Protein AF-A0A8F9TS71-F1 (afdb_monomer_lite)

Secondary structure (DSSP, 8-state):
--------------SS---------EEEEEEETTEEEEEEEEETTEEEEEETTEEEEPPTT--EEEEE-----GGGSS---------PPPPPTT-PPPTT------------S---------------PPPEEEEEEEEETTEEEEEEEEEE----TTSSTT--EEEEE-HHHHTT----EEEETTEEEE-GGGS--HHHHHHHHHHHHH-----TTS-HHHHT---TT---HHHHHHHHT-HHHHHHHHHTT--TTPPGGGSS--HHHHHHHTT-HHHHHHHHHTT--TT---TTS--HHHHHHHHT-HHHHHHHHHTT--TT---TT---HHHHHHHTT-HHHHHHHHHTT--TT--HHHHHHHHHHHHHTT-HHHHHHHHHTT--TT-EETTEEHHHHHTTS--HHHHHHHHHTT--TT-B-TT--BHHHHHHHHT-HHHHHHHHHTT--TT---TTS--HHHHHHHHT-HHHHHHHHHTT--TT---TTS--HHHHHHHTT-HHHHHHHHHTT----TTSTTHHHHHHHHHHTT-HHHHHHHHHTT--TTPEETTTEEHHHHHHHTT-HHHHHHHHHTT---TTSPPEEEGGGSSS---EEE-PPPP-GGGTTT--SPPEEEEEEEEE-TTSBEEEEEEEES-HHHHHHHHHHHHT-EEPPPEETTEE-EEEEEEEEEE--GGGTTSSS--SB---EEE--PPPPPHHHHHTT--EEEEEEEEE-TTSBEEEEEEEEESSGGGHHHHHHHHTT-EEPPEEETTEEE-EEEEEEEEE---

InterPro domains:
  IPR002110 Ankyrin repeat [PF00023] (395-425)
  IPR002110 Ankyrin repeat [PF12796] (282-352)
  IPR002110 Ankyrin repeat [PF12796] (432-523)
  IPR002110 Ankyrin repeat [PS50088] (263-295)
  IPR002110 Ankyrin repeat [PS50088] (296-328)
  IPR002110 Ankyrin repeat [PS50088] (394-426)
  IPR002110 Ankyrin repeat [PS50088] (460-492)
  IPR002110 Ankyrin repeat [PS50088] (493-525)
  IPR002110 Ankyrin repeat [SM00248] (229-258)
  IPR002110 Ankyrin repeat [SM00248] (263-292)
  IPR002110 Ankyrin repeat [SM00248] (296-325)
  IPR002110 Ankyrin repeat [SM00248] (329-358)
  IPR002110 Ankyrin repeat [SM00248] (394-423)
  IPR002110 Ankyrin repeat [SM00248] (427-456)
  IPR002110 Ankyrin repeat [SM00248] (460-489)
  IPR002110 Ankyrin repeat [SM00248] (493-522)
  IPR006260 TonB/TolA, C-terminal [TIGR01352] (707-782)
  IPR036770 Ankyrin repeat-containing domain superfamily [G3DSA:1.25.40.20] (215-391)
  IPR036770 Ankyrin repeat-containing domain superfamily [G3DSA:1.25.40.20] (392-498)
  IPR036770 Ankyrin repeat-containing domain superfamily [G3DSA:1.25.40.20] (499-596)

pLDDT: mean 71.16, std 22.73, range [19.86, 98.06]

Organism: NCBI:txid2862869

Radius of gyration: 37.84 Å; chains: 1; bounding box: 84×63×115 Å

Sequence (783 aa):
MRRVFPIWLVVVLGIASVNVGYAAGLQLACRVDGELAPIAAVDGKQIFVTVGGKTVAAPAGAEWTLTGEVRENARLLCWSPSYSISRRPEQPPGASLRAGELVAAVGVARGMRGIRSAGWQEYWEGHEAEPAVVVFAWLIDGKLTHIAAQAVPVVTSTTIFKRTVTIPLTEDEARGQPVLLRWDAQGWVPARPFLPSPRVQAALVDMMLNGRTDFTALSKKEVNEAGRGGPTLLHLAAEAGLASAVSGLVQAKAKVDIGRDGGRSTPLHWAAEKGREAAVGALLAAGAAQDSEDERGATPLLFASGGGHAGVVRELLRAHADADKRDDSGRTPMAAAINENQLAVAEILAEQDGDRGRQSHQLDRVLISKIYSGRKGMAKFLLARGAQTKAESRGRTALIAATAWDDPEFVDLLLRAGAPVSAATKNGITALMSAALQGYVVVVQHLLIAHAPADAVSADGRTALHYAAVGGDGETVKALLQAGASVAAADRAGLQPLDLALLYGHAEAARLLANHGARVDVKGKNAESNIEAAVGLDLENVLKRAIEDGWDIRVKLHGNWPILQVAKLCHAKRCAAVLEAAGADDVNGPTVVTARKLDAQPKLKTMVMPSDPRNYWSGALPRATVTVEVVIDGEGRVLFPRVQAGERALATEALAAIREWRFQPLRAEGKPAAARFLLPVVFNDVAAISENADVDVAPKPLKRVAPFYPRAALAAGVTGIVTVDFIVDESGRVLDAAIVLSSEPLFEEPALEALRQWKFSPAERNGQPVRFHLQVPIEFQLD

Structure (mmCIF, N/CA/C/O backbone):
data_AF-A0A8F9TS71-F1
#
_entry.id   AF-A0A8F9TS71-F1
#
loop_
_atom_site.group_PDB
_atom_site.id
_atom_site.type_symbol
_atom_site.label_atom_id
_atom_site.label_alt_id
_atom_site.label_comp_id
_atom_site.label_asym_id
_atom_site.label_entity_id
_atom_site.label_seq_id
_atom_site.pdbx_PDB_ins_code
_atom_site.Cartn_x
_atom_site.Cartn_y
_atom_site.Cartn_z
_atom_site.occupancy
_atom_site.B_iso_or_equiv
_atom_site.auth_seq_id
_atom_site.auth_comp_id
_atom_site.auth_asym_id
_atom_site.auth_atom_id
_atom_site.pdbx_PDB_model_num
ATOM 1 N N . MET A 1 1 ? 12.489 -9.747 74.240 1.00 23.67 1 MET A N 1
ATOM 2 C CA . MET A 1 1 ? 13.144 -10.066 72.952 1.00 23.67 1 MET A CA 1
ATOM 3 C C . MET A 1 1 ? 12.254 -9.513 71.852 1.00 23.67 1 MET A C 1
ATOM 5 O O . MET A 1 1 ? 11.084 -9.847 71.847 1.00 23.67 1 MET A O 1
ATOM 9 N N . ARG A 1 2 ? 12.716 -8.444 71.185 1.00 19.86 2 ARG A N 1
ATOM 10 C CA . ARG A 1 2 ? 12.902 -8.315 69.720 1.00 19.86 2 ARG A CA 1
ATOM 11 C C . ARG A 1 2 ? 11.660 -8.670 68.884 1.00 19.86 2 ARG A C 1
ATOM 13 O O . ARG A 1 2 ? 11.222 -9.800 68.954 1.00 19.86 2 ARG A O 1
ATOM 20 N N . ARG A 1 3 ? 11.126 -7.855 67.974 1.00 22.41 3 ARG A N 1
ATOM 21 C CA . ARG A 1 3 ? 11.308 -6.467 67.501 1.00 22.41 3 ARG A CA 1
ATOM 22 C C . ARG A 1 3 ? 10.105 -6.292 66.554 1.00 22.41 3 ARG A C 1
ATOM 24 O O . ARG A 1 3 ? 10.001 -7.062 65.605 1.00 22.41 3 ARG A O 1
ATOM 31 N N . VAL A 1 4 ? 9.204 -5.350 66.818 1.00 24.09 4 VAL A N 1
ATOM 32 C CA . VAL A 1 4 ? 8.149 -4.961 65.869 1.00 24.09 4 VAL A CA 1
ATOM 33 C C . VAL A 1 4 ? 8.780 -3.958 64.908 1.00 24.09 4 VAL A C 1
ATOM 35 O O . VAL A 1 4 ? 9.292 -2.934 65.351 1.00 24.09 4 VAL A O 1
ATOM 38 N N . PHE A 1 5 ? 8.794 -4.266 63.614 1.00 21.22 5 PHE A N 1
ATOM 39 C CA . PHE A 1 5 ? 9.062 -3.283 62.568 1.00 21.22 5 PHE A CA 1
ATOM 40 C C . PHE A 1 5 ? 7.786 -3.145 61.733 1.00 21.22 5 PHE A C 1
ATOM 42 O O . PHE A 1 5 ? 7.342 -4.155 61.184 1.00 21.22 5 PHE A O 1
ATOM 49 N N . PRO A 1 6 ? 7.194 -1.946 61.601 1.00 24.19 6 PRO A N 1
ATOM 50 C CA . PRO A 1 6 ? 6.215 -1.700 60.555 1.00 24.19 6 PRO A CA 1
ATOM 51 C C . PRO A 1 6 ? 6.972 -1.657 59.222 1.00 24.19 6 PRO A C 1
ATOM 53 O O . PRO A 1 6 ? 7.677 -0.697 58.913 1.00 24.19 6 PRO A O 1
ATOM 56 N N . ILE A 1 7 ? 6.898 -2.748 58.462 1.00 24.16 7 ILE A N 1
ATOM 57 C CA . ILE A 1 7 ? 7.375 -2.795 57.080 1.00 24.16 7 ILE A CA 1
ATOM 58 C C . ILE A 1 7 ? 6.228 -2.271 56.220 1.00 24.16 7 ILE A C 1
ATOM 60 O O . ILE A 1 7 ? 5.203 -2.933 56.078 1.00 24.16 7 ILE A O 1
ATOM 64 N N . TRP A 1 8 ? 6.401 -1.079 55.657 1.00 29.77 8 TRP A N 1
ATOM 65 C CA . TRP A 1 8 ? 5.528 -0.567 54.608 1.00 29.77 8 TRP A CA 1
ATOM 66 C C . TRP A 1 8 ? 5.909 -1.281 53.312 1.00 29.77 8 TRP A C 1
ATOM 68 O O . TRP A 1 8 ? 7.077 -1.311 52.920 1.00 29.77 8 TRP A O 1
ATOM 78 N N . LEU A 1 9 ? 4.940 -1.941 52.688 1.00 29.50 9 LEU A N 1
ATOM 79 C CA . LEU A 1 9 ? 5.150 -2.734 51.488 1.00 29.50 9 LEU A CA 1
ATOM 80 C C . LEU A 1 9 ? 4.521 -2.000 50.304 1.00 29.50 9 LEU A C 1
ATOM 82 O O . LEU A 1 9 ? 3.303 -1.877 50.223 1.00 29.50 9 LEU A O 1
ATOM 86 N N . VAL A 1 10 ? 5.360 -1.532 49.383 1.00 30.38 10 VAL A N 1
ATOM 87 C CA . VAL A 1 10 ? 4.939 -1.138 48.035 1.00 30.38 10 VAL A CA 1
ATOM 88 C C . VAL A 1 10 ? 4.982 -2.409 47.197 1.00 30.38 10 VAL A C 1
ATOM 90 O O . VAL A 1 10 ? 6.065 -2.931 46.938 1.00 30.38 10 VAL A O 1
ATOM 93 N N . VAL A 1 11 ? 3.823 -2.939 46.808 1.00 29.84 11 VAL A N 1
ATOM 94 C CA . VAL A 1 11 ? 3.755 -4.021 45.819 1.00 29.84 11 VAL A CA 1
ATOM 95 C C . VAL A 1 11 ? 3.164 -3.452 44.544 1.00 29.84 11 VAL A C 1
ATOM 97 O O . VAL A 1 11 ? 2.010 -3.038 44.516 1.00 29.84 11 VAL A O 1
ATOM 100 N N . VAL A 1 12 ? 3.958 -3.454 43.481 1.00 25.48 12 VAL A N 1
ATOM 101 C CA . VAL A 1 12 ? 3.436 -3.342 42.121 1.00 25.48 12 VAL A CA 1
ATOM 102 C C . VAL A 1 12 ? 2.976 -4.749 41.748 1.00 25.48 12 VAL A C 1
ATOM 104 O O . VAL A 1 12 ? 3.802 -5.645 41.594 1.00 25.48 12 VAL A O 1
ATOM 107 N N . LEU A 1 13 ? 1.665 -4.981 41.686 1.00 25.45 13 LEU A N 1
ATOM 108 C CA . LEU A 1 13 ? 1.109 -6.245 41.200 1.00 25.45 13 LEU A CA 1
ATOM 109 C C . LEU A 1 13 ? 0.574 -6.043 39.785 1.00 25.45 13 LEU A C 1
ATOM 111 O O . LEU A 1 13 ? -0.548 -5.587 39.593 1.00 25.45 13 LEU A O 1
ATOM 115 N N . GLY A 1 14 ? 1.381 -6.452 38.806 1.00 21.77 14 GLY A N 1
ATOM 116 C CA . GLY A 1 14 ? 0.841 -7.211 37.683 1.00 21.77 14 GLY A CA 1
ATOM 117 C C . GLY A 1 14 ? 0.410 -8.588 38.199 1.00 21.77 14 GLY A C 1
ATOM 118 O O . GLY A 1 14 ? 0.985 -9.112 39.155 1.00 21.77 14 GLY A O 1
ATOM 119 N N . ILE A 1 15 ? -0.647 -9.149 37.627 1.00 23.34 15 ILE A N 1
ATOM 120 C CA . ILE A 1 15 ? -1.287 -10.387 38.087 1.00 23.34 15 ILE A CA 1
ATOM 121 C C . ILE A 1 15 ? -0.278 -11.558 38.089 1.00 23.34 15 ILE A C 1
ATOM 123 O O . ILE A 1 15 ? 0.001 -12.109 37.032 1.00 23.34 15 ILE A O 1
ATOM 127 N N . ALA A 1 16 ? 0.258 -11.928 39.263 1.00 21.56 16 ALA A N 1
ATOM 128 C CA . ALA A 1 16 ? 0.503 -13.296 39.765 1.00 21.56 16 ALA A CA 1
ATOM 129 C C . ALA A 1 16 ? 1.482 -13.312 40.965 1.00 21.56 16 ALA A C 1
ATOM 131 O O . ALA A 1 16 ? 2.611 -12.843 40.874 1.00 21.56 16 ALA A O 1
ATOM 132 N N . SER A 1 17 ? 1.053 -13.959 42.058 1.00 22.98 17 SER A N 1
ATOM 133 C CA . SER A 1 17 ? 1.842 -14.499 43.189 1.00 22.98 17 SER A CA 1
ATOM 134 C C . SER A 1 17 ? 2.834 -13.577 43.924 1.00 22.98 17 SER A C 1
ATOM 136 O O . SER A 1 17 ? 3.920 -13.249 43.457 1.00 22.98 17 SER A O 1
ATOM 138 N N . VAL A 1 18 ? 2.480 -13.271 45.174 1.00 22.67 18 VAL A N 1
ATOM 139 C CA . VAL A 1 18 ? 3.273 -12.530 46.159 1.00 22.67 18 VAL A CA 1
ATOM 140 C C . VAL A 1 18 ? 4.436 -13.375 46.698 1.00 22.67 18 VAL A C 1
ATOM 142 O O . VAL A 1 18 ? 4.221 -14.441 47.270 1.00 22.67 18 VAL A O 1
ATOM 145 N N . ASN A 1 19 ? 5.653 -12.831 46.624 1.00 21.30 19 ASN A N 1
ATOM 146 C CA . ASN A 1 19 ? 6.700 -13.059 47.620 1.00 21.30 19 ASN A CA 1
ATOM 147 C C . ASN A 1 19 ? 7.193 -11.677 48.092 1.00 21.30 19 ASN A C 1
ATOM 149 O O . ASN A 1 19 ? 7.624 -10.850 47.291 1.00 21.30 19 ASN A O 1
ATOM 153 N N . VAL A 1 20 ? 7.011 -11.399 49.383 1.00 25.31 20 VAL A N 1
ATOM 154 C CA . VAL A 1 20 ? 7.060 -10.068 50.017 1.00 25.31 20 VAL A CA 1
ATOM 155 C C . VAL A 1 20 ? 8.502 -9.584 50.229 1.00 25.31 20 VAL A C 1
ATOM 157 O O . VAL A 1 20 ? 9.304 -10.302 50.822 1.00 25.31 20 VAL A O 1
ATOM 160 N N . GLY A 1 21 ? 8.821 -8.339 49.836 1.00 23.33 21 GLY A N 1
ATOM 161 C CA . GLY A 1 21 ? 10.103 -7.694 50.157 1.00 23.33 21 GLY A CA 1
ATOM 162 C C . GLY A 1 21 ? 10.158 -6.168 49.947 1.00 23.33 21 GLY A C 1
ATOM 163 O O . GLY A 1 21 ? 10.450 -5.721 48.846 1.00 23.33 21 GLY A O 1
ATOM 164 N N . TYR A 1 22 ? 9.951 -5.425 51.047 1.00 27.19 22 TYR A N 1
ATOM 165 C CA . TYR A 1 22 ? 10.437 -4.075 51.426 1.00 27.19 22 TYR A CA 1
ATOM 166 C C . TYR A 1 22 ? 10.201 -2.831 50.531 1.00 27.19 22 TYR A C 1
ATOM 168 O O . TYR A 1 22 ? 10.734 -2.727 49.432 1.00 27.19 22 TYR A O 1
ATOM 176 N N . ALA A 1 23 ? 9.575 -1.790 51.112 1.00 32.41 23 ALA A N 1
ATOM 177 C CA . ALA A 1 23 ? 9.730 -0.385 50.715 1.00 32.41 23 ALA A CA 1
ATOM 178 C C . ALA A 1 23 ? 10.243 0.465 51.898 1.00 32.41 23 ALA A C 1
ATOM 180 O O . ALA A 1 23 ? 9.702 0.417 53.001 1.00 32.41 23 ALA A O 1
ATOM 181 N N . ALA A 1 24 ? 11.308 1.239 51.679 1.00 38.00 24 ALA A N 1
ATOM 182 C CA . ALA A 1 24 ? 11.952 2.091 52.680 1.00 38.00 24 ALA A CA 1
ATOM 183 C C . ALA A 1 24 ? 11.905 3.557 52.215 1.00 38.00 24 ALA A C 1
ATOM 185 O O . ALA A 1 24 ? 12.453 3.854 51.156 1.00 38.00 24 ALA A O 1
ATOM 186 N N . GLY A 1 25 ? 11.286 4.467 52.987 1.00 44.50 25 GLY A N 1
ATOM 187 C CA . GLY A 1 25 ? 11.454 5.911 52.741 1.00 44.50 25 GLY A CA 1
ATOM 188 C C . GLY A 1 25 ? 10.432 6.901 53.320 1.00 44.50 25 GLY A C 1
ATOM 189 O O . GLY A 1 25 ? 10.817 8.043 53.548 1.00 44.50 25 GLY A O 1
ATOM 190 N N . LEU A 1 26 ? 9.175 6.518 53.586 1.00 45.91 26 LEU A N 1
ATOM 191 C CA . LEU A 1 26 ? 8.121 7.440 54.062 1.00 45.91 26 LEU A CA 1
ATOM 192 C C . LEU A 1 26 ? 7.894 7.326 55.582 1.00 45.91 26 LEU A C 1
ATOM 194 O O . LEU A 1 26 ? 7.813 6.217 56.110 1.00 45.91 26 LEU A O 1
ATOM 198 N N . GLN A 1 27 ? 7.773 8.462 56.282 1.00 53.00 27 GLN A N 1
ATOM 199 C CA . GLN A 1 27 ? 7.525 8.536 57.728 1.00 53.00 27 GLN A CA 1
ATOM 200 C C . GLN A 1 27 ? 6.303 9.405 58.046 1.00 53.00 27 GLN A C 1
ATOM 202 O O . GLN A 1 27 ? 6.161 10.510 57.525 1.00 53.00 27 GLN A O 1
ATOM 207 N N . LEU A 1 28 ? 5.424 8.896 58.913 1.00 47.88 28 LEU A N 1
ATOM 208 C CA . LEU A 1 28 ? 4.265 9.618 59.433 1.00 47.88 28 LEU A CA 1
ATOM 209 C C . LEU A 1 28 ? 4.668 10.386 60.698 1.00 47.88 28 LEU A C 1
ATOM 211 O O . LEU A 1 28 ? 5.230 9.804 61.631 1.00 47.88 28 LEU A O 1
ATOM 215 N N . ALA A 1 29 ? 4.379 11.682 60.718 1.00 59.53 29 ALA A N 1
ATOM 216 C CA . ALA A 1 29 ? 4.695 12.586 61.814 1.00 59.53 29 ALA A CA 1
ATOM 217 C C . ALA A 1 29 ? 3.537 13.558 62.073 1.00 59.53 29 ALA A C 1
ATOM 219 O O . ALA A 1 29 ? 2.726 13.818 61.184 1.00 59.53 29 ALA A O 1
ATOM 220 N N . CYS A 1 30 ? 3.469 14.123 63.276 1.00 57.09 30 CYS A N 1
ATOM 221 C CA . CYS A 1 30 ? 2.610 15.271 63.563 1.00 57.09 30 CYS A CA 1
ATOM 222 C C . CYS A 1 30 ? 3.428 16.427 64.122 1.00 57.09 30 CYS A C 1
ATOM 224 O O . CYS A 1 30 ? 4.499 16.215 64.691 1.00 57.09 30 CYS A O 1
ATOM 226 N N . ARG A 1 31 ? 2.929 17.656 63.990 1.00 68.69 31 ARG A N 1
ATOM 227 C CA . ARG A 1 31 ? 3.546 18.797 64.666 1.00 68.69 31 ARG A CA 1
ATOM 228 C C . ARG A 1 31 ? 3.208 18.797 66.150 1.00 68.69 31 ARG A C 1
ATOM 230 O O . ARG A 1 31 ? 2.036 18.830 66.520 1.00 68.69 31 ARG A O 1
ATOM 237 N N . VAL A 1 32 ? 4.243 18.801 66.982 1.00 68.75 32 VAL A N 1
ATOM 238 C CA . VAL A 1 32 ? 4.157 19.039 68.426 1.00 68.75 32 VAL A CA 1
ATOM 239 C C . VAL A 1 32 ? 5.088 20.202 68.740 1.00 68.75 32 VAL A C 1
ATOM 241 O O . VAL A 1 32 ? 6.262 20.154 68.389 1.00 68.75 32 VAL A O 1
ATOM 244 N N . ASP A 1 33 ? 4.547 21.279 69.312 1.00 68.44 33 ASP A N 1
ATOM 245 C CA . ASP A 1 33 ? 5.292 22.503 69.658 1.00 68.44 33 ASP A CA 1
ATOM 246 C C . ASP A 1 33 ? 6.114 23.108 68.497 1.00 68.44 33 ASP A C 1
ATOM 248 O O . ASP A 1 33 ? 7.171 23.701 68.689 1.00 68.44 33 ASP A O 1
ATOM 252 N N . GLY A 1 34 ? 5.616 22.970 67.262 1.00 62.62 34 GLY A N 1
ATOM 253 C CA . GLY A 1 34 ? 6.260 23.486 66.047 1.00 62.62 34 GLY A CA 1
ATOM 254 C C . GLY A 1 34 ? 7.264 22.535 65.384 1.00 62.62 34 GLY A C 1
ATOM 255 O O . GLY A 1 34 ? 7.659 22.788 64.245 1.00 62.62 34 GLY A O 1
ATOM 256 N N . GLU A 1 35 ? 7.616 21.415 66.023 1.00 65.56 35 GLU A N 1
ATOM 257 C CA . GLU A 1 35 ? 8.523 20.396 65.479 1.00 65.56 35 GLU A CA 1
ATOM 258 C C . GLU A 1 35 ? 7.771 19.165 64.948 1.00 65.56 35 GLU A C 1
ATOM 260 O O . GLU A 1 35 ? 6.739 18.762 65.483 1.00 65.56 35 GLU A O 1
ATOM 265 N N . LEU A 1 36 ? 8.288 18.549 63.877 1.00 61.38 36 LEU A N 1
ATOM 266 C CA . LEU A 1 36 ? 7.751 17.308 63.306 1.00 61.38 36 LEU A CA 1
ATOM 267 C C . LEU A 1 36 ? 8.178 16.105 64.155 1.00 61.38 36 LEU A C 1
ATOM 269 O O . LEU A 1 36 ? 9.334 15.687 64.122 1.00 61.38 36 LEU A O 1
ATOM 273 N N . ALA A 1 37 ? 7.227 15.531 64.883 1.00 63.56 37 ALA A N 1
ATOM 274 C CA . ALA A 1 37 ? 7.429 14.387 65.758 1.00 63.56 37 ALA A CA 1
ATOM 275 C C . ALA A 1 37 ? 6.976 13.085 65.066 1.00 63.56 37 ALA A C 1
ATOM 277 O O . ALA A 1 37 ? 5.788 12.951 64.754 1.00 63.56 37 ALA A O 1
ATOM 278 N N . PRO A 1 38 ? 7.871 12.108 64.816 1.00 59.72 38 PRO A N 1
ATOM 279 C CA . PRO A 1 38 ? 7.502 10.841 64.187 1.00 59.72 38 PRO A CA 1
ATOM 280 C C . PRO A 1 38 ? 6.653 9.978 65.124 1.00 59.72 38 PRO A C 1
ATOM 282 O O . PRO A 1 38 ? 6.841 9.992 66.345 1.00 59.72 38 PRO A O 1
ATOM 285 N N . ILE A 1 39 ? 5.749 9.178 64.557 1.00 54.81 39 ILE A N 1
ATOM 286 C CA . ILE A 1 39 ? 4.926 8.251 65.342 1.00 54.81 39 ILE A CA 1
ATOM 287 C C . ILE A 1 39 ? 5.793 7.205 66.049 1.00 54.81 39 ILE A C 1
ATOM 289 O O . ILE A 1 39 ? 6.642 6.551 65.448 1.00 54.81 39 ILE A O 1
ATOM 293 N N . ALA A 1 40 ? 5.527 7.038 67.343 1.00 55.00 40 ALA A N 1
ATOM 294 C CA . ALA A 1 40 ? 6.112 6.025 68.207 1.00 55.00 40 ALA A CA 1
ATOM 295 C C . ALA A 1 40 ? 5.204 4.789 68.344 1.00 55.00 40 ALA A C 1
ATOM 297 O O . ALA A 1 40 ? 5.701 3.665 68.314 1.00 55.00 40 ALA A O 1
ATOM 298 N N . ALA A 1 41 ? 3.890 4.991 68.519 1.00 50.59 41 ALA A N 1
ATOM 299 C CA . ALA A 1 41 ? 2.901 3.926 68.725 1.00 50.59 41 ALA A CA 1
ATOM 300 C C . ALA A 1 41 ? 1.463 4.420 68.465 1.00 50.59 41 ALA A C 1
ATOM 302 O O . ALA A 1 41 ? 1.206 5.620 68.489 1.00 50.59 41 ALA A O 1
ATOM 303 N N . VAL A 1 42 ? 0.514 3.501 68.264 1.00 46.47 42 VAL A N 1
ATOM 304 C CA . VAL A 1 42 ? -0.931 3.789 68.203 1.00 46.47 42 VAL A CA 1
ATOM 305 C C . VAL A 1 42 ? -1.650 2.796 69.112 1.00 46.47 42 VAL A C 1
ATOM 307 O O . VAL A 1 42 ? -1.440 1.595 68.977 1.00 46.47 42 VAL A O 1
ATOM 310 N N . ASP A 1 43 ? -2.482 3.289 70.026 1.00 46.53 43 ASP A N 1
ATOM 311 C CA . ASP A 1 43 ? -3.324 2.472 70.906 1.00 46.53 43 ASP A CA 1
ATOM 312 C C . ASP A 1 43 ? -4.790 2.848 70.690 1.00 46.53 43 ASP A C 1
ATOM 314 O O . ASP A 1 43 ? -5.250 3.851 71.233 1.00 46.53 43 ASP A O 1
ATOM 318 N N . GLY A 1 44 ? -5.497 2.079 69.852 1.00 50.25 44 GLY A N 1
ATOM 319 C CA . GLY A 1 44 ? -6.953 2.103 69.632 1.00 50.25 44 GLY A CA 1
ATOM 320 C C . GLY A 1 44 ? -7.591 3.452 69.255 1.00 50.25 44 GLY A C 1
ATOM 321 O O . GLY A 1 44 ? -8.153 3.599 68.174 1.00 50.25 44 GLY A O 1
ATOM 322 N N . LYS A 1 45 ? -7.559 4.432 70.164 1.00 48.59 45 LYS A N 1
ATOM 323 C CA . LYS A 1 45 ? -8.092 5.795 70.020 1.00 48.59 45 LYS A CA 1
ATOM 324 C C . LYS A 1 45 ? -7.037 6.904 70.134 1.00 48.59 45 LYS A C 1
ATOM 326 O O . LYS A 1 45 ? -7.388 8.060 69.908 1.00 48.59 45 LYS A O 1
ATOM 331 N N . GLN A 1 46 ? -5.790 6.592 70.492 1.00 51.44 46 GLN A N 1
ATOM 332 C CA . GLN A 1 46 ? -4.760 7.589 70.793 1.00 51.44 46 GLN A CA 1
ATOM 333 C C . GLN A 1 46 ? -3.441 7.274 70.074 1.00 51.44 46 GLN A C 1
ATOM 335 O O . GLN A 1 46 ? -2.960 6.141 70.087 1.00 51.44 46 GLN A O 1
ATOM 340 N N . ILE A 1 47 ? -2.862 8.284 69.420 1.00 55.28 47 ILE A N 1
ATOM 341 C CA . ILE A 1 47 ? -1.581 8.178 68.709 1.00 55.28 47 ILE A CA 1
ATOM 342 C C . ILE A 1 47 ? -0.483 8.745 69.610 1.00 55.28 47 ILE A C 1
ATOM 344 O O . ILE A 1 47 ? -0.662 9.800 70.215 1.00 55.28 47 ILE A O 1
ATOM 348 N N . PHE A 1 48 ? 0.656 8.064 69.688 1.00 58.91 48 PHE A N 1
ATOM 349 C CA . PHE A 1 48 ? 1.837 8.495 70.426 1.00 58.91 48 PHE A CA 1
ATOM 350 C C . PHE A 1 48 ? 2.970 8.846 69.463 1.00 58.91 48 PHE A C 1
ATOM 352 O O . PHE A 1 48 ? 3.242 8.103 68.519 1.00 58.91 48 PHE A O 1
ATOM 359 N N . VAL A 1 49 ? 3.668 9.947 69.725 1.00 61.09 49 VAL A N 1
ATOM 360 C CA . VAL A 1 49 ? 4.766 10.477 68.906 1.00 61.09 49 VAL A CA 1
ATOM 361 C C . VAL A 1 49 ? 6.036 10.656 69.729 1.00 61.09 49 VAL A C 1
ATOM 363 O O . VAL A 1 49 ? 5.989 10.755 70.954 1.00 61.09 49 VAL A O 1
ATOM 366 N N . THR A 1 50 ? 7.189 10.653 69.066 1.00 65.94 50 THR A N 1
ATOM 367 C CA . THR A 1 50 ? 8.489 10.836 69.720 1.00 65.94 50 THR A CA 1
ATOM 368 C C . THR A 1 50 ? 8.908 12.298 69.644 1.00 65.94 50 THR A C 1
ATOM 370 O O . THR A 1 50 ? 9.230 12.785 68.565 1.00 65.94 50 THR A O 1
ATOM 373 N N . VAL A 1 51 ? 8.962 12.982 70.787 1.00 70.75 51 VAL A N 1
ATOM 374 C CA . VAL A 1 51 ? 9.442 14.370 70.910 1.00 70.75 51 VAL A CA 1
ATOM 375 C C . VAL A 1 51 ? 10.658 14.369 71.831 1.00 70.75 51 VAL A C 1
ATOM 377 O O . VAL A 1 51 ? 10.586 13.869 72.954 1.00 70.75 51 VAL A O 1
ATOM 380 N N . GLY A 1 52 ? 11.810 14.848 71.351 1.00 68.62 52 GLY A N 1
ATOM 381 C CA . GLY A 1 52 ? 13.049 14.876 72.145 1.00 68.62 52 GLY A CA 1
ATOM 382 C C . GLY A 1 52 ? 13.480 13.508 72.703 1.00 68.62 52 GLY A C 1
ATOM 383 O O . GLY A 1 52 ? 14.014 13.428 73.808 1.00 68.62 52 GLY A O 1
ATOM 384 N N . GLY A 1 53 ? 13.188 12.415 71.984 1.00 68.44 53 GLY A N 1
ATOM 385 C CA . GLY A 1 53 ? 13.494 11.041 72.409 1.00 68.44 53 GLY A CA 1
ATOM 386 C C . GLY A 1 53 ? 12.522 10.436 73.433 1.00 68.44 53 GLY A C 1
ATOM 387 O O . GLY A 1 53 ? 12.751 9.317 73.889 1.00 68.44 53 GLY A O 1
ATOM 388 N N . LYS A 1 54 ? 11.437 11.137 73.788 1.00 69.31 54 LYS A N 1
ATOM 389 C CA . LYS A 1 54 ? 10.378 10.639 74.677 1.00 69.31 54 LYS A CA 1
ATOM 390 C C . LYS A 1 54 ? 9.091 10.392 73.898 1.00 69.31 54 LYS A C 1
ATOM 392 O O . LYS A 1 54 ? 8.702 11.199 73.060 1.00 69.31 54 LYS A O 1
ATOM 397 N N . THR A 1 55 ? 8.418 9.287 74.202 1.00 71.56 55 THR A N 1
ATOM 398 C CA . THR A 1 55 ? 7.097 8.967 73.654 1.00 71.56 55 THR A CA 1
ATOM 399 C C . THR A 1 55 ? 6.021 9.738 74.416 1.00 71.56 55 THR A C 1
ATOM 401 O O . THR A 1 55 ? 5.865 9.547 75.620 1.00 71.56 55 THR A O 1
ATOM 404 N N . VAL A 1 56 ? 5.286 10.604 73.723 1.00 74.38 56 VAL A N 1
ATOM 405 C CA . VAL A 1 56 ? 4.199 11.426 74.277 1.00 74.38 56 VAL A CA 1
ATOM 406 C C . VAL A 1 56 ? 2.922 11.227 73.467 1.00 74.38 56 VAL A C 1
ATOM 408 O O . VAL A 1 56 ? 2.983 10.890 72.287 1.00 74.38 56 VAL A O 1
ATOM 411 N N . ALA A 1 57 ? 1.756 11.404 74.090 1.00 67.69 57 ALA A N 1
ATOM 412 C CA . ALA A 1 57 ? 0.491 11.377 73.360 1.00 67.69 57 ALA A CA 1
ATOM 413 C C . ALA A 1 57 ? 0.415 12.581 72.411 1.00 67.69 57 ALA A C 1
ATOM 415 O O . ALA A 1 57 ? 0.748 13.700 72.802 1.00 67.69 57 ALA A O 1
ATOM 416 N N . ALA A 1 58 ? -0.020 12.350 71.175 1.00 64.38 58 AL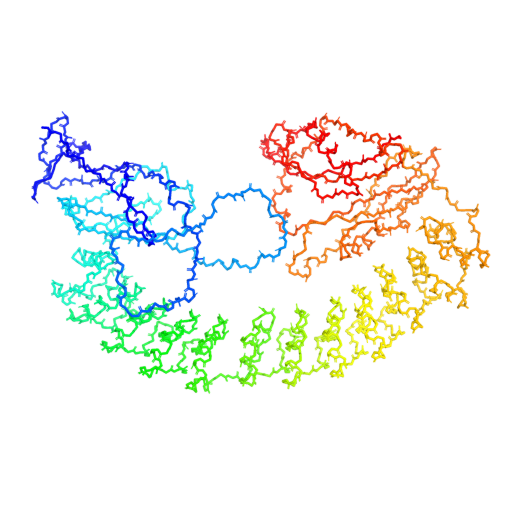A A N 1
ATOM 417 C CA . ALA A 1 58 ? -0.209 13.414 70.205 1.00 64.38 58 ALA A CA 1
ATOM 418 C C . ALA A 1 58 ? -1.300 14.384 70.701 1.00 64.38 58 ALA A C 1
ATOM 420 O O . ALA A 1 58 ? -2.348 13.928 71.177 1.00 64.38 58 ALA A O 1
ATOM 421 N N . PRO A 1 59 ? -1.070 15.706 70.622 1.00 68.44 59 PRO A N 1
ATOM 422 C CA . PRO A 1 59 ? -2.056 16.692 71.040 1.00 68.44 59 PRO A CA 1
ATOM 423 C C . PRO A 1 59 ? -3.320 16.613 70.171 1.00 68.44 59 PRO A C 1
ATOM 425 O O . PRO A 1 59 ? -3.259 16.334 68.972 1.00 68.44 59 PRO A O 1
ATOM 428 N N . ALA A 1 60 ? -4.481 16.859 70.782 1.00 58.88 60 ALA A N 1
ATOM 429 C CA . ALA A 1 60 ? -5.752 16.897 70.062 1.00 58.88 60 ALA A CA 1
ATOM 430 C C . ALA A 1 60 ? -5.736 18.037 69.027 1.00 58.88 60 ALA A C 1
ATOM 432 O O . ALA A 1 60 ? -5.393 19.169 69.370 1.00 58.88 60 ALA A O 1
ATOM 433 N N . GLY A 1 61 ? -6.089 17.741 67.772 1.00 57.94 61 GLY A N 1
ATOM 434 C CA . GLY A 1 61 ? -6.022 18.708 66.670 1.00 57.94 61 GLY A CA 1
ATOM 435 C C . GLY A 1 61 ? -4.622 18.945 66.084 1.00 57.94 61 GLY A C 1
ATOM 436 O O . GLY A 1 61 ? -4.423 19.952 65.408 1.00 57.94 61 GLY A O 1
ATOM 437 N N . ALA A 1 62 ? -3.652 18.056 66.333 1.00 62.72 62 ALA A N 1
ATOM 438 C CA . ALA A 1 62 ? -2.318 18.148 65.734 1.00 62.72 62 ALA A CA 1
ATOM 439 C C . ALA A 1 62 ? -2.363 18.159 64.193 1.00 62.72 62 ALA A C 1
ATOM 441 O O . ALA A 1 62 ? -3.159 17.450 63.574 1.00 62.72 62 ALA A O 1
ATOM 442 N N . GLU A 1 63 ? -1.463 18.920 63.564 1.00 60.91 63 GLU A N 1
ATOM 443 C CA . GLU A 1 63 ? -1.257 18.861 62.113 1.00 60.91 63 GLU A CA 1
ATOM 444 C C . GLU A 1 63 ? -0.462 17.598 61.761 1.00 60.91 63 GLU A C 1
ATOM 446 O O . GLU A 1 63 ? 0.697 17.456 62.161 1.00 60.91 63 GLU A O 1
ATOM 451 N N . TRP A 1 64 ? -1.080 16.682 61.015 1.00 57.78 64 TRP A N 1
ATOM 452 C CA . TRP A 1 64 ? -0.480 15.413 60.602 1.00 57.78 64 TRP A CA 1
ATOM 453 C C . TRP A 1 64 ? 0.114 15.516 59.202 1.00 57.78 64 TRP A C 1
ATOM 455 O O . TRP A 1 64 ? -0.506 16.067 58.292 1.00 57.78 64 TRP A O 1
ATOM 465 N N . THR A 1 65 ? 1.296 14.937 59.000 1.00 54.97 65 THR A N 1
ATOM 466 C CA . THR A 1 65 ? 1.950 14.896 57.690 1.00 54.97 65 THR A CA 1
ATOM 467 C C . THR A 1 65 ? 2.674 13.579 57.447 1.00 54.97 65 THR A C 1
ATOM 469 O O . THR A 1 65 ? 3.365 13.067 58.328 1.00 54.97 65 THR A O 1
ATOM 472 N N . LEU A 1 66 ? 2.591 13.071 56.220 1.00 53.72 66 LEU A N 1
ATOM 473 C CA . LEU A 1 66 ? 3.452 12.000 55.725 1.00 53.72 66 LEU A CA 1
ATOM 474 C C . LEU A 1 66 ? 4.613 12.612 54.929 1.00 53.72 66 LEU A C 1
ATOM 476 O O . LEU A 1 66 ? 4.359 13.355 53.982 1.00 53.72 66 LEU A O 1
ATOM 480 N N . THR A 1 67 ? 5.862 12.315 55.297 1.00 49.88 67 THR A N 1
ATOM 481 C CA . THR A 1 67 ? 7.064 12.910 54.682 1.00 49.88 67 THR A CA 1
ATOM 482 C C . THR A 1 67 ? 8.119 11.866 54.314 1.00 49.88 67 THR A C 1
ATOM 484 O O . THR A 1 67 ? 8.450 11.025 55.150 1.00 49.88 67 THR A O 1
ATOM 487 N N . GLY A 1 68 ? 8.689 11.921 53.103 1.00 52.69 68 GLY A N 1
ATOM 488 C CA . GLY A 1 68 ? 9.845 11.086 52.726 1.00 52.69 68 GLY A CA 1
ATOM 489 C C . GLY A 1 68 ? 10.136 10.975 51.221 1.00 52.69 68 GLY A C 1
ATOM 490 O O . GLY A 1 68 ? 9.456 11.598 50.405 1.00 52.69 68 GLY A O 1
ATOM 491 N N . GLU A 1 69 ? 11.165 10.196 50.859 1.00 46.03 69 GLU A N 1
ATOM 492 C CA . GLU A 1 69 ? 11.568 9.920 49.465 1.00 46.03 69 GLU A CA 1
ATOM 493 C C . GLU A 1 69 ? 10.866 8.670 48.910 1.00 46.03 69 GLU A C 1
ATOM 495 O O . GLU A 1 69 ? 10.844 7.619 49.554 1.00 46.03 69 GLU A O 1
ATOM 500 N N . VAL A 1 70 ? 10.357 8.750 47.678 1.00 45.94 70 VAL A N 1
ATOM 501 C CA . VAL A 1 70 ? 9.829 7.593 46.937 1.00 45.94 70 VAL A CA 1
ATOM 502 C C . VAL A 1 70 ? 10.978 6.970 46.131 1.00 45.94 70 VAL A C 1
ATOM 504 O O . VAL A 1 70 ? 11.429 7.571 45.159 1.00 45.94 70 VAL A O 1
ATOM 507 N N . ARG A 1 71 ? 11.495 5.799 46.536 1.00 38.25 71 ARG A N 1
ATOM 508 C CA . ARG A 1 71 ? 12.646 5.133 45.880 1.00 38.25 71 ARG A CA 1
ATOM 509 C C . ARG A 1 71 ? 12.239 3.960 44.976 1.00 38.25 71 ARG A C 1
ATOM 511 O O . ARG A 1 71 ? 11.268 3.264 45.258 1.00 38.25 71 ARG A O 1
ATOM 518 N N . GLU A 1 72 ? 13.015 3.755 43.905 1.00 34.84 72 GLU A N 1
ATOM 519 C CA . GLU A 1 72 ? 12.864 2.697 42.889 1.00 34.84 72 GLU A CA 1
ATOM 520 C C . GLU A 1 72 ? 12.829 1.271 43.466 1.00 34.84 72 GLU A C 1
ATOM 522 O O . GLU A 1 72 ? 13.576 0.937 44.386 1.00 34.84 72 GLU A O 1
ATOM 527 N N . ASN A 1 73 ? 12.063 0.384 42.817 1.00 31.72 73 ASN A N 1
ATOM 528 C CA . ASN A 1 73 ? 12.294 -1.059 42.877 1.00 31.72 73 ASN A CA 1
ATOM 529 C C . ASN A 1 73 ? 12.498 -1.603 41.451 1.00 31.72 73 ASN A C 1
ATOM 531 O O . ASN A 1 73 ? 11.547 -1.839 40.706 1.00 31.72 73 ASN A O 1
ATOM 535 N N . ALA A 1 74 ? 13.762 -1.786 41.059 1.00 30.20 74 ALA A N 1
ATOM 536 C CA . ALA A 1 74 ? 14.181 -2.131 39.695 1.00 30.20 74 ALA A CA 1
ATOM 537 C C . ALA A 1 74 ? 13.736 -3.528 39.205 1.00 30.20 74 ALA A C 1
ATOM 539 O O . ALA A 1 74 ? 13.873 -3.836 38.026 1.00 30.20 74 ALA A O 1
ATOM 540 N N . ARG A 1 75 ? 13.181 -4.387 40.074 1.00 29.00 75 ARG A N 1
ATOM 541 C CA . ARG A 1 75 ? 12.683 -5.725 39.691 1.00 29.00 75 ARG A CA 1
ATOM 542 C C . ARG A 1 75 ? 11.275 -5.737 39.092 1.00 29.00 75 ARG A C 1
ATOM 544 O O . ARG A 1 75 ? 10.845 -6.775 38.610 1.00 29.00 75 ARG A O 1
ATOM 551 N N . LEU A 1 76 ? 10.579 -4.603 39.100 1.00 30.97 76 LEU A N 1
ATOM 552 C CA . LEU A 1 76 ? 9.237 -4.455 38.522 1.00 30.97 76 LEU A CA 1
ATOM 553 C C . LEU A 1 76 ? 9.251 -3.794 37.135 1.00 30.97 76 LEU A C 1
ATOM 555 O O . LEU A 1 76 ? 8.220 -3.711 36.480 1.00 30.97 76 LEU A O 1
ATOM 559 N N . LEU A 1 77 ? 10.430 -3.370 36.668 1.00 28.28 77 LEU A N 1
ATOM 560 C CA . LEU A 1 77 ? 10.638 -2.715 35.372 1.00 28.28 77 LEU A CA 1
ATOM 561 C C . LEU A 1 77 ? 10.895 -3.687 34.213 1.00 28.28 77 LEU A C 1
ATOM 563 O O . LEU A 1 77 ? 11.169 -3.261 33.096 1.00 28.28 77 LEU A O 1
ATOM 567 N N . CYS A 1 78 ? 10.791 -4.991 34.449 1.00 26.73 78 CYS A N 1
ATOM 568 C CA . CYS A 1 78 ? 10.969 -5.999 33.415 1.00 26.73 78 CYS A CA 1
ATOM 569 C C . CYS A 1 78 ? 9.800 -6.979 33.361 1.00 26.73 78 CYS A C 1
ATOM 571 O O . CYS A 1 78 ? 10.049 -8.166 33.289 1.00 26.73 78 CYS A O 1
ATOM 573 N N . TRP A 1 79 ? 8.553 -6.495 33.354 1.00 24.78 79 TRP A N 1
ATOM 574 C CA . TRP A 1 79 ? 7.401 -7.213 32.786 1.00 24.78 79 TRP A CA 1
ATOM 575 C C . TRP A 1 79 ? 6.381 -6.217 32.223 1.00 24.78 79 TRP A C 1
ATOM 577 O O . TRP A 1 79 ? 5.402 -5.850 32.858 1.00 24.78 79 TRP A O 1
ATOM 587 N N . SER A 1 80 ? 6.630 -5.799 30.989 1.00 27.48 80 SER A N 1
ATOM 588 C CA . SER A 1 80 ? 5.577 -5.580 30.001 1.00 27.48 80 SER A CA 1
ATOM 589 C C . SER A 1 80 ? 6.068 -6.287 28.741 1.00 27.48 80 SER A C 1
ATOM 591 O O . SER A 1 80 ? 7.149 -5.960 28.242 1.00 27.48 80 SER A O 1
ATOM 593 N N . PRO A 1 81 ? 5.414 -7.396 28.365 1.00 29.81 81 PRO A N 1
ATOM 594 C CA . PRO A 1 81 ? 4.576 -7.309 27.176 1.00 29.81 81 PRO A CA 1
ATOM 595 C C . PRO A 1 81 ? 3.252 -8.073 27.314 1.00 29.81 81 PRO A C 1
ATOM 597 O O . PRO A 1 81 ? 3.143 -9.099 27.986 1.00 29.81 81 PRO A O 1
ATOM 600 N N . SER A 1 82 ? 2.251 -7.575 26.605 1.00 26.97 82 SER A N 1
ATOM 601 C CA . SER A 1 82 ? 0.966 -8.213 26.342 1.00 26.97 82 SER A CA 1
ATOM 602 C C . SER A 1 82 ? 1.133 -9.636 25.780 1.00 26.97 82 SER A C 1
ATOM 604 O O . SER A 1 82 ? 1.854 -9.829 24.804 1.00 26.97 82 SER A O 1
ATOM 606 N N . TYR A 1 83 ? 0.416 -10.624 26.332 1.00 24.38 83 TYR A N 1
ATOM 607 C CA . TYR A 1 83 ? 0.216 -11.939 25.703 1.00 24.38 83 TYR A CA 1
ATOM 608 C C . TYR A 1 83 ? -1.220 -12.439 25.909 1.00 24.38 83 TYR A C 1
ATOM 610 O O . TYR A 1 83 ? -1.735 -12.439 27.025 1.00 24.38 83 TYR A O 1
ATOM 618 N N . SER A 1 84 ? -1.841 -12.938 24.837 1.00 24.66 84 SER A N 1
ATOM 619 C CA . SER A 1 84 ? -3.061 -13.753 24.887 1.00 24.66 84 SER A CA 1
ATOM 620 C C . SER A 1 84 ? -2.699 -15.242 24.858 1.00 24.66 84 SER A C 1
ATOM 622 O O . SER A 1 84 ? -1.984 -15.667 23.949 1.00 24.66 84 SER A O 1
ATOM 624 N N . ILE A 1 85 ? -3.238 -16.061 25.766 1.00 23.98 85 ILE A N 1
ATOM 625 C CA . ILE A 1 85 ? -3.209 -17.524 25.608 1.00 23.98 85 ILE A CA 1
ATOM 626 C C . ILE A 1 85 ? -4.439 -17.940 24.798 1.00 23.98 85 ILE A C 1
ATOM 628 O O . ILE A 1 85 ? -5.568 -17.878 25.282 1.00 23.98 85 ILE A O 1
ATOM 632 N N . SER A 1 86 ? -4.214 -18.391 23.565 1.00 25.91 86 SER A N 1
ATOM 633 C CA . SER A 1 86 ? -5.202 -19.096 22.752 1.00 25.91 86 SER A CA 1
ATOM 634 C C . SER A 1 86 ? -4.959 -20.613 22.850 1.00 25.91 86 SER A C 1
ATOM 636 O O . SER A 1 86 ? -3.860 -21.092 22.596 1.00 25.91 86 SER A O 1
ATOM 638 N N . ARG A 1 87 ? -6.024 -21.350 23.212 1.00 24.22 87 ARG A N 1
ATOM 639 C CA . ARG A 1 87 ? -6.164 -22.815 23.431 1.00 24.22 87 ARG A CA 1
ATOM 640 C C . ARG A 1 87 ? -5.666 -23.401 24.766 1.00 24.22 87 ARG A C 1
ATOM 642 O O . ARG A 1 87 ? -4.477 -23.463 25.055 1.00 24.22 87 ARG A O 1
ATOM 649 N N . ARG A 1 88 ? -6.617 -23.974 25.522 1.00 24.47 88 ARG A N 1
ATOM 650 C CA . ARG A 1 88 ? -6.381 -25.041 26.515 1.00 24.47 88 ARG A CA 1
ATOM 651 C C . ARG A 1 88 ? -6.252 -26.394 25.791 1.00 24.47 88 ARG A C 1
ATOM 653 O O . ARG A 1 88 ? -7.084 -26.651 24.922 1.00 24.47 88 ARG A O 1
ATOM 660 N N . PRO A 1 89 ? -5.316 -27.285 26.161 1.00 25.48 89 PRO A N 1
ATOM 661 C CA . PRO A 1 89 ? -5.448 -28.713 25.887 1.00 25.48 89 PRO A CA 1
ATOM 662 C C . PRO A 1 89 ? -6.435 -29.347 26.885 1.00 25.48 89 PRO A C 1
ATOM 664 O O . PRO A 1 89 ? -6.457 -28.978 28.061 1.00 25.48 89 PRO A O 1
ATOM 667 N N . GLU A 1 90 ? -7.260 -30.281 26.414 1.00 29.38 90 GLU A N 1
ATOM 668 C CA . GLU A 1 90 ? -8.220 -31.049 27.219 1.00 29.38 90 GLU A CA 1
ATOM 669 C C . GLU A 1 90 ? -7.516 -31.867 28.322 1.00 29.38 90 GLU A C 1
ATOM 671 O O . GLU A 1 90 ? -6.499 -32.514 28.073 1.00 29.38 90 GLU A O 1
ATOM 676 N N . GLN A 1 91 ? -8.061 -31.858 29.545 1.00 28.67 91 GLN A N 1
ATOM 677 C CA . GLN A 1 91 ? -7.662 -32.765 30.631 1.00 28.67 91 GLN A CA 1
ATOM 678 C C . GLN A 1 91 ? -8.673 -33.918 30.754 1.00 28.67 91 GLN A C 1
ATOM 680 O O . GLN A 1 91 ? -9.876 -33.671 30.641 1.00 28.67 91 GLN A O 1
ATOM 685 N N . PRO A 1 92 ? -8.234 -35.160 31.038 1.00 29.55 92 PRO A N 1
ATOM 686 C CA . PRO A 1 92 ? -9.147 -36.266 31.298 1.00 29.55 92 PRO A CA 1
ATOM 687 C C . PRO A 1 92 ? -9.848 -36.098 32.663 1.00 29.55 92 PRO A C 1
ATOM 689 O O . PRO A 1 92 ? -9.285 -35.488 33.579 1.00 29.55 92 PRO A O 1
ATOM 692 N N . PRO A 1 93 ? -11.065 -36.644 32.840 1.00 27.47 93 PRO A N 1
ATOM 693 C CA . PRO A 1 93 ? -11.840 -36.424 34.052 1.00 27.47 93 PRO A CA 1
ATOM 694 C C . PRO A 1 93 ? -11.235 -37.191 35.236 1.00 27.47 93 PRO A C 1
ATOM 696 O O . PRO A 1 93 ? -11.146 -38.416 35.202 1.00 27.47 93 PRO A O 1
ATOM 699 N N . GLY A 1 94 ? -10.853 -36.467 36.296 1.00 34.72 94 GLY A N 1
ATOM 700 C CA . GLY A 1 94 ? -10.540 -37.050 37.611 1.00 34.72 94 GLY A CA 1
ATOM 701 C C . GLY A 1 94 ? -9.194 -36.692 38.257 1.00 34.72 94 GLY A C 1
ATOM 702 O O . GLY A 1 94 ? -8.927 -37.183 39.350 1.00 34.72 94 GLY A O 1
ATOM 703 N N . ALA A 1 95 ? -8.348 -35.843 37.663 1.00 29.59 95 ALA A N 1
ATOM 704 C CA . ALA A 1 95 ? -7.075 -35.443 38.280 1.00 29.59 95 ALA A CA 1
ATOM 705 C C . ALA A 1 95 ? -7.169 -34.082 39.001 1.00 29.59 95 ALA A C 1
ATOM 707 O O . ALA A 1 95 ? -7.348 -33.044 38.369 1.00 29.59 95 ALA A O 1
ATOM 708 N N . SER A 1 96 ? -7.003 -34.071 40.327 1.00 31.80 96 SER A N 1
ATOM 709 C CA . SER A 1 96 ? -6.825 -32.855 41.136 1.00 31.80 96 SER A CA 1
ATOM 710 C C . SER A 1 96 ? -5.334 -32.566 41.357 1.00 31.80 96 SER A C 1
ATOM 712 O O . SER A 1 96 ? -4.633 -33.397 41.939 1.00 31.80 96 SER A O 1
ATOM 714 N N . LEU A 1 97 ? -4.853 -31.388 40.950 1.00 30.53 97 LEU A N 1
ATOM 715 C CA . LEU A 1 97 ? -3.511 -30.903 41.300 1.00 30.53 97 LEU A CA 1
ATOM 716 C C . LEU A 1 97 ? -3.448 -30.553 42.795 1.00 30.53 97 LEU A C 1
ATOM 718 O O . LEU A 1 97 ? -4.320 -29.856 43.315 1.00 30.53 97 LEU A O 1
ATOM 722 N N . ARG A 1 98 ? -2.411 -31.029 43.495 1.00 30.42 98 ARG A N 1
ATOM 723 C CA . ARG A 1 98 ? -2.118 -30.625 44.878 1.00 30.42 98 ARG A CA 1
ATOM 724 C C . ARG A 1 98 ? -1.471 -29.238 44.875 1.00 30.42 98 ARG A C 1
ATOM 726 O O . ARG A 1 98 ? -0.650 -28.935 44.013 1.00 30.42 98 ARG A O 1
ATOM 733 N N . ALA A 1 99 ? -1.829 -28.406 45.853 1.00 27.67 99 ALA A N 1
ATOM 734 C CA . ALA A 1 99 ? -1.221 -27.094 46.051 1.00 27.67 99 ALA A CA 1
ATOM 735 C C . ALA A 1 99 ? 0.300 -27.244 46.246 1.00 27.67 99 ALA A C 1
ATOM 737 O O . ALA A 1 99 ? 0.739 -27.788 47.257 1.00 27.67 99 ALA A O 1
ATOM 738 N N . GLY A 1 100 ? 1.084 -26.794 45.263 1.00 29.58 100 GLY A N 1
ATOM 739 C CA . GLY A 1 100 ? 2.549 -26.794 45.325 1.00 29.58 100 GLY A CA 1
ATOM 740 C C . GLY A 1 100 ? 3.272 -27.298 44.074 1.00 29.58 100 GLY A C 1
ATOM 741 O O . GLY A 1 100 ? 4.460 -27.027 43.941 1.00 29.58 100 GLY A O 1
ATOM 742 N N . GLU A 1 101 ? 2.593 -27.955 43.131 1.00 27.94 101 GLU A N 1
ATOM 743 C CA . GLU A 1 101 ? 3.212 -28.376 41.867 1.00 27.94 101 GLU A CA 1
ATOM 744 C C . GLU A 1 101 ? 2.584 -27.633 40.685 1.00 27.94 101 GLU A C 1
ATOM 746 O O . GLU A 1 101 ? 1.504 -27.984 40.211 1.00 27.94 101 GLU A O 1
ATOM 751 N N . LEU A 1 102 ? 3.275 -26.601 40.187 1.00 25.78 102 LEU A N 1
ATOM 752 C CA . LEU A 1 102 ? 3.066 -26.122 38.825 1.00 25.78 102 LEU A CA 1
ATOM 753 C C . LEU A 1 102 ? 4.393 -26.135 38.065 1.00 25.78 102 LEU A C 1
ATOM 755 O O . LEU A 1 102 ? 5.376 -25.499 38.439 1.00 25.78 102 LEU A O 1
ATOM 759 N N . VAL A 1 103 ? 4.353 -26.938 37.008 1.00 23.84 103 VAL A N 1
ATOM 760 C CA . VAL A 1 103 ? 5.276 -27.107 35.889 1.00 23.84 103 VAL A CA 1
ATOM 761 C C . VAL A 1 103 ? 6.038 -25.820 35.555 1.00 23.84 103 VAL A C 1
ATOM 763 O O . VAL A 1 103 ? 5.444 -24.791 35.239 1.00 23.84 103 VAL A O 1
ATOM 766 N N . ALA A 1 104 ? 7.368 -25.903 35.585 1.00 23.55 104 ALA A N 1
ATOM 767 C CA . ALA A 1 104 ? 8.257 -24.853 35.112 1.00 23.55 104 ALA A CA 1
ATOM 768 C C . ALA A 1 104 ? 8.045 -24.612 33.607 1.00 23.55 104 ALA A C 1
ATOM 770 O O . ALA A 1 104 ? 8.339 -25.479 32.783 1.00 23.55 104 ALA A O 1
ATOM 771 N N . ALA A 1 105 ? 7.573 -23.420 33.243 1.00 21.89 105 ALA A N 1
ATOM 772 C CA . ALA A 1 105 ? 7.682 -22.921 31.880 1.00 21.89 105 ALA A CA 1
ATOM 773 C C . ALA A 1 105 ? 9.117 -22.413 31.661 1.00 21.89 105 ALA A C 1
ATOM 775 O O . ALA A 1 105 ? 9.551 -21.433 32.266 1.00 21.89 105 ALA A O 1
ATOM 776 N N . VAL A 1 106 ? 9.871 -23.118 30.818 1.00 23.42 106 VAL A N 1
ATOM 777 C CA . VAL A 1 106 ? 11.200 -22.719 30.341 1.00 23.42 106 VAL A CA 1
ATOM 778 C C . VAL A 1 106 ? 11.035 -21.579 29.331 1.00 23.42 106 VAL A C 1
ATOM 780 O O . VAL A 1 106 ? 10.425 -21.768 28.284 1.00 23.42 106 VAL A O 1
ATOM 783 N N . GLY A 1 107 ? 11.604 -20.410 29.632 1.00 23.73 107 GLY A N 1
ATOM 784 C CA . GLY A 1 107 ? 11.673 -19.250 28.740 1.00 23.73 107 GLY A CA 1
ATOM 785 C C . GLY A 1 107 ? 12.985 -18.494 28.952 1.00 23.73 107 GLY A C 1
ATOM 786 O O . GLY A 1 107 ? 13.209 -17.888 29.992 1.00 23.73 107 GLY A O 1
ATOM 787 N N . VAL A 1 108 ? 13.879 -18.613 27.977 1.00 23.16 108 VAL A N 1
ATOM 788 C CA . VAL A 1 108 ? 15.300 -18.241 27.971 1.00 23.16 108 VAL A CA 1
ATOM 789 C C . VAL A 1 108 ? 15.543 -16.732 28.138 1.00 23.16 108 VAL A C 1
ATOM 791 O O . VAL A 1 108 ? 15.125 -15.935 27.308 1.00 23.16 108 VAL A O 1
ATOM 794 N N . ALA A 1 109 ? 16.350 -16.354 29.134 1.00 24.20 109 ALA A N 1
ATOM 795 C CA . ALA A 1 109 ? 17.108 -15.103 29.138 1.00 24.20 109 ALA A CA 1
ATOM 796 C C . ALA A 1 109 ? 18.552 -15.396 28.700 1.00 24.20 109 ALA A C 1
ATOM 798 O O . ALA A 1 109 ? 19.375 -15.829 29.506 1.00 24.20 109 ALA A O 1
ATOM 799 N N . ARG A 1 110 ? 18.855 -15.203 27.411 1.00 23.14 110 ARG A N 1
ATOM 800 C CA . ARG A 1 110 ? 20.215 -15.132 26.843 1.00 23.14 110 ARG A CA 1
ATOM 801 C C . ARG A 1 110 ? 20.124 -14.595 25.413 1.00 23.14 110 ARG A C 1
ATOM 803 O O . ARG A 1 110 ? 19.536 -15.252 24.567 1.00 23.14 110 ARG A O 1
ATOM 810 N N . GLY A 1 111 ? 20.756 -13.449 25.147 1.00 24.06 111 GLY A N 1
ATOM 811 C CA . GLY A 1 111 ? 21.078 -13.030 23.779 1.00 24.06 111 GLY A CA 1
ATOM 812 C C . GLY A 1 111 ? 20.691 -11.604 23.393 1.00 24.06 111 GLY A C 1
ATOM 813 O O . GLY A 1 111 ? 19.929 -11.423 22.457 1.00 24.06 111 GLY A O 1
ATOM 814 N N . MET A 1 112 ? 21.289 -10.580 24.011 1.00 24.56 112 MET A N 1
ATOM 815 C CA . MET A 1 112 ? 21.542 -9.328 23.280 1.00 24.56 112 MET A CA 1
ATOM 816 C C . MET A 1 112 ? 22.907 -9.431 22.589 1.00 24.56 112 MET A C 1
ATOM 818 O O . MET A 1 112 ? 23.908 -8.883 23.039 1.00 24.56 112 MET A O 1
ATOM 822 N N . ARG A 1 113 ? 22.936 -10.210 21.506 1.00 23.39 113 ARG A N 1
ATOM 823 C CA . ARG A 1 113 ? 23.828 -10.050 20.352 1.00 23.39 113 ARG A CA 1
ATOM 824 C C . ARG A 1 113 ? 23.093 -10.623 19.144 1.00 23.39 113 ARG A C 1
ATOM 826 O O . ARG A 1 113 ? 22.781 -11.805 19.138 1.00 23.39 113 ARG A O 1
ATOM 833 N N . GLY A 1 114 ? 22.881 -9.776 18.139 1.00 26.73 114 GLY A N 1
ATOM 834 C CA . GLY A 1 114 ? 22.633 -10.183 16.758 1.00 26.73 114 GLY A CA 1
ATOM 835 C C . GLY A 1 114 ? 21.230 -10.683 16.428 1.00 26.73 114 GLY A C 1
ATOM 836 O O . GLY A 1 114 ? 21.044 -11.883 16.321 1.00 26.73 114 GLY A O 1
ATOM 837 N N . ILE A 1 115 ? 20.313 -9.759 16.116 1.00 24.62 115 ILE A N 1
ATOM 838 C CA . ILE A 1 115 ? 19.396 -9.901 14.971 1.00 24.62 115 ILE A CA 1
ATOM 839 C C . ILE A 1 115 ? 19.283 -8.524 14.300 1.00 24.62 115 ILE A C 1
ATOM 841 O O . ILE A 1 115 ? 18.510 -7.664 14.708 1.00 24.62 115 ILE A O 1
ATOM 845 N N . ARG A 1 116 ? 20.116 -8.307 13.277 1.00 25.27 116 ARG A N 1
ATOM 846 C CA . ARG A 1 116 ? 19.782 -7.463 12.127 1.00 25.27 116 ARG A CA 1
ATOM 847 C C . ARG A 1 116 ? 19.183 -8.413 11.092 1.00 25.27 116 ARG A C 1
ATOM 849 O O . ARG A 1 116 ? 19.904 -9.293 10.632 1.00 25.27 116 ARG A O 1
ATOM 856 N N . SER A 1 117 ? 17.896 -8.282 10.780 1.00 23.53 117 SER A N 1
ATOM 857 C CA . SER A 1 117 ? 17.287 -8.540 9.459 1.00 23.53 117 SER A CA 1
ATOM 858 C C . SER A 1 117 ? 15.761 -8.661 9.558 1.00 23.53 117 SER A C 1
ATOM 860 O O . SER A 1 117 ? 15.233 -9.280 10.474 1.00 23.53 117 SER A O 1
ATOM 862 N N . ALA A 1 118 ? 15.104 -8.082 8.550 1.00 23.17 118 ALA A N 1
ATOM 863 C CA . ALA A 1 118 ? 13.729 -8.311 8.107 1.00 23.17 118 ALA A CA 1
ATOM 864 C C . ALA A 1 118 ? 12.569 -7.789 8.988 1.00 23.17 118 ALA A C 1
ATOM 866 O O . ALA A 1 118 ? 11.946 -8.514 9.755 1.00 23.17 118 ALA A O 1
ATOM 867 N N . GLY A 1 119 ? 12.219 -6.519 8.749 1.00 27.20 119 GLY A N 1
ATOM 868 C CA . GLY A 1 119 ? 10.871 -6.159 8.291 1.00 27.20 119 GLY A CA 1
ATOM 869 C C . GLY A 1 119 ? 9.696 -6.405 9.232 1.00 27.20 119 GLY A C 1
ATOM 870 O O . GLY A 1 119 ? 8.802 -7.146 8.863 1.00 27.20 119 GLY A O 1
ATOM 871 N N . TRP A 1 120 ? 9.656 -5.724 10.379 1.00 22.30 120 TRP A N 1
ATOM 872 C CA . TRP A 1 120 ? 8.424 -5.479 11.143 1.00 22.30 120 TRP A CA 1
ATOM 873 C C . TRP A 1 120 ? 8.550 -4.127 11.855 1.00 22.30 120 TRP A C 1
ATOM 875 O O . TRP A 1 120 ? 9.048 -4.049 12.975 1.00 22.30 120 TRP A O 1
ATOM 885 N N . GLN A 1 121 ? 8.154 -3.047 11.177 1.00 23.34 121 GLN A N 1
ATOM 886 C CA . GLN A 1 121 ? 8.104 -1.693 11.751 1.00 23.34 121 GLN A CA 1
ATOM 887 C C . GLN A 1 121 ? 6.676 -1.130 11.844 1.00 23.34 121 GLN A C 1
ATOM 889 O O . GLN A 1 121 ? 6.490 0.033 12.177 1.00 23.34 121 GLN A O 1
ATOM 894 N N . GLU A 1 122 ? 5.655 -1.960 11.636 1.00 25.81 122 GLU A N 1
ATOM 895 C CA . GLU A 1 122 ? 4.249 -1.570 11.761 1.00 25.81 122 GLU A CA 1
ATOM 896 C C . GLU A 1 122 ? 3.527 -2.509 12.725 1.00 25.81 122 GLU A C 1
ATOM 898 O O . GLU A 1 122 ? 2.832 -3.407 12.289 1.00 25.81 122 GLU A O 1
ATOM 903 N N . TYR A 1 123 ? 3.738 -2.345 14.030 1.00 23.72 123 TYR A N 1
ATOM 904 C CA . TYR A 1 123 ? 2.767 -2.663 15.093 1.00 23.72 123 TYR A CA 1
ATOM 905 C C . TYR A 1 123 ? 3.245 -1.983 16.381 1.00 23.72 123 TYR A C 1
ATOM 907 O O . TYR A 1 123 ? 3.522 -2.607 17.398 1.00 23.72 123 TYR A O 1
ATOM 915 N N . TRP A 1 124 ? 3.363 -0.662 16.316 1.00 23.56 124 TRP A N 1
ATOM 916 C CA . TRP A 1 124 ? 3.128 0.172 17.484 1.00 23.56 124 TRP A CA 1
ATOM 917 C C . TRP A 1 124 ? 2.015 1.126 17.073 1.00 23.56 124 TRP A C 1
ATOM 919 O O . TRP A 1 124 ? 2.246 2.290 16.763 1.00 23.56 124 TRP A O 1
ATOM 929 N N . GLU A 1 125 ? 0.778 0.622 17.046 1.00 23.27 125 GLU A N 1
ATOM 930 C CA . GLU A 1 125 ? -0.279 1.503 17.525 1.00 23.27 125 GLU A CA 1
ATOM 931 C C . GLU A 1 125 ? 0.180 1.872 18.933 1.00 23.27 125 GLU A C 1
ATOM 933 O O . GLU A 1 125 ? 0.434 0.991 19.759 1.00 23.27 125 GLU A O 1
ATOM 938 N N . GLY A 1 126 ? 0.415 3.162 19.173 1.00 24.69 126 GLY A N 1
ATOM 939 C CA . GLY A 1 126 ? 0.455 3.661 20.531 1.00 24.69 126 GLY A CA 1
ATOM 940 C C . GLY A 1 126 ? -0.904 3.344 21.129 1.00 24.69 126 GLY A C 1
ATOM 941 O O . GLY A 1 126 ? -1.807 4.170 21.072 1.00 24.69 126 GLY A O 1
ATOM 942 N N . HIS A 1 127 ? -1.074 2.128 21.647 1.00 25.70 127 HIS A N 1
ATOM 943 C CA . HIS A 1 127 ? -2.054 1.887 22.675 1.00 25.70 127 HIS A CA 1
ATOM 944 C C . HIS A 1 127 ? -1.713 2.916 23.737 1.00 25.70 127 HIS A C 1
ATOM 946 O O . HIS A 1 127 ? -0.556 2.984 24.169 1.00 25.70 127 HIS A O 1
ATOM 952 N N . GLU A 1 128 ? -2.683 3.785 24.038 1.00 26.52 128 GLU A N 1
ATOM 953 C CA . GLU A 1 128 ? -2.603 4.695 25.171 1.00 26.52 128 GLU A CA 1
ATOM 954 C C . GLU A 1 128 ? -1.909 3.938 26.292 1.00 26.52 128 GLU A C 1
ATOM 956 O O . GLU A 1 128 ? -2.358 2.853 26.670 1.00 26.52 128 GLU A O 1
ATOM 961 N N . ALA A 1 129 ? -0.748 4.443 26.713 1.00 29.00 129 ALA A N 1
ATOM 962 C CA . ALA A 1 129 ? 0.007 3.824 27.780 1.00 29.00 129 ALA A CA 1
ATOM 963 C C . ALA A 1 129 ? -0.973 3.558 28.918 1.00 29.00 129 ALA A C 1
ATOM 965 O O . ALA A 1 129 ? -1.595 4.501 29.420 1.00 29.00 129 ALA A O 1
ATOM 966 N N . GLU A 1 130 ? -1.160 2.279 29.253 1.00 29.36 130 GLU A N 1
ATOM 967 C CA . GLU A 1 130 ? -2.067 1.917 30.327 1.00 29.36 130 GLU A CA 1
ATOM 968 C C . GLU A 1 130 ? -1.660 2.733 31.553 1.00 29.36 130 GLU A C 1
ATOM 970 O O . GLU A 1 130 ? -0.464 2.813 31.870 1.00 29.36 130 GLU A O 1
ATOM 975 N N . PRO A 1 131 ? -2.608 3.403 32.220 1.00 30.78 131 PRO A N 1
ATOM 976 C CA . PRO A 1 131 ? -2.254 4.203 33.364 1.00 30.78 131 PRO A CA 1
ATOM 977 C C . PRO A 1 131 ? -1.637 3.281 34.413 1.00 30.78 131 PRO A C 1
ATOM 979 O O . PRO A 1 131 ? -2.272 2.337 34.883 1.00 30.78 131 PRO A O 1
ATOM 982 N N . ALA A 1 132 ? -0.386 3.544 34.784 1.00 31.72 132 ALA A N 1
ATOM 983 C CA . ALA A 1 132 ? 0.255 2.805 35.857 1.00 31.72 132 ALA A CA 1
ATOM 984 C C . ALA A 1 132 ? -0.563 3.023 37.133 1.00 31.72 132 ALA A C 1
ATOM 986 O O . ALA A 1 132 ? -0.836 4.165 37.509 1.00 31.72 132 ALA A O 1
ATOM 987 N N . VAL A 1 133 ? -0.980 1.935 37.780 1.00 31.91 133 VAL A N 1
ATOM 988 C CA . VAL A 1 133 ? -1.770 2.005 39.007 1.00 31.91 133 VAL A CA 1
ATOM 989 C C . VAL A 1 133 ? -0.831 1.976 40.209 1.00 31.91 133 VAL A C 1
ATOM 991 O O . VAL A 1 133 ? -0.182 0.965 40.472 1.00 31.91 133 VAL A O 1
ATOM 994 N N . VAL A 1 134 ? -0.748 3.077 40.957 1.00 35.78 134 VAL A N 1
ATOM 995 C CA . VAL A 1 134 ? -0.042 3.092 42.247 1.00 35.78 134 VAL A CA 1
ATOM 996 C C . VAL A 1 134 ? -0.978 2.537 43.309 1.00 35.78 134 VAL A C 1
ATOM 998 O O . VAL A 1 134 ? -2.064 3.078 43.518 1.00 35.78 134 VAL A O 1
ATOM 1001 N N . VAL A 1 135 ? -0.555 1.450 43.958 1.00 33.38 135 VAL A N 1
ATOM 1002 C CA . VAL A 1 135 ? -1.331 0.725 44.965 1.00 33.38 135 VAL A CA 1
ATOM 1003 C C . VAL A 1 135 ? -0.756 0.980 46.365 1.00 33.38 135 VAL A C 1
ATOM 1005 O O . VAL A 1 135 ? 0.387 0.625 46.645 1.00 33.38 135 VAL A O 1
ATOM 1008 N N . PHE A 1 136 ? -1.539 1.574 47.260 1.00 40.31 136 PHE A N 1
ATOM 1009 C CA . PHE A 1 136 ? -1.207 1.792 48.668 1.00 40.31 136 PHE A CA 1
ATOM 1010 C C . PHE A 1 136 ? -1.929 0.763 49.529 1.00 40.31 136 PHE A C 1
ATOM 1012 O O . PHE A 1 136 ? -3.147 0.754 49.530 1.00 40.31 136 PHE A O 1
ATOM 1019 N N . ALA A 1 137 ? -1.223 -0.089 50.269 1.00 33.25 137 ALA A N 1
ATOM 1020 C CA . ALA A 1 137 ? -1.835 -1.051 51.186 1.00 33.25 137 ALA A CA 1
ATOM 1021 C C . ALA A 1 137 ? -1.588 -0.651 52.647 1.00 33.25 137 ALA A C 1
ATOM 1023 O O . ALA A 1 137 ? -0.463 -0.326 53.026 1.00 33.25 137 ALA A O 1
ATOM 1024 N N . TRP A 1 138 ? -2.629 -0.727 53.472 1.00 38.78 138 TRP A N 1
ATOM 1025 C CA . TRP A 1 138 ? -2.581 -0.488 54.909 1.00 38.78 138 TRP A CA 1
ATOM 1026 C C . TRP A 1 138 ? -2.860 -1.775 55.674 1.00 38.78 138 TRP A C 1
ATOM 1028 O O . TRP A 1 138 ? -3.790 -2.527 55.373 1.00 38.78 138 TRP A O 1
ATOM 1038 N N . LEU A 1 139 ? -2.038 -2.001 56.694 1.00 33.91 139 LEU A N 1
ATOM 1039 C CA . LEU A 1 139 ? -2.143 -3.114 57.624 1.00 33.91 139 LEU A CA 1
ATOM 1040 C C . LEU A 1 139 ? -2.387 -2.543 59.025 1.00 33.91 139 LEU A C 1
ATOM 1042 O O . LEU A 1 139 ? -1.622 -1.690 59.474 1.00 33.91 139 LEU A O 1
ATOM 1046 N N . ILE A 1 140 ? -3.408 -3.035 59.726 1.00 33.91 140 ILE A N 1
ATOM 1047 C CA . ILE A 1 140 ? -3.602 -2.810 61.168 1.00 33.91 140 ILE A CA 1
ATOM 1048 C C . ILE A 1 140 ? -3.513 -4.182 61.837 1.00 33.91 140 ILE A C 1
ATOM 1050 O O . ILE A 1 140 ? -4.180 -5.124 61.411 1.00 33.91 140 ILE A O 1
ATOM 1054 N N . ASP A 1 141 ? -2.634 -4.323 62.832 1.00 31.91 141 ASP A N 1
ATOM 1055 C CA . ASP A 1 141 ? -2.366 -5.585 63.545 1.00 31.91 141 ASP A CA 1
ATOM 1056 C C . ASP A 1 141 ? -2.043 -6.782 62.631 1.00 31.91 141 ASP A C 1
ATOM 1058 O O . ASP A 1 141 ? -2.468 -7.915 62.859 1.00 31.91 141 ASP A O 1
ATOM 1062 N N . GLY A 1 142 ? -1.301 -6.533 61.547 1.00 30.09 142 GLY A N 1
ATOM 1063 C CA . GLY A 1 142 ? -0.928 -7.569 60.577 1.00 30.09 142 GLY A CA 1
ATOM 1064 C C . GLY A 1 142 ? -2.081 -8.057 59.694 1.00 30.09 142 GLY A C 1
ATOM 1065 O O . GLY A 1 142 ? -1.876 -8.945 58.868 1.00 30.09 142 GLY A O 1
ATOM 1066 N N . LYS A 1 143 ? -3.276 -7.469 59.821 1.00 30.38 143 LYS A N 1
ATOM 1067 C CA . LYS A 1 143 ? -4.396 -7.688 58.906 1.00 30.38 143 LYS A CA 1
ATOM 1068 C C . LYS A 1 143 ? -4.449 -6.561 57.893 1.00 30.38 143 LYS A C 1
ATOM 1070 O O . LYS A 1 143 ? -4.388 -5.389 58.254 1.00 30.38 143 LYS A O 1
ATOM 1075 N N . LEU A 1 144 ? -4.551 -6.930 56.624 1.00 32.22 144 LEU A N 1
ATOM 1076 C CA . LEU A 1 144 ? -4.783 -5.999 55.532 1.00 32.22 144 LEU A CA 1
ATOM 1077 C C . LEU A 1 144 ? -6.140 -5.338 55.755 1.00 32.22 144 LEU A C 1
ATOM 1079 O O . LEU A 1 144 ? -7.161 -6.020 55.742 1.00 32.22 144 LEU A O 1
ATOM 1083 N N . THR A 1 145 ? -6.144 -4.040 56.031 1.00 34.19 145 THR A N 1
ATOM 1084 C CA . THR A 1 145 ? -7.380 -3.319 56.338 1.00 34.19 145 THR A CA 1
ATOM 1085 C C . THR A 1 145 ? -7.878 -2.514 55.158 1.00 34.19 145 THR A C 1
ATOM 1087 O O . THR A 1 145 ? -9.085 -2.414 54.983 1.00 34.19 145 THR A O 1
ATOM 1090 N N . HIS A 1 146 ? -6.978 -1.972 54.336 1.00 34.06 146 HIS A N 1
ATOM 1091 C CA . HIS A 1 146 ? -7.330 -1.153 53.180 1.00 34.06 146 HIS A CA 1
ATOM 1092 C C . HIS A 1 146 ? -6.261 -1.286 52.103 1.00 34.06 146 HIS A C 1
ATOM 1094 O O . HIS A 1 146 ? -5.079 -1.418 52.413 1.00 34.06 146 HIS A O 1
ATOM 1100 N N . ILE A 1 147 ? -6.655 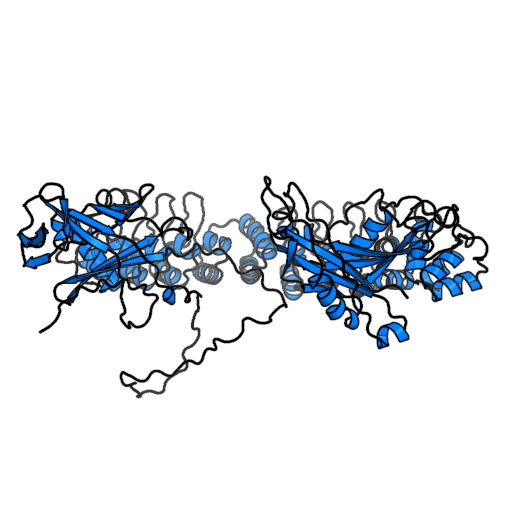-1.197 50.839 1.00 32.19 147 ILE A N 1
ATOM 1101 C CA . ILE A 1 147 ? -5.727 -0.954 49.742 1.00 32.19 147 ILE A CA 1
ATOM 1102 C C . ILE A 1 147 ? -6.296 0.204 48.889 1.00 32.19 147 ILE A C 1
ATOM 1104 O O . ILE A 1 147 ? -7.496 0.319 48.749 1.00 32.19 147 ILE A O 1
ATOM 1108 N N . ALA A 1 148 ? -5.519 1.112 48.321 1.00 32.44 148 ALA A N 1
ATOM 1109 C CA . ALA A 1 148 ? -6.011 2.152 47.415 1.00 32.44 148 ALA A CA 1
ATOM 1110 C C . ALA A 1 148 ? -5.222 2.091 46.119 1.00 32.44 148 ALA A C 1
ATOM 1112 O O . ALA A 1 148 ? -4.016 1.913 46.170 1.00 32.44 148 ALA A O 1
ATOM 1113 N N . ALA A 1 149 ? -5.881 2.240 44.976 1.00 29.83 149 ALA A N 1
ATOM 1114 C CA . ALA A 1 149 ? -5.257 2.147 43.662 1.00 29.83 149 ALA A CA 1
ATOM 1115 C C . ALA A 1 149 ? -5.552 3.430 42.869 1.00 29.83 149 ALA A C 1
ATOM 1117 O O . ALA A 1 149 ? -6.702 3.866 42.838 1.00 29.83 149 ALA A O 1
ATOM 1118 N N . GLN A 1 150 ? -4.549 4.033 42.226 1.00 35.44 150 GLN A N 1
ATOM 1119 C CA . GLN A 1 150 ? -4.752 5.177 41.329 1.00 35.44 150 GLN A CA 1
ATOM 1120 C C . GLN A 1 150 ? -4.019 5.009 40.003 1.00 35.44 150 GLN A C 1
ATOM 1122 O O . GLN A 1 150 ? -2.800 4.880 39.991 1.00 35.44 150 GLN A O 1
ATOM 1127 N N . ALA A 1 151 ? -4.772 5.118 38.910 1.00 30.77 151 ALA A N 1
ATOM 1128 C CA . ALA A 1 151 ? -4.290 5.290 37.546 1.00 30.77 151 ALA A CA 1
ATOM 1129 C C . ALA A 1 151 ? -3.533 6.624 37.379 1.00 30.77 151 ALA A C 1
ATOM 1131 O O . ALA A 1 151 ? -4.094 7.693 37.631 1.00 30.77 151 ALA A O 1
ATOM 1132 N N . VAL A 1 152 ? -2.275 6.575 36.937 1.00 33.84 152 VAL A N 1
ATOM 1133 C CA . VAL A 1 152 ? -1.460 7.758 36.618 1.00 33.84 152 VAL A CA 1
ATOM 1134 C C . VAL A 1 152 ? -1.314 7.872 35.091 1.00 33.84 152 VAL A C 1
ATOM 1136 O O . VAL A 1 152 ? -0.832 6.920 34.477 1.00 33.84 152 VAL A O 1
ATOM 1139 N N . PRO A 1 153 ? -1.691 9.000 34.451 1.00 29.30 153 PRO A N 1
ATOM 1140 C CA . PRO A 1 153 ? -1.346 9.245 33.054 1.00 29.30 153 PRO A CA 1
ATOM 1141 C C . PRO A 1 153 ? 0.162 9.481 32.933 1.00 29.30 153 PRO A C 1
ATOM 1143 O O . PRO A 1 153 ? 0.752 10.123 33.798 1.00 29.30 153 PRO A O 1
ATOM 1146 N N . VAL A 1 154 ? 0.762 8.950 31.867 1.00 34.19 154 VAL A N 1
ATOM 1147 C CA . VAL A 1 154 ? 2.202 8.951 31.547 1.00 34.19 154 VAL A CA 1
ATOM 1148 C C . VAL A 1 154 ? 2.980 10.100 32.189 1.00 34.19 154 VAL A C 1
ATOM 1150 O O . VAL A 1 154 ? 2.891 11.250 31.761 1.00 34.19 154 VAL A O 1
ATOM 1153 N N . VAL A 1 155 ? 3.808 9.768 33.179 1.00 33.84 155 VAL A N 1
ATOM 1154 C CA . VAL A 1 155 ? 4.846 10.670 33.671 1.00 33.84 155 VAL A CA 1
ATOM 1155 C C . VAL A 1 155 ? 6.177 10.162 33.145 1.00 33.84 155 VAL A C 1
ATOM 1157 O O . VAL A 1 155 ? 6.580 9.033 33.429 1.00 33.84 155 VAL A O 1
ATOM 1160 N N . THR A 1 156 ? 6.864 10.988 32.361 1.00 31.83 156 THR A N 1
ATOM 1161 C CA . THR A 1 156 ? 8.237 10.710 31.941 1.00 31.83 156 THR A CA 1
ATOM 1162 C C . THR A 1 156 ? 9.139 10.569 33.174 1.00 31.83 156 THR A C 1
ATOM 1164 O O . THR A 1 156 ? 9.005 11.279 34.174 1.00 31.83 156 THR A O 1
ATOM 1167 N N . SER A 1 157 ? 10.043 9.592 33.117 1.00 35.62 157 SER A N 1
ATOM 1168 C CA . SER A 1 157 ? 10.750 8.977 34.252 1.00 35.62 157 SER A CA 1
ATOM 1169 C C . SER A 1 157 ? 11.689 9.887 35.057 1.00 35.62 157 SER A C 1
ATOM 1171 O O . SER A 1 157 ? 12.334 9.422 35.991 1.00 35.62 157 SER A O 1
ATOM 1173 N N . THR A 1 158 ? 11.801 11.177 34.745 1.00 34.38 158 THR A N 1
ATOM 1174 C CA . THR A 1 158 ? 12.871 12.030 35.286 1.00 34.38 158 THR A CA 1
ATOM 1175 C C . THR A 1 158 ? 12.404 13.121 36.249 1.00 34.38 158 THR A C 1
ATOM 1177 O O . THR A 1 158 ? 13.237 13.655 36.980 1.00 34.38 158 THR A O 1
ATOM 1180 N N . THR A 1 159 ? 11.105 13.440 36.340 1.00 35.25 159 THR A N 1
ATOM 1181 C CA . THR A 1 159 ? 10.637 14.604 37.132 1.00 35.25 159 THR A CA 1
ATOM 1182 C C . THR A 1 159 ? 10.073 14.264 38.522 1.00 35.25 159 THR A C 1
ATOM 1184 O O . THR A 1 159 ? 10.101 15.118 39.408 1.00 35.25 159 THR A O 1
ATOM 1187 N N . ILE A 1 160 ? 9.604 13.031 38.761 1.00 42.50 160 ILE A N 1
ATOM 1188 C CA . ILE A 1 160 ? 8.949 12.634 40.032 1.00 42.50 160 ILE A CA 1
ATOM 1189 C C . ILE A 1 160 ? 9.930 12.050 41.068 1.00 42.50 160 ILE A C 1
ATOM 1191 O O . ILE A 1 160 ? 9.723 12.186 42.272 1.00 42.50 160 ILE A O 1
ATOM 1195 N N . PHE A 1 161 ? 11.043 11.458 40.637 1.00 43.88 161 PHE A N 1
ATOM 1196 C CA . PHE A 1 161 ? 11.795 10.484 41.447 1.00 43.88 161 PHE A CA 1
ATOM 1197 C C . PHE A 1 161 ? 12.880 11.063 42.377 1.00 43.88 161 PHE A C 1
ATOM 1199 O O . PHE A 1 161 ? 13.695 10.317 42.913 1.00 43.88 161 PHE A O 1
ATOM 1206 N N . LYS A 1 162 ? 12.911 12.388 42.590 1.00 38.69 162 LYS A N 1
ATOM 1207 C CA . LYS A 1 162 ? 13.894 13.055 43.478 1.00 38.69 162 LYS A CA 1
ATOM 1208 C C . LYS A 1 162 ? 13.306 14.102 44.430 1.00 38.69 162 LYS A C 1
ATOM 1210 O O . LYS A 1 162 ? 14.050 14.902 44.991 1.00 38.69 162 LYS A O 1
ATOM 1215 N N . ARG A 1 163 ? 11.984 14.141 44.616 1.00 46.00 163 ARG A N 1
ATOM 1216 C CA . ARG A 1 163 ? 11.353 15.097 45.538 1.00 46.00 163 ARG A CA 1
ATOM 1217 C C . ARG A 1 163 ? 10.900 14.397 46.814 1.00 46.00 163 ARG A C 1
ATOM 1219 O O . ARG A 1 163 ? 10.150 13.429 46.751 1.00 46.00 163 ARG A O 1
ATOM 1226 N N . THR A 1 164 ? 11.325 14.920 47.962 1.00 50.53 164 THR A N 1
ATOM 1227 C CA . THR A 1 164 ? 10.675 14.645 49.247 1.00 50.53 164 THR A CA 1
ATOM 1228 C C . THR A 1 164 ? 9.236 15.133 49.156 1.00 50.53 164 THR A C 1
ATOM 1230 O O . THR A 1 164 ? 8.999 16.302 48.847 1.00 50.53 164 THR A O 1
ATOM 1233 N N . VAL A 1 165 ? 8.280 14.240 49.387 1.00 50.12 165 VAL A N 1
ATOM 1234 C CA . VAL A 1 165 ? 6.851 14.560 49.312 1.00 50.12 165 VAL A CA 1
ATOM 1235 C C . VAL A 1 165 ? 6.334 14.765 50.728 1.00 50.12 165 VAL A C 1
ATOM 1237 O O . VAL A 1 165 ? 6.583 13.917 51.581 1.00 50.12 165 VAL A O 1
ATOM 1240 N N . THR A 1 166 ? 5.614 15.864 50.962 1.00 53.84 166 THR A N 1
ATOM 1241 C CA . THR A 1 166 ? 4.923 16.152 52.226 1.00 53.84 166 THR A CA 1
ATOM 1242 C C . THR A 1 166 ? 3.423 16.168 51.977 1.00 53.84 166 THR A C 1
ATOM 1244 O O . THR A 1 166 ? 2.930 17.037 51.263 1.00 53.84 166 THR A O 1
ATOM 1247 N N . ILE A 1 167 ? 2.698 15.222 52.569 1.00 54.12 167 ILE A N 1
ATOM 1248 C CA . ILE A 1 167 ? 1.253 15.065 52.371 1.00 54.12 167 ILE A CA 1
ATOM 1249 C C . ILE A 1 167 ? 0.536 15.400 53.680 1.00 54.12 167 ILE A C 1
ATOM 1251 O O . ILE A 1 167 ? 0.739 14.680 54.660 1.00 54.12 167 ILE A O 1
ATOM 1255 N N . PRO A 1 168 ? -0.298 16.455 53.731 1.00 57.16 168 PRO A N 1
ATOM 1256 C CA . PRO A 1 168 ? -1.070 16.779 54.925 1.00 57.16 168 PRO A CA 1
ATOM 1257 C C . PRO A 1 168 ? -2.203 15.768 55.118 1.00 57.16 168 PRO A C 1
ATOM 1259 O O . PRO A 1 168 ? -2.951 15.501 54.179 1.00 57.16 168 PRO A O 1
ATOM 1262 N N . LEU A 1 169 ? -2.383 15.256 56.333 1.00 53.25 169 LEU A N 1
ATOM 1263 C CA . LEU A 1 169 ? -3.428 14.295 56.704 1.00 53.25 169 LEU A CA 1
ATOM 1264 C C . LEU A 1 169 ? -4.409 14.920 57.705 1.00 53.25 169 LEU A C 1
ATOM 1266 O O . LEU A 1 169 ? -4.033 15.791 58.490 1.00 53.25 169 LEU A O 1
ATOM 1270 N N . THR A 1 170 ? -5.668 14.486 57.684 1.00 57.53 170 THR A N 1
ATOM 1271 C CA . THR A 1 170 ? -6.598 14.759 58.790 1.00 57.53 170 THR A CA 1
ATOM 1272 C C . THR A 1 170 ? -6.336 13.794 59.947 1.00 57.53 170 THR A C 1
ATOM 1274 O O . THR A 1 170 ? -5.656 12.778 59.796 1.00 57.53 170 THR A O 1
ATOM 1277 N N . GLU A 1 171 ? -6.889 14.091 61.121 1.00 55.09 171 GLU A N 1
ATOM 1278 C CA . GLU A 1 171 ? -6.747 13.224 62.293 1.00 55.09 171 GLU A CA 1
ATOM 1279 C C . GLU A 1 171 ? -7.358 11.827 62.072 1.00 55.09 171 GLU A C 1
ATOM 1281 O O . GLU A 1 171 ? -6.777 10.828 62.490 1.00 55.09 171 GLU A O 1
ATOM 1286 N N . ASP A 1 172 ? -8.479 11.728 61.354 1.00 51.28 172 ASP A N 1
ATOM 1287 C CA . ASP A 1 172 ? -9.115 10.444 61.028 1.00 51.28 172 ASP A CA 1
ATOM 1288 C C . ASP A 1 172 ? -8.309 9.630 60.000 1.00 51.28 172 ASP A C 1
ATOM 1290 O O . ASP A 1 172 ? -8.206 8.406 60.101 1.00 51.28 172 ASP A O 1
ATOM 1294 N N . GLU A 1 173 ? -7.684 10.305 59.035 1.00 52.88 173 GLU A N 1
ATOM 1295 C CA . GLU A 1 173 ? -6.774 9.700 58.056 1.00 52.88 173 GLU A CA 1
ATOM 1296 C C . GLU A 1 173 ? -5.498 9.171 58.734 1.00 52.88 173 GLU A C 1
ATOM 1298 O O . GLU A 1 173 ? -5.058 8.052 58.466 1.00 52.88 173 GLU A O 1
ATOM 1303 N N . ALA A 1 174 ? -4.950 9.921 59.696 1.00 51.44 174 ALA A N 1
ATOM 1304 C CA . ALA A 1 174 ? -3.826 9.480 60.523 1.00 51.44 174 ALA A CA 1
ATOM 1305 C C . ALA A 1 174 ? -4.176 8.275 61.419 1.00 51.44 174 ALA A C 1
ATOM 1307 O O . ALA A 1 174 ? -3.298 7.485 61.767 1.00 51.44 174 ALA A O 1
ATOM 1308 N N . ARG A 1 175 ? -5.460 8.106 61.761 1.00 50.19 175 ARG A N 1
ATOM 1309 C CA . ARG A 1 175 ? -5.996 6.961 62.520 1.00 50.19 175 ARG A CA 1
ATOM 1310 C C . ARG A 1 175 ? -6.369 5.757 61.645 1.00 50.19 175 ARG A C 1
ATOM 1312 O O . ARG A 1 175 ? -6.858 4.761 62.174 1.00 50.19 175 ARG A O 1
ATOM 1319 N N . GLY A 1 176 ? -6.117 5.816 60.335 1.00 46.62 176 GLY A N 1
ATOM 1320 C CA . GLY A 1 176 ? -6.266 4.678 59.426 1.00 46.62 176 GLY A CA 1
ATOM 1321 C C . GLY A 1 176 ? -7.448 4.753 58.462 1.00 46.62 176 GLY A C 1
ATOM 1322 O O . GLY A 1 176 ? -7.750 3.739 57.830 1.00 46.62 176 GLY A O 1
ATOM 1323 N N . GLN A 1 177 ? -8.114 5.908 58.315 1.00 48.44 177 GLN A N 1
ATOM 1324 C CA . GLN A 1 177 ? -9.008 6.102 57.169 1.00 48.44 177 GLN A CA 1
ATOM 1325 C C . GLN A 1 177 ? -8.203 6.181 55.860 1.00 48.44 177 GLN A C 1
ATOM 1327 O O . GLN A 1 177 ? -7.145 6.816 55.828 1.00 48.44 177 GLN A O 1
ATOM 1332 N N . PRO A 1 178 ? -8.683 5.550 54.772 1.00 47.41 178 PRO A N 1
ATOM 1333 C CA . PRO A 1 178 ? -7.985 5.574 53.495 1.00 47.41 178 PRO A CA 1
ATOM 1334 C C . PRO A 1 178 ? -7.916 6.999 52.938 1.00 47.41 178 PRO A C 1
ATOM 1336 O O . PRO A 1 178 ? -8.919 7.709 52.900 1.00 47.41 178 PRO A O 1
ATOM 1339 N N . VAL A 1 179 ? -6.730 7.392 52.464 1.00 47.81 179 VAL A N 1
ATOM 1340 C CA . VAL A 1 179 ? -6.506 8.676 51.788 1.00 47.81 179 VAL A CA 1
ATOM 1341 C C . VAL A 1 179 ? -6.200 8.424 50.333 1.00 47.81 179 VAL A C 1
ATOM 1343 O O . VAL A 1 179 ? -5.164 7.860 49.984 1.00 47.81 179 VAL A O 1
ATOM 1346 N N . LEU A 1 180 ? -7.102 8.876 49.474 1.00 49.25 180 LEU A N 1
ATOM 1347 C CA . LEU A 1 180 ? -6.869 8.906 48.041 1.00 49.25 180 LEU A CA 1
ATOM 1348 C C . LEU A 1 180 ? -6.067 10.161 47.698 1.00 49.25 180 LEU A C 1
ATOM 1350 O O . LEU A 1 180 ? -6.450 11.288 48.026 1.00 49.25 180 LEU A O 1
ATOM 1354 N N . LEU A 1 181 ? -4.932 9.947 47.045 1.00 48.28 181 LEU A N 1
ATOM 1355 C CA . LEU A 1 181 ? -4.036 11.006 46.606 1.00 48.28 181 LEU A CA 1
ATOM 1356 C C . LEU A 1 181 ? -4.303 11.334 45.136 1.00 48.28 181 LEU A C 1
ATOM 1358 O O . LEU A 1 181 ? -4.922 10.562 44.409 1.00 48.28 181 LEU A O 1
ATOM 1362 N N . ARG A 1 182 ? -3.877 12.512 44.698 1.00 45.19 182 ARG A N 1
ATOM 1363 C CA . ARG A 1 182 ? -3.840 12.929 43.297 1.00 45.19 182 ARG A CA 1
ATOM 1364 C C . ARG A 1 182 ? -2.561 13.714 43.072 1.00 45.19 182 ARG A C 1
ATOM 1366 O O . ARG A 1 182 ? -2.131 14.448 43.954 1.00 45.19 182 ARG A O 1
ATOM 1373 N N . TRP A 1 183 ? -1.977 13.572 41.892 1.00 43.19 183 TRP A N 1
ATOM 1374 C CA . TRP A 1 183 ? -0.848 14.391 41.473 1.00 43.19 183 TRP A CA 1
ATOM 1375 C C . TRP A 1 183 ? -1.327 15.707 40.838 1.00 43.19 183 TRP A C 1
ATOM 1377 O O . TRP A 1 183 ? -2.199 15.692 39.966 1.00 43.19 183 TRP A O 1
ATOM 1387 N N . ASP A 1 184 ? -0.769 16.840 41.264 1.00 43.78 184 ASP A N 1
ATOM 1388 C CA . ASP A 1 184 ? -0.955 18.154 40.638 1.00 43.78 184 ASP A CA 1
ATOM 1389 C C . ASP A 1 184 ? 0.383 18.873 40.373 1.00 43.78 184 ASP A C 1
ATOM 1391 O O . ASP A 1 184 ? 1.459 18.284 40.491 1.00 43.78 184 ASP A O 1
ATOM 1395 N N . ALA A 1 185 ? 0.330 20.145 39.958 1.00 39.69 185 ALA A N 1
ATOM 1396 C CA . ALA A 1 185 ? 1.520 20.933 39.623 1.00 39.69 185 ALA A CA 1
ATOM 1397 C C . ALA A 1 185 ? 2.477 21.143 40.819 1.00 39.69 185 ALA A C 1
ATOM 1399 O O . ALA A 1 185 ? 3.633 21.524 40.619 1.00 39.69 185 ALA A O 1
ATOM 1400 N N . GLN A 1 186 ? 2.019 20.888 42.049 1.00 44.59 186 GLN A N 1
ATOM 1401 C CA . GLN A 1 186 ? 2.759 21.044 43.296 1.00 44.59 186 GLN A CA 1
ATOM 1402 C C . GLN A 1 186 ? 3.191 19.696 43.909 1.00 44.59 186 GLN A C 1
ATOM 1404 O O . GLN A 1 186 ? 4.125 19.683 44.713 1.00 44.59 186 GLN A O 1
ATOM 1409 N N . GLY A 1 187 ? 2.599 18.566 43.502 1.00 48.97 187 GLY A N 1
ATOM 1410 C CA . GLY A 1 187 ? 3.004 17.208 43.893 1.00 48.97 187 GLY A CA 1
ATOM 1411 C C . GLY A 1 187 ? 1.821 16.303 44.253 1.00 48.97 187 GLY A C 1
ATOM 1412 O O . GLY A 1 187 ? 0.717 16.479 43.744 1.00 48.97 187 GLY A O 1
ATOM 1413 N N . TRP A 1 188 ? 2.036 15.310 45.125 1.00 51.59 188 TRP A N 1
ATOM 1414 C CA . TRP A 1 188 ? 0.946 14.476 45.651 1.00 51.59 188 TRP A CA 1
ATOM 1415 C C . TRP A 1 188 ? 0.126 15.250 46.687 1.00 51.59 188 TRP A C 1
ATOM 1417 O O . TRP A 1 188 ? 0.653 15.649 47.725 1.00 51.59 188 TRP A O 1
ATOM 1427 N N . VAL A 1 189 ? -1.173 15.397 46.441 1.00 48.97 189 VAL A N 1
ATOM 1428 C CA . VAL A 1 189 ? -2.123 16.055 47.345 1.00 48.97 189 VAL A CA 1
ATOM 1429 C C . VAL A 1 189 ? -3.323 15.149 47.655 1.00 48.97 189 VAL A C 1
ATOM 1431 O O . VAL A 1 189 ? -3.731 14.361 46.799 1.00 48.97 189 VAL A O 1
ATOM 1434 N N . PRO A 1 190 ? -3.938 15.246 48.849 1.00 51.91 190 PRO A N 1
ATOM 1435 C CA . PRO A 1 190 ? -5.187 14.548 49.153 1.00 51.91 190 PRO A CA 1
ATOM 1436 C C . PRO A 1 190 ? -6.331 14.998 48.230 1.00 51.91 190 PRO A C 1
ATOM 1438 O O . PRO A 1 190 ? -6.636 16.187 48.136 1.00 51.91 190 PRO A O 1
ATOM 1441 N N . ALA A 1 191 ? -7.033 14.059 47.595 1.00 50.84 191 ALA A N 1
ATOM 1442 C CA . ALA A 1 191 ? -8.105 14.340 46.632 1.00 50.84 191 ALA A CA 1
ATOM 1443 C C . ALA A 1 191 ? -9.471 14.691 47.280 1.00 50.84 191 ALA A C 1
ATOM 1445 O O . ALA A 1 191 ? -10.524 14.565 46.656 1.00 50.84 191 ALA A O 1
ATOM 1446 N N . ARG A 1 192 ? -9.464 15.196 48.524 1.00 54.25 192 ARG A N 1
ATOM 1447 C CA . ARG A 1 192 ? -10.641 15.479 49.378 1.00 54.25 192 ARG A CA 1
ATOM 1448 C C . ARG A 1 192 ? -11.796 16.256 48.712 1.00 54.25 192 ARG A C 1
ATOM 1450 O O . ARG A 1 192 ? -12.943 15.913 48.980 1.00 54.25 192 ARG A O 1
ATOM 1457 N N . PRO A 1 193 ? -11.574 17.277 47.857 1.00 45.72 193 PRO A N 1
ATOM 1458 C CA . PRO A 1 193 ? -12.673 18.056 47.271 1.00 45.72 193 PRO A CA 1
ATOM 1459 C C . PRO A 1 193 ? -13.481 17.309 46.197 1.00 45.72 193 PRO A C 1
ATOM 1461 O O . PRO A 1 193 ? -14.565 17.773 45.832 1.00 45.72 193 PRO A O 1
ATOM 1464 N N . PHE A 1 194 ? -12.943 16.195 45.687 1.00 47.41 194 PHE A N 1
ATOM 1465 C CA . PHE A 1 194 ? -13.420 15.475 44.501 1.00 47.41 194 PHE A CA 1
ATOM 1466 C C . PHE A 1 194 ? -13.902 14.053 44.805 1.00 47.41 194 PHE A C 1
ATOM 1468 O O . PHE A 1 194 ? -14.227 13.309 43.885 1.00 47.41 194 PHE A O 1
ATOM 1475 N N . LEU A 1 195 ? -13.961 13.668 46.081 1.00 50.94 195 LEU A N 1
ATOM 1476 C CA . LEU A 1 195 ? -14.272 12.305 46.499 1.00 50.94 195 LEU A CA 1
ATOM 1477 C C . LEU A 1 195 ? -15.588 12.227 47.286 1.00 50.94 195 LEU A C 1
ATOM 1479 O O . LEU A 1 195 ? -15.936 13.186 47.977 1.00 50.94 195 LEU A O 1
ATOM 1483 N N . PRO A 1 196 ? -16.310 11.096 47.195 1.00 62.00 196 PRO A N 1
ATOM 1484 C CA . PRO A 1 196 ? -17.477 10.814 48.030 1.00 62.00 196 PRO A CA 1
ATOM 1485 C C . PRO A 1 196 ? -17.070 10.622 49.504 1.00 62.00 196 PRO A C 1
ATOM 1487 O O . PRO A 1 196 ? -15.883 10.638 49.838 1.00 62.00 196 PRO A O 1
ATOM 1490 N N . SER A 1 197 ? -18.035 10.442 50.405 1.00 70.12 197 SER A N 1
ATOM 1491 C CA . SER A 1 197 ? -17.799 10.283 51.844 1.00 70.12 197 SER A CA 1
ATOM 1492 C C . SER A 1 197 ? -16.740 9.213 52.188 1.00 70.12 197 SER A C 1
ATOM 1494 O O . SER A 1 197 ? -16.593 8.223 51.463 1.00 70.12 197 SER A O 1
ATOM 1496 N N . PRO A 1 198 ? -16.011 9.340 53.319 1.00 65.44 198 PRO A N 1
ATOM 1497 C CA . PRO A 1 198 ? -14.946 8.396 53.683 1.00 65.44 198 PRO A CA 1
ATOM 1498 C C . PRO A 1 198 ? -15.392 6.928 53.745 1.00 65.44 198 PRO A C 1
ATOM 1500 O O . PRO A 1 198 ? -14.623 6.022 53.433 1.00 65.44 198 PRO A O 1
ATOM 1503 N N . ARG A 1 199 ? -16.663 6.676 54.088 1.00 71.12 199 ARG A N 1
ATOM 1504 C CA . ARG A 1 199 ? -17.246 5.323 54.092 1.00 71.12 199 ARG A CA 1
ATOM 1505 C C . ARG A 1 199 ? -17.390 4.756 52.678 1.00 71.12 199 ARG A C 1
ATOM 1507 O O . ARG A 1 199 ? -17.132 3.572 52.477 1.00 71.12 199 ARG A O 1
ATOM 1514 N N . VAL A 1 200 ? -17.748 5.591 51.702 1.00 72.25 200 VAL A N 1
ATOM 1515 C CA . VAL A 1 200 ? -17.804 5.221 50.279 1.00 72.25 200 VAL A CA 1
ATOM 1516 C C . VAL A 1 200 ? -16.397 4.993 49.729 1.00 72.25 200 VAL A C 1
ATOM 1518 O O . VAL A 1 200 ? -16.185 4.029 49.001 1.00 72.25 200 VAL A O 1
ATOM 1521 N N . GLN A 1 201 ? -15.415 5.804 50.134 1.00 65.31 201 GLN A N 1
ATOM 1522 C CA . GLN A 1 201 ? -14.010 5.590 49.767 1.00 65.31 201 GLN A CA 1
ATOM 1523 C C . GLN A 1 201 ? -13.471 4.261 50.314 1.00 65.31 201 GLN A C 1
ATOM 1525 O O . GLN A 1 201 ? -12.853 3.503 49.571 1.00 65.31 201 GLN A O 1
ATOM 1530 N N . ALA A 1 202 ? -13.752 3.930 51.578 1.00 63.81 202 ALA A N 1
ATOM 1531 C CA . ALA A 1 202 ? -13.377 2.641 52.161 1.00 63.81 202 ALA A CA 1
ATOM 1532 C C . ALA A 1 202 ? -14.063 1.461 51.453 1.00 63.81 202 ALA A C 1
ATOM 1534 O O . ALA A 1 202 ? -13.427 0.443 51.188 1.00 63.81 202 ALA A O 1
ATOM 1535 N N . ALA A 1 203 ? -15.342 1.603 51.094 1.00 66.88 203 ALA A N 1
ATOM 1536 C CA . ALA A 1 203 ? -16.061 0.587 50.330 1.00 66.88 203 ALA A CA 1
ATOM 1537 C C . ALA A 1 203 ? -15.510 0.413 48.904 1.00 66.88 203 ALA A C 1
ATOM 1539 O O . ALA A 1 203 ? -15.418 -0.720 48.442 1.00 66.88 203 ALA A O 1
ATOM 1540 N N . LEU A 1 204 ? -15.117 1.502 48.230 1.00 66.75 204 LEU A N 1
ATOM 1541 C CA . LEU A 1 204 ? -14.452 1.471 46.921 1.00 66.75 204 LEU A CA 1
ATOM 1542 C C . LEU A 1 204 ? -13.139 0.689 46.991 1.00 66.75 204 LEU A C 1
ATOM 1544 O O . LEU A 1 204 ? -12.904 -0.222 46.206 1.00 66.75 204 LEU A O 1
ATOM 1548 N N . VAL A 1 205 ? -12.299 1.059 47.952 1.00 58.62 205 VAL A N 1
ATOM 1549 C CA . VAL A 1 205 ? -11.023 0.414 48.259 1.00 58.62 205 VAL A CA 1
ATOM 1550 C C . VAL A 1 205 ? -11.211 -1.093 48.441 1.00 58.62 205 VAL A C 1
ATOM 1552 O O . VAL A 1 205 ? -10.600 -1.898 47.745 1.00 58.62 205 VAL A O 1
ATOM 1555 N N . ASP A 1 206 ? -12.109 -1.480 49.340 1.00 61.59 206 ASP A N 1
ATOM 1556 C CA . ASP A 1 206 ? -12.360 -2.879 49.673 1.00 61.59 206 ASP A CA 1
ATOM 1557 C C . ASP A 1 206 ? -12.953 -3.660 48.482 1.00 61.59 206 ASP A C 1
ATOM 1559 O O . ASP A 1 206 ? -12.570 -4.798 48.213 1.00 61.59 206 ASP A O 1
ATOM 1563 N N . MET A 1 207 ? -13.827 -3.023 47.695 1.00 72.12 207 MET A N 1
ATOM 1564 C CA . MET A 1 207 ? -14.368 -3.577 46.449 1.00 72.12 207 MET A CA 1
ATOM 1565 C C . MET A 1 207 ? -13.280 -3.900 45.433 1.00 72.12 207 MET A C 1
ATOM 1567 O O . MET A 1 207 ? -13.252 -5.011 44.909 1.00 72.12 207 MET A O 1
ATOM 1571 N N . MET A 1 208 ? -12.387 -2.951 45.163 1.00 56.47 208 MET A N 1
ATOM 1572 C CA . MET A 1 208 ? -11.380 -3.101 44.112 1.00 56.47 208 MET A CA 1
ATOM 1573 C C . MET A 1 208 ? -10.328 -4.158 44.453 1.00 56.47 208 MET A C 1
ATOM 1575 O O . MET A 1 208 ? -9.691 -4.698 43.554 1.00 56.47 208 MET A O 1
ATOM 1579 N N . LEU A 1 209 ? -10.112 -4.434 45.741 1.00 52.22 209 LEU A N 1
ATOM 1580 C CA . LEU A 1 209 ? -8.902 -5.129 46.188 1.00 52.22 209 LEU A CA 1
ATOM 1581 C C . LEU A 1 209 ? -9.180 -6.426 46.923 1.00 52.22 209 LEU A C 1
ATOM 1583 O O . LEU A 1 209 ? -8.452 -7.397 46.741 1.00 52.22 209 LEU A O 1
ATOM 1587 N N . ASN A 1 210 ? -10.262 -6.461 47.692 1.00 58.22 210 ASN A N 1
ATOM 1588 C CA . ASN A 1 210 ? -10.721 -7.667 48.368 1.00 58.22 210 ASN A CA 1
ATOM 1589 C C . ASN A 1 210 ? -11.960 -8.262 47.685 1.00 58.22 210 ASN A C 1
ATOM 1591 O O . ASN A 1 210 ? -12.491 -9.270 48.145 1.00 58.22 210 ASN A O 1
ATOM 1595 N N . GLY A 1 211 ? -12.427 -7.654 46.587 1.00 61.56 211 GLY A N 1
ATOM 1596 C CA . GLY A 1 211 ? -13.587 -8.130 45.842 1.00 61.56 211 GLY A CA 1
ATOM 1597 C C . GLY A 1 211 ? -14.887 -8.003 46.630 1.00 61.56 211 GLY A C 1
ATOM 1598 O O . GLY A 1 211 ? -15.755 -8.861 46.495 1.00 61.56 211 GLY A O 1
ATOM 1599 N N . ARG A 1 212 ? -15.021 -6.972 47.480 1.00 73.19 212 ARG A N 1
ATOM 1600 C CA . ARG A 1 212 ? -16.221 -6.741 48.299 1.00 73.19 212 ARG A CA 1
ATOM 1601 C C . ARG A 1 212 ? -17.502 -6.834 47.466 1.00 73.19 212 ARG A C 1
ATOM 1603 O O . ARG A 1 212 ? -17.654 -6.148 46.457 1.00 73.19 212 ARG A O 1
ATOM 1610 N N . THR A 1 213 ? -18.456 -7.624 47.955 1.00 80.19 213 THR A N 1
ATOM 1611 C CA . THR A 1 213 ? -19.767 -7.816 47.316 1.00 80.19 213 THR A CA 1
ATOM 1612 C C . THR A 1 213 ? -20.947 -7.345 48.166 1.00 80.19 213 THR A C 1
ATOM 1614 O O . THR A 1 213 ? -22.049 -7.256 47.643 1.00 80.19 213 THR A O 1
ATOM 1617 N N . ASP A 1 214 ? -20.763 -7.041 49.455 1.00 85.19 214 ASP A N 1
ATOM 1618 C CA . ASP A 1 214 ? -21.846 -6.579 50.337 1.00 85.19 214 ASP A CA 1
ATOM 1619 C C . ASP A 1 214 ? -21.717 -5.084 50.660 1.00 85.19 214 ASP A C 1
ATOM 1621 O O . ASP A 1 214 ? -20.801 -4.641 51.362 1.00 85.19 214 ASP A O 1
ATOM 1625 N N . PHE A 1 215 ? -22.672 -4.297 50.167 1.00 85.56 215 PHE A N 1
ATOM 1626 C CA . PHE A 1 215 ? -22.741 -2.848 50.364 1.00 85.56 215 PHE A CA 1
ATOM 1627 C C . PHE A 1 215 ? -23.952 -2.415 51.199 1.00 85.56 215 PHE A C 1
ATOM 1629 O O . PHE A 1 215 ? -24.207 -1.221 51.322 1.00 85.56 215 PHE A O 1
ATOM 1636 N N . THR A 1 216 ? -24.680 -3.353 51.815 1.00 84.50 216 THR A N 1
ATOM 1637 C CA . THR A 1 216 ? -25.903 -3.070 52.596 1.00 84.50 216 THR A CA 1
ATOM 1638 C C . THR A 1 216 ? -25.656 -2.185 53.824 1.00 84.50 216 THR A C 1
ATOM 1640 O O . THR A 1 216 ? -26.572 -1.517 54.300 1.00 84.50 216 THR A O 1
ATOM 1643 N N . ALA A 1 217 ? -24.410 -2.126 54.308 1.00 82.25 217 ALA A N 1
ATOM 1644 C CA . ALA A 1 217 ? -23.984 -1.229 55.384 1.00 82.25 217 ALA A CA 1
ATOM 1645 C C . ALA A 1 217 ? -23.928 0.261 54.979 1.00 82.25 217 ALA A C 1
ATOM 1647 O O . ALA A 1 217 ? -23.850 1.126 55.856 1.00 82.25 217 ALA A O 1
ATOM 1648 N N . LEU A 1 218 ? -23.933 0.567 53.677 1.00 84.12 218 LEU A N 1
ATOM 1649 C CA . LEU A 1 218 ? -24.023 1.929 53.159 1.00 84.12 218 LEU A CA 1
ATOM 1650 C C . LEU A 1 218 ? -25.496 2.330 53.014 1.00 84.12 218 LEU A C 1
ATOM 1652 O O . LEU A 1 218 ? -26.337 1.560 52.553 1.00 84.12 218 LEU A O 1
ATOM 1656 N N . SER A 1 219 ? -25.820 3.567 53.373 1.00 86.56 219 SER A N 1
ATOM 1657 C CA . SER A 1 219 ? -27.141 4.136 53.121 1.00 86.56 219 SER A CA 1
ATOM 1658 C C . SER A 1 219 ? -27.380 4.341 51.623 1.00 86.56 219 SER A C 1
ATOM 1660 O O . SER A 1 219 ? -26.454 4.544 50.839 1.00 86.56 219 SER A O 1
ATOM 1662 N N . LYS A 1 220 ? -28.653 4.414 51.216 1.00 85.81 220 LYS A N 1
ATOM 1663 C CA . LYS A 1 220 ? -29.041 4.720 49.826 1.00 85.81 220 LYS A CA 1
ATOM 1664 C C . LYS A 1 220 ? -28.383 5.999 49.284 1.00 85.81 220 LYS A C 1
ATOM 1666 O O . LYS A 1 220 ? -28.138 6.093 48.082 1.00 85.81 220 LYS A O 1
ATOM 1671 N N . LYS A 1 221 ? -28.135 6.995 50.143 1.00 85.31 221 LYS A N 1
ATOM 1672 C CA . LYS A 1 221 ? -27.457 8.239 49.756 1.00 85.31 221 LYS A CA 1
ATOM 1673 C C . LYS A 1 221 ? -25.973 7.993 49.476 1.00 85.31 221 LYS A C 1
ATOM 1675 O O . LYS A 1 221 ? -25.498 8.457 48.452 1.00 85.31 221 LYS A O 1
ATOM 1680 N N . GLU A 1 222 ? -25.294 7.243 50.343 1.00 85.62 222 GLU A N 1
ATOM 1681 C CA . GLU A 1 222 ? -23.869 6.895 50.216 1.00 85.62 222 GLU A CA 1
ATOM 1682 C C . GLU A 1 222 ? -23.607 5.995 48.996 1.00 85.62 222 GLU A C 1
ATOM 1684 O O . GLU A 1 222 ? -22.699 6.259 48.219 1.00 85.62 222 GLU A O 1
ATOM 1689 N N . VAL A 1 223 ? -24.441 4.977 48.753 1.00 86.12 223 VAL A N 1
ATOM 1690 C CA . VAL A 1 223 ? -24.287 4.067 47.594 1.00 86.12 223 VAL A CA 1
ATOM 1691 C C . VAL A 1 223 ? -24.371 4.809 46.252 1.00 86.12 223 VAL A C 1
ATOM 1693 O O . VAL A 1 223 ? -23.735 4.420 45.275 1.00 86.12 223 VAL A O 1
ATOM 1696 N N . ASN A 1 224 ? -25.153 5.889 46.205 1.00 87.12 224 ASN A N 1
ATOM 1697 C CA . ASN A 1 224 ? -25.349 6.722 45.017 1.00 87.12 224 ASN A CA 1
ATOM 1698 C C . ASN A 1 224 ? -24.529 8.017 45.060 1.00 87.12 224 ASN A C 1
ATOM 1700 O O . ASN A 1 224 ? -24.779 8.928 44.270 1.00 87.12 224 ASN A O 1
ATOM 1704 N N . GLU A 1 225 ? -23.601 8.127 46.006 1.00 81.25 225 GLU A N 1
ATOM 1705 C CA . GLU A 1 225 ? -22.774 9.307 46.162 1.00 81.25 225 GLU A CA 1
ATOM 1706 C C . GLU A 1 225 ? -21.719 9.349 45.056 1.00 81.25 225 GLU A C 1
ATOM 1708 O O . GLU A 1 225 ? -20.974 8.395 44.827 1.00 81.25 225 GLU A O 1
ATOM 1713 N N . ALA A 1 226 ? -21.667 10.484 44.375 1.00 71.69 226 ALA A N 1
ATOM 1714 C CA . ALA A 1 226 ? -20.597 10.867 43.475 1.00 71.69 226 ALA A CA 1
ATOM 1715 C C . ALA A 1 226 ? -19.801 11.992 44.149 1.00 71.69 226 ALA A C 1
ATOM 1717 O O . ALA A 1 226 ? -20.389 12.863 44.797 1.00 71.69 226 ALA A O 1
ATOM 1718 N N . GLY A 1 227 ? -18.475 12.004 43.986 1.00 62.50 227 GLY A N 1
ATOM 1719 C CA . GLY A 1 227 ? -17.681 13.200 44.293 1.00 62.50 227 GLY A CA 1
ATOM 1720 C C . GLY A 1 227 ? -18.136 14.400 43.444 1.00 62.50 227 GLY A C 1
ATOM 1721 O O . GLY A 1 227 ? -18.965 14.242 42.546 1.00 62.50 227 GLY A O 1
ATOM 1722 N N . ARG A 1 228 ? -17.615 15.616 43.688 1.00 59.34 228 ARG A N 1
ATOM 1723 C CA . ARG A 1 228 ? -17.923 16.781 42.826 1.00 59.34 228 ARG A CA 1
ATOM 1724 C C . ARG A 1 228 ? -17.542 16.483 41.374 1.00 59.34 228 ARG A C 1
ATOM 1726 O O . ARG A 1 228 ? -16.374 16.605 41.019 1.00 59.34 228 ARG A O 1
ATOM 1733 N N . GLY A 1 229 ? -18.526 16.128 40.557 1.00 54.69 229 GLY A N 1
ATOM 1734 C CA . GLY A 1 229 ? -18.290 15.773 39.163 1.00 54.69 229 GLY A CA 1
ATOM 1735 C C . GLY A 1 229 ? -17.502 14.461 38.977 1.00 54.69 229 GLY A C 1
ATOM 1736 O O . GLY A 1 229 ? -16.652 14.392 38.090 1.00 54.69 229 GLY A O 1
ATOM 1737 N N . GLY A 1 230 ? -17.718 13.447 39.832 1.00 64.88 230 GLY A N 1
ATOM 1738 C CA . GLY A 1 230 ? -17.054 12.139 39.731 1.00 64.88 230 GLY A CA 1
ATOM 1739 C C . GLY A 1 230 ? -17.992 10.934 39.518 1.00 64.88 230 GLY A C 1
ATOM 1740 O O . GLY A 1 230 ? -19.194 11.023 39.762 1.00 64.88 230 GLY A O 1
ATOM 1741 N N . PRO A 1 231 ? -17.453 9.767 39.113 1.00 74.00 231 PRO A N 1
ATOM 1742 C CA . PRO A 1 231 ? -18.218 8.524 38.986 1.00 74.00 231 PRO A CA 1
ATOM 1743 C C . PRO A 1 231 ? -18.695 7.988 40.350 1.00 74.00 231 PRO A C 1
ATOM 1745 O O . PRO A 1 231 ? -18.059 8.209 41.382 1.00 74.00 231 PRO A O 1
ATOM 1748 N N . THR A 1 232 ? -19.800 7.237 40.355 1.00 84.12 232 THR A N 1
ATOM 1749 C CA . THR A 1 232 ? -20.263 6.487 41.541 1.00 84.12 232 THR A CA 1
ATOM 1750 C C . THR A 1 232 ? -19.549 5.140 41.683 1.00 84.12 232 THR A C 1
ATOM 1752 O O . THR A 1 232 ? -18.912 4.665 40.741 1.00 84.12 232 THR A O 1
ATOM 1755 N N . LEU A 1 233 ? -19.718 4.460 42.828 1.00 80.62 233 LEU A N 1
ATOM 1756 C CA . LEU A 1 233 ? -19.223 3.086 43.022 1.00 80.62 233 LEU A CA 1
ATOM 1757 C C . LEU A 1 233 ? -19.678 2.134 41.910 1.00 80.62 233 LEU A C 1
ATOM 1759 O O . LEU A 1 233 ? -18.910 1.272 41.493 1.00 80.62 233 LEU A O 1
ATOM 1763 N N . LEU A 1 234 ? -20.908 2.305 41.414 1.00 88.56 234 LEU A N 1
ATOM 1764 C CA . LEU A 1 234 ? -21.454 1.443 40.371 1.00 88.56 234 LEU A CA 1
ATOM 1765 C C . LEU A 1 234 ? -20.755 1.650 39.021 1.00 88.56 234 LEU A C 1
ATOM 1767 O O . LEU A 1 234 ? -20.486 0.668 38.338 1.00 88.56 234 LEU A O 1
ATOM 1771 N N . HIS A 1 235 ? -20.397 2.889 38.666 1.00 81.12 235 HIS A N 1
ATOM 1772 C CA . HIS A 1 235 ? -19.588 3.168 37.472 1.00 81.12 235 HIS A CA 1
ATOM 1773 C C . HIS A 1 235 ? -18.211 2.505 37.563 1.00 81.12 235 HIS A C 1
ATOM 1775 O O . HIS A 1 235 ? -17.774 1.854 36.622 1.00 81.12 235 HIS A O 1
ATOM 1781 N N . LEU A 1 236 ? -17.556 2.621 38.720 1.00 79.31 236 LEU A N 1
ATOM 1782 C CA . LEU A 1 236 ? -16.221 2.061 38.937 1.00 79.31 236 LEU A CA 1
ATOM 1783 C C . LEU A 1 236 ? -16.242 0.525 38.944 1.00 79.31 236 LEU A C 1
ATOM 1785 O O . LEU A 1 236 ? -15.372 -0.109 38.354 1.00 79.31 236 LEU A O 1
ATOM 1789 N N . ALA A 1 237 ? -17.266 -0.086 39.550 1.00 79.38 237 ALA A N 1
ATOM 1790 C CA . ALA A 1 237 ? -17.472 -1.533 39.498 1.00 79.38 237 ALA A CA 1
ATOM 1791 C C . ALA A 1 237 ? -17.704 -2.029 38.060 1.00 79.38 237 ALA A C 1
ATOM 1793 O O . ALA A 1 237 ? -17.177 -3.074 37.673 1.00 79.38 237 ALA A O 1
ATOM 1794 N N . ALA A 1 238 ? -18.471 -1.267 37.275 1.00 81.00 238 ALA A N 1
ATOM 1795 C CA . ALA A 1 238 ? -18.759 -1.552 35.875 1.00 81.00 238 ALA A CA 1
ATOM 1796 C C . ALA A 1 238 ? -17.497 -1.462 34.999 1.00 81.00 238 ALA A C 1
ATOM 1798 O O . ALA A 1 238 ? -17.208 -2.388 34.244 1.00 81.00 238 ALA A O 1
ATOM 1799 N N . GLU A 1 239 ? -16.698 -0.406 35.163 1.00 78.56 239 GLU A N 1
ATOM 1800 C CA . GLU A 1 239 ? -15.421 -0.211 34.465 1.00 78.56 239 GLU A CA 1
ATOM 1801 C C . GLU A 1 239 ? -14.395 -1.307 34.788 1.00 78.56 239 GLU A C 1
ATOM 1803 O O . GLU A 1 239 ? -13.691 -1.809 33.905 1.00 78.56 239 GLU A O 1
ATOM 1808 N N . ALA A 1 240 ? -14.330 -1.713 36.059 1.00 69.69 240 ALA A N 1
ATOM 1809 C CA . ALA A 1 240 ? -13.432 -2.757 36.543 1.00 69.69 240 ALA A CA 1
ATOM 1810 C C . ALA A 1 240 ? -13.891 -4.179 36.170 1.00 69.69 240 ALA A C 1
ATOM 1812 O O . ALA A 1 240 ? -13.113 -5.124 36.279 1.00 69.69 240 ALA A O 1
ATOM 1813 N N . GLY A 1 241 ? -15.138 -4.355 35.720 1.00 76.25 241 GLY A N 1
ATOM 1814 C CA . GLY A 1 241 ? -15.693 -5.663 35.366 1.00 76.25 241 GLY A CA 1
ATOM 1815 C C . GLY A 1 241 ? -16.095 -6.532 36.562 1.00 76.25 241 GLY A C 1
ATOM 1816 O O . GLY A 1 241 ? -16.172 -7.755 36.443 1.00 76.25 241 GLY A O 1
ATOM 1817 N N . LEU A 1 242 ? -16.362 -5.927 37.722 1.00 80.44 242 LEU A N 1
ATOM 1818 C CA . LEU A 1 242 ? -16.664 -6.630 38.970 1.00 80.44 242 LEU A CA 1
ATOM 1819 C C . LEU A 1 242 ? -18.158 -6.984 39.072 1.00 80.44 242 LEU A C 1
ATOM 1821 O O . LEU A 1 242 ? -18.906 -6.377 39.838 1.00 80.44 242 LEU A O 1
ATOM 1825 N N . ALA A 1 243 ? -18.602 -7.995 38.323 1.00 88.50 243 ALA A N 1
ATOM 1826 C CA . ALA A 1 243 ? -20.014 -8.406 38.236 1.00 88.50 243 ALA A CA 1
ATOM 1827 C C . ALA A 1 243 ? -20.687 -8.686 39.600 1.00 88.50 243 ALA A C 1
ATOM 1829 O O . ALA A 1 243 ? -21.835 -8.295 39.841 1.00 88.50 243 ALA A O 1
ATOM 1830 N N . SER A 1 244 ? -19.966 -9.319 40.531 1.00 89.56 244 SER A N 1
ATOM 1831 C CA . SER A 1 244 ? -20.476 -9.586 41.883 1.00 89.56 244 SER A CA 1
ATOM 1832 C C . SER A 1 244 ? -20.651 -8.303 42.701 1.00 89.56 244 SER A C 1
ATOM 1834 O O . SER A 1 244 ? -21.616 -8.178 43.454 1.00 89.56 244 SER A O 1
ATOM 1836 N N . ALA A 1 245 ? -19.756 -7.326 42.527 1.00 83.88 245 ALA A N 1
ATOM 1837 C CA . ALA A 1 245 ? -19.866 -6.029 43.184 1.00 83.88 245 ALA A CA 1
ATOM 1838 C C . ALA A 1 245 ? -21.002 -5.186 42.586 1.00 83.88 245 ALA A C 1
ATOM 1840 O O . ALA A 1 245 ? -21.753 -4.571 43.339 1.00 83.88 245 ALA A O 1
ATOM 1841 N N . VAL A 1 246 ? -21.198 -5.230 41.260 1.00 92.00 246 VAL A N 1
ATOM 1842 C CA . VAL A 1 246 ? -22.373 -4.651 40.581 1.00 92.00 246 VAL A CA 1
ATOM 1843 C C . VAL A 1 246 ? -23.661 -5.185 41.211 1.00 92.00 246 VAL A C 1
ATOM 1845 O O . VAL A 1 246 ? -24.498 -4.405 41.662 1.00 92.00 246 VAL A O 1
ATOM 1848 N N . SER A 1 247 ? -23.786 -6.509 41.334 1.00 93.06 247 SER A N 1
ATOM 1849 C CA . SER A 1 247 ? -24.961 -7.150 41.941 1.00 93.06 247 SER A CA 1
ATOM 1850 C C . SER A 1 247 ? -25.179 -6.699 43.393 1.00 93.06 247 SER A C 1
ATOM 1852 O O . SER A 1 247 ? -26.295 -6.356 43.785 1.00 93.06 247 SER A O 1
ATOM 1854 N N . GLY A 1 248 ? -24.102 -6.636 44.179 1.00 91.88 248 GLY A N 1
ATOM 1855 C CA . GLY A 1 248 ? -24.116 -6.159 45.561 1.00 91.88 248 GLY A CA 1
ATOM 1856 C C . GLY A 1 248 ? -24.556 -4.705 45.725 1.00 91.88 248 GLY A C 1
ATOM 1857 O O . GLY A 1 248 ? -25.368 -4.382 46.594 1.00 91.88 248 GLY A O 1
ATOM 1858 N N . LEU A 1 249 ? -24.051 -3.813 44.872 1.00 91.81 249 LEU A N 1
ATOM 1859 C CA . LEU A 1 249 ? -24.410 -2.394 44.873 1.00 91.81 249 LEU A CA 1
ATOM 1860 C C . LEU A 1 249 ? -25.887 -2.197 44.511 1.00 91.81 249 LEU A C 1
ATOM 1862 O O . LEU A 1 249 ? -26.585 -1.414 45.158 1.00 91.81 249 LEU A O 1
ATOM 1866 N N . VAL A 1 250 ? -26.398 -2.946 43.530 1.00 92.69 250 VAL A N 1
ATOM 1867 C CA . VAL A 1 250 ? -27.821 -2.921 43.152 1.00 92.69 250 VAL A CA 1
ATOM 1868 C C . VAL A 1 250 ? -28.707 -3.404 44.304 1.00 92.69 250 VAL A C 1
ATOM 1870 O O . VAL A 1 250 ? -29.714 -2.762 44.618 1.00 92.69 250 VAL A O 1
ATOM 1873 N N . GLN A 1 251 ? -28.315 -4.475 45.006 1.00 91.62 251 GLN A N 1
ATOM 1874 C CA . GLN A 1 251 ? -29.013 -4.932 46.217 1.00 91.62 251 GLN A CA 1
ATOM 1875 C C . GLN A 1 251 ? -29.040 -3.847 47.305 1.00 91.62 251 GLN A C 1
ATOM 1877 O O . GLN A 1 251 ? -30.081 -3.624 47.929 1.00 91.62 251 GLN A O 1
ATOM 1882 N N . ALA A 1 252 ? -27.947 -3.091 47.448 1.00 91.06 252 ALA A N 1
ATOM 1883 C CA . ALA A 1 252 ? -27.843 -1.919 48.318 1.00 91.06 252 ALA A CA 1
ATOM 1884 C C . ALA A 1 252 ? -28.563 -0.658 47.780 1.00 91.06 252 ALA A C 1
ATOM 1886 O O . ALA A 1 252 ? -28.384 0.444 48.300 1.00 91.06 252 ALA A O 1
ATOM 1887 N N . LYS A 1 253 ? -29.437 -0.806 46.772 1.00 91.94 253 LYS A N 1
ATOM 1888 C CA . LYS A 1 253 ? -30.250 0.261 46.161 1.00 91.94 253 LYS A CA 1
ATOM 1889 C C . LYS A 1 253 ? -29.431 1.312 45.396 1.00 91.94 253 LYS A C 1
ATOM 1891 O O . LYS A 1 253 ? -29.825 2.487 45.354 1.00 91.94 253 LYS A O 1
ATOM 1896 N N . ALA A 1 254 ? -28.329 0.902 44.761 1.00 91.12 254 ALA A N 1
ATOM 1897 C CA . ALA A 1 254 ? -27.691 1.701 43.718 1.00 91.12 254 ALA A CA 1
ATOM 1898 C C . ALA A 1 254 ? -28.673 1.959 42.565 1.00 91.12 254 ALA A C 1
ATOM 1900 O O . ALA A 1 254 ? -29.425 1.076 42.153 1.00 91.12 254 ALA A O 1
ATOM 1901 N N . LYS A 1 255 ? -28.681 3.188 42.053 1.00 91.44 255 LYS A N 1
ATOM 1902 C CA . LYS A 1 255 ? -29.409 3.578 40.848 1.00 91.44 255 LYS A CA 1
ATOM 1903 C C . LYS A 1 255 ? -28.637 3.049 39.644 1.00 91.44 255 LYS A C 1
ATOM 1905 O O . LYS A 1 255 ? -27.506 3.468 39.425 1.00 91.44 255 LYS A O 1
ATOM 1910 N N . VAL A 1 256 ? -29.255 2.139 38.898 1.00 92.25 256 VAL A N 1
ATOM 1911 C CA . VAL A 1 256 ? -28.607 1.422 37.793 1.00 92.25 256 VAL A CA 1
ATOM 1912 C C . VAL A 1 256 ? -28.246 2.370 36.646 1.00 92.25 256 VAL A C 1
ATOM 1914 O O . VAL A 1 256 ? -27.085 2.431 36.255 1.00 92.25 256 VAL A O 1
ATOM 1917 N N . ASP A 1 257 ? -29.195 3.198 36.207 1.00 90.25 257 ASP A N 1
ATOM 1918 C CA . ASP A 1 257 ? -29.003 4.170 35.118 1.00 90.25 257 ASP A CA 1
ATOM 1919 C C . ASP A 1 257 ? -28.599 5.558 35.636 1.00 90.25 257 ASP A C 1
ATOM 1921 O O . ASP A 1 257 ? -29.087 6.594 35.181 1.00 90.25 257 ASP A O 1
ATOM 1925 N N . ILE A 1 258 ? -27.750 5.605 36.665 1.00 84.88 258 ILE A N 1
ATOM 1926 C CA . ILE A 1 258 ? -27.259 6.882 37.179 1.00 84.88 258 ILE A CA 1
ATOM 1927 C C . ILE A 1 258 ? -26.284 7.507 36.183 1.00 84.88 258 ILE A C 1
ATOM 1929 O O . ILE A 1 258 ? -25.269 6.909 35.860 1.00 84.88 258 ILE A O 1
ATOM 1933 N N . GLY A 1 259 ? -26.591 8.713 35.712 1.00 77.56 259 GLY A N 1
ATOM 1934 C CA . GLY A 1 259 ? -25.688 9.487 34.869 1.00 77.56 259 GLY A CA 1
ATOM 1935 C C . GLY A 1 259 ? -24.543 10.111 35.667 1.00 77.56 259 GLY A C 1
ATOM 1936 O O . GLY A 1 259 ? -24.730 10.547 36.810 1.00 77.56 259 GLY A O 1
ATOM 1937 N N . ARG A 1 260 ? -23.354 10.171 35.071 1.00 67.19 260 ARG A N 1
ATOM 1938 C CA . ARG A 1 260 ? -22.199 10.889 35.619 1.00 67.19 260 ARG A CA 1
ATOM 1939 C C . ARG A 1 260 ? -22.428 12.407 35.591 1.00 67.19 260 ARG A C 1
ATOM 1941 O O . ARG A 1 260 ? -22.848 12.946 34.581 1.00 67.19 260 ARG A O 1
ATOM 1948 N N . ASP A 1 261 ? -22.109 13.111 36.677 1.00 58.69 261 ASP A N 1
ATOM 1949 C CA . ASP A 1 261 ? -22.006 14.587 36.751 1.00 58.69 261 ASP A CA 1
ATOM 1950 C C . ASP A 1 261 ? -23.282 15.372 36.395 1.00 58.69 261 ASP A C 1
ATOM 1952 O O . ASP A 1 261 ? -23.225 16.553 36.062 1.00 58.69 261 ASP A O 1
ATOM 1956 N N . GLY A 1 262 ? -24.450 14.726 36.465 1.00 54.94 262 GLY A N 1
ATOM 1957 C CA . GLY A 1 262 ? -25.704 15.287 35.945 1.00 54.94 262 GLY A CA 1
ATOM 1958 C C . GLY A 1 262 ? -25.847 15.188 34.418 1.00 54.94 262 GLY A C 1
ATOM 1959 O O . GLY A 1 262 ? -26.864 15.626 33.885 1.00 54.94 262 GLY A O 1
ATOM 1960 N N . GLY A 1 263 ? -24.857 14.603 33.736 1.00 64.06 263 GLY A N 1
ATOM 1961 C CA . GLY A 1 263 ? -24.914 14.114 32.361 1.00 64.06 263 GLY A CA 1
ATOM 1962 C C . GLY A 1 263 ? -25.650 12.775 32.245 1.00 64.06 263 GLY A C 1
ATOM 1963 O O . GLY A 1 263 ? -26.332 12.338 33.176 1.00 64.06 263 GLY A O 1
ATOM 1964 N N . ARG A 1 264 ? -25.547 12.129 31.080 1.00 80.06 264 ARG A N 1
ATOM 1965 C CA . ARG A 1 264 ? -26.318 10.919 30.739 1.00 80.06 264 ARG A CA 1
ATOM 1966 C C . ARG A 1 264 ? -25.469 9.649 30.585 1.00 80.06 264 ARG A C 1
ATOM 1968 O O . ARG A 1 264 ? -26.029 8.569 30.439 1.00 80.06 264 ARG A O 1
ATOM 1975 N N . SER A 1 265 ? -24.138 9.737 30.676 1.00 85.38 265 SER A N 1
ATOM 1976 C CA . SER A 1 265 ? -23.266 8.550 30.644 1.00 85.38 265 SER A CA 1
ATOM 1977 C C . SER A 1 265 ? -23.490 7.651 31.873 1.00 85.38 265 SER A C 1
ATOM 1979 O O . SER A 1 265 ? -23.285 8.094 33.002 1.00 85.38 265 SER A O 1
ATOM 1981 N N . THR A 1 266 ? -23.928 6.406 31.649 1.00 93.00 266 THR A N 1
ATOM 1982 C CA . THR A 1 266 ? -24.316 5.424 32.690 1.00 93.00 266 THR A CA 1
ATOM 1983 C C . THR A 1 266 ? -23.226 4.368 32.950 1.00 93.00 266 THR A C 1
ATOM 1985 O O . THR A 1 266 ? -22.353 4.172 32.099 1.00 93.00 266 THR A O 1
ATOM 1988 N N . PRO A 1 267 ? -23.292 3.586 34.051 1.00 91.12 267 PRO A N 1
ATOM 1989 C CA . PRO A 1 267 ? -22.377 2.465 34.286 1.00 91.12 267 PRO A CA 1
ATOM 1990 C C . PRO A 1 267 ? -22.339 1.452 33.134 1.00 91.12 267 PRO A C 1
ATOM 1992 O O . PRO A 1 267 ? -21.286 0.881 32.850 1.00 91.12 267 PRO A O 1
ATOM 1995 N N . LEU A 1 268 ? -23.462 1.259 32.432 1.00 96.00 268 LEU A N 1
ATOM 1996 C CA . LEU A 1 268 ? -23.532 0.360 31.280 1.00 96.00 268 LEU A CA 1
ATOM 1997 C C . LEU A 1 268 ? -22.677 0.859 30.107 1.00 96.00 268 LEU A C 1
ATOM 1999 O O . LEU A 1 268 ? -22.040 0.042 29.448 1.00 96.00 268 LEU A O 1
ATOM 2003 N N . HIS A 1 269 ? -22.581 2.177 29.892 1.00 90.94 269 HIS A N 1
ATOM 2004 C CA . HIS A 1 269 ? -21.667 2.749 28.896 1.00 90.94 269 HIS A CA 1
ATOM 2005 C C . HIS A 1 269 ? -20.208 2.415 29.219 1.00 90.94 269 HIS A C 1
ATOM 2007 O O . HIS A 1 269 ? -19.464 2.019 28.330 1.00 90.94 269 HIS A O 1
ATOM 2013 N N . TRP A 1 270 ? -19.812 2.514 30.491 1.00 85.25 270 TRP A N 1
ATOM 2014 C CA . TRP A 1 270 ? -18.429 2.291 30.928 1.00 85.25 270 TRP A CA 1
ATOM 2015 C C . TRP A 1 270 ? -18.039 0.818 30.820 1.00 85.25 270 TRP A C 1
ATOM 2017 O O . TRP A 1 270 ? -16.979 0.488 30.286 1.00 85.25 270 TRP A O 1
ATOM 2027 N N . ALA A 1 271 ? -18.916 -0.085 31.272 1.00 85.56 271 ALA A N 1
ATOM 2028 C CA . ALA A 1 271 ? -18.706 -1.518 31.083 1.00 85.56 271 ALA A CA 1
ATOM 2029 C C . ALA A 1 271 ? -18.621 -1.877 29.592 1.00 85.56 271 ALA A C 1
ATOM 2031 O O . ALA A 1 271 ? -17.771 -2.681 29.207 1.00 85.56 271 ALA A O 1
ATOM 2032 N N . ALA A 1 272 ? -19.457 -1.257 28.752 1.00 89.75 272 ALA A N 1
ATOM 2033 C CA . ALA A 1 272 ? -19.468 -1.506 27.320 1.00 89.75 272 ALA A CA 1
ATOM 2034 C C . ALA A 1 272 ? -18.218 -0.975 26.603 1.00 89.75 272 ALA A C 1
ATOM 2036 O O . ALA A 1 272 ? -17.620 -1.703 25.817 1.00 89.75 272 ALA A O 1
ATOM 2037 N N . GLU A 1 273 ? -17.774 0.244 26.915 1.00 86.75 273 GLU A N 1
ATOM 2038 C CA . GLU A 1 273 ? -16.550 0.853 26.381 1.00 86.75 273 GLU A CA 1
ATOM 2039 C C . GLU A 1 273 ? -15.296 0.041 26.741 1.00 86.75 273 GLU A C 1
ATOM 2041 O O . GLU A 1 273 ? -14.397 -0.127 25.914 1.00 86.75 273 GLU A O 1
ATOM 2046 N N . LYS A 1 274 ? -15.241 -0.507 27.962 1.00 80.56 274 LYS A N 1
ATOM 2047 C CA . LYS A 1 274 ? -14.112 -1.319 28.448 1.00 80.56 274 LYS A CA 1
ATOM 2048 C C . LYS A 1 274 ? -14.241 -2.819 28.154 1.00 80.56 274 LYS A C 1
ATOM 2050 O O . LYS A 1 274 ? -13.380 -3.588 28.584 1.00 80.56 274 LYS A O 1
ATOM 2055 N N . GLY A 1 275 ? -15.295 -3.256 27.465 1.00 84.19 275 GLY A N 1
ATOM 2056 C CA . GLY A 1 275 ? -15.471 -4.658 27.075 1.00 84.19 275 GLY A CA 1
ATOM 2057 C C . GLY A 1 275 ? -15.733 -5.618 28.238 1.00 84.19 275 GLY A C 1
ATOM 2058 O O . GLY A 1 275 ? -15.358 -6.788 28.181 1.00 84.19 275 GLY A O 1
ATOM 2059 N N . ARG A 1 276 ? -16.337 -5.140 29.330 1.00 88.50 276 ARG A N 1
ATOM 2060 C CA . ARG A 1 276 ? -16.557 -5.917 30.558 1.00 88.50 276 ARG A CA 1
ATOM 2061 C C . ARG A 1 276 ? -17.834 -6.752 30.484 1.00 88.50 276 ARG A C 1
ATOM 2063 O O . ARG A 1 276 ? -18.803 -6.454 31.174 1.00 88.50 276 ARG A O 1
ATOM 2070 N N . GLU A 1 277 ? -17.809 -7.818 29.689 1.00 90.62 277 GLU A N 1
ATOM 2071 C CA . GLU A 1 277 ? -18.950 -8.725 29.444 1.00 90.62 277 GLU A CA 1
ATOM 2072 C C . GLU A 1 277 ? -19.688 -9.126 30.738 1.00 90.62 277 GLU A C 1
ATOM 2074 O O . GLU A 1 277 ? -20.847 -8.785 30.926 1.00 90.62 277 GLU A O 1
ATOM 2079 N N . ALA A 1 278 ? -18.996 -9.686 31.735 1.00 88.81 278 ALA A N 1
ATOM 2080 C CA . ALA A 1 278 ? -19.653 -10.096 32.983 1.00 88.81 278 ALA A CA 1
ATOM 2081 C C . ALA A 1 278 ? -20.359 -8.944 33.739 1.00 88.81 278 ALA A C 1
ATOM 2083 O O . ALA A 1 278 ? -21.389 -9.161 34.381 1.00 88.81 278 ALA A O 1
ATOM 2084 N N . ALA A 1 279 ? -19.819 -7.722 33.686 1.00 87.88 279 ALA A N 1
ATOM 2085 C CA . ALA A 1 279 ? -20.450 -6.560 34.309 1.00 87.88 279 ALA A CA 1
ATOM 2086 C C . ALA A 1 279 ? -21.626 -6.027 33.480 1.00 87.88 279 ALA A C 1
ATOM 2088 O O . ALA A 1 279 ? -22.621 -5.608 34.068 1.00 87.88 279 ALA A O 1
ATOM 2089 N N . VAL A 1 280 ? -21.547 -6.090 32.146 1.00 96.75 280 VAL A N 1
ATOM 2090 C CA . VAL A 1 280 ? -22.669 -5.792 31.241 1.00 96.75 280 VAL A CA 1
ATOM 2091 C C . VAL A 1 280 ? -23.836 -6.733 31.533 1.00 96.75 280 VAL A C 1
ATOM 2093 O O . VAL A 1 280 ? -24.926 -6.251 31.843 1.00 96.75 280 VAL A O 1
ATOM 2096 N N . GLY A 1 281 ? -23.601 -8.047 31.563 1.00 96.06 281 GLY A N 1
ATOM 2097 C CA . GLY A 1 281 ? -24.618 -9.032 31.932 1.00 96.06 281 GLY A CA 1
ATOM 2098 C C . GLY A 1 281 ? -25.251 -8.764 33.305 1.00 96.06 281 GLY A C 1
ATOM 2099 O O . GLY A 1 281 ? -26.475 -8.809 33.441 1.00 96.06 281 GLY A O 1
ATOM 2100 N N . ALA A 1 282 ? -24.449 -8.411 34.317 1.00 95.94 282 ALA A N 1
ATOM 2101 C CA . ALA A 1 282 ? -24.957 -8.075 35.651 1.00 95.94 282 ALA A CA 1
ATOM 2102 C C . ALA A 1 282 ? -25.805 -6.787 35.672 1.00 95.94 282 ALA A C 1
ATOM 2104 O O . ALA A 1 282 ? -26.834 -6.744 36.347 1.00 95.94 282 ALA A O 1
ATOM 2105 N N . LEU A 1 283 ? -25.405 -5.747 34.933 1.00 97.12 283 LEU A N 1
ATOM 2106 C CA . LEU A 1 283 ? -26.157 -4.493 34.823 1.00 97.12 283 LEU A CA 1
ATOM 2107 C C . LEU A 1 283 ? -27.484 -4.689 34.076 1.00 97.12 283 LEU A C 1
ATOM 2109 O O . LEU A 1 283 ? -28.517 -4.206 34.534 1.00 97.12 283 LEU A O 1
ATOM 2113 N N . LEU A 1 284 ? -27.483 -5.440 32.972 1.00 97.19 284 LEU A N 1
ATOM 2114 C CA . LEU A 1 284 ? -28.701 -5.763 32.220 1.00 97.19 284 LEU A CA 1
ATOM 2115 C C . LEU A 1 284 ? -29.666 -6.612 33.059 1.00 97.19 284 LEU A C 1
ATOM 2117 O O . LEU A 1 284 ? -30.857 -6.311 33.118 1.00 97.19 284 LEU A O 1
ATOM 2121 N N . ALA A 1 285 ? -29.159 -7.611 33.792 1.00 95.88 285 ALA A N 1
ATOM 2122 C CA . ALA A 1 285 ? -29.963 -8.398 34.731 1.00 95.88 285 ALA A CA 1
ATOM 2123 C C . ALA A 1 285 ? -30.543 -7.549 35.879 1.00 95.88 285 ALA A C 1
ATOM 2125 O O . ALA A 1 285 ? -31.612 -7.860 36.405 1.00 95.88 285 ALA A O 1
ATOM 2126 N N . ALA A 1 286 ? -29.862 -6.461 36.249 1.00 94.88 286 ALA A N 1
ATOM 2127 C CA . ALA A 1 286 ? -30.339 -5.471 37.209 1.00 94.88 286 ALA A CA 1
ATOM 2128 C C . ALA A 1 286 ? -31.353 -4.465 36.622 1.00 94.88 286 ALA A C 1
ATOM 2130 O O . ALA A 1 286 ? -31.837 -3.603 37.357 1.00 94.88 286 ALA A O 1
ATOM 2131 N N . GLY A 1 287 ? -31.696 -4.577 35.335 1.00 94.12 287 GLY A N 1
ATOM 2132 C CA . GLY A 1 287 ? -32.662 -3.715 34.659 1.00 94.12 287 GLY A CA 1
ATOM 2133 C C . GLY A 1 287 ? -32.077 -2.413 34.112 1.00 94.12 287 GLY A C 1
ATOM 2134 O O . GLY A 1 287 ? -32.824 -1.446 33.989 1.00 94.12 287 GLY A O 1
ATOM 2135 N N . ALA A 1 288 ? -30.773 -2.365 33.812 1.00 95.81 288 ALA A N 1
ATOM 2136 C CA . ALA A 1 288 ? -30.166 -1.223 33.126 1.00 95.81 288 ALA A CA 1
ATOM 2137 C C . ALA A 1 288 ? -30.836 -0.976 31.768 1.00 95.81 288 ALA A C 1
ATOM 2139 O O . ALA A 1 288 ? -31.040 -1.912 30.989 1.00 95.81 288 ALA A O 1
ATOM 2140 N N . ALA A 1 289 ? -31.129 0.284 31.453 1.00 95.00 289 ALA A N 1
ATOM 2141 C CA . ALA A 1 289 ? -31.660 0.660 30.152 1.00 95.00 289 ALA A CA 1
ATOM 2142 C C . ALA A 1 289 ? -30.563 0.545 29.080 1.00 95.00 289 ALA A C 1
ATOM 2144 O O . ALA A 1 289 ? -29.656 1.376 28.989 1.00 95.00 289 ALA A O 1
ATOM 2145 N N . GLN A 1 290 ? -30.664 -0.495 28.254 1.00 94.31 290 GLN A N 1
ATOM 2146 C CA . GLN A 1 290 ? -29.667 -0.868 27.244 1.00 94.31 290 GLN A CA 1
ATOM 2147 C C . GLN A 1 290 ? -29.410 0.178 26.156 1.00 94.31 290 GLN A C 1
ATOM 2149 O O . GLN A 1 290 ? -28.285 0.280 25.674 1.00 94.31 290 GLN A O 1
ATOM 2154 N N . ASP A 1 291 ? -30.426 0.982 25.834 1.00 94.94 291 ASP A N 1
ATOM 2155 C CA . ASP A 1 291 ? -30.363 2.067 24.848 1.00 94.94 291 ASP A CA 1
ATOM 2156 C C . ASP A 1 291 ? -30.291 3.446 25.519 1.00 94.94 291 ASP A C 1
ATOM 2158 O O . ASP A 1 291 ? -30.708 4.450 24.943 1.00 94.94 291 ASP A O 1
ATOM 2162 N N . SER A 1 292 ? -29.794 3.508 26.762 1.00 93.12 292 SER A N 1
ATOM 2163 C CA . SER A 1 292 ? -29.470 4.791 27.393 1.00 93.12 292 SER A CA 1
ATOM 2164 C C . SER A 1 292 ? -28.514 5.573 26.497 1.00 93.12 292 SER A C 1
ATOM 2166 O O . SER A 1 292 ? -27.573 5.003 25.962 1.00 93.12 292 SER A O 1
ATOM 2168 N N . GLU A 1 293 ? -28.738 6.870 26.352 1.00 92.69 293 GLU A N 1
ATOM 2169 C CA . GLU A 1 293 ? -27.921 7.748 25.513 1.00 92.69 293 GLU A CA 1
ATOM 2170 C C . GLU A 1 293 ? -27.002 8.604 26.385 1.00 92.69 293 GLU A C 1
ATOM 2172 O O . GLU A 1 293 ? -27.483 9.189 27.352 1.00 92.69 293 GLU A O 1
ATOM 2177 N N . ASP A 1 294 ? -25.719 8.733 26.038 1.00 88.56 294 ASP A N 1
ATOM 2178 C CA . ASP A 1 294 ? -24.794 9.675 26.684 1.00 88.56 294 ASP A CA 1
ATOM 2179 C C . ASP A 1 294 ? -25.073 11.153 26.298 1.00 88.56 294 ASP A C 1
ATOM 2181 O O . ASP A 1 294 ? -26.117 11.517 25.741 1.00 88.56 294 ASP A O 1
ATOM 2185 N N . GLU A 1 295 ? -24.161 12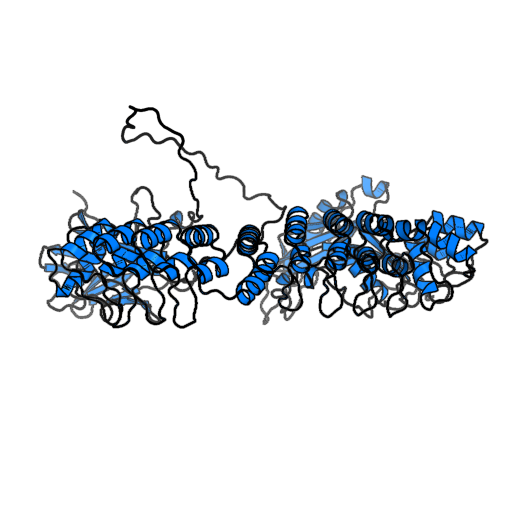.073 26.627 1.00 88.00 295 GLU A N 1
ATOM 2186 C CA . GLU A 1 295 ? -24.319 13.491 26.268 1.00 88.00 295 GLU A CA 1
ATOM 2187 C C . GLU A 1 295 ? -24.313 13.742 24.752 1.00 88.00 295 GLU A C 1
ATOM 2189 O O . GLU A 1 295 ? -24.810 14.779 24.325 1.00 88.00 295 GLU A O 1
ATOM 2194 N N . ARG A 1 296 ? -23.781 12.809 23.954 1.00 88.12 296 ARG A N 1
ATOM 2195 C CA . ARG A 1 296 ? -23.679 12.877 22.489 1.00 88.12 296 ARG A CA 1
ATOM 2196 C C . ARG A 1 296 ? -24.702 11.981 21.788 1.00 88.12 296 ARG A C 1
ATOM 2198 O O . ARG A 1 296 ? -24.550 11.714 20.597 1.00 88.12 296 ARG A O 1
ATOM 2205 N N . GLY A 1 297 ? -25.678 11.438 22.516 1.00 91.00 297 GLY A N 1
ATOM 2206 C CA . GLY A 1 297 ? -26.654 10.500 21.961 1.00 91.00 297 GLY A CA 1
ATOM 2207 C C . GLY A 1 297 ? -26.106 9.080 21.751 1.00 91.00 297 GLY A C 1
ATOM 2208 O O . GLY A 1 297 ? -26.782 8.245 21.155 1.00 91.00 297 GLY A O 1
ATOM 2209 N N . ALA A 1 298 ? -24.878 8.778 22.185 1.00 91.81 298 ALA A N 1
ATOM 2210 C CA . ALA A 1 298 ? -24.264 7.475 21.958 1.00 91.81 298 ALA A CA 1
ATOM 2211 C C . ALA A 1 298 ? -24.758 6.447 22.979 1.00 91.81 298 ALA A C 1
ATOM 2213 O O . ALA A 1 298 ? -24.722 6.696 24.177 1.00 91.81 298 ALA A O 1
ATOM 2214 N N . THR A 1 299 ? -25.180 5.279 22.492 1.00 95.56 299 THR A N 1
ATOM 2215 C CA . THR A 1 299 ? -25.581 4.128 23.327 1.00 95.56 299 THR A CA 1
ATOM 2216 C C . THR A 1 299 ? -24.395 3.261 23.771 1.00 95.56 299 THR A C 1
ATOM 2218 O O . THR A 1 299 ? -23.362 3.259 23.088 1.00 95.56 299 THR A O 1
ATOM 2221 N N . PRO A 1 300 ? -24.545 2.414 24.812 1.00 96.06 300 PRO A N 1
ATOM 2222 C CA . PRO A 1 300 ? -23.562 1.389 25.169 1.00 96.06 300 PRO A CA 1
ATOM 2223 C C . PRO A 1 300 ? -23.161 0.493 23.989 1.00 96.06 300 PRO A C 1
ATOM 2225 O O . PRO A 1 300 ? -21.982 0.181 23.823 1.00 96.06 300 PRO A O 1
ATOM 2228 N N . LEU A 1 301 ? -24.115 0.131 23.122 1.00 96.12 301 LEU A N 1
ATOM 2229 C CA . LEU A 1 301 ? -23.850 -0.691 21.939 1.00 96.12 301 LEU A CA 1
ATOM 2230 C C . LEU A 1 301 ? -22.895 -0.001 20.955 1.00 96.12 301 LEU A C 1
ATOM 2232 O O . LEU A 1 301 ? -22.055 -0.662 20.345 1.00 96.12 301 LEU A O 1
ATOM 2236 N N . LEU A 1 302 ? -22.968 1.326 20.834 1.00 92.44 302 LEU A N 1
ATOM 2237 C CA . LEU A 1 302 ? -22.097 2.119 19.964 1.00 92.44 302 LEU A CA 1
ATOM 2238 C C . LEU A 1 302 ? -20.650 2.135 20.492 1.00 92.44 302 LEU A C 1
ATOM 2240 O O . LEU A 1 302 ? -19.718 1.919 19.714 1.00 92.44 302 LEU A O 1
ATOM 2244 N N . PHE A 1 303 ? -20.464 2.283 21.810 1.00 88.25 303 PHE A N 1
ATOM 2245 C CA . PHE A 1 303 ? -19.152 2.169 22.462 1.00 88.25 303 PHE A CA 1
ATOM 2246 C C . PHE A 1 303 ? -18.553 0.767 22.321 1.00 88.25 303 PHE A C 1
ATOM 2248 O O . PHE A 1 303 ? -17.414 0.629 21.871 1.00 88.25 303 PHE A O 1
ATOM 2255 N N . ALA A 1 304 ? -19.332 -0.276 22.629 1.00 93.56 304 ALA A N 1
ATOM 2256 C CA . ALA A 1 304 ? -18.893 -1.661 22.467 1.00 93.56 304 ALA A CA 1
ATOM 2257 C C . ALA A 1 304 ? -18.510 -1.974 21.014 1.00 93.56 304 ALA A C 1
ATOM 2259 O O . ALA A 1 304 ? -17.552 -2.708 20.763 1.00 93.56 304 ALA A O 1
ATOM 2260 N N . SER A 1 305 ? -19.234 -1.384 20.057 1.00 91.88 305 SER A N 1
ATOM 2261 C CA . SER A 1 305 ? -18.999 -1.624 18.637 1.00 91.88 305 SER A CA 1
ATOM 2262 C C . SER A 1 305 ? -17.724 -0.965 18.118 1.00 91.88 305 SER A C 1
ATOM 2264 O O . SER A 1 305 ? -16.975 -1.602 17.381 1.00 91.88 305 SER A O 1
ATOM 2266 N N . GLY A 1 306 ? -17.444 0.279 18.521 1.00 85.06 306 GLY A N 1
ATOM 2267 C CA . GLY A 1 306 ? -16.178 0.950 18.198 1.00 85.06 306 GLY A CA 1
ATOM 2268 C C . GLY A 1 306 ? -14.970 0.298 18.879 1.00 85.06 306 GLY A C 1
ATOM 2269 O O . GLY A 1 306 ? -13.917 0.160 18.263 1.00 85.06 306 GLY A O 1
ATOM 2270 N N . GLY A 1 307 ? -15.144 -0.173 20.120 1.00 79.69 307 GLY A N 1
ATOM 2271 C CA . GLY A 1 307 ? -14.099 -0.849 20.898 1.00 79.69 307 GLY A CA 1
ATOM 2272 C C . GLY A 1 307 ? -13.808 -2.298 20.488 1.00 79.69 307 GLY A C 1
ATOM 2273 O O . GLY A 1 307 ? -12.835 -2.872 20.964 1.00 79.69 307 GLY A O 1
ATOM 2274 N N . GLY A 1 308 ? -14.623 -2.902 19.615 1.00 90.19 308 GLY A N 1
ATOM 2275 C CA . GLY A 1 308 ? -14.410 -4.277 19.144 1.00 90.19 308 GLY A CA 1
ATOM 2276 C C . GLY A 1 308 ? -14.877 -5.372 20.108 1.00 90.19 308 GLY A C 1
ATOM 2277 O O . GLY A 1 308 ? -14.498 -6.536 19.961 1.00 90.19 308 GLY A O 1
ATOM 2278 N N . HIS A 1 309 ? -15.722 -5.038 21.083 1.00 92.88 309 HIS A N 1
ATOM 2279 C CA . HIS A 1 309 ? -16.095 -5.931 22.183 1.00 92.88 309 HIS A CA 1
ATOM 2280 C C . HIS A 1 309 ? -17.230 -6.885 21.797 1.00 92.88 309 HIS A C 1
ATOM 2282 O O . HIS A 1 309 ? -18.363 -6.762 22.256 1.00 92.88 309 HIS A O 1
ATOM 2288 N N . ALA A 1 310 ? -16.926 -7.868 20.948 1.00 94.00 310 ALA A N 1
ATOM 2289 C CA . ALA A 1 310 ? -17.901 -8.805 20.382 1.00 94.00 310 ALA A CA 1
ATOM 2290 C C . ALA A 1 310 ? -18.768 -9.549 21.424 1.00 94.00 310 ALA A C 1
ATOM 2292 O O . ALA A 1 310 ? -19.941 -9.808 21.164 1.00 94.00 310 ALA A O 1
ATOM 2293 N N . GLY A 1 311 ? -18.212 -9.900 22.591 1.00 94.81 311 GLY A N 1
ATOM 2294 C CA . GLY A 1 311 ? -18.964 -10.515 23.696 1.00 94.81 311 GLY A CA 1
ATOM 2295 C C . GLY A 1 311 ? -20.064 -9.592 24.224 1.00 94.81 311 GLY A C 1
ATOM 2296 O O . GLY A 1 311 ? -21.243 -9.935 24.173 1.00 94.81 311 GLY A O 1
ATOM 2297 N N . VAL A 1 312 ? -19.682 -8.364 24.586 1.00 95.06 312 VAL A N 1
ATOM 2298 C CA . VAL A 1 312 ? -20.600 -7.301 25.023 1.00 95.06 312 VAL A CA 1
ATOM 2299 C C . VAL A 1 312 ? -21.663 -6.988 23.968 1.00 95.06 312 VAL A C 1
ATOM 2301 O O . VAL A 1 312 ? -22.837 -6.857 24.301 1.00 95.06 312 VAL A O 1
ATOM 2304 N N . VAL A 1 313 ? -21.279 -6.891 22.691 1.00 96.56 313 VAL A N 1
ATOM 2305 C CA . VAL A 1 313 ? -22.224 -6.633 21.590 1.00 96.56 313 VAL A CA 1
ATOM 2306 C C . VAL A 1 313 ? -23.301 -7.719 21.536 1.00 96.56 313 VAL A C 1
ATOM 2308 O O . VAL A 1 313 ? -24.483 -7.399 21.447 1.00 96.56 313 VAL A O 1
ATOM 2311 N N . ARG A 1 314 ? -22.930 -9.003 21.657 1.00 95.62 314 ARG A N 1
ATOM 2312 C CA . ARG A 1 314 ? -23.914 -10.099 21.697 1.00 95.62 314 ARG A CA 1
ATOM 2313 C C . ARG A 1 314 ? -24.831 -10.006 22.909 1.00 95.62 314 ARG A C 1
ATOM 2315 O O . ARG A 1 314 ? -26.016 -10.292 22.771 1.00 95.62 314 ARG A O 1
ATOM 2322 N N . GLU A 1 315 ? -24.309 -9.647 24.076 1.00 96.00 315 GLU A N 1
ATOM 2323 C CA . GLU A 1 315 ? -25.132 -9.492 25.279 1.00 96.00 315 GLU A CA 1
ATOM 2324 C C . GLU A 1 315 ? -26.149 -8.356 25.142 1.00 96.00 315 GLU A C 1
ATOM 2326 O O . GLU A 1 315 ? -27.331 -8.571 25.403 1.00 96.00 315 GLU A O 1
ATOM 2331 N N . LEU A 1 316 ? -25.722 -7.187 24.661 1.00 96.50 316 LEU A N 1
ATOM 2332 C CA . LEU A 1 316 ? -26.609 -6.043 24.436 1.00 96.50 316 LEU A CA 1
ATOM 2333 C C . LEU A 1 316 ? -27.693 -6.363 23.394 1.00 96.50 316 LEU A C 1
ATOM 2335 O O . LEU A 1 316 ? -28.868 -6.085 23.619 1.00 96.50 316 LEU A O 1
ATOM 2339 N N . LEU A 1 317 ? -27.334 -7.017 22.285 1.00 94.25 317 LEU A N 1
ATOM 2340 C CA . LEU A 1 317 ? -28.306 -7.427 21.263 1.00 94.25 317 LEU A CA 1
ATOM 2341 C C . LEU A 1 317 ? -29.285 -8.492 21.783 1.00 94.25 317 LEU A C 1
ATOM 2343 O O . LEU A 1 317 ? -30.474 -8.430 21.478 1.00 94.25 317 LEU A O 1
ATOM 2347 N N . ARG A 1 318 ? -28.826 -9.440 22.615 1.00 94.06 318 ARG A N 1
ATOM 2348 C CA . ARG A 1 318 ? -29.704 -10.422 23.286 1.00 94.06 318 ARG A CA 1
ATOM 2349 C C . ARG A 1 318 ? -30.697 -9.772 24.240 1.00 94.06 318 ARG A C 1
ATOM 2351 O O . ARG A 1 318 ? -31.776 -10.320 24.432 1.00 94.06 318 ARG A O 1
ATOM 2358 N N . ALA A 1 319 ? -30.336 -8.636 24.829 1.00 94.69 319 ALA A N 1
ATOM 2359 C CA . ALA A 1 319 ? -31.239 -7.849 25.656 1.00 94.69 319 ALA A CA 1
ATOM 2360 C C . ALA A 1 319 ? -32.216 -6.981 24.824 1.00 94.69 319 ALA A C 1
ATOM 2362 O O . ALA A 1 319 ? -33.158 -6.418 25.379 1.00 94.69 319 ALA A O 1
ATOM 2363 N N . HIS A 1 320 ? -32.089 -6.986 23.489 1.00 92.88 320 HIS A N 1
ATOM 2364 C CA . HIS A 1 320 ? -32.863 -6.207 22.513 1.00 92.88 320 HIS A CA 1
ATOM 2365 C C . HIS A 1 320 ? -32.435 -4.740 22.360 1.00 92.88 320 HIS A C 1
ATOM 2367 O O . HIS A 1 320 ? -33.282 -3.895 22.070 1.00 92.88 320 HIS A O 1
ATOM 2373 N N . ALA A 1 321 ? -31.148 -4.427 22.551 1.00 94.50 321 ALA A N 1
ATOM 2374 C CA . ALA A 1 321 ? -30.616 -3.106 22.213 1.00 94.50 321 ALA A CA 1
ATOM 2375 C C . ALA A 1 321 ? -30.819 -2.784 20.722 1.00 94.50 321 ALA A C 1
ATOM 2377 O O . ALA A 1 321 ? -30.678 -3.660 19.860 1.00 94.50 321 ALA A O 1
ATOM 2378 N N . ASP A 1 322 ? -31.131 -1.527 20.414 1.00 91.75 322 ASP A N 1
ATOM 2379 C CA . ASP A 1 322 ? -31.385 -1.067 19.050 1.00 91.75 322 ASP A CA 1
ATOM 2380 C C . ASP A 1 322 ? -30.071 -0.966 18.254 1.00 91.75 322 ASP A C 1
ATOM 2382 O O . ASP A 1 322 ? -29.272 -0.038 18.408 1.00 91.75 322 ASP A O 1
ATOM 2386 N N . ALA A 1 323 ? -29.859 -1.934 17.357 1.00 90.88 323 ALA A N 1
ATOM 2387 C CA . ALA A 1 323 ? -28.672 -2.034 16.508 1.00 90.88 323 ALA A CA 1
ATOM 2388 C C . ALA A 1 323 ? -28.508 -0.875 15.503 1.00 90.88 323 ALA A C 1
ATOM 2390 O O . ALA A 1 323 ? -27.415 -0.698 14.958 1.00 90.88 323 ALA A O 1
ATOM 2391 N N . ASP A 1 324 ? -29.564 -0.091 15.262 1.00 88.69 324 ASP A N 1
ATOM 2392 C CA . ASP A 1 324 ? -29.599 1.020 14.306 1.00 88.69 324 ASP A CA 1
ATOM 2393 C C . ASP A 1 324 ? -29.631 2.400 14.970 1.00 88.69 324 ASP A C 1
ATOM 2395 O O . ASP A 1 324 ? -29.627 3.429 14.277 1.00 88.69 324 ASP A O 1
ATOM 2399 N N . LYS A 1 325 ? -29.625 2.444 16.305 1.00 88.88 325 LYS A N 1
ATOM 2400 C CA . LYS A 1 325 ? -29.663 3.691 17.058 1.00 88.88 325 LYS A CA 1
ATOM 2401 C C . LYS A 1 325 ? -28.476 4.584 16.696 1.00 88.88 325 LYS A C 1
ATOM 2403 O O . LYS A 1 325 ? -27.333 4.134 16.606 1.00 88.88 325 LYS A O 1
ATOM 2408 N N . ARG A 1 326 ? -28.752 5.869 16.468 1.00 89.31 326 ARG A N 1
ATOM 2409 C CA . ARG A 1 326 ? -27.750 6.853 16.047 1.00 89.31 326 ARG A CA 1
ATOM 2410 C C . ARG A 1 326 ? -27.395 7.803 17.172 1.00 89.31 326 ARG A C 1
ATOM 2412 O O . ARG A 1 326 ? -28.292 8.259 17.873 1.00 89.31 326 ARG A O 1
ATOM 2419 N N . ASP A 1 327 ? -26.113 8.141 17.250 1.00 88.94 327 ASP A N 1
ATOM 2420 C CA . ASP A 1 327 ? -25.659 9.290 18.031 1.00 88.94 327 ASP A CA 1
ATOM 2421 C C . ASP A 1 327 ? -25.992 10.623 17.332 1.00 88.94 327 ASP A C 1
ATOM 2423 O O . ASP A 1 327 ? -26.467 10.649 16.190 1.00 88.94 327 ASP A O 1
ATOM 2427 N N . ASP A 1 328 ? -25.702 11.744 17.992 1.00 90.50 328 ASP A N 1
ATOM 2428 C CA . ASP A 1 328 ? -25.977 13.098 17.488 1.00 90.50 328 ASP A CA 1
ATOM 2429 C C . ASP A 1 328 ? -25.209 13.423 16.192 1.00 90.50 328 ASP A C 1
ATOM 2431 O O . ASP A 1 328 ? -25.590 14.317 15.434 1.00 90.50 328 ASP A O 1
ATOM 2435 N N . SER A 1 329 ? -24.132 12.683 15.900 1.00 86.00 329 SER A N 1
ATOM 2436 C CA . SER A 1 329 ? -23.377 12.781 14.642 1.00 86.00 329 SER A CA 1
ATOM 2437 C C . SER A 1 329 ? -23.921 11.868 13.533 1.00 86.00 329 SER A C 1
ATOM 2439 O O . SER A 1 329 ? -23.395 11.845 12.417 1.00 86.00 329 SER A O 1
ATOM 2441 N N . GLY A 1 330 ? -24.984 11.116 13.821 1.00 86.06 330 GLY A N 1
ATOM 2442 C CA . GLY A 1 330 ? -25.633 10.192 12.903 1.00 86.06 330 GLY A CA 1
ATOM 2443 C C . GLY A 1 330 ? -24.923 8.843 12.753 1.00 86.06 330 GLY A C 1
ATOM 2444 O O . GLY A 1 330 ? -25.265 8.104 11.820 1.00 86.06 330 GLY A O 1
ATOM 2445 N N . ARG A 1 331 ? -23.948 8.514 13.616 1.00 86.00 331 ARG A N 1
ATOM 2446 C CA . ARG A 1 331 ? -23.206 7.241 13.581 1.00 86.00 331 ARG A CA 1
ATOM 2447 C C . ARG A 1 331 ? -24.045 6.116 14.186 1.00 86.00 331 ARG A C 1
ATOM 2449 O O . ARG A 1 331 ? -24.586 6.275 15.270 1.00 86.00 331 ARG A O 1
ATOM 2456 N N . THR A 1 332 ? -24.101 4.974 13.500 1.00 90.25 332 THR A N 1
ATOM 2457 C CA . THR A 1 332 ? -24.688 3.714 13.995 1.00 90.25 332 THR A CA 1
ATOM 2458 C C . THR A 1 332 ? -23.615 2.817 14.637 1.00 90.25 332 THR A C 1
ATOM 2460 O O . THR A 1 332 ? -22.424 3.004 14.361 1.00 90.25 332 THR A O 1
ATOM 2463 N N . PRO A 1 333 ? -23.984 1.791 15.425 1.00 91.44 333 PRO A N 1
ATOM 2464 C CA . PRO A 1 333 ? -23.062 0.747 15.879 1.00 91.44 333 PRO A CA 1
ATOM 2465 C C . PRO A 1 333 ? -22.247 0.115 14.739 1.00 91.44 333 PRO A C 1
ATOM 2467 O O . PRO A 1 333 ? -21.019 0.037 14.818 1.00 91.44 333 PRO A O 1
ATOM 2470 N N . MET A 1 334 ? -22.904 -0.223 13.620 1.00 89.69 334 MET A N 1
ATOM 2471 C CA . MET A 1 334 ? -22.237 -0.748 12.418 1.00 89.69 334 MET A CA 1
ATOM 2472 C C . MET A 1 334 ? -21.217 0.258 11.860 1.00 89.69 334 MET A C 1
ATOM 2474 O O . MET A 1 334 ? -20.126 -0.116 11.429 1.00 89.69 334 MET A O 1
ATOM 2478 N N . ALA A 1 335 ? -21.536 1.558 11.906 1.00 85.75 335 ALA A N 1
ATOM 2479 C CA . ALA A 1 335 ? -20.617 2.615 11.500 1.00 85.75 335 ALA A CA 1
ATOM 2480 C C . ALA A 1 335 ? -19.335 2.643 12.313 1.00 85.75 335 ALA A C 1
ATOM 2482 O O . ALA A 1 335 ? -18.254 2.748 11.730 1.00 85.75 335 ALA A O 1
ATOM 2483 N N . ALA A 1 336 ? -19.473 2.576 13.635 1.00 87.56 336 ALA A N 1
ATOM 2484 C CA . ALA A 1 336 ? -18.348 2.570 14.551 1.00 87.56 336 ALA A CA 1
ATOM 2485 C C . ALA A 1 336 ? -17.467 1.340 14.295 1.00 87.56 336 ALA A C 1
ATOM 2487 O O . ALA A 1 336 ? -16.273 1.494 14.054 1.00 87.56 336 ALA A O 1
ATOM 2488 N N . ALA A 1 337 ? -18.068 0.149 14.206 1.00 90.75 337 ALA A N 1
ATOM 2489 C CA . ALA A 1 337 ? -17.342 -1.091 13.944 1.00 90.75 337 ALA A CA 1
ATOM 2490 C C . ALA A 1 337 ? -16.551 -1.045 12.627 1.00 90.75 337 ALA A C 1
ATOM 2492 O O . ALA A 1 337 ? -15.364 -1.359 12.593 1.00 90.75 337 ALA A O 1
ATOM 2493 N N . ILE A 1 338 ? -17.170 -0.602 11.528 1.00 87.06 338 ILE A N 1
ATOM 2494 C CA . ILE A 1 338 ? -16.484 -0.511 10.233 1.00 87.06 338 ILE A CA 1
ATOM 2495 C C . ILE A 1 338 ? -15.354 0.528 10.289 1.00 87.06 338 ILE A C 1
ATOM 2497 O O . ILE A 1 338 ? -14.241 0.256 9.827 1.00 87.06 338 ILE A O 1
ATOM 2501 N N . ASN A 1 339 ? -15.615 1.723 10.827 1.00 84.75 339 ASN A N 1
ATOM 2502 C CA . ASN A 1 339 ? -14.629 2.805 10.862 1.00 84.75 339 ASN A CA 1
ATOM 2503 C C . ASN A 1 339 ? -13.403 2.425 11.699 1.00 84.75 339 ASN A C 1
ATOM 2505 O O . ASN A 1 339 ? -12.288 2.613 11.212 1.00 84.75 339 ASN A O 1
ATOM 2509 N N . GLU A 1 340 ? -13.608 1.760 12.834 1.00 84.44 340 GLU A N 1
ATOM 2510 C CA . GLU A 1 340 ? -12.544 1.259 13.715 1.00 84.44 340 GLU A CA 1
ATOM 2511 C C . GLU A 1 340 ? -12.010 -0.130 13.309 1.00 84.44 340 GLU A C 1
ATOM 2513 O O . GLU A 1 340 ? -11.185 -0.717 13.997 1.00 84.44 340 GLU A O 1
ATOM 2518 N N . ASN A 1 341 ? -12.431 -0.666 12.155 1.00 89.56 341 ASN A N 1
ATOM 2519 C CA . ASN A 1 341 ? -11.966 -1.950 11.613 1.00 89.56 341 ASN A CA 1
ATOM 2520 C C . ASN A 1 341 ? -12.273 -3.189 12.497 1.00 89.56 341 ASN A C 1
ATOM 2522 O O . ASN A 1 341 ? -11.555 -4.188 12.468 1.00 89.56 341 ASN A O 1
ATOM 2526 N N . GLN A 1 342 ? -13.384 -3.165 13.225 1.00 92.38 342 GLN A N 1
ATOM 2527 C CA . GLN A 1 342 ? -13.854 -4.247 14.089 1.00 92.38 342 GLN A CA 1
ATOM 2528 C C . GLN A 1 342 ? -14.699 -5.265 13.305 1.00 92.38 342 GLN A C 1
ATOM 2530 O O . GLN A 1 342 ? -15.928 -5.267 13.374 1.00 92.38 342 GLN A O 1
ATOM 2535 N N . LEU A 1 343 ? -14.041 -6.134 12.526 1.00 92.62 343 LEU A N 1
ATOM 2536 C CA . LEU A 1 343 ? -14.711 -7.091 11.625 1.00 92.62 343 LEU A CA 1
ATOM 2537 C C . LEU A 1 343 ? -15.699 -8.017 12.348 1.00 92.62 343 LEU A C 1
ATOM 2539 O O . LEU A 1 343 ? -16.846 -8.114 11.928 1.00 92.62 343 LEU A O 1
ATOM 2543 N N . ALA A 1 344 ? -15.285 -8.640 13.455 1.00 94.12 344 ALA A N 1
ATOM 2544 C CA . ALA A 1 344 ? -16.139 -9.576 14.189 1.00 94.12 344 ALA A CA 1
ATOM 2545 C C . ALA A 1 344 ? -17.424 -8.911 14.712 1.00 94.12 344 ALA A C 1
ATOM 2547 O O . ALA A 1 344 ? -18.493 -9.512 14.696 1.00 94.12 344 ALA A O 1
ATOM 2548 N N . VAL A 1 345 ? -17.334 -7.654 15.156 1.00 92.88 345 VAL A N 1
ATOM 2549 C CA . VAL A 1 345 ? -18.505 -6.872 15.572 1.00 92.88 345 VAL A CA 1
ATOM 2550 C C . VAL A 1 345 ? -19.401 -6.559 14.376 1.00 92.88 345 VAL A C 1
ATOM 2552 O O . VAL A 1 345 ? -20.616 -6.708 14.475 1.00 92.88 345 VAL A O 1
ATOM 2555 N N . ALA A 1 346 ? -18.819 -6.131 13.253 1.00 91.75 346 ALA A N 1
ATOM 2556 C CA . ALA A 1 346 ? -19.578 -5.819 12.047 1.00 91.75 346 ALA A CA 1
ATOM 2557 C C . ALA A 1 346 ? -20.351 -7.047 11.526 1.00 91.75 346 ALA A C 1
ATOM 2559 O O . ALA A 1 346 ? -21.508 -6.919 11.131 1.00 91.75 346 ALA A O 1
ATOM 2560 N N . GLU A 1 347 ? -19.751 -8.240 11.594 1.00 91.75 347 GLU A N 1
ATOM 2561 C CA . GLU A 1 347 ? -20.409 -9.513 11.271 1.00 91.75 347 GLU A CA 1
ATOM 2562 C C . GLU A 1 347 ? -21.584 -9.812 12.217 1.00 91.75 347 GLU A C 1
ATOM 2564 O O . GLU A 1 347 ? -22.683 -10.088 11.743 1.00 91.75 347 GLU A O 1
ATOM 2569 N N . ILE A 1 348 ? -21.406 -9.656 13.534 1.00 92.88 348 ILE A N 1
ATOM 2570 C CA . ILE A 1 348 ? -22.485 -9.863 14.520 1.00 92.88 348 ILE A CA 1
ATOM 2571 C C . ILE A 1 348 ? -23.659 -8.904 14.284 1.00 92.88 348 ILE A C 1
ATOM 2573 O O . ILE A 1 348 ? -24.818 -9.311 14.327 1.00 92.88 348 ILE A O 1
ATOM 2577 N N . LEU A 1 349 ? -23.374 -7.624 14.031 1.00 90.69 349 LEU A N 1
ATOM 2578 C CA . LEU A 1 349 ? -24.412 -6.627 13.756 1.00 90.69 349 LEU A CA 1
ATOM 2579 C C . LEU A 1 349 ? -25.146 -6.925 12.441 1.00 90.69 349 LEU A C 1
ATOM 2581 O O . LEU A 1 349 ? -26.353 -6.709 12.348 1.00 90.69 349 LEU A O 1
ATOM 2585 N N . ALA A 1 350 ? -24.434 -7.452 11.442 1.00 87.12 350 ALA A N 1
ATOM 2586 C CA . ALA A 1 350 ? -25.003 -7.843 10.157 1.00 87.12 350 ALA A CA 1
ATOM 2587 C C . ALA A 1 350 ? -25.948 -9.048 10.261 1.00 87.12 350 ALA A C 1
ATOM 2589 O O . ALA A 1 350 ? -26.929 -9.091 9.523 1.00 87.12 350 ALA A O 1
ATOM 2590 N N . GLU A 1 351 ? -25.669 -10.007 11.150 1.00 85.75 351 GLU A N 1
ATOM 2591 C CA . GLU A 1 351 ? -26.530 -11.175 11.401 1.00 85.75 351 GLU A CA 1
ATOM 2592 C C . GLU A 1 351 ? -27.890 -10.800 12.010 1.00 85.75 351 GLU A C 1
ATOM 2594 O O . GLU A 1 351 ? -28.857 -11.539 11.849 1.00 85.75 351 GLU A O 1
ATOM 2599 N N . GLN A 1 352 ? -27.976 -9.663 12.705 1.00 77.69 352 GLN A N 1
ATOM 2600 C CA . GLN A 1 352 ? -29.191 -9.194 13.383 1.00 77.69 352 GLN A CA 1
ATOM 2601 C C . GLN A 1 352 ? -29.984 -8.164 12.559 1.00 77.69 352 GLN A C 1
ATOM 2603 O O . GLN A 1 352 ? -30.764 -7.399 13.122 1.00 77.69 352 GLN A O 1
ATOM 2608 N N . ASP A 1 353 ? -29.771 -8.109 11.238 1.00 67.69 353 ASP A N 1
ATOM 2609 C CA . ASP A 1 353 ? -30.363 -7.104 10.336 1.00 67.69 353 ASP A CA 1
ATOM 2610 C C . ASP A 1 353 ? -30.094 -5.641 10.753 1.00 67.69 353 ASP A C 1
ATOM 2612 O O . ASP A 1 353 ? -30.799 -4.723 10.323 1.00 67.69 353 ASP A O 1
ATOM 2616 N N . GLY A 1 354 ? -29.047 -5.402 11.552 1.00 62.09 354 GLY A N 1
ATOM 2617 C CA . GLY A 1 354 ? -28.552 -4.058 11.814 1.00 62.09 354 GLY A CA 1
ATOM 2618 C C . GLY A 1 354 ? -28.023 -3.419 10.527 1.00 62.09 354 GLY A C 1
ATOM 2619 O O . GLY A 1 354 ? -27.463 -4.100 9.662 1.00 62.09 354 GLY A O 1
ATOM 2620 N N . ASP A 1 355 ? -28.156 -2.096 10.436 1.00 61.12 355 ASP A N 1
ATOM 2621 C CA . ASP A 1 355 ? -27.753 -1.203 9.344 1.00 61.12 355 ASP A CA 1
ATOM 2622 C C . ASP A 1 355 ? -28.841 -0.868 8.296 1.00 61.12 355 ASP A C 1
ATOM 2624 O O . ASP A 1 355 ? -28.534 -0.696 7.114 1.00 61.12 355 ASP A O 1
ATOM 2628 N N . ARG A 1 356 ? -30.114 -0.672 8.697 1.00 58.94 356 ARG A N 1
ATOM 2629 C CA . ARG A 1 356 ? -31.190 -0.199 7.780 1.00 58.94 356 ARG A CA 1
ATOM 2630 C C . ARG A 1 356 ? -31.002 1.236 7.271 1.00 58.94 356 ARG A C 1
ATOM 2632 O O . ARG A 1 356 ? -31.758 1.706 6.421 1.00 58.94 356 ARG A O 1
ATOM 2639 N N . GLY A 1 357 ? -30.026 1.962 7.813 1.00 52.81 357 GLY A N 1
ATOM 2640 C CA . GLY A 1 357 ? -29.892 3.405 7.643 1.00 52.81 357 GLY A CA 1
ATOM 2641 C C . GLY A 1 357 ? -28.615 3.904 6.962 1.00 52.81 357 GLY A C 1
ATOM 2642 O O . GLY A 1 357 ? -28.474 5.122 6.785 1.00 52.81 357 GLY A O 1
ATOM 2643 N N . ARG A 1 358 ? -27.662 3.037 6.605 1.00 63.22 358 ARG A N 1
ATOM 2644 C CA . ARG A 1 358 ? -26.422 3.472 5.949 1.00 63.22 358 ARG A CA 1
ATOM 2645 C C . ARG A 1 358 ? -26.644 3.671 4.456 1.00 63.22 358 ARG A C 1
ATOM 2647 O O . ARG A 1 358 ? -27.132 2.803 3.743 1.00 63.22 358 ARG A O 1
ATOM 2654 N N . GLN A 1 359 ? -26.262 4.851 3.979 1.00 62.59 359 GLN A N 1
ATOM 2655 C CA . GLN A 1 359 ? -26.334 5.175 2.561 1.00 62.59 359 GLN A CA 1
ATOM 2656 C C . GLN A 1 359 ? -25.192 4.483 1.811 1.00 62.59 359 GLN A C 1
ATOM 2658 O O . GLN A 1 359 ? -24.045 4.502 2.266 1.00 62.59 359 GLN A O 1
ATOM 2663 N N . SER A 1 360 ? -25.495 3.939 0.633 1.00 62.94 360 SER A N 1
ATOM 2664 C CA . SER A 1 360 ? -24.535 3.273 -0.262 1.00 62.94 360 SER A CA 1
ATOM 2665 C C . SER A 1 360 ? -23.246 4.081 -0.468 1.00 62.94 360 SER A C 1
ATOM 2667 O O . SER A 1 360 ? -22.148 3.552 -0.335 1.00 62.94 360 SER A O 1
ATOM 2669 N N . HIS A 1 361 ? -23.358 5.399 -0.644 1.00 65.75 361 HIS A N 1
ATOM 2670 C CA . HIS A 1 361 ? -22.216 6.287 -0.883 1.00 65.75 361 HIS A CA 1
ATOM 2671 C C . HIS A 1 361 ? -21.212 6.362 0.293 1.00 65.75 361 HIS A C 1
ATOM 2673 O O . HIS A 1 361 ? -20.047 6.733 0.103 1.00 65.75 361 HIS A O 1
ATOM 2679 N N . GLN A 1 362 ? -21.628 6.033 1.522 1.00 72.38 362 GLN A N 1
ATOM 2680 C CA . GLN A 1 362 ? -20.704 5.927 2.656 1.00 72.38 362 GLN A CA 1
ATOM 2681 C C . GLN A 1 362 ? -19.945 4.595 2.652 1.00 72.38 362 GLN A C 1
ATOM 2683 O O . GLN A 1 362 ? -18.741 4.603 2.905 1.00 72.38 362 GLN A O 1
ATOM 2688 N N . LEU A 1 363 ? -20.608 3.477 2.322 1.00 76.75 363 LEU A N 1
ATOM 2689 C CA . LEU A 1 363 ? -19.958 2.164 2.171 1.00 76.75 363 LEU A CA 1
ATOM 2690 C C . LEU A 1 363 ? -18.840 2.232 1.127 1.00 76.75 363 LEU A C 1
ATOM 2692 O O . LEU A 1 363 ? -17.714 1.820 1.393 1.00 76.75 363 LEU A O 1
ATOM 2696 N N . ASP A 1 364 ? -19.138 2.853 -0.007 1.00 79.88 364 ASP A N 1
ATOM 2697 C CA . ASP A 1 364 ? -18.231 3.0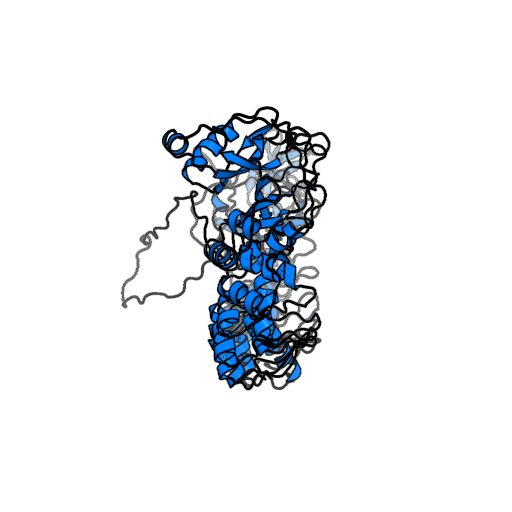77 -1.128 1.00 79.88 364 ASP A CA 1
ATOM 2698 C C . ASP A 1 364 ? -16.939 3.806 -0.724 1.00 79.88 364 ASP A C 1
ATOM 2700 O O . ASP A 1 364 ? -15.821 3.371 -1.011 1.00 79.88 364 ASP A O 1
ATOM 2704 N N . ARG A 1 365 ? -17.081 4.922 0.002 1.00 77.81 365 ARG A N 1
ATOM 2705 C CA . ARG A 1 365 ? -15.935 5.720 0.466 1.00 77.81 365 ARG A CA 1
ATOM 2706 C C . ARG A 1 365 ? -15.085 4.964 1.479 1.00 77.81 365 ARG A C 1
ATOM 2708 O O . ARG A 1 365 ? -13.858 5.084 1.456 1.00 77.81 365 ARG A O 1
ATOM 2715 N N . VAL A 1 366 ? -15.731 4.227 2.380 1.00 84.88 366 VAL A N 1
ATOM 2716 C CA . VAL A 1 366 ? -15.035 3.484 3.431 1.00 84.88 366 VAL A CA 1
ATOM 2717 C C . VAL A 1 366 ? -14.329 2.260 2.851 1.00 84.88 366 VAL A C 1
ATOM 2719 O O . VAL A 1 366 ? -13.188 2.015 3.234 1.00 84.88 366 VAL A O 1
ATOM 2722 N N . LEU A 1 367 ? -14.923 1.572 1.868 1.00 89.44 367 LEU A N 1
ATOM 2723 C CA . LEU A 1 367 ? -14.302 0.455 1.150 1.00 89.44 367 LEU A CA 1
ATOM 2724 C C . LEU A 1 367 ? -12.914 0.835 0.624 1.00 89.44 367 LEU A C 1
ATOM 2726 O O . LEU A 1 367 ? -11.934 0.171 0.949 1.00 89.44 367 LEU A O 1
ATOM 2730 N N . ILE A 1 368 ? -12.813 1.936 -0.125 1.00 85.69 368 ILE A N 1
ATOM 2731 C CA . ILE A 1 368 ? -11.547 2.371 -0.740 1.00 85.69 368 ILE A CA 1
ATOM 2732 C C . ILE A 1 368 ? -10.494 2.692 0.328 1.00 85.69 368 ILE A C 1
ATOM 2734 O O . ILE A 1 368 ? -9.330 2.330 0.175 1.00 85.69 368 ILE A O 1
ATOM 2738 N N . SER A 1 369 ? -10.902 3.316 1.438 1.00 84.31 369 SER A N 1
ATOM 2739 C CA . SER A 1 369 ? -10.013 3.580 2.576 1.00 84.31 369 SER A CA 1
ATOM 2740 C C . SER A 1 369 ? -9.498 2.282 3.214 1.00 84.31 369 SER A C 1
ATOM 2742 O O . SER A 1 369 ? -8.303 2.142 3.457 1.00 84.31 369 SER A O 1
ATOM 2744 N N . LYS A 1 370 ? -10.372 1.286 3.423 1.00 86.44 370 LYS A N 1
ATOM 2745 C CA . LYS A 1 370 ? -9.986 -0.014 3.999 1.00 86.44 370 LYS A CA 1
ATOM 2746 C C . LYS A 1 370 ? -9.069 -0.816 3.086 1.00 86.44 370 LYS A C 1
ATOM 2748 O O . LYS A 1 370 ? -8.135 -1.434 3.590 1.00 86.44 370 LYS A O 1
ATOM 2753 N N . ILE A 1 371 ? -9.288 -0.758 1.772 1.00 87.25 371 ILE A N 1
ATOM 2754 C CA . ILE A 1 371 ? -8.374 -1.339 0.783 1.00 87.25 371 ILE A CA 1
ATOM 2755 C C . ILE A 1 371 ? -7.009 -0.661 0.884 1.00 87.25 371 ILE A C 1
ATOM 2757 O O . ILE A 1 371 ? -6.003 -1.345 1.032 1.00 87.25 371 ILE A O 1
ATOM 2761 N N . TYR A 1 372 ? -6.969 0.672 0.882 1.00 80.69 372 TYR A N 1
ATOM 2762 C CA . TYR A 1 372 ? -5.715 1.422 0.952 1.00 80.69 372 TYR A CA 1
ATOM 2763 C C . TYR A 1 372 ? -4.939 1.200 2.257 1.00 80.69 372 TYR A C 1
ATOM 2765 O O . TYR A 1 372 ? -3.723 1.286 2.248 1.00 80.69 372 TYR A O 1
ATOM 2773 N N . SER A 1 373 ? -5.612 0.894 3.370 1.00 78.19 373 SER A N 1
ATOM 2774 C CA . SER A 1 373 ? -4.979 0.545 4.653 1.00 78.19 373 SER A CA 1
ATOM 2775 C C . SER A 1 373 ? -4.751 -0.964 4.845 1.00 78.19 373 SER A C 1
ATOM 2777 O O . SER A 1 373 ? -4.525 -1.406 5.969 1.00 78.19 373 SER A O 1
ATOM 2779 N N . GLY A 1 374 ? -4.891 -1.782 3.796 1.00 84.75 374 GLY A N 1
ATOM 2780 C CA . GLY A 1 374 ? -4.603 -3.221 3.846 1.00 84.75 374 GLY A CA 1
ATOM 2781 C C . GLY A 1 374 ? -5.603 -4.048 4.665 1.00 84.75 374 GLY A C 1
ATOM 2782 O O . GLY A 1 374 ? -5.375 -5.227 4.937 1.00 84.75 374 GLY A O 1
ATOM 2783 N N . ARG A 1 375 ? -6.751 -3.476 5.053 1.00 86.69 375 ARG A N 1
ATOM 2784 C CA . ARG A 1 375 ? -7.781 -4.133 5.875 1.00 86.69 375 ARG A CA 1
ATOM 2785 C C . ARG A 1 375 ? -8.697 -5.022 5.019 1.00 86.69 375 ARG A C 1
ATOM 2787 O O . ARG A 1 375 ? -9.904 -4.797 4.906 1.00 86.69 375 ARG A O 1
ATOM 2794 N N . LYS A 1 376 ? -8.113 -6.060 4.410 1.00 88.38 376 LYS A N 1
ATOM 2795 C CA . LYS A 1 376 ? -8.758 -6.950 3.423 1.00 88.38 376 LYS A CA 1
ATOM 2796 C C . LYS A 1 376 ? -10.027 -7.626 3.948 1.00 88.38 376 LYS A C 1
ATOM 2798 O O . LYS A 1 376 ? -11.010 -7.702 3.220 1.00 88.38 376 LYS A O 1
ATOM 2803 N N . GLY A 1 377 ? -10.034 -8.089 5.203 1.00 92.19 377 GLY A N 1
ATOM 2804 C CA . GLY A 1 377 ? -11.209 -8.733 5.810 1.00 92.19 377 GLY A CA 1
ATOM 2805 C C . GLY A 1 377 ? -12.427 -7.808 5.847 1.00 92.19 377 GLY A C 1
ATOM 2806 O O . GLY A 1 377 ? -13.495 -8.162 5.355 1.00 92.19 377 GLY A O 1
ATOM 2807 N N . MET A 1 378 ? -12.232 -6.572 6.311 1.00 91.06 378 MET A N 1
ATOM 2808 C CA . MET A 1 378 ? -13.284 -5.554 6.309 1.00 91.06 378 MET A CA 1
ATOM 2809 C C . MET A 1 378 ? -13.701 -5.160 4.887 1.00 91.06 378 MET A C 1
ATOM 2811 O O . MET A 1 378 ? -14.884 -4.986 4.617 1.00 91.06 378 MET A O 1
ATOM 2815 N N . ALA A 1 379 ? -12.760 -5.066 3.944 1.00 92.25 379 ALA A N 1
ATOM 2816 C CA . ALA A 1 379 ? -13.102 -4.796 2.550 1.00 92.25 379 ALA A CA 1
ATOM 2817 C C . ALA A 1 379 ? -13.979 -5.908 1.937 1.00 92.25 379 ALA A C 1
ATOM 2819 O O . ALA A 1 379 ? -14.972 -5.601 1.281 1.00 92.25 379 ALA A O 1
ATOM 2820 N N . LYS A 1 380 ? -13.677 -7.189 2.205 1.00 92.44 380 LYS A N 1
ATOM 2821 C CA . LYS A 1 380 ? -14.515 -8.331 1.789 1.00 92.44 380 LYS A CA 1
ATOM 2822 C C . LYS A 1 380 ? -15.920 -8.248 2.388 1.00 92.44 380 LYS A C 1
ATOM 2824 O O . LYS A 1 380 ? -16.894 -8.430 1.663 1.00 92.44 380 LYS A O 1
ATOM 2829 N N . PHE A 1 381 ? -16.019 -7.920 3.675 1.00 91.19 381 PHE A N 1
ATOM 2830 C CA . PHE A 1 381 ? -17.299 -7.706 4.350 1.00 91.19 381 PHE A CA 1
ATOM 2831 C C . PHE A 1 381 ? -18.120 -6.589 3.685 1.00 91.19 381 PHE A C 1
ATOM 2833 O O . PHE A 1 381 ? -19.292 -6.779 3.370 1.00 91.19 381 PHE A O 1
ATOM 2840 N N . LEU A 1 382 ? -17.497 -5.444 3.391 1.00 90.25 382 LEU A N 1
ATOM 2841 C CA . LEU A 1 382 ? -18.162 -4.317 2.728 1.00 90.25 382 LEU A CA 1
ATOM 2842 C C . LEU A 1 382 ? -18.664 -4.678 1.322 1.00 90.25 382 LEU A C 1
ATOM 2844 O O . LEU A 1 382 ? -19.778 -4.306 0.956 1.00 90.25 382 LEU A O 1
ATOM 2848 N N . LEU A 1 383 ? -17.876 -5.431 0.551 1.00 89.81 383 LEU A N 1
ATOM 2849 C CA . LEU A 1 383 ? -18.274 -5.916 -0.773 1.00 89.81 383 LEU A CA 1
ATOM 2850 C C . LEU A 1 383 ? -19.467 -6.875 -0.691 1.00 89.81 383 LEU A C 1
ATOM 2852 O O . LEU A 1 383 ? -20.411 -6.736 -1.464 1.00 89.81 383 LEU A O 1
ATOM 2856 N N . ALA A 1 384 ? -19.472 -7.786 0.288 1.00 88.69 384 ALA A N 1
ATOM 2857 C CA . ALA A 1 384 ? -20.606 -8.677 0.538 1.00 88.69 384 ALA A CA 1
ATOM 2858 C C . ALA A 1 384 ? -21.891 -7.912 0.910 1.00 88.69 384 ALA A C 1
ATOM 2860 O O . ALA A 1 384 ? -22.989 -8.387 0.631 1.00 88.69 384 ALA A O 1
ATOM 2861 N N . ARG A 1 385 ? -21.765 -6.704 1.481 1.00 83.88 385 ARG A N 1
ATOM 2862 C CA . ARG A 1 385 ? -22.889 -5.798 1.782 1.00 83.88 385 ARG A CA 1
ATOM 2863 C C . ARG A 1 385 ? -23.223 -4.806 0.660 1.00 83.88 385 ARG A C 1
ATOM 2865 O O . ARG A 1 385 ? -23.980 -3.865 0.882 1.00 83.88 385 ARG A O 1
ATOM 2872 N N . GLY A 1 386 ? -22.691 -5.004 -0.546 1.00 85.19 386 GLY A N 1
ATOM 2873 C CA . GLY A 1 386 ? -23.068 -4.225 -1.729 1.00 85.19 386 GLY A CA 1
ATOM 2874 C C . GLY A 1 386 ? -22.322 -2.901 -1.911 1.00 85.19 386 GLY A C 1
ATOM 2875 O O . GLY A 1 386 ? -22.776 -2.062 -2.698 1.00 85.19 386 GLY A O 1
ATOM 2876 N N . ALA A 1 387 ? -21.187 -2.703 -1.225 1.00 87.31 387 ALA A N 1
ATOM 2877 C CA . ALA A 1 387 ? -20.293 -1.580 -1.508 1.00 87.31 387 ALA A CA 1
ATOM 2878 C C . ALA A 1 387 ? -19.868 -1.596 -2.986 1.00 87.31 387 ALA A C 1
ATOM 2880 O O . ALA A 1 387 ? -19.431 -2.618 -3.519 1.00 87.31 387 ALA A O 1
ATOM 2881 N N . GLN A 1 388 ? -20.006 -0.458 -3.658 1.00 86.75 388 GLN A N 1
ATOM 2882 C CA . GLN A 1 388 ? -19.771 -0.330 -5.086 1.00 86.75 388 GLN A CA 1
ATOM 2883 C C . GLN A 1 388 ? -18.276 -0.201 -5.371 1.00 86.75 388 GLN A C 1
ATOM 2885 O O . GLN A 1 388 ? -17.610 0.755 -4.976 1.00 86.75 388 GLN A O 1
ATOM 2890 N N . THR A 1 389 ? -17.754 -1.133 -6.159 1.00 86.25 389 THR A N 1
ATOM 2891 C CA . THR A 1 389 ? -16.357 -1.143 -6.618 1.00 86.25 389 THR A CA 1
ATOM 2892 C C . THR A 1 389 ? -16.031 -0.019 -7.608 1.00 86.25 389 THR A C 1
ATOM 2894 O O . THR A 1 389 ? -14.868 0.370 -7.740 1.00 86.25 389 THR A O 1
ATOM 2897 N N . LYS A 1 390 ? -17.054 0.521 -8.285 1.00 86.75 390 LYS A N 1
ATOM 2898 C CA . LYS A 1 390 ? -16.945 1.642 -9.236 1.00 86.75 390 LYS A CA 1
ATOM 2899 C C . LYS A 1 390 ? -16.819 3.015 -8.583 1.00 86.75 390 LYS A C 1
ATOM 2901 O O . LYS A 1 390 ? -16.527 3.982 -9.278 1.00 86.75 390 LYS A O 1
ATOM 2906 N N . ALA A 1 391 ? -17.125 3.127 -7.294 1.00 82.75 391 ALA A N 1
ATOM 2907 C CA . ALA A 1 391 ? -17.073 4.411 -6.627 1.00 82.75 391 ALA A CA 1
ATOM 2908 C C . ALA A 1 391 ? -15.630 4.913 -6.506 1.00 82.75 391 ALA A C 1
ATOM 2910 O O . ALA A 1 391 ? -14.672 4.138 -6.546 1.00 82.75 391 ALA A O 1
ATOM 2911 N N . GLU A 1 392 ? -15.489 6.225 -6.336 1.00 81.88 392 GLU A N 1
ATOM 2912 C CA . GLU A 1 392 ? -14.192 6.880 -6.231 1.00 81.88 392 GLU A CA 1
ATOM 2913 C C . GLU A 1 392 ? -14.038 7.616 -4.901 1.00 81.88 392 GLU A C 1
ATOM 2915 O O . GLU A 1 392 ? -14.946 8.289 -4.410 1.00 81.88 392 GLU A O 1
ATOM 2920 N N . SER A 1 393 ? -12.835 7.542 -4.338 1.00 79.38 393 SER A N 1
ATOM 2921 C CA . SER A 1 393 ? -12.419 8.339 -3.188 1.00 79.38 393 SER A CA 1
ATOM 2922 C C . SER A 1 393 ? -11.051 8.932 -3.480 1.00 79.38 393 SER A C 1
ATOM 2924 O O . SER A 1 393 ? -10.130 8.223 -3.883 1.00 79.38 393 SER A O 1
ATOM 2926 N N . ARG A 1 394 ? -10.924 10.259 -3.341 1.00 73.56 394 ARG A N 1
ATOM 2927 C CA . ARG A 1 394 ? -9.714 11.017 -3.724 1.00 73.56 394 ARG A CA 1
ATOM 2928 C C . ARG A 1 394 ? -9.232 10.708 -5.159 1.00 73.56 394 ARG A C 1
ATOM 2930 O O . ARG A 1 394 ? -8.037 10.726 -5.427 1.00 73.56 394 ARG A O 1
ATOM 2937 N N . GLY A 1 395 ? -10.167 10.435 -6.074 1.00 76.25 395 GLY A N 1
ATOM 2938 C CA . GLY A 1 395 ? -9.882 10.126 -7.480 1.00 76.25 395 GLY A CA 1
ATOM 2939 C C . GLY A 1 395 ? -9.280 8.740 -7.728 1.00 76.25 395 GLY A C 1
ATOM 2940 O O . GLY A 1 395 ? -8.625 8.558 -8.748 1.00 76.25 395 GLY A O 1
ATOM 2941 N N . ARG A 1 396 ? -9.446 7.788 -6.799 1.00 81.38 396 ARG A N 1
ATOM 2942 C CA . ARG A 1 396 ? -9.044 6.382 -6.954 1.00 81.38 396 ARG A CA 1
ATOM 2943 C C . ARG A 1 396 ? -10.255 5.469 -6.787 1.00 81.38 396 ARG A C 1
ATOM 2945 O O . ARG A 1 396 ? -11.058 5.699 -5.884 1.00 81.38 396 ARG A O 1
ATOM 2952 N N . THR A 1 397 ? -10.351 4.436 -7.620 1.00 90.81 397 THR A N 1
ATOM 2953 C CA . THR A 1 397 ? -11.314 3.333 -7.468 1.00 90.81 397 THR A CA 1
ATOM 2954 C C . THR A 1 397 ? -10.771 2.252 -6.535 1.00 90.81 397 THR A C 1
ATOM 2956 O O . THR A 1 397 ? -9.586 2.252 -6.189 1.00 90.81 397 THR A O 1
ATOM 2959 N N . ALA A 1 398 ? -11.623 1.296 -6.151 1.00 91.19 398 ALA A N 1
ATOM 2960 C CA . ALA A 1 398 ? -11.221 0.139 -5.349 1.00 91.19 398 ALA A CA 1
ATOM 2961 C C . ALA A 1 398 ? -10.076 -0.659 -6.003 1.00 91.19 398 ALA A C 1
ATOM 2963 O O . ALA A 1 398 ? -9.128 -1.046 -5.324 1.00 91.19 398 ALA A O 1
ATOM 2964 N N . LEU A 1 399 ? -10.135 -0.844 -7.328 1.00 94.06 399 LEU A N 1
ATOM 2965 C CA . LEU A 1 399 ? -9.132 -1.592 -8.088 1.00 94.06 399 LEU A CA 1
ATOM 2966 C C . LEU A 1 399 ? -7.778 -0.870 -8.132 1.00 94.06 399 LEU A C 1
ATOM 2968 O O . LEU A 1 399 ? -6.752 -1.498 -7.909 1.00 94.06 399 LEU A O 1
ATOM 2972 N N . ILE A 1 400 ? -7.769 0.454 -8.340 1.00 91.00 400 ILE A N 1
ATOM 2973 C CA . ILE A 1 400 ? -6.535 1.262 -8.300 1.00 91.00 400 ILE A CA 1
ATOM 2974 C C . ILE A 1 400 ? -5.951 1.297 -6.880 1.00 91.00 400 ILE A C 1
ATOM 2976 O O . ILE A 1 400 ? -4.740 1.293 -6.704 1.00 91.00 400 ILE A O 1
ATOM 2980 N N . ALA A 1 401 ? -6.790 1.334 -5.842 1.00 87.94 401 ALA A N 1
ATOM 2981 C CA . ALA A 1 401 ? -6.305 1.286 -4.464 1.00 87.94 401 ALA A CA 1
ATOM 2982 C C . ALA A 1 401 ? -5.681 -0.075 -4.111 1.00 87.94 401 ALA A C 1
ATOM 2984 O O . ALA A 1 401 ? -4.744 -0.121 -3.317 1.00 87.94 401 ALA A O 1
ATOM 2985 N N . ALA A 1 402 ? -6.172 -1.171 -4.698 1.00 90.38 402 ALA A N 1
ATOM 2986 C CA . ALA A 1 402 ? -5.645 -2.509 -4.449 1.00 90.38 402 ALA A CA 1
ATOM 2987 C C . ALA A 1 402 ? -4.216 -2.695 -4.972 1.00 90.38 402 ALA A C 1
ATOM 2989 O O . ALA A 1 402 ? -3.460 -3.430 -4.352 1.00 90.38 402 ALA A O 1
ATOM 2990 N N . THR A 1 403 ? -3.805 -1.971 -6.022 1.00 86.56 403 THR A N 1
ATOM 2991 C CA . THR A 1 403 ? -2.435 -2.046 -6.562 1.00 86.56 403 THR A CA 1
ATOM 2992 C C . THR A 1 403 ? -1.383 -1.370 -5.680 1.00 86.56 403 THR A C 1
ATOM 2994 O O . THR A 1 403 ? -0.228 -1.294 -6.077 1.00 86.56 403 THR A O 1
ATOM 2997 N N . ALA A 1 404 ? -1.759 -0.843 -4.508 1.00 80.38 404 ALA A N 1
ATOM 2998 C CA . ALA A 1 404 ? -0.805 -0.497 -3.452 1.00 80.38 404 ALA A CA 1
ATOM 2999 C C . ALA A 1 404 ? -0.234 -1.745 -2.750 1.00 80.38 404 ALA A C 1
ATOM 3001 O O . ALA A 1 404 ? 0.725 -1.641 -1.993 1.00 80.38 404 ALA A O 1
ATOM 3002 N N . TRP A 1 405 ? -0.837 -2.909 -2.996 1.00 82.31 405 TRP A N 1
ATOM 3003 C CA . TRP A 1 405 ? -0.469 -4.190 -2.418 1.00 82.31 405 TRP A CA 1
ATOM 3004 C C . TRP A 1 405 ? -0.238 -5.196 -3.545 1.00 82.31 405 TRP A C 1
ATOM 3006 O O . TRP A 1 405 ? -1.036 -5.273 -4.480 1.00 82.31 405 TRP A O 1
ATOM 3016 N N . ASP A 1 406 ? 0.817 -5.997 -3.441 1.00 88.31 406 ASP A N 1
ATOM 3017 C CA . ASP A 1 406 ? 1.040 -7.139 -4.334 1.00 88.31 406 ASP A CA 1
ATOM 3018 C C . ASP A 1 406 ? 0.144 -8.317 -3.902 1.00 88.31 406 ASP A C 1
ATOM 3020 O O . ASP A 1 406 ? 0.588 -9.263 -3.254 1.00 88.31 406 ASP A O 1
ATOM 3024 N N . ASP A 1 407 ? -1.167 -8.189 -4.140 1.00 90.81 407 ASP A N 1
ATOM 3025 C CA . ASP A 1 407 ? -2.184 -9.199 -3.803 1.00 90.81 407 ASP A CA 1
ATOM 3026 C C . ASP A 1 407 ? -3.091 -9.496 -5.013 1.00 90.81 407 ASP A C 1
ATOM 3028 O O . ASP A 1 407 ? -4.139 -8.854 -5.194 1.00 90.81 407 ASP A O 1
ATOM 3032 N N . PRO A 1 408 ? -2.697 -10.467 -5.853 1.00 94.12 408 PRO A N 1
ATOM 3033 C CA . PRO A 1 408 ? -3.474 -10.894 -7.010 1.00 94.12 408 PRO A CA 1
ATOM 3034 C C . PRO A 1 408 ? -4.855 -11.454 -6.647 1.00 94.12 408 PRO A C 1
ATOM 3036 O O . PRO A 1 408 ? -5.831 -11.188 -7.350 1.00 94.12 408 PRO A O 1
ATOM 3039 N N . GLU A 1 409 ? -4.983 -12.186 -5.539 1.00 94.25 409 GLU A N 1
ATOM 3040 C CA . GLU A 1 409 ? -6.248 -12.790 -5.115 1.00 94.25 409 GLU A CA 1
ATOM 3041 C C . GLU A 1 409 ? -7.288 -11.732 -4.736 1.00 94.25 409 GLU A C 1
ATOM 3043 O O . GLU A 1 409 ? -8.487 -11.885 -4.995 1.00 94.25 409 GLU A O 1
ATOM 3048 N N . PHE A 1 410 ? -6.849 -10.641 -4.112 1.00 93.12 410 PHE A N 1
ATOM 3049 C CA . PHE A 1 410 ? -7.721 -9.529 -3.769 1.00 93.12 410 PHE A CA 1
ATOM 3050 C C . PHE A 1 410 ? -8.104 -8.699 -5.000 1.00 93.12 410 PHE A C 1
ATOM 3052 O O . PHE A 1 410 ? -9.251 -8.257 -5.102 1.00 93.12 410 PHE A O 1
ATOM 3059 N N . VAL A 1 411 ? -7.192 -8.546 -5.964 1.00 95.69 411 VAL A N 1
ATOM 3060 C CA . VAL A 1 411 ? -7.499 -7.957 -7.277 1.00 95.69 411 VAL A CA 1
ATOM 3061 C C . VAL A 1 411 ? -8.562 -8.785 -8.006 1.00 95.69 411 VAL A C 1
ATOM 3063 O O . VAL A 1 411 ? -9.570 -8.224 -8.440 1.00 95.69 411 VAL A O 1
ATOM 3066 N N . ASP A 1 412 ? -8.420 -10.111 -8.045 1.00 95.06 412 ASP A N 1
ATOM 3067 C CA . ASP A 1 412 ? -9.418 -11.016 -8.631 1.00 95.06 412 ASP A CA 1
ATOM 3068 C C . ASP A 1 412 ? -10.777 -10.903 -7.951 1.00 95.06 412 ASP A C 1
ATOM 3070 O O . ASP A 1 412 ? -11.819 -10.919 -8.611 1.00 95.06 412 ASP A O 1
ATOM 3074 N N . LEU A 1 413 ? -10.787 -10.775 -6.624 1.00 94.44 413 LEU A N 1
ATOM 3075 C CA . LEU A 1 413 ? -12.016 -10.584 -5.868 1.00 94.44 413 LEU A CA 1
ATOM 3076 C C . LEU A 1 413 ? -12.727 -9.294 -6.291 1.00 94.44 413 LEU A C 1
ATOM 3078 O O . LEU A 1 413 ? -13.937 -9.315 -6.517 1.00 94.44 413 LEU A O 1
ATOM 3082 N N . LEU A 1 414 ? -11.996 -8.185 -6.433 1.00 94.62 414 LEU A N 1
ATOM 3083 C CA . LEU A 1 414 ? -12.565 -6.912 -6.880 1.00 94.62 414 LEU A CA 1
ATOM 3084 C C . LEU A 1 414 ? -13.086 -6.990 -8.318 1.00 94.62 414 LEU A C 1
ATOM 3086 O O . LEU A 1 414 ? -14.177 -6.490 -8.596 1.00 94.62 414 LEU A O 1
ATOM 3090 N N . LEU A 1 415 ? -12.350 -7.647 -9.217 1.00 94.69 415 LEU A N 1
ATOM 3091 C CA . LEU A 1 415 ? -12.771 -7.864 -10.603 1.00 94.69 415 LEU A CA 1
ATOM 3092 C C . LEU A 1 415 ? -14.057 -8.703 -10.672 1.00 94.69 415 LEU A C 1
ATOM 3094 O O . LEU A 1 415 ? -15.005 -8.319 -11.356 1.00 94.69 415 LEU A O 1
ATOM 3098 N N . ARG A 1 416 ? -14.151 -9.789 -9.891 1.00 93.56 416 ARG A N 1
ATOM 3099 C CA . ARG A 1 416 ? -15.381 -10.597 -9.758 1.00 93.56 416 ARG A CA 1
ATOM 3100 C C . ARG A 1 416 ? -16.538 -9.808 -9.144 1.00 93.56 416 ARG A C 1
ATOM 3102 O O . ARG A 1 416 ? -17.686 -10.041 -9.504 1.00 93.56 416 ARG A O 1
ATOM 3109 N N . ALA A 1 417 ? -16.242 -8.852 -8.263 1.00 90.50 417 ALA A N 1
ATOM 3110 C CA . ALA A 1 417 ? -17.208 -7.900 -7.715 1.00 90.50 417 ALA A CA 1
ATOM 3111 C C . ALA A 1 417 ? -17.542 -6.738 -8.682 1.00 90.50 417 ALA A C 1
ATOM 3113 O O . ALA A 1 417 ? -18.130 -5.734 -8.273 1.00 90.50 417 ALA A O 1
ATOM 3114 N N . GLY A 1 418 ? -17.168 -6.843 -9.962 1.00 91.25 418 GLY A N 1
ATOM 3115 C CA . GLY A 1 418 ? -17.533 -5.890 -11.010 1.00 91.25 418 GLY A CA 1
ATOM 3116 C C . GLY A 1 418 ? -16.723 -4.594 -11.002 1.00 91.25 418 GLY A C 1
ATOM 3117 O O . GLY A 1 418 ? -17.205 -3.579 -11.505 1.00 91.25 418 GLY A O 1
ATOM 3118 N N . ALA A 1 419 ? -15.520 -4.591 -10.416 1.00 94.00 419 ALA A N 1
ATOM 3119 C CA . ALA A 1 419 ? -14.662 -3.413 -10.449 1.00 94.00 419 ALA A CA 1
ATOM 3120 C C . ALA A 1 419 ? -14.298 -3.040 -11.899 1.00 94.00 419 ALA A C 1
ATOM 3122 O O . ALA A 1 419 ? -13.856 -3.903 -12.661 1.00 94.00 419 ALA A O 1
ATOM 3123 N N . PRO A 1 420 ? -14.449 -1.763 -12.299 1.00 93.62 420 PRO A N 1
ATOM 3124 C CA . PRO A 1 420 ? -14.154 -1.338 -13.662 1.00 93.62 420 PRO A CA 1
ATOM 3125 C C . PRO A 1 420 ? -12.650 -1.432 -13.947 1.00 93.62 420 PRO A C 1
ATOM 3127 O O . PRO A 1 420 ? -11.866 -0.613 -13.467 1.00 93.62 420 PRO A O 1
ATOM 3130 N N . VAL A 1 421 ? -12.258 -2.414 -14.765 1.00 95.81 421 VAL A N 1
ATOM 3131 C CA . VAL A 1 421 ? -10.851 -2.686 -15.114 1.00 95.81 421 VAL A CA 1
ATOM 3132 C C . VAL A 1 421 ? -10.171 -1.510 -15.826 1.00 95.81 421 VAL A C 1
ATOM 3134 O O . VAL A 1 421 ? -8.980 -1.266 -15.650 1.00 95.81 421 VAL A O 1
ATOM 3137 N N . SER A 1 422 ? -10.941 -0.738 -16.596 1.00 94.56 422 SER A N 1
ATOM 3138 C CA . SER A 1 422 ? -10.470 0.420 -17.359 1.00 94.56 422 SER A CA 1
ATOM 3139 C C . SER A 1 422 ? -10.573 1.743 -16.599 1.00 94.56 422 SER A C 1
ATOM 3141 O O . SER A 1 422 ? -10.319 2.793 -17.187 1.00 94.56 422 SER A O 1
ATOM 3143 N N . ALA A 1 423 ? -10.997 1.732 -15.330 1.00 93.31 423 ALA A N 1
ATOM 3144 C CA . ALA A 1 423 ? -11.093 2.967 -14.566 1.00 93.31 423 ALA A CA 1
ATOM 3145 C C . ALA A 1 423 ? -9.716 3.608 -14.388 1.00 93.31 423 ALA A C 1
ATOM 3147 O O . ALA A 1 423 ? -8.701 2.930 -14.207 1.00 93.31 423 ALA A O 1
ATOM 3148 N N . ALA A 1 424 ? -9.713 4.935 -14.417 1.00 91.94 424 ALA A N 1
ATOM 3149 C CA . ALA A 1 424 ? -8.514 5.739 -14.340 1.00 91.94 424 ALA A CA 1
ATOM 3150 C C . ALA A 1 424 ? -8.704 6.885 -13.348 1.00 91.94 424 ALA A C 1
ATOM 3152 O O . ALA A 1 424 ? -9.804 7.405 -13.179 1.00 91.94 424 ALA A O 1
ATOM 3153 N N . THR A 1 425 ? -7.616 7.302 -12.706 1.00 89.00 425 THR A N 1
ATOM 3154 C CA . THR A 1 425 ? -7.612 8.529 -11.901 1.00 89.00 425 THR A CA 1
ATOM 3155 C C . THR A 1 425 ? -7.804 9.770 -12.782 1.00 89.00 425 THR A C 1
ATOM 3157 O O . THR A 1 425 ? -7.733 9.702 -14.010 1.00 89.00 425 THR A O 1
ATOM 3160 N N . LYS A 1 426 ? -7.933 10.954 -12.167 1.00 88.31 426 LYS A N 1
ATOM 3161 C CA . LYS A 1 426 ? -7.971 12.243 -12.889 1.00 88.31 426 LYS A CA 1
ATOM 3162 C C . LYS A 1 426 ? -6.773 12.475 -13.822 1.00 88.31 426 LYS A C 1
ATOM 3164 O O . LYS A 1 426 ? -6.903 13.208 -14.794 1.00 88.31 426 LYS A O 1
ATOM 3169 N N . ASN A 1 427 ? -5.635 11.836 -13.543 1.00 85.94 427 ASN A N 1
ATOM 3170 C CA . ASN A 1 427 ? -4.425 11.914 -14.364 1.00 85.94 427 ASN A CA 1
ATOM 3171 C C . ASN A 1 427 ? -4.339 10.768 -15.388 1.00 85.94 427 ASN A C 1
ATOM 3173 O O . ASN A 1 427 ? -3.261 10.486 -15.900 1.00 85.94 427 ASN A O 1
ATOM 3177 N N . GLY A 1 428 ? -5.434 10.048 -15.646 1.00 91.50 428 GLY A N 1
ATOM 3178 C CA . GLY A 1 428 ? -5.465 8.919 -16.579 1.00 91.50 428 GLY A CA 1
ATOM 3179 C C . GLY A 1 428 ? -4.718 7.668 -16.097 1.00 91.50 428 GLY A C 1
ATOM 3180 O O . GLY A 1 428 ? -4.504 6.755 -16.883 1.00 91.50 428 GLY A O 1
ATOM 3181 N N . ILE A 1 429 ? -4.317 7.601 -14.821 1.00 92.81 429 ILE A N 1
ATOM 3182 C CA . ILE A 1 429 ? -3.602 6.434 -14.271 1.00 92.81 429 ILE A CA 1
ATOM 3183 C C . ILE A 1 429 ? -4.582 5.290 -14.014 1.00 92.81 429 ILE A C 1
ATOM 3185 O O . ILE A 1 429 ? -5.479 5.451 -13.185 1.00 92.81 429 ILE A O 1
ATOM 3189 N N . THR A 1 430 ? -4.395 4.153 -14.685 1.00 96.12 430 THR A N 1
ATOM 3190 C CA . THR A 1 430 ? -5.174 2.916 -14.486 1.00 96.12 430 THR A CA 1
ATOM 3191 C C . THR A 1 430 ? -4.506 1.979 -13.475 1.00 96.12 430 THR A C 1
ATOM 3193 O O . THR A 1 430 ? -3.324 2.129 -13.159 1.00 96.12 430 THR A O 1
ATOM 3196 N N . ALA A 1 431 ? -5.237 0.963 -13.002 1.00 95.81 431 ALA A N 1
ATOM 3197 C CA . ALA A 1 431 ? -4.667 -0.084 -12.147 1.00 95.81 431 ALA A CA 1
ATOM 3198 C C . ALA A 1 431 ? -3.502 -0.818 -12.841 1.00 95.81 431 ALA A C 1
ATOM 3200 O O . ALA A 1 431 ? -2.470 -1.067 -12.222 1.00 95.81 431 ALA A O 1
ATOM 3201 N N . LEU A 1 432 ? -3.623 -1.082 -14.150 1.00 98.00 432 LEU A N 1
ATOM 3202 C CA . LEU A 1 432 ? -2.568 -1.725 -14.935 1.00 98.00 432 LEU A CA 1
ATOM 3203 C C . LEU A 1 432 ? -1.286 -0.881 -14.971 1.00 98.00 432 LEU A C 1
ATOM 3205 O O . LEU A 1 432 ? -0.203 -1.429 -14.811 1.00 98.00 432 LEU A O 1
ATOM 3209 N N . MET A 1 433 ? -1.394 0.446 -15.118 1.00 96.25 433 MET A N 1
ATOM 3210 C CA . MET A 1 433 ? -0.231 1.346 -15.074 1.00 96.25 433 MET A CA 1
ATOM 3211 C C . MET A 1 433 ? 0.448 1.350 -13.702 1.00 96.25 433 MET A C 1
ATOM 3213 O O . MET A 1 433 ? 1.674 1.315 -13.628 1.00 96.25 433 MET A O 1
ATOM 3217 N N . SER A 1 434 ? -0.333 1.389 -12.618 1.00 92.75 434 SER A N 1
ATOM 3218 C CA . SER A 1 434 ? 0.211 1.356 -11.257 1.00 92.75 434 SER A CA 1
ATOM 3219 C C . SER A 1 434 ? 0.919 0.034 -10.958 1.00 92.75 434 SER A C 1
ATOM 3221 O O . SER A 1 434 ? 2.055 0.060 -10.495 1.00 92.75 434 SER A O 1
ATOM 3223 N N . ALA A 1 435 ? 0.301 -1.103 -11.288 1.00 95.44 435 ALA A N 1
ATOM 3224 C CA . ALA A 1 435 ? 0.915 -2.420 -11.123 1.00 95.44 435 ALA A CA 1
ATOM 3225 C C . ALA A 1 435 ? 2.171 -2.587 -12.000 1.00 95.44 435 ALA A C 1
ATOM 3227 O O . ALA A 1 435 ? 3.175 -3.127 -11.539 1.00 95.44 435 ALA A O 1
ATOM 3228 N N . ALA A 1 436 ? 2.145 -2.060 -13.231 1.00 95.25 436 ALA A N 1
ATOM 3229 C CA . ALA A 1 436 ? 3.281 -2.092 -14.147 1.00 95.25 436 ALA A CA 1
ATOM 3230 C C . ALA A 1 436 ? 4.489 -1.296 -13.629 1.00 95.25 436 ALA A C 1
ATOM 3232 O O . ALA A 1 436 ? 5.619 -1.758 -13.745 1.00 95.25 436 ALA A O 1
ATOM 3233 N N . LEU A 1 437 ? 4.257 -0.126 -13.022 1.00 90.56 437 LEU A N 1
ATOM 3234 C CA . LEU A 1 437 ? 5.321 0.668 -12.402 1.00 90.56 437 LEU A CA 1
ATOM 3235 C C . LEU A 1 437 ? 5.980 -0.065 -11.224 1.00 90.56 437 LEU A C 1
ATOM 3237 O O . LEU A 1 437 ? 7.187 0.046 -11.043 1.00 90.56 437 LEU A O 1
ATOM 3241 N N . GLN A 1 438 ? 5.188 -0.781 -10.419 1.00 84.94 438 GLN A N 1
ATOM 3242 C CA . GLN A 1 438 ? 5.682 -1.514 -9.246 1.00 84.94 438 GLN A CA 1
ATOM 3243 C C . GLN A 1 438 ? 6.334 -2.861 -9.585 1.00 84.94 438 GLN A C 1
ATOM 3245 O O . GLN A 1 438 ? 6.982 -3.450 -8.725 1.00 84.94 438 GLN A O 1
ATOM 3250 N N . GLY A 1 439 ? 6.157 -3.366 -10.808 1.00 90.56 439 GLY A N 1
ATOM 3251 C CA . GLY A 1 439 ? 6.637 -4.694 -11.190 1.00 90.56 439 GLY A CA 1
ATOM 3252 C C . GLY A 1 439 ? 5.811 -5.843 -10.598 1.00 90.56 439 GLY A C 1
ATOM 3253 O O . GLY A 1 439 ? 6.329 -6.943 -10.424 1.00 90.56 439 GLY A O 1
ATOM 3254 N N . TYR A 1 440 ? 4.533 -5.619 -10.268 1.00 93.62 440 TYR A N 1
ATOM 3255 C CA . TYR A 1 440 ? 3.642 -6.666 -9.747 1.00 93.62 440 TYR A CA 1
ATOM 3256 C C . TYR A 1 440 ? 3.165 -7.576 -10.883 1.00 93.62 440 TYR A C 1
ATOM 3258 O O . TYR A 1 440 ? 2.030 -7.476 -11.351 1.00 93.62 440 TYR A O 1
ATOM 3266 N N . VAL A 1 441 ? 4.059 -8.451 -11.357 1.00 95.62 441 VAL A N 1
ATOM 3267 C CA . VAL A 1 441 ? 3.880 -9.281 -12.562 1.00 95.62 441 VAL A CA 1
ATOM 3268 C C . VAL A 1 441 ? 2.559 -10.049 -12.541 1.00 95.62 441 VAL A C 1
ATOM 3270 O O . VAL A 1 441 ? 1.829 -10.043 -13.532 1.00 95.62 441 VAL A O 1
ATOM 3273 N N . VAL A 1 442 ? 2.221 -10.688 -11.417 1.00 97.06 442 VAL A N 1
ATOM 3274 C CA . VAL A 1 442 ? 1.007 -11.514 -11.308 1.00 97.06 442 VAL A CA 1
ATOM 3275 C C . VAL A 1 442 ? -0.251 -10.640 -11.333 1.00 97.06 442 VAL A C 1
ATOM 3277 O O . VAL A 1 442 ? -1.198 -10.946 -12.055 1.00 97.06 442 VAL A O 1
ATOM 3280 N N . VAL A 1 443 ? -0.242 -9.493 -10.643 1.00 97.19 443 VAL A N 1
ATOM 3281 C CA . VAL A 1 443 ? -1.337 -8.510 -10.714 1.00 97.19 443 VAL A CA 1
ATOM 3282 C C . VAL A 1 443 ? -1.506 -7.978 -12.142 1.00 97.19 443 VAL A C 1
ATOM 3284 O O . VAL A 1 443 ? -2.628 -7.888 -12.638 1.00 97.19 443 VAL A O 1
ATOM 3287 N N . VAL A 1 444 ? -0.405 -7.667 -12.833 1.00 98.06 444 VAL A N 1
ATOM 3288 C CA . VAL A 1 444 ? -0.413 -7.248 -14.244 1.00 98.06 444 VAL A CA 1
ATOM 3289 C C . VAL A 1 444 ? -1.045 -8.328 -15.121 1.00 98.06 444 VAL A C 1
ATOM 3291 O O . VAL A 1 444 ? -1.946 -8.021 -15.899 1.00 98.06 444 VAL A O 1
ATOM 3294 N N . GLN A 1 445 ? -0.646 -9.591 -14.963 1.00 97.75 445 GLN A N 1
ATOM 3295 C CA . GLN A 1 445 ? -1.231 -10.715 -15.700 1.00 97.75 445 GLN A CA 1
ATOM 3296 C C . GLN A 1 445 ? -2.736 -10.849 -15.444 1.00 97.75 445 GLN A C 1
ATOM 3298 O O . GLN A 1 445 ? -3.501 -10.973 -16.397 1.00 97.75 445 GLN A O 1
ATOM 3303 N N . HIS A 1 446 ? -3.181 -10.767 -14.189 1.00 97.56 446 HIS A N 1
ATOM 3304 C CA . HIS A 1 446 ? -4.599 -10.867 -13.833 1.00 97.56 446 HIS A CA 1
ATOM 3305 C C . HIS A 1 446 ? -5.425 -9.722 -14.436 1.00 97.56 446 HIS A C 1
ATOM 3307 O O . HIS A 1 446 ? -6.495 -9.952 -15.001 1.00 97.56 446 HIS A O 1
ATOM 3313 N N . LEU A 1 447 ? -4.907 -8.490 -14.396 1.00 97.94 447 LEU A N 1
ATOM 3314 C CA . LEU A 1 447 ? -5.547 -7.337 -15.031 1.00 97.94 447 LEU A CA 1
ATOM 3315 C C . LEU A 1 447 ? -5.634 -7.501 -16.558 1.00 97.94 447 LEU A C 1
ATOM 3317 O O . LEU A 1 447 ? -6.671 -7.194 -17.144 1.00 97.94 447 LEU A O 1
ATOM 3321 N N . LEU A 1 448 ? -4.585 -8.015 -17.206 1.00 97.38 448 LEU A N 1
ATOM 3322 C CA . LEU A 1 448 ? -4.577 -8.284 -18.650 1.00 97.38 448 LEU A CA 1
ATOM 3323 C C . LEU A 1 448 ? -5.556 -9.405 -19.036 1.00 97.38 448 LEU A C 1
ATOM 3325 O O . LEU A 1 448 ? -6.284 -9.261 -20.018 1.00 97.38 448 LEU A O 1
ATOM 3329 N N . ILE A 1 449 ? -5.636 -10.479 -18.241 1.00 96.44 449 ILE A N 1
ATOM 3330 C CA . ILE A 1 449 ? -6.641 -11.547 -18.395 1.00 96.44 449 ILE A CA 1
ATOM 3331 C C . ILE A 1 449 ? -8.057 -10.974 -18.261 1.00 96.44 449 ILE A C 1
ATOM 3333 O O . ILE A 1 449 ? -8.952 -11.361 -19.007 1.00 96.44 449 ILE A O 1
ATOM 3337 N N . ALA A 1 450 ? -8.252 -9.999 -17.370 1.00 96.44 450 ALA A N 1
ATOM 3338 C CA . ALA A 1 450 ? -9.502 -9.258 -17.220 1.00 96.44 450 ALA A CA 1
ATOM 3339 C C . ALA A 1 450 ? -9.720 -8.164 -18.288 1.00 96.44 450 ALA A C 1
ATOM 3341 O O . ALA A 1 450 ? -10.586 -7.305 -18.119 1.00 96.44 450 ALA A O 1
ATOM 3342 N N . HIS A 1 451 ? -8.961 -8.192 -19.388 1.00 95.69 451 HIS A N 1
ATOM 3343 C CA . HIS A 1 451 ? -9.050 -7.264 -20.517 1.00 95.69 451 HIS A CA 1
ATOM 3344 C C . HIS A 1 451 ? -8.790 -5.793 -20.153 1.00 95.69 451 HIS A C 1
ATOM 3346 O O . HIS A 1 451 ? -9.391 -4.882 -20.731 1.00 95.69 451 HIS A O 1
ATOM 3352 N N . ALA A 1 452 ? -7.873 -5.535 -19.215 1.00 97.00 452 ALA A N 1
ATOM 3353 C CA . ALA A 1 452 ? -7.362 -4.188 -18.989 1.00 97.00 452 ALA A CA 1
ATOM 3354 C C . ALA A 1 452 ? -6.766 -3.611 -20.290 1.00 97.00 452 ALA A C 1
ATOM 3356 O O . ALA A 1 452 ? -5.966 -4.284 -20.946 1.00 97.00 452 ALA A O 1
ATOM 3357 N N . PRO A 1 453 ? -7.101 -2.365 -20.670 1.00 95.81 453 PRO A N 1
ATOM 3358 C CA . PRO A 1 453 ? -6.575 -1.757 -21.887 1.00 95.81 453 PRO A CA 1
ATOM 3359 C C . PRO A 1 453 ? -5.077 -1.455 -21.733 1.00 95.81 453 PRO A C 1
ATOM 3361 O O . PRO A 1 453 ? -4.699 -0.472 -21.093 1.00 95.81 453 PRO A O 1
ATOM 3364 N N . ALA A 1 454 ? -4.227 -2.292 -22.334 1.00 95.56 454 ALA A N 1
ATOM 3365 C CA . ALA A 1 454 ? -2.767 -2.172 -22.259 1.00 95.56 454 ALA A CA 1
ATOM 3366 C C . ALA A 1 454 ? -2.236 -0.831 -22.803 1.00 95.56 454 ALA A C 1
ATOM 3368 O O . ALA A 1 454 ? -1.281 -0.270 -22.258 1.00 95.56 454 ALA A O 1
ATOM 3369 N N . ASP A 1 455 ? -2.918 -0.290 -23.816 1.00 96.31 455 ASP A N 1
ATOM 3370 C CA . ASP A 1 455 ? -2.574 0.964 -24.494 1.00 96.31 455 ASP A CA 1
ATOM 3371 C C . ASP A 1 455 ? -3.410 2.166 -24.031 1.00 96.31 455 ASP A C 1
ATOM 3373 O O . ASP A 1 455 ? -3.402 3.217 -24.674 1.00 96.31 455 ASP A O 1
ATOM 3377 N N . ALA A 1 456 ? -4.134 2.054 -22.909 1.00 96.69 456 ALA A N 1
ATOM 3378 C CA . ALA A 1 456 ? -4.678 3.247 -22.266 1.00 96.69 456 ALA A CA 1
ATOM 3379 C C . ALA A 1 456 ? -3.537 4.223 -21.948 1.00 96.69 456 ALA A C 1
ATOM 3381 O O . ALA A 1 456 ? -2.433 3.799 -21.604 1.00 96.69 456 ALA A O 1
ATOM 3382 N N . VAL A 1 457 ? -3.807 5.524 -22.052 1.00 96.75 457 VAL A N 1
ATOM 3383 C CA . VAL A 1 457 ? -2.801 6.576 -21.863 1.00 96.75 457 VAL A CA 1
ATOM 3384 C C . VAL A 1 457 ? -3.128 7.449 -20.660 1.00 96.75 457 VAL A C 1
ATOM 3386 O O . VAL A 1 457 ? -4.281 7.818 -20.433 1.00 96.75 457 VAL A O 1
ATOM 3389 N N . SER A 1 458 ? -2.096 7.795 -19.895 1.00 92.69 458 SER A N 1
ATOM 3390 C CA . SER A 1 458 ? -2.197 8.775 -18.820 1.00 92.69 458 SER A CA 1
ATOM 3391 C C . SER A 1 458 ? -2.323 10.198 -19.372 1.00 92.69 458 SER A C 1
ATOM 3393 O O . SER A 1 458 ? -2.228 10.445 -20.578 1.00 92.69 458 SER A O 1
ATOM 3395 N N . ALA A 1 459 ? -2.481 11.171 -18.476 1.00 92.00 459 ALA A N 1
ATOM 3396 C CA . ALA A 1 459 ? -2.442 12.584 -18.821 1.00 92.00 459 ALA A CA 1
ATOM 3397 C C . ALA A 1 459 ? -1.121 12.986 -19.494 1.00 92.00 459 ALA A C 1
ATOM 3399 O O . ALA A 1 459 ? -1.135 13.926 -20.270 1.00 92.00 459 ALA A O 1
ATOM 3400 N N . ASP A 1 460 ? -0.015 12.270 -19.287 1.00 88.00 460 ASP A N 1
ATOM 3401 C CA . ASP A 1 460 ? 1.262 12.546 -19.961 1.00 88.00 460 ASP A CA 1
ATOM 3402 C C . ASP A 1 460 ? 1.413 11.792 -21.292 1.00 88.00 460 ASP A C 1
ATOM 3404 O O . ASP A 1 460 ? 2.441 11.893 -21.955 1.00 88.00 460 ASP A O 1
ATOM 3408 N N . GLY A 1 461 ? 0.392 11.039 -21.714 1.00 94.69 461 GLY A N 1
ATOM 3409 C CA . GLY A 1 461 ? 0.448 10.176 -22.896 1.00 94.69 461 GLY A CA 1
ATOM 3410 C C . GLY A 1 461 ? 1.132 8.827 -22.652 1.00 94.69 461 GLY A C 1
ATOM 3411 O O . GLY A 1 461 ? 1.379 8.095 -23.603 1.00 94.69 461 GLY A O 1
ATOM 3412 N N . ARG A 1 462 ? 1.443 8.473 -21.398 1.00 95.62 462 ARG A N 1
ATOM 3413 C CA . ARG A 1 462 ? 2.170 7.237 -21.065 1.00 95.62 462 ARG A CA 1
ATOM 3414 C C . ARG A 1 462 ? 1.232 6.038 -20.966 1.00 95.62 462 ARG A C 1
ATOM 3416 O O . ARG A 1 462 ? 0.208 6.118 -20.292 1.00 95.62 462 ARG A O 1
ATOM 3423 N N . THR A 1 463 ? 1.616 4.928 -21.593 1.00 98.00 463 THR A N 1
ATOM 3424 C CA . THR A 1 463 ? 0.936 3.618 -21.507 1.00 98.00 463 THR A CA 1
ATOM 3425 C C . THR A 1 463 ? 1.478 2.764 -20.360 1.00 98.00 463 THR A C 1
ATOM 3427 O O . THR A 1 463 ? 2.510 3.093 -19.773 1.00 98.00 463 THR A O 1
ATOM 3430 N N . ALA A 1 464 ? 0.845 1.623 -20.062 1.00 97.56 464 ALA A N 1
ATOM 3431 C CA . ALA A 1 464 ? 1.369 0.678 -19.069 1.00 97.56 464 ALA A CA 1
ATOM 3432 C C . ALA A 1 464 ? 2.805 0.216 -19.393 1.00 97.56 464 ALA A C 1
ATOM 3434 O O . ALA A 1 464 ? 3.616 0.065 -18.483 1.00 97.56 464 ALA A O 1
ATOM 3435 N N . LEU A 1 465 ? 3.152 0.083 -20.680 1.00 98.06 465 LEU A N 1
ATOM 3436 C CA . LEU A 1 465 ? 4.502 -0.285 -21.116 1.00 98.06 465 LEU A CA 1
ATOM 3437 C C . LEU A 1 465 ? 5.543 0.807 -20.818 1.00 98.06 465 LEU A C 1
ATOM 3439 O O . LEU A 1 465 ? 6.678 0.479 -20.484 1.00 98.06 465 LEU A O 1
ATOM 3443 N N . HIS A 1 466 ? 5.162 2.091 -20.855 1.00 96.69 466 HIS A N 1
ATOM 3444 C CA . HIS A 1 466 ? 6.036 3.180 -20.399 1.00 96.69 466 HIS A CA 1
ATOM 3445 C C . HIS A 1 466 ? 6.306 3.069 -18.895 1.00 96.69 466 HIS A C 1
ATOM 3447 O O . HIS A 1 466 ? 7.449 3.176 -18.468 1.00 96.69 466 HIS A O 1
ATOM 3453 N N . TYR A 1 467 ? 5.270 2.821 -18.088 1.00 93.75 467 TYR A N 1
ATOM 3454 C CA . TYR A 1 467 ? 5.431 2.654 -16.641 1.00 93.75 467 TYR A CA 1
ATOM 3455 C C . TYR A 1 467 ? 6.261 1.411 -16.289 1.00 93.75 467 TYR A C 1
ATOM 3457 O O . TYR A 1 467 ? 7.124 1.501 -15.421 1.00 93.75 467 TYR A O 1
ATOM 3465 N N . ALA A 1 468 ? 6.087 0.297 -17.008 1.00 95.44 468 ALA A N 1
ATOM 3466 C CA . ALA A 1 468 ? 6.936 -0.889 -16.867 1.00 95.44 468 ALA A CA 1
ATOM 3467 C C . ALA A 1 468 ? 8.397 -0.618 -17.255 1.00 95.44 468 ALA A C 1
ATOM 3469 O O . ALA A 1 468 ? 9.312 -1.081 -16.581 1.00 95.44 468 ALA A O 1
ATOM 3470 N N . ALA A 1 469 ? 8.631 0.164 -18.314 1.00 92.69 469 ALA A N 1
ATOM 3471 C CA . ALA A 1 469 ? 9.973 0.570 -18.718 1.00 92.69 469 ALA A CA 1
ATOM 3472 C C . ALA A 1 469 ? 10.662 1.461 -17.674 1.00 92.69 469 ALA A C 1
ATOM 3474 O O . ALA A 1 469 ? 11.870 1.340 -17.502 1.00 92.69 469 ALA A O 1
ATOM 3475 N N . VAL A 1 470 ? 9.905 2.310 -16.967 1.00 85.88 470 VAL A N 1
ATOM 3476 C CA . VAL A 1 470 ? 10.398 3.125 -15.841 1.00 85.88 470 VAL A CA 1
ATOM 3477 C C . VAL A 1 470 ? 10.645 2.280 -14.588 1.00 85.88 470 VAL A C 1
ATOM 3479 O O . VAL A 1 470 ? 11.627 2.512 -13.900 1.00 85.88 470 VAL A O 1
ATOM 3482 N N . GLY A 1 471 ? 9.777 1.309 -14.280 1.00 78.44 471 GLY A N 1
ATOM 3483 C CA . GLY A 1 471 ? 9.977 0.387 -13.151 1.00 78.44 471 GLY A CA 1
ATOM 3484 C C . GLY A 1 471 ? 11.111 -0.618 -13.391 1.00 78.44 471 GLY A C 1
ATOM 3485 O O . GLY A 1 471 ? 11.750 -1.100 -12.456 1.00 78.44 471 GLY A O 1
ATOM 3486 N N . GLY A 1 472 ? 11.387 -0.925 -14.659 1.00 84.31 472 GLY A N 1
ATOM 3487 C CA . GLY A 1 472 ? 12.525 -1.726 -15.089 1.00 84.31 472 GLY A CA 1
ATOM 3488 C C . GLY A 1 472 ? 12.379 -3.232 -14.887 1.00 84.31 472 GLY A C 1
ATOM 3489 O O . GLY A 1 472 ? 13.365 -3.939 -15.098 1.00 84.31 472 GLY A O 1
ATOM 3490 N N . ASP A 1 473 ? 11.210 -3.733 -14.480 1.00 86.31 473 ASP A N 1
ATOM 3491 C CA . ASP A 1 473 ? 10.955 -5.165 -14.292 1.00 86.31 473 ASP A CA 1
ATOM 3492 C C . ASP A 1 473 ? 10.749 -5.882 -15.640 1.00 86.31 473 ASP A C 1
ATOM 3494 O O . ASP A 1 473 ? 9.810 -5.600 -16.390 1.00 86.31 473 ASP A O 1
ATOM 3498 N N . GLY A 1 474 ? 11.656 -6.807 -15.968 1.00 91.38 474 GLY A N 1
ATOM 3499 C CA . GLY A 1 474 ? 11.682 -7.483 -17.267 1.00 91.38 474 GLY A CA 1
ATOM 3500 C C . GLY A 1 474 ? 10.470 -8.383 -17.510 1.00 91.38 474 GLY A C 1
ATOM 3501 O O . GLY A 1 474 ? 9.926 -8.397 -18.616 1.00 91.38 474 GLY A O 1
ATOM 3502 N N . GLU A 1 475 ? 9.997 -9.096 -16.486 1.00 95.50 475 GLU A N 1
ATOM 3503 C CA . GLU A 1 475 ? 8.845 -9.994 -16.624 1.00 95.50 475 GLU A CA 1
ATOM 3504 C C . GLU A 1 475 ? 7.534 -9.216 -16.797 1.00 95.50 475 GLU A C 1
ATOM 3506 O O . GLU A 1 475 ? 6.686 -9.617 -17.593 1.00 95.50 475 GLU A O 1
ATOM 3511 N N . THR A 1 476 ? 7.395 -8.053 -16.163 1.00 96.44 476 THR A N 1
ATOM 3512 C CA . THR A 1 476 ? 6.276 -7.128 -16.385 1.00 96.44 476 THR A CA 1
ATOM 3513 C C . THR A 1 476 ? 6.272 -6.586 -17.813 1.00 96.44 476 THR A C 1
ATOM 3515 O O . THR A 1 476 ? 5.237 -6.612 -18.484 1.00 96.44 476 THR A O 1
ATOM 3518 N N . VAL A 1 477 ? 7.430 -6.136 -18.315 1.00 97.94 477 VAL A N 1
ATOM 3519 C CA . VAL A 1 477 ? 7.584 -5.696 -19.713 1.00 97.94 477 VAL A CA 1
ATOM 3520 C C . VAL A 1 477 ? 7.190 -6.823 -20.665 1.00 97.94 477 VAL A C 1
ATOM 3522 O O . VAL A 1 477 ? 6.384 -6.622 -21.570 1.00 97.94 477 VAL A O 1
ATOM 3525 N N . LYS A 1 478 ? 7.697 -8.034 -20.434 1.00 97.62 478 LYS A N 1
ATOM 3526 C CA . LYS A 1 478 ? 7.379 -9.220 -21.232 1.00 97.62 478 LYS A CA 1
ATOM 3527 C C . LYS A 1 478 ? 5.892 -9.576 -21.191 1.00 97.62 478 LYS A C 1
ATOM 3529 O O . LYS A 1 478 ? 5.332 -9.853 -22.247 1.00 97.62 478 LYS A O 1
ATOM 3534 N N . ALA A 1 479 ? 5.243 -9.524 -20.027 1.00 97.69 479 ALA A N 1
ATOM 3535 C CA . ALA A 1 479 ? 3.810 -9.787 -19.891 1.00 97.69 479 ALA A CA 1
ATOM 3536 C C . ALA A 1 479 ? 2.965 -8.790 -20.705 1.00 97.69 479 ALA A C 1
ATOM 3538 O O . ALA A 1 479 ? 2.058 -9.194 -21.431 1.00 97.69 479 ALA A O 1
ATOM 3539 N N . LEU A 1 480 ? 3.298 -7.497 -20.649 1.00 97.94 480 LEU A N 1
ATOM 3540 C CA . LEU A 1 480 ? 2.621 -6.460 -21.435 1.00 97.94 480 LEU A CA 1
ATOM 3541 C C . LEU A 1 480 ? 2.841 -6.640 -22.944 1.00 97.94 480 LEU A C 1
ATOM 3543 O O . LEU A 1 480 ? 1.893 -6.526 -23.720 1.00 97.94 480 LEU A O 1
ATOM 3547 N N . LEU A 1 481 ? 4.067 -6.967 -23.364 1.00 96.94 481 LEU A N 1
ATOM 3548 C CA . LEU A 1 481 ? 4.394 -7.245 -24.767 1.00 96.94 481 LEU A CA 1
ATOM 3549 C C . LEU A 1 481 ? 3.638 -8.472 -25.298 1.00 96.94 481 LEU A C 1
ATOM 3551 O O . LEU A 1 481 ? 3.092 -8.432 -26.398 1.00 96.94 481 LEU A O 1
ATOM 3555 N N . GLN A 1 482 ? 3.550 -9.543 -24.504 1.00 95.25 482 GLN A N 1
ATOM 3556 C CA . GLN A 1 482 ? 2.781 -10.745 -24.845 1.00 95.25 482 GLN A CA 1
ATOM 3557 C C . GLN A 1 482 ? 1.277 -10.474 -24.953 1.00 95.25 482 GLN A C 1
ATOM 3559 O O . GLN A 1 482 ? 0.601 -11.112 -25.757 1.00 95.25 482 GLN A O 1
ATOM 3564 N N . ALA A 1 483 ? 0.759 -9.509 -24.190 1.00 94.75 483 ALA A N 1
ATOM 3565 C CA . ALA A 1 483 ? -0.621 -9.045 -24.295 1.00 94.75 483 ALA A CA 1
ATOM 3566 C C . ALA A 1 483 ? -0.858 -8.046 -25.446 1.00 94.75 483 ALA A C 1
ATOM 3568 O O . ALA A 1 483 ? -1.969 -7.540 -25.595 1.00 94.75 483 ALA A O 1
ATOM 3569 N N . GLY A 1 484 ? 0.158 -7.773 -26.273 1.00 93.88 484 GLY A N 1
ATOM 3570 C CA . GLY A 1 484 ? 0.039 -6.931 -27.462 1.00 93.88 484 GLY A CA 1
ATOM 3571 C C . GLY A 1 484 ? 0.141 -5.428 -27.202 1.00 93.88 484 GLY A C 1
ATOM 3572 O O . GLY A 1 484 ? -0.302 -4.659 -28.050 1.00 93.88 484 GLY A O 1
ATOM 3573 N N . ALA A 1 485 ? 0.710 -5.000 -26.068 1.00 96.50 485 ALA A N 1
ATOM 3574 C CA . ALA A 1 485 ? 0.954 -3.581 -25.803 1.00 96.50 485 ALA A CA 1
ATOM 3575 C C . ALA A 1 485 ? 1.829 -2.946 -26.898 1.00 96.50 485 ALA A C 1
ATOM 3577 O O . ALA A 1 485 ? 2.828 -3.527 -27.337 1.00 96.50 485 ALA A O 1
ATOM 3578 N N . SER A 1 486 ? 1.482 -1.730 -27.314 1.00 95.25 486 SER A N 1
ATOM 3579 C CA . SER A 1 486 ? 2.176 -1.018 -28.381 1.00 95.25 486 SER A CA 1
ATOM 3580 C C . SER A 1 486 ? 3.599 -0.638 -27.975 1.00 95.25 486 SER A C 1
ATOM 3582 O O . SER A 1 486 ? 3.836 0.235 -27.137 1.00 95.25 486 SER A O 1
ATOM 3584 N N . VAL A 1 487 ? 4.563 -1.280 -28.633 1.00 95.69 487 VAL A N 1
ATOM 3585 C CA . VAL A 1 487 ? 6.004 -1.105 -28.398 1.00 95.69 487 VAL A CA 1
ATOM 3586 C C . VAL A 1 487 ? 6.504 0.284 -28.808 1.00 95.69 487 VAL A C 1
ATOM 3588 O O . VAL A 1 487 ? 7.459 0.797 -28.231 1.00 95.69 487 VAL A O 1
ATOM 3591 N N . ALA A 1 488 ? 5.851 0.892 -29.800 1.00 91.94 488 ALA A N 1
ATOM 3592 C CA . ALA A 1 488 ? 6.255 2.156 -30.413 1.00 91.94 488 ALA A CA 1
ATOM 3593 C C . ALA A 1 488 ? 5.393 3.354 -29.973 1.00 91.94 488 ALA A C 1
ATOM 3595 O O . ALA A 1 488 ? 5.507 4.434 -30.558 1.00 91.94 488 ALA A O 1
ATOM 3596 N N . ALA A 1 489 ? 4.513 3.175 -28.980 1.00 93.69 489 ALA A N 1
ATOM 3597 C CA . ALA A 1 489 ? 3.741 4.277 -28.416 1.00 93.69 489 ALA A CA 1
ATOM 3598 C C . ALA A 1 489 ? 4.692 5.363 -27.894 1.00 93.69 489 ALA A C 1
ATOM 3600 O O . ALA A 1 489 ? 5.669 5.040 -27.230 1.00 93.69 489 ALA A O 1
ATOM 3601 N N . ALA A 1 490 ? 4.407 6.627 -28.196 1.00 93.38 490 ALA A N 1
ATOM 3602 C CA . ALA A 1 490 ? 5.188 7.762 -27.722 1.00 93.38 490 ALA A CA 1
ATOM 3603 C C . ALA A 1 490 ? 4.345 8.606 -26.763 1.00 93.38 490 ALA A C 1
ATOM 3605 O O . ALA A 1 490 ? 3.170 8.870 -27.037 1.00 93.38 490 ALA A O 1
ATOM 3606 N N . ASP A 1 491 ? 4.945 9.031 -25.653 1.00 92.88 491 ASP A N 1
ATOM 3607 C CA . ASP A 1 491 ? 4.315 9.958 -24.718 1.00 92.88 491 ASP A CA 1
ATOM 3608 C C . ASP A 1 491 ? 4.277 11.399 -25.273 1.00 92.88 491 ASP A C 1
ATOM 3610 O O . ASP A 1 491 ? 4.700 11.679 -26.399 1.00 92.88 491 ASP A O 1
ATOM 3614 N N . ARG A 1 492 ? 3.751 12.359 -24.502 1.00 92.81 492 ARG A N 1
ATOM 3615 C CA . ARG A 1 492 ? 3.660 13.766 -24.943 1.00 92.81 492 ARG A CA 1
ATOM 3616 C C . ARG A 1 492 ? 5.016 14.441 -25.167 1.00 92.81 492 ARG A C 1
ATOM 3618 O O . ARG A 1 492 ? 5.058 15.460 -25.855 1.00 92.81 492 ARG A O 1
ATOM 3625 N N . ALA A 1 493 ? 6.099 13.910 -24.600 1.00 87.00 493 ALA A N 1
ATOM 3626 C CA . ALA A 1 493 ? 7.460 14.371 -24.859 1.00 87.00 493 ALA A CA 1
ATOM 3627 C C . ALA A 1 493 ? 8.088 13.682 -26.087 1.00 87.00 493 ALA A C 1
ATOM 3629 O O . ALA A 1 493 ? 9.212 14.014 -26.465 1.00 87.00 493 ALA A O 1
ATOM 3630 N N . GLY A 1 494 ? 7.365 12.755 -26.724 1.00 90.81 494 GLY A N 1
ATOM 3631 C CA . GLY A 1 494 ? 7.851 11.948 -27.836 1.00 90.81 494 GLY A CA 1
ATOM 3632 C C . GLY A 1 494 ? 8.723 10.772 -27.396 1.00 90.81 494 GLY A C 1
ATOM 3633 O O . GLY A 1 494 ? 9.398 10.198 -28.243 1.00 90.81 494 GLY A O 1
ATOM 3634 N N . LEU A 1 495 ? 8.742 10.430 -26.102 1.00 91.12 495 LEU A N 1
ATOM 3635 C CA . LEU A 1 495 ? 9.540 9.323 -25.576 1.00 91.12 495 LEU A CA 1
ATOM 3636 C C . LEU A 1 495 ? 8.776 8.011 -25.713 1.00 91.12 495 LEU A C 1
ATOM 3638 O O . LEU A 1 495 ? 7.625 7.923 -25.288 1.00 91.12 495 LEU A O 1
ATOM 3642 N N . GLN A 1 496 ? 9.429 6.991 -26.262 1.00 95.31 496 GLN A N 1
ATOM 3643 C CA . GLN A 1 496 ? 8.930 5.618 -26.304 1.00 95.31 496 GLN A CA 1
ATOM 3644 C C . GLN A 1 496 ? 9.324 4.838 -25.037 1.00 95.31 496 GLN A C 1
ATOM 3646 O O . GLN A 1 496 ? 10.256 5.233 -24.326 1.00 95.31 496 GLN A O 1
ATOM 3651 N N . PRO A 1 497 ? 8.705 3.671 -24.759 1.00 96.75 497 PRO A N 1
ATOM 3652 C CA . PRO A 1 497 ? 9.125 2.808 -23.659 1.00 96.75 497 PRO A CA 1
ATOM 3653 C C . PRO A 1 497 ? 10.617 2.454 -23.701 1.00 96.75 497 PRO A C 1
ATOM 3655 O O . PRO A 1 497 ? 11.258 2.412 -22.654 1.00 96.75 497 PRO A O 1
ATOM 3658 N N . LEU A 1 498 ? 11.198 2.240 -24.891 1.00 96.94 498 LEU A N 1
ATOM 3659 C CA . LEU A 1 498 ? 12.635 1.964 -25.020 1.00 96.94 498 LEU A CA 1
ATOM 3660 C C . LEU A 1 498 ? 13.483 3.153 -24.559 1.00 96.94 498 LEU A C 1
ATOM 3662 O O . LEU A 1 498 ? 14.457 2.945 -23.841 1.00 96.94 498 LEU A O 1
ATOM 3666 N N . ASP A 1 499 ? 13.097 4.378 -24.914 1.00 92.69 499 ASP A N 1
ATOM 3667 C CA . ASP A 1 499 ? 13.822 5.585 -24.512 1.00 92.69 499 ASP A CA 1
ATOM 3668 C C . ASP A 1 499 ? 13.827 5.735 -22.987 1.00 92.69 499 ASP A C 1
ATOM 3670 O O . ASP A 1 499 ? 14.864 6.027 -22.397 1.00 92.69 499 ASP A O 1
ATOM 3674 N N . LEU A 1 500 ? 12.694 5.456 -22.331 1.00 87.38 500 LEU A N 1
ATOM 3675 C CA . LEU A 1 500 ? 12.604 5.461 -20.870 1.00 87.38 500 LEU A CA 1
ATOM 3676 C C . LEU A 1 500 ? 13.459 4.348 -20.246 1.00 87.38 500 LEU A C 1
ATOM 3678 O O . LEU A 1 500 ? 14.227 4.620 -19.327 1.00 87.38 500 LEU A O 1
ATOM 3682 N N . ALA A 1 501 ? 13.400 3.117 -20.762 1.00 91.06 501 ALA A N 1
ATOM 3683 C CA . ALA A 1 501 ? 14.227 2.021 -20.250 1.00 91.06 501 ALA A CA 1
ATOM 3684 C C . ALA A 1 501 ? 15.735 2.318 -20.381 1.00 91.06 501 ALA A C 1
ATOM 3686 O O . ALA A 1 501 ? 16.508 1.984 -19.482 1.00 91.06 501 ALA A O 1
ATOM 3687 N N . LEU A 1 502 ? 16.156 2.966 -21.473 1.00 88.12 502 LEU A N 1
ATOM 3688 C CA . LEU A 1 502 ? 17.535 3.417 -21.685 1.00 88.12 502 LEU A CA 1
ATOM 3689 C C . LEU A 1 502 ? 17.912 4.555 -20.728 1.00 88.12 502 LEU A C 1
ATOM 3691 O O . LEU A 1 502 ? 18.958 4.481 -20.081 1.00 88.12 502 LEU A O 1
ATOM 3695 N N . LEU A 1 503 ? 17.045 5.563 -20.587 1.00 80.88 503 LEU A N 1
ATOM 3696 C CA . LEU A 1 503 ? 17.243 6.711 -19.697 1.00 80.88 503 LEU A CA 1
ATOM 3697 C C . LEU A 1 503 ? 17.442 6.281 -18.236 1.00 80.88 503 LEU A C 1
ATOM 3699 O O . LEU A 1 503 ? 18.347 6.778 -17.566 1.00 80.88 503 LEU A O 1
ATOM 3703 N N . TYR A 1 504 ? 16.635 5.328 -17.765 1.00 74.69 504 TYR A N 1
ATOM 3704 C CA . TYR A 1 504 ? 16.685 4.807 -16.396 1.00 74.69 504 TYR A CA 1
ATOM 3705 C C . TYR A 1 504 ? 17.669 3.633 -16.207 1.00 74.69 504 TYR A C 1
ATOM 3707 O O . TYR A 1 504 ? 17.818 3.116 -15.099 1.00 74.69 504 TYR A O 1
ATOM 3715 N N . GLY A 1 505 ? 18.390 3.222 -17.259 1.00 76.25 505 GLY A N 1
ATOM 3716 C CA . GLY A 1 505 ? 19.451 2.211 -17.166 1.00 76.25 505 GLY A CA 1
ATOM 3717 C C . GLY A 1 505 ? 18.962 0.761 -17.043 1.00 76.25 505 GLY A C 1
ATOM 3718 O O . GLY A 1 505 ? 19.710 -0.116 -16.605 1.00 76.25 505 GLY A O 1
ATOM 3719 N N . HIS A 1 506 ? 17.717 0.470 -17.414 1.00 82.88 506 HIS A N 1
ATOM 3720 C CA . HIS A 1 506 ? 17.102 -0.849 -17.274 1.00 82.88 506 HIS A CA 1
ATOM 3721 C C . HIS A 1 506 ? 17.433 -1.763 -18.461 1.00 82.88 506 HIS A C 1
ATOM 3723 O O . HIS A 1 506 ? 16.616 -1.982 -19.355 1.00 82.88 506 HIS A O 1
ATOM 3729 N N . ALA A 1 507 ? 18.647 -2.329 -18.450 1.00 86.25 507 ALA A N 1
ATOM 3730 C CA . ALA A 1 507 ? 19.194 -3.144 -19.542 1.00 86.25 507 ALA A CA 1
ATOM 3731 C C . ALA A 1 507 ? 18.275 -4.289 -20.001 1.00 86.25 507 ALA A C 1
ATOM 3733 O O . ALA A 1 507 ? 18.143 -4.532 -21.198 1.00 86.25 507 ALA A O 1
ATOM 3734 N N . GLU A 1 508 ? 17.643 -4.999 -19.066 1.00 89.56 508 GLU A N 1
ATOM 3735 C CA . GLU A 1 508 ? 16.757 -6.124 -19.382 1.00 89.56 508 GLU A CA 1
ATOM 3736 C C . GLU A 1 508 ? 15.469 -5.666 -20.078 1.00 89.56 508 GLU A C 1
ATOM 3738 O O . GLU A 1 508 ? 15.140 -6.177 -21.149 1.00 89.56 508 GLU A O 1
ATOM 3743 N N . ALA A 1 509 ? 14.794 -4.650 -19.530 1.00 92.38 509 ALA A N 1
ATOM 3744 C CA . ALA A 1 509 ? 13.611 -4.042 -20.136 1.00 92.38 509 ALA A CA 1
ATOM 3745 C C . ALA A 1 509 ? 13.923 -3.488 -21.536 1.00 92.38 509 ALA A C 1
ATOM 3747 O O . ALA A 1 509 ? 13.230 -3.811 -22.499 1.00 92.38 509 ALA A O 1
ATOM 3748 N N . ALA A 1 510 ? 15.015 -2.728 -21.675 1.00 95.31 510 ALA A N 1
ATOM 3749 C CA . ALA A 1 510 ? 15.457 -2.176 -22.954 1.00 95.31 510 ALA A CA 1
ATOM 3750 C C . ALA A 1 510 ? 15.773 -3.279 -23.978 1.00 95.31 510 ALA A C 1
ATOM 3752 O O . ALA A 1 510 ? 15.374 -3.188 -25.140 1.00 95.31 510 ALA A O 1
ATOM 3753 N N . ARG A 1 511 ? 16.430 -4.367 -23.550 1.00 94.69 511 ARG A N 1
ATOM 3754 C CA . ARG A 1 511 ? 16.709 -5.524 -24.410 1.00 94.69 511 ARG A CA 1
ATOM 3755 C C . ARG A 1 511 ? 15.426 -6.206 -24.878 1.00 94.69 511 ARG A C 1
ATOM 3757 O O . ARG A 1 511 ? 15.327 -6.535 -26.058 1.00 94.69 511 ARG A O 1
ATOM 3764 N N . LEU A 1 512 ? 14.464 -6.427 -23.980 1.00 96.31 512 LEU A N 1
ATOM 3765 C CA . LEU A 1 512 ? 13.176 -7.043 -24.310 1.00 96.31 512 LEU A CA 1
ATOM 3766 C C . LEU A 1 512 ? 12.380 -6.188 -25.296 1.00 96.31 512 LEU A C 1
ATOM 3768 O O . LEU A 1 512 ? 11.899 -6.721 -26.295 1.00 96.31 512 LEU A O 1
ATOM 3772 N N . LEU A 1 513 ? 12.304 -4.878 -25.055 1.00 97.00 513 LEU A N 1
ATOM 3773 C CA . LEU A 1 513 ? 11.649 -3.916 -25.942 1.00 97.00 513 LEU A CA 1
ATOM 3774 C C . LEU A 1 513 ? 12.287 -3.921 -27.336 1.00 97.00 513 LEU A C 1
ATOM 3776 O O . LEU A 1 513 ? 11.584 -4.065 -28.335 1.00 97.00 513 LEU A O 1
ATOM 3780 N N . ALA A 1 514 ? 13.617 -3.851 -27.414 1.00 95.06 514 ALA A N 1
ATOM 3781 C CA . ALA A 1 514 ? 14.347 -3.889 -28.680 1.00 95.06 514 ALA A CA 1
ATOM 3782 C C . ALA A 1 514 ? 14.141 -5.210 -29.442 1.00 95.06 514 ALA A C 1
ATOM 3784 O O . ALA A 1 514 ? 13.929 -5.206 -30.654 1.00 95.06 514 ALA A O 1
ATOM 3785 N N . ASN A 1 515 ? 14.126 -6.346 -28.737 1.00 94.25 515 ASN A N 1
ATOM 3786 C CA . ASN A 1 515 ? 13.832 -7.651 -29.339 1.00 94.25 515 ASN A CA 1
ATOM 3787 C C . ASN A 1 515 ? 12.391 -7.755 -29.868 1.00 94.25 515 ASN A C 1
ATOM 3789 O O . ASN A 1 515 ? 12.142 -8.540 -30.779 1.00 94.25 515 ASN A O 1
ATOM 3793 N N . HIS A 1 516 ? 11.463 -6.956 -29.334 1.00 94.88 516 HIS A N 1
ATOM 3794 C CA . HIS A 1 516 ? 10.086 -6.834 -29.823 1.00 94.88 516 HIS A CA 1
ATOM 3795 C C . HIS A 1 516 ? 9.906 -5.661 -30.802 1.00 94.88 516 HIS A C 1
ATOM 3797 O O . HIS A 1 516 ? 8.786 -5.227 -31.062 1.00 94.88 516 HIS A O 1
ATOM 3803 N N . GLY A 1 517 ? 11.001 -5.158 -31.381 1.00 92.12 517 GLY A N 1
ATOM 3804 C CA . GLY A 1 517 ? 10.965 -4.187 -32.469 1.00 92.12 517 GLY A CA 1
ATOM 3805 C C . GLY A 1 517 ? 10.914 -2.721 -32.042 1.00 92.12 517 GLY A C 1
ATOM 3806 O O . GLY A 1 517 ? 10.724 -1.875 -32.915 1.00 92.12 517 GLY A O 1
ATOM 3807 N N . ALA A 1 518 ? 11.109 -2.398 -30.756 1.00 95.06 518 ALA A N 1
ATOM 3808 C CA . ALA A 1 518 ? 11.337 -1.015 -30.332 1.00 95.06 518 ALA A CA 1
ATOM 3809 C C . ALA A 1 518 ? 12.623 -0.468 -30.966 1.00 95.06 518 ALA A C 1
ATOM 3811 O O . ALA A 1 518 ? 13.619 -1.189 -31.078 1.00 95.06 518 ALA A O 1
ATOM 3812 N N . ARG A 1 519 ? 12.623 0.807 -31.358 1.00 93.56 519 ARG A N 1
ATOM 3813 C CA . ARG A 1 519 ? 13.760 1.444 -32.032 1.00 93.56 519 ARG A CA 1
ATOM 3814 C C . ARG A 1 519 ? 14.016 2.817 -31.449 1.00 93.56 519 ARG A C 1
ATOM 3816 O O . ARG A 1 519 ? 13.082 3.498 -31.062 1.00 93.56 519 ARG A O 1
ATOM 3823 N N . VAL A 1 520 ? 15.277 3.224 -31.435 1.00 93.00 520 VAL A N 1
ATOM 3824 C CA . VAL A 1 520 ? 15.639 4.607 -31.117 1.00 93.00 520 VAL A CA 1
ATOM 3825 C C . VAL A 1 520 ? 15.381 5.464 -32.353 1.00 93.00 520 VAL A C 1
ATOM 3827 O O . VAL A 1 520 ? 15.801 5.101 -33.453 1.00 93.00 520 VAL A O 1
ATOM 3830 N N . ASP A 1 521 ? 14.725 6.612 -32.185 1.00 92.44 521 ASP A N 1
ATOM 3831 C CA . ASP A 1 521 ? 14.651 7.618 -33.245 1.00 92.44 521 ASP A CA 1
ATOM 3832 C C . ASP A 1 521 ? 16.024 8.279 -33.427 1.00 92.44 521 ASP A C 1
ATOM 3834 O O . ASP A 1 521 ? 16.402 9.192 -32.693 1.00 92.44 521 ASP A O 1
ATOM 3838 N N . VAL A 1 522 ? 16.775 7.818 -34.429 1.00 90.62 522 VAL A N 1
ATOM 3839 C CA . VAL A 1 522 ? 18.143 8.275 -34.723 1.00 90.62 522 VAL A CA 1
ATOM 3840 C C . VAL A 1 522 ? 18.218 9.717 -35.239 1.00 90.62 522 VAL A C 1
ATOM 3842 O O . VAL A 1 522 ? 19.307 10.283 -35.292 1.00 90.62 522 VAL A O 1
ATOM 3845 N N . LYS A 1 523 ? 17.081 10.319 -35.615 1.00 89.56 523 LYS A N 1
ATOM 3846 C CA . LYS A 1 523 ? 16.968 11.736 -36.012 1.00 89.56 523 LYS A CA 1
ATOM 3847 C C . LYS A 1 523 ? 16.308 12.590 -34.926 1.00 89.56 523 LYS A C 1
ATOM 3849 O O . LYS A 1 523 ? 16.198 13.808 -35.086 1.00 89.56 523 LYS A O 1
ATOM 3854 N N . GLY A 1 524 ? 15.857 11.958 -33.846 1.00 87.00 524 GLY A N 1
ATOM 3855 C CA . GLY A 1 524 ? 15.190 12.601 -32.730 1.00 87.00 524 GLY A CA 1
ATOM 3856 C C . GLY A 1 524 ? 16.155 13.397 -31.857 1.00 87.00 524 GLY A C 1
ATOM 3857 O O . GLY A 1 524 ? 17.365 13.173 -31.841 1.00 87.00 524 GLY A O 1
ATOM 3858 N N . LYS A 1 525 ? 15.605 14.314 -31.058 1.00 86.44 525 LYS A N 1
ATOM 3859 C CA . LYS A 1 525 ? 16.388 15.166 -30.141 1.00 86.44 525 LYS A CA 1
ATOM 3860 C C . LYS A 1 525 ? 17.171 14.374 -29.085 1.00 86.44 525 LYS A C 1
ATOM 3862 O O . LYS A 1 525 ? 18.155 14.883 -28.567 1.00 86.44 525 LYS A O 1
ATOM 3867 N N . ASN A 1 526 ? 16.736 13.148 -28.789 1.00 84.56 526 ASN A N 1
ATOM 3868 C CA . ASN A 1 526 ? 17.321 12.282 -27.765 1.00 84.56 526 ASN A CA 1
ATOM 3869 C C . ASN A 1 526 ? 18.205 11.169 -28.358 1.00 84.56 526 ASN A C 1
ATOM 3871 O O . ASN A 1 526 ? 18.669 10.311 -27.610 1.00 84.56 526 ASN A O 1
ATOM 3875 N N . ALA A 1 527 ? 18.441 11.166 -29.679 1.00 88.25 527 ALA A N 1
ATOM 3876 C CA . ALA A 1 527 ? 19.167 10.105 -30.377 1.00 88.25 527 ALA A CA 1
ATOM 3877 C C . ALA A 1 527 ? 20.536 9.826 -29.742 1.00 88.25 527 ALA A C 1
ATOM 3879 O O . ALA A 1 527 ? 20.816 8.700 -29.341 1.00 88.25 527 ALA A O 1
ATOM 3880 N N . GLU A 1 528 ? 21.373 10.856 -29.597 1.00 86.38 528 GLU A N 1
ATOM 3881 C CA . GLU A 1 528 ? 22.723 10.718 -29.040 1.00 86.38 528 GLU A CA 1
ATOM 3882 C C . GLU A 1 528 ? 22.702 10.153 -27.615 1.00 86.38 528 GLU A C 1
ATOM 3884 O O . GLU A 1 528 ? 23.429 9.206 -27.326 1.00 86.38 528 GLU A O 1
ATOM 3889 N N . SER A 1 529 ? 21.821 10.665 -26.749 1.00 83.38 529 SER A N 1
ATOM 3890 C CA . SER A 1 529 ? 21.689 10.205 -25.361 1.00 83.38 529 SER A CA 1
ATOM 3891 C C . SER A 1 529 ? 21.188 8.761 -25.260 1.00 83.38 529 SER A C 1
ATOM 3893 O O . SER A 1 529 ? 21.683 7.995 -24.433 1.00 83.38 529 SER A O 1
ATOM 3895 N N . ASN A 1 530 ? 20.242 8.359 -26.113 1.00 88.88 530 ASN A N 1
ATOM 3896 C CA . ASN A 1 530 ? 19.704 6.997 -26.120 1.00 88.88 530 ASN A CA 1
ATOM 3897 C C . ASN A 1 530 ? 20.729 5.991 -26.658 1.00 88.88 530 ASN A C 1
ATOM 3899 O O . ASN A 1 530 ? 20.876 4.904 -26.100 1.00 88.88 530 ASN A O 1
ATOM 3903 N N . ILE A 1 531 ? 21.482 6.356 -27.700 1.00 90.94 531 ILE A N 1
ATOM 3904 C CA . ILE A 1 531 ? 22.564 5.521 -28.234 1.00 90.94 531 ILE A CA 1
ATOM 3905 C C . ILE A 1 531 ? 23.720 5.413 -27.238 1.00 90.94 531 ILE A C 1
ATOM 3907 O O . ILE A 1 531 ? 24.238 4.318 -27.017 1.00 90.94 531 ILE A O 1
ATOM 3911 N N . GLU A 1 532 ? 24.082 6.509 -26.577 1.00 85.00 532 GLU A N 1
ATOM 3912 C CA . GLU A 1 532 ? 25.061 6.493 -25.495 1.00 85.00 532 GLU A CA 1
ATOM 3913 C C . GLU A 1 532 ? 24.636 5.550 -24.361 1.00 85.00 532 GLU A C 1
ATOM 3915 O O . GLU A 1 532 ? 25.420 4.703 -23.928 1.00 85.00 532 GLU A O 1
ATOM 3920 N N . ALA A 1 533 ? 23.385 5.649 -23.905 1.00 84.25 533 ALA A N 1
ATOM 3921 C CA . ALA A 1 533 ? 22.845 4.760 -22.883 1.00 84.25 533 ALA A CA 1
ATOM 3922 C C . ALA A 1 533 ? 22.848 3.291 -23.341 1.00 84.25 533 ALA A C 1
ATOM 3924 O O . ALA A 1 533 ? 23.258 2.413 -22.582 1.00 84.25 533 ALA A O 1
ATOM 3925 N N . ALA A 1 534 ? 22.470 3.011 -24.593 1.00 90.56 534 ALA A N 1
ATOM 3926 C CA . ALA A 1 534 ? 22.496 1.662 -25.155 1.00 90.56 534 ALA A CA 1
ATOM 3927 C C . ALA A 1 534 ? 23.915 1.072 -25.192 1.00 90.56 534 ALA A C 1
ATOM 3929 O O . ALA A 1 534 ? 24.106 -0.097 -24.846 1.00 90.56 534 ALA A O 1
ATOM 3930 N N . VAL A 1 535 ? 24.921 1.879 -25.549 1.00 88.31 535 VAL A N 1
ATOM 3931 C CA . VAL A 1 535 ? 26.334 1.488 -25.465 1.00 88.31 535 VAL A CA 1
ATOM 3932 C C . VAL A 1 535 ? 26.739 1.226 -24.019 1.00 88.31 535 VAL A C 1
ATOM 3934 O O . VAL A 1 535 ? 27.318 0.181 -23.742 1.00 88.31 535 VAL A O 1
ATOM 3937 N N . GLY A 1 536 ? 26.385 2.114 -23.090 1.00 80.00 536 GLY A N 1
ATOM 3938 C CA . GLY A 1 536 ? 26.677 1.954 -21.664 1.00 80.00 536 GLY A CA 1
ATOM 3939 C C . GLY A 1 536 ? 26.110 0.671 -21.043 1.00 80.00 536 GLY A C 1
ATOM 3940 O O . GLY A 1 536 ? 26.715 0.109 -20.130 1.00 80.00 536 GLY A O 1
ATOM 3941 N N . LEU A 1 537 ? 24.979 0.183 -21.560 1.00 82.94 537 LEU A N 1
ATOM 3942 C CA . LEU A 1 537 ? 24.312 -1.055 -21.136 1.00 82.94 537 LEU A CA 1
ATOM 3943 C C . LEU A 1 537 ? 24.719 -2.295 -21.965 1.00 82.94 537 LEU A C 1
ATOM 3945 O O . LEU A 1 537 ? 24.155 -3.373 -21.770 1.00 82.94 537 LEU A O 1
ATOM 3949 N N . ASP A 1 538 ? 25.676 -2.152 -22.890 1.00 90.06 538 ASP A N 1
ATOM 3950 C CA . ASP A 1 538 ? 26.139 -3.188 -23.831 1.00 90.06 538 ASP A CA 1
ATOM 3951 C C . ASP A 1 538 ? 25.000 -3.832 -24.658 1.00 90.06 538 ASP A C 1
ATOM 3953 O O . ASP A 1 538 ? 24.955 -5.047 -24.891 1.00 90.06 538 ASP A O 1
ATOM 3957 N N . LEU A 1 539 ? 24.039 -3.008 -25.093 1.00 92.88 539 LEU A N 1
ATOM 3958 C CA . LEU A 1 539 ? 22.877 -3.410 -25.893 1.00 92.88 539 LEU A CA 1
ATOM 3959 C C . LEU A 1 539 ? 23.186 -3.383 -27.396 1.00 92.88 539 LEU A C 1
ATOM 3961 O O . LEU A 1 539 ? 22.746 -2.508 -28.143 1.00 92.88 539 LEU A O 1
ATOM 3965 N N . GLU A 1 540 ? 23.925 -4.395 -27.852 1.00 93.94 540 GLU A N 1
ATOM 3966 C CA . GLU A 1 540 ? 24.351 -4.525 -29.253 1.00 93.94 540 GLU A CA 1
ATOM 3967 C C . GLU A 1 540 ? 23.194 -4.539 -30.261 1.00 93.94 540 GLU A C 1
ATOM 3969 O O . GLU A 1 540 ? 23.365 -4.106 -31.394 1.00 93.94 540 GLU A O 1
ATOM 3974 N N . ASN A 1 541 ? 22.024 -5.050 -29.873 1.00 94.06 541 ASN A N 1
ATOM 3975 C CA . ASN A 1 541 ? 20.853 -5.146 -30.740 1.00 94.06 541 ASN A CA 1
ATOM 3976 C C . ASN A 1 541 ? 20.268 -3.760 -31.043 1.00 94.06 541 ASN A C 1
ATOM 3978 O O . ASN A 1 541 ? 19.973 -3.470 -32.201 1.00 94.06 541 ASN A O 1
ATOM 3982 N N . VAL A 1 542 ? 20.172 -2.894 -30.029 1.00 95.31 542 VAL A N 1
ATOM 3983 C CA . VAL A 1 542 ? 19.754 -1.493 -30.188 1.00 95.31 542 VAL A CA 1
ATOM 3984 C C . VAL A 1 542 ? 20.747 -0.750 -31.080 1.00 95.31 542 VAL A C 1
ATOM 3986 O O . VAL A 1 542 ? 20.340 -0.075 -32.023 1.00 95.31 542 VAL A O 1
ATOM 3989 N N . LEU A 1 543 ? 22.050 -0.925 -30.832 1.00 94.75 543 LEU A N 1
ATOM 3990 C CA . LEU A 1 543 ? 23.095 -0.238 -31.591 1.00 94.75 543 LEU A CA 1
ATOM 3991 C C . LEU A 1 543 ? 23.166 -0.692 -33.055 1.00 94.75 543 LEU A C 1
ATOM 3993 O O . LEU A 1 543 ? 23.200 0.153 -33.946 1.00 94.75 543 LEU A O 1
ATOM 3997 N N . LYS A 1 544 ? 23.141 -2.008 -33.320 1.00 94.31 544 LYS A N 1
ATOM 3998 C CA . LYS A 1 544 ? 23.092 -2.561 -34.688 1.00 94.31 544 LYS A CA 1
ATOM 3999 C C . LYS A 1 544 ? 21.929 -1.951 -35.466 1.00 94.31 544 LYS A C 1
ATOM 4001 O O . LYS A 1 544 ? 22.123 -1.454 -36.571 1.00 94.31 544 LYS A O 1
ATOM 4006 N N . ARG A 1 545 ? 20.741 -1.925 -34.854 1.00 93.88 545 ARG A N 1
ATOM 4007 C CA . ARG A 1 545 ? 19.535 -1.381 -35.479 1.00 93.88 545 ARG A CA 1
ATOM 4008 C C . ARG A 1 545 ? 19.634 0.120 -35.745 1.00 93.88 545 ARG A C 1
ATOM 4010 O O . ARG A 1 545 ? 19.225 0.566 -36.809 1.00 93.88 545 ARG A O 1
ATOM 4017 N N . ALA A 1 546 ? 20.201 0.890 -34.821 1.00 94.44 546 ALA A N 1
ATOM 4018 C CA . ALA A 1 546 ? 20.400 2.322 -35.017 1.00 94.44 546 ALA A CA 1
ATOM 4019 C C . ALA A 1 546 ? 21.340 2.626 -36.195 1.00 94.44 546 ALA A C 1
ATOM 4021 O O . ALA A 1 546 ? 21.056 3.518 -36.990 1.00 94.44 546 ALA A O 1
ATOM 4022 N N . ILE A 1 547 ? 22.425 1.858 -36.343 1.00 94.00 547 ILE A N 1
ATOM 4023 C CA . ILE A 1 547 ? 23.347 1.975 -37.484 1.00 94.00 547 ILE A CA 1
ATOM 4024 C C . ILE A 1 547 ? 22.624 1.625 -38.793 1.00 94.00 547 ILE A C 1
ATOM 4026 O O . ILE A 1 547 ? 22.735 2.366 -39.767 1.00 94.00 547 ILE A O 1
ATOM 4030 N N . GLU A 1 548 ? 21.838 0.542 -38.812 1.00 93.50 548 GLU A N 1
ATOM 4031 C CA . GLU A 1 548 ? 21.003 0.164 -39.967 1.00 93.50 548 GLU A CA 1
ATOM 4032 C C . GLU A 1 548 ? 19.987 1.251 -40.341 1.00 93.50 548 GLU A C 1
ATOM 4034 O O . GLU A 1 548 ? 19.747 1.498 -41.522 1.00 93.50 548 GLU A O 1
ATOM 4039 N N . ASP A 1 549 ? 19.404 1.914 -39.342 1.00 93.50 549 ASP A N 1
ATOM 4040 C CA . ASP A 1 549 ? 18.436 2.995 -39.529 1.00 93.50 549 ASP A CA 1
ATOM 4041 C C . ASP A 1 549 ? 19.122 4.352 -39.851 1.00 93.50 549 ASP A C 1
ATOM 4043 O O . ASP A 1 549 ? 18.446 5.366 -40.048 1.00 93.50 549 ASP A O 1
ATOM 4047 N N . GLY A 1 550 ? 20.456 4.366 -39.996 1.00 91.81 550 GLY A N 1
ATOM 4048 C CA . GLY A 1 550 ? 21.238 5.483 -40.535 1.00 91.81 550 GLY A CA 1
ATOM 4049 C C . GLY A 1 550 ? 21.878 6.404 -39.495 1.00 91.81 550 GLY A C 1
ATOM 4050 O O . GLY A 1 550 ? 22.195 7.547 -39.826 1.00 91.81 550 GLY A O 1
ATOM 4051 N N . TRP A 1 551 ? 22.055 5.950 -38.252 1.00 92.38 551 TRP A N 1
ATOM 4052 C CA . TRP A 1 551 ? 22.810 6.698 -37.245 1.00 92.38 551 TRP A CA 1
ATOM 4053 C C . TRP A 1 551 ? 24.296 6.801 -37.627 1.00 92.38 551 TRP A C 1
ATOM 4055 O O . TRP A 1 551 ? 24.929 5.803 -37.980 1.00 92.38 551 TRP A O 1
ATOM 4065 N N . ASP A 1 552 ? 24.863 8.007 -37.556 1.00 88.88 552 ASP A N 1
ATOM 4066 C CA . ASP A 1 552 ? 26.252 8.255 -37.948 1.00 88.88 552 ASP A CA 1
ATOM 4067 C C . ASP A 1 552 ? 27.239 7.789 -36.864 1.00 88.88 552 ASP A C 1
ATOM 4069 O O . ASP A 1 552 ? 27.394 8.410 -35.813 1.00 88.88 552 ASP A O 1
ATOM 4073 N N . ILE A 1 553 ? 27.971 6.713 -37.164 1.00 87.56 553 ILE A N 1
ATOM 4074 C CA . ILE A 1 553 ? 28.996 6.123 -36.288 1.00 87.56 553 ILE A CA 1
ATOM 4075 C C . ILE A 1 553 ? 30.180 7.054 -35.989 1.00 87.56 553 ILE A C 1
ATOM 4077 O O . ILE A 1 553 ? 30.969 6.769 -35.088 1.00 87.56 553 ILE A O 1
ATOM 4081 N N . ARG A 1 554 ? 30.338 8.144 -36.750 1.00 84.56 554 ARG A N 1
ATOM 4082 C CA . ARG A 1 554 ? 31.412 9.134 -36.578 1.00 84.56 554 ARG A CA 1
ATOM 4083 C C . ARG A 1 554 ? 31.012 10.284 -35.658 1.00 84.56 554 ARG A C 1
ATOM 4085 O O . ARG A 1 554 ? 31.841 11.164 -35.407 1.00 84.56 554 ARG A O 1
ATOM 4092 N N . VAL A 1 555 ? 29.780 10.278 -35.142 1.00 78.31 555 VAL A N 1
ATOM 4093 C CA . VAL A 1 555 ? 29.327 11.248 -34.144 1.00 78.31 555 VAL A CA 1
ATOM 4094 C C . VAL A 1 555 ? 30.233 11.178 -32.921 1.00 78.31 555 VAL A C 1
ATOM 4096 O O . VAL A 1 555 ? 30.553 10.110 -32.390 1.00 78.31 555 VAL A O 1
ATOM 4099 N N . LYS A 1 556 ? 30.660 12.359 -32.480 1.00 79.31 556 LYS A N 1
ATOM 4100 C CA . LYS A 1 556 ? 31.449 12.523 -31.269 1.00 79.31 556 LYS A CA 1
ATOM 4101 C C . LYS A 1 556 ? 30.541 12.968 -30.134 1.00 79.31 556 LYS A C 1
ATOM 4103 O O . LYS A 1 556 ? 29.999 14.069 -30.178 1.00 79.31 556 LYS A O 1
ATOM 4108 N N . LEU A 1 557 ? 30.440 12.147 -29.098 1.00 74.88 557 LEU A N 1
ATOM 4109 C CA . LEU A 1 557 ? 29.663 12.460 -27.904 1.00 74.88 557 LEU A CA 1
ATOM 4110 C C . LEU A 1 557 ? 30.426 13.458 -27.012 1.00 74.88 557 LEU A C 1
ATOM 4112 O O . LEU A 1 557 ? 31.662 13.522 -27.027 1.00 74.88 557 LEU A O 1
ATOM 4116 N N . HIS A 1 558 ? 29.686 14.271 -26.249 1.00 65.50 558 HIS A N 1
ATOM 4117 C CA . HIS A 1 558 ? 30.197 15.172 -25.199 1.00 65.50 558 HIS A CA 1
ATOM 4118 C C . HIS A 1 558 ? 31.435 16.006 -25.573 1.00 65.50 558 HIS A C 1
ATOM 4120 O O . HIS A 1 558 ? 32.346 16.209 -24.772 1.00 65.50 558 HIS A O 1
ATOM 4126 N N . GLY A 1 559 ? 31.484 16.539 -26.793 1.00 61.44 559 GLY A N 1
ATOM 4127 C CA . GLY A 1 559 ? 32.519 17.495 -27.194 1.00 61.44 559 GLY A CA 1
ATOM 4128 C C . GLY A 1 559 ? 33.887 16.898 -27.529 1.00 61.44 559 GLY A C 1
ATOM 4129 O O . GLY A 1 559 ? 34.861 17.642 -27.447 1.00 61.44 559 GLY A O 1
ATOM 4130 N N . ASN A 1 560 ? 33.961 15.603 -27.888 1.00 73.69 560 ASN A N 1
ATOM 4131 C CA . ASN A 1 560 ? 34.876 15.024 -28.901 1.00 73.69 560 ASN A CA 1
ATOM 4132 C C . ASN A 1 560 ? 35.111 13.501 -28.760 1.00 73.69 560 ASN A C 1
ATOM 4134 O O . ASN A 1 560 ? 36.007 12.973 -29.418 1.00 73.69 560 ASN A O 1
ATOM 4138 N N . TRP A 1 561 ? 34.343 12.779 -27.943 1.00 80.75 561 TRP A N 1
ATOM 4139 C CA . TRP A 1 561 ? 34.575 11.353 -27.702 1.00 80.75 561 TRP A CA 1
ATOM 4140 C C . TRP A 1 561 ? 34.007 10.488 -28.829 1.00 80.75 561 TRP A C 1
ATOM 4142 O O . TRP A 1 561 ? 32.787 10.475 -29.010 1.00 80.75 561 TRP A O 1
ATOM 4152 N N . PRO A 1 562 ? 34.841 9.740 -29.577 1.00 87.44 562 PRO A N 1
ATOM 4153 C CA . PRO A 1 562 ? 34.337 8.752 -30.521 1.00 87.44 562 PRO A CA 1
ATOM 4154 C C . PRO A 1 562 ? 33.553 7.674 -29.773 1.00 87.44 562 PRO A C 1
ATOM 4156 O O . PRO A 1 562 ? 34.008 7.172 -28.740 1.00 87.44 562 PRO A O 1
ATOM 4159 N N . ILE A 1 563 ? 32.395 7.277 -30.300 1.00 85.88 563 ILE A N 1
ATOM 4160 C CA . ILE A 1 563 ? 31.527 6.301 -29.633 1.00 85.88 563 ILE A CA 1
ATOM 4161 C C . ILE A 1 563 ? 32.213 4.946 -29.390 1.00 85.88 563 ILE A C 1
ATOM 4163 O O . ILE A 1 563 ? 31.954 4.302 -28.376 1.00 85.88 563 ILE A O 1
ATOM 4167 N N . LEU A 1 564 ? 33.149 4.534 -30.256 1.00 88.69 564 LEU A N 1
ATOM 4168 C CA . LEU A 1 564 ? 33.943 3.320 -30.040 1.00 88.69 564 LEU A CA 1
ATOM 4169 C C . LEU A 1 564 ? 34.809 3.424 -28.779 1.00 88.69 564 LEU A C 1
ATOM 4171 O O . LEU A 1 564 ? 34.888 2.478 -27.994 1.00 88.69 564 LEU A O 1
ATOM 4175 N N . GLN A 1 565 ? 35.423 4.584 -28.550 1.00 85.06 565 GLN A N 1
ATOM 4176 C CA . GLN A 1 565 ? 36.205 4.810 -27.341 1.00 85.06 565 GLN A CA 1
ATOM 4177 C C . GLN A 1 565 ? 35.304 4.789 -26.101 1.00 85.06 565 GLN A C 1
ATOM 4179 O O . GLN A 1 565 ? 35.668 4.182 -25.095 1.00 85.06 565 GLN A O 1
ATOM 4184 N N . VAL A 1 566 ? 34.104 5.376 -26.186 1.00 82.31 566 VAL A N 1
ATOM 4185 C CA . VAL A 1 566 ? 33.095 5.301 -25.116 1.00 82.31 566 VAL A CA 1
ATOM 4186 C C . VAL A 1 566 ? 32.723 3.843 -24.830 1.00 82.31 566 VAL A C 1
ATOM 4188 O O . VAL A 1 566 ? 32.767 3.427 -23.674 1.00 82.31 566 VAL A O 1
ATOM 4191 N N . ALA A 1 567 ? 32.460 3.027 -25.856 1.00 85.94 567 ALA A N 1
ATOM 4192 C CA . ALA A 1 567 ? 32.149 1.605 -25.691 1.00 85.94 567 ALA A CA 1
ATOM 4193 C C . ALA A 1 567 ? 33.279 0.834 -24.984 1.00 85.94 567 ALA A C 1
ATOM 4195 O O . ALA A 1 567 ? 33.019 0.056 -24.061 1.00 85.94 567 ALA A O 1
ATOM 4196 N N . LYS A 1 568 ? 34.541 1.092 -25.353 1.00 84.31 568 LYS A N 1
ATOM 4197 C CA . LYS A 1 568 ? 35.717 0.490 -24.704 1.00 84.31 568 LYS A CA 1
ATOM 4198 C C . LYS A 1 568 ? 35.848 0.914 -23.240 1.00 84.31 568 LYS A C 1
ATOM 4200 O O . LYS A 1 568 ? 36.092 0.061 -22.387 1.00 84.31 568 LYS A O 1
ATOM 4205 N N . LEU A 1 569 ? 35.632 2.196 -22.937 1.00 78.19 569 LEU A N 1
ATOM 4206 C CA . LEU A 1 569 ? 35.654 2.721 -21.567 1.00 78.19 569 LEU A CA 1
ATOM 4207 C C . LEU A 1 569 ? 34.535 2.143 -20.695 1.00 78.19 569 LEU A C 1
ATOM 4209 O O . LEU A 1 569 ? 34.760 1.874 -19.519 1.00 78.19 569 LEU A O 1
ATOM 4213 N N . CYS A 1 570 ? 33.360 1.897 -21.274 1.00 71.44 570 CYS A N 1
ATOM 4214 C CA . CYS A 1 570 ? 32.219 1.305 -20.574 1.00 71.44 570 CYS A CA 1
ATOM 4215 C C . CYS A 1 570 ? 32.334 -0.221 -20.404 1.00 71.44 570 CYS A C 1
ATOM 4217 O O . CYS A 1 570 ? 31.467 -0.839 -19.784 1.00 71.44 570 CYS A O 1
ATOM 4219 N N . HIS A 1 571 ? 33.386 -0.844 -20.951 1.00 80.38 571 HIS A N 1
ATOM 4220 C CA . HIS A 1 571 ? 33.525 -2.298 -21.074 1.00 80.38 571 HIS A CA 1
ATOM 4221 C C . HIS A 1 571 ? 32.377 -2.965 -21.858 1.00 80.38 571 HIS A C 1
ATOM 4223 O O . HIS A 1 571 ? 32.084 -4.146 -21.654 1.00 80.38 571 HIS A O 1
ATOM 4229 N N . ALA A 1 572 ? 31.756 -2.227 -22.780 1.00 85.88 572 ALA A N 1
ATOM 4230 C CA . ALA A 1 572 ? 30.672 -2.689 -23.636 1.00 85.88 572 ALA A CA 1
ATOM 4231 C C . ALA A 1 572 ? 31.236 -3.495 -24.813 1.00 85.88 572 ALA A C 1
ATOM 4233 O O . ALA A 1 572 ? 31.402 -2.992 -25.926 1.00 85.88 572 ALA A O 1
ATOM 4234 N N . LYS A 1 573 ? 31.625 -4.744 -24.537 1.00 91.69 573 LYS A N 1
ATOM 4235 C CA . LYS A 1 573 ? 32.350 -5.602 -25.488 1.00 91.69 573 LYS A CA 1
ATOM 4236 C C . LYS A 1 573 ? 31.549 -5.858 -26.761 1.00 91.69 573 LYS A C 1
ATOM 4238 O O . LYS A 1 573 ? 32.132 -5.893 -27.841 1.00 91.69 573 LYS A O 1
ATOM 4243 N N . ARG A 1 574 ? 30.235 -6.056 -26.641 1.00 93.19 574 ARG A N 1
ATOM 4244 C CA . ARG A 1 574 ? 29.378 -6.381 -27.785 1.00 93.19 574 ARG A CA 1
ATOM 4245 C C . ARG A 1 574 ? 29.161 -5.146 -28.646 1.00 93.19 574 ARG A C 1
ATOM 4247 O O . ARG A 1 574 ? 29.336 -5.215 -29.857 1.00 93.19 574 ARG A O 1
ATOM 4254 N N . CYS A 1 575 ? 28.864 -4.006 -28.026 1.00 92.88 575 CYS A N 1
ATOM 4255 C CA . CYS A 1 575 ? 28.738 -2.737 -28.741 1.00 92.88 575 CYS A CA 1
ATOM 4256 C C . CYS A 1 575 ? 30.060 -2.305 -29.395 1.00 92.88 575 CYS A C 1
ATOM 4258 O O . CYS A 1 575 ? 30.046 -1.873 -30.544 1.00 92.88 575 CYS A O 1
ATOM 4260 N N . ALA A 1 576 ? 31.202 -2.476 -28.720 1.00 92.44 576 ALA A N 1
ATOM 4261 C CA . ALA A 1 576 ? 32.516 -2.191 -29.299 1.00 92.44 576 ALA A CA 1
ATOM 4262 C C . ALA A 1 576 ? 32.779 -3.040 -30.552 1.00 92.44 576 ALA A C 1
ATOM 4264 O O . ALA A 1 576 ? 33.155 -2.489 -31.580 1.00 92.44 576 ALA A O 1
ATOM 4265 N N . ALA A 1 577 ? 32.484 -4.344 -30.507 1.00 94.00 577 ALA A N 1
ATOM 4266 C CA . ALA A 1 577 ? 32.630 -5.223 -31.667 1.00 94.00 577 ALA A CA 1
ATOM 4267 C C . ALA A 1 577 ? 31.735 -4.800 -32.849 1.00 94.00 577 ALA A C 1
ATOM 4269 O O . ALA A 1 577 ? 32.156 -4.873 -34.001 1.00 94.00 577 ALA A O 1
ATOM 4270 N N . VAL A 1 578 ? 30.511 -4.328 -32.578 1.00 94.94 578 VAL A N 1
ATOM 4271 C CA . VAL A 1 578 ? 29.604 -3.789 -33.610 1.00 94.94 578 VAL A CA 1
ATOM 4272 C C . VAL A 1 578 ? 30.172 -2.529 -34.252 1.00 94.94 578 VAL A C 1
ATOM 4274 O O . VAL A 1 578 ? 30.137 -2.396 -35.471 1.00 94.94 578 VAL A O 1
ATOM 4277 N N . LEU A 1 579 ? 30.701 -1.617 -33.440 1.00 93.31 579 LEU A N 1
ATOM 4278 C CA . LEU A 1 579 ? 31.281 -0.361 -33.907 1.00 93.31 579 LEU A CA 1
ATOM 4279 C C . LEU A 1 579 ? 32.563 -0.598 -34.714 1.00 93.31 579 LEU A C 1
ATOM 4281 O O . LEU A 1 579 ? 32.725 -0.005 -35.776 1.00 93.31 579 LEU A O 1
ATOM 4285 N N . GLU A 1 580 ? 33.435 -1.501 -34.261 1.00 92.56 580 GLU A N 1
ATOM 4286 C CA . GLU A 1 580 ? 34.642 -1.907 -34.994 1.00 92.56 580 GLU A CA 1
ATOM 4287 C C . GLU A 1 580 ? 34.281 -2.548 -36.338 1.00 92.56 580 GLU A C 1
ATOM 4289 O O . GLU A 1 580 ? 34.840 -2.177 -37.369 1.00 92.56 580 GLU A O 1
ATOM 4294 N N . ALA A 1 581 ? 33.287 -3.443 -36.360 1.00 92.88 581 ALA A N 1
ATOM 4295 C CA . ALA A 1 581 ? 32.796 -4.050 -37.597 1.00 92.88 581 ALA A CA 1
ATOM 4296 C C . ALA A 1 581 ? 32.166 -3.025 -38.560 1.00 92.88 581 ALA A C 1
ATOM 4298 O O . ALA A 1 581 ? 32.242 -3.200 -39.775 1.00 92.88 581 ALA A O 1
ATOM 4299 N N . ALA A 1 582 ? 31.569 -1.954 -38.031 1.00 91.19 582 ALA A N 1
ATOM 4300 C CA . ALA A 1 582 ? 31.026 -0.846 -38.815 1.00 91.19 582 ALA A CA 1
ATOM 4301 C C . ALA A 1 582 ? 32.099 0.163 -39.280 1.00 91.19 582 ALA A C 1
ATOM 4303 O O . ALA A 1 582 ? 31.779 1.077 -40.040 1.00 91.19 582 ALA A O 1
ATOM 4304 N N . GLY A 1 583 ? 33.361 0.009 -38.859 1.00 89.88 583 GLY A N 1
ATOM 4305 C CA . GLY A 1 583 ? 34.466 0.899 -39.228 1.00 89.88 583 GLY A CA 1
ATOM 4306 C C . GLY A 1 583 ? 34.548 2.185 -38.398 1.00 89.88 583 GLY A C 1
ATOM 4307 O O . GLY A 1 583 ? 34.972 3.218 -38.915 1.00 89.88 583 GLY A O 1
ATOM 4308 N N . ALA A 1 584 ? 34.107 2.155 -37.137 1.00 87.94 584 ALA A N 1
ATOM 4309 C CA . ALA A 1 584 ? 34.325 3.254 -36.200 1.00 87.94 584 ALA A CA 1
ATOM 4310 C C . ALA A 1 584 ? 35.790 3.291 -35.722 1.00 87.94 584 ALA A C 1
ATOM 4312 O O . ALA A 1 584 ? 36.374 2.250 -35.435 1.00 87.94 584 ALA A O 1
ATOM 4313 N N . ASP A 1 585 ? 36.352 4.492 -35.576 1.00 81.56 585 ASP A N 1
ATOM 4314 C CA . ASP A 1 585 ? 37.723 4.725 -35.095 1.00 81.56 585 ASP A CA 1
ATOM 4315 C C . ASP A 1 585 ? 37.731 5.291 -33.661 1.00 81.56 585 ASP A C 1
ATOM 4317 O O . ASP A 1 585 ? 36.847 6.063 -33.284 1.00 81.56 585 ASP A O 1
ATOM 4321 N N . ASP A 1 586 ? 38.760 4.971 -32.864 1.00 74.44 586 ASP A N 1
ATOM 4322 C CA . ASP A 1 586 ? 38.972 5.493 -31.497 1.00 74.44 586 ASP A CA 1
ATOM 4323 C C . ASP A 1 586 ? 40.243 6.357 -31.335 1.00 74.44 586 ASP A C 1
ATOM 4325 O O . ASP A 1 586 ? 40.504 6.889 -30.256 1.00 74.44 586 ASP A O 1
ATOM 4329 N N . VAL A 1 587 ? 41.004 6.562 -32.416 1.00 64.31 587 VAL A N 1
ATOM 4330 C CA . VAL A 1 587 ? 42.391 7.080 -32.407 1.00 64.31 587 VAL A CA 1
ATOM 4331 C C . VAL A 1 587 ? 42.538 8.572 -32.053 1.00 64.31 587 VAL A C 1
ATOM 4333 O O . VAL A 1 587 ? 43.653 9.059 -31.897 1.00 64.31 587 VAL A O 1
ATOM 4336 N N . ASN A 1 588 ? 41.433 9.315 -31.924 1.00 66.69 588 ASN A N 1
ATOM 4337 C CA . ASN A 1 588 ? 41.433 10.783 -31.795 1.00 66.69 588 ASN A CA 1
ATOM 4338 C C . ASN A 1 588 ? 40.686 11.322 -30.566 1.00 66.69 588 ASN A C 1
ATOM 4340 O O . ASN A 1 588 ? 40.392 12.519 -30.514 1.00 66.69 588 ASN A O 1
ATOM 4344 N N . GLY A 1 589 ? 40.315 10.472 -29.611 1.00 67.44 589 GLY A N 1
ATOM 4345 C CA . GLY A 1 589 ? 39.618 10.945 -28.420 1.00 67.44 589 GLY A CA 1
ATOM 4346 C C . GLY A 1 589 ? 40.537 11.191 -27.217 1.00 67.44 589 GLY A C 1
ATOM 4347 O O . GLY A 1 589 ? 41.716 10.829 -27.238 1.00 67.44 589 GLY A O 1
ATOM 4348 N N . PRO A 1 590 ? 40.035 11.866 -26.169 1.00 73.25 590 PRO A N 1
ATOM 4349 C CA . PRO A 1 590 ? 40.855 12.281 -25.034 1.00 73.25 590 PRO A CA 1
ATOM 4350 C C . PRO A 1 590 ? 41.443 11.094 -24.255 1.00 73.25 590 PRO A C 1
ATOM 4352 O O . PRO A 1 590 ? 40.812 10.045 -24.109 1.00 73.25 590 PRO A O 1
ATOM 4355 N N . THR A 1 591 ? 42.648 11.265 -23.707 1.00 75.62 591 THR A N 1
ATOM 4356 C CA . THR A 1 591 ? 43.304 10.245 -22.875 1.00 75.62 591 THR A CA 1
ATOM 4357 C C . THR A 1 591 ? 42.683 10.202 -21.479 1.00 75.62 591 THR A C 1
ATOM 4359 O O . THR A 1 591 ? 42.572 11.234 -20.812 1.00 75.62 591 THR A O 1
ATOM 4362 N N . VAL A 1 592 ? 42.326 9.000 -21.012 1.00 77.88 592 VAL A N 1
ATOM 4363 C CA . VAL A 1 592 ? 41.872 8.769 -19.633 1.00 77.88 592 VAL A CA 1
ATOM 4364 C C . VAL A 1 592 ? 43.071 8.449 -18.745 1.00 77.88 592 VAL A C 1
ATOM 4366 O O . VAL A 1 592 ? 43.784 7.472 -18.970 1.00 77.88 592 VAL A O 1
ATOM 4369 N N . VAL A 1 593 ? 43.288 9.267 -17.720 1.00 79.19 593 VAL A N 1
ATOM 4370 C CA . VAL A 1 593 ? 44.324 9.076 -16.703 1.00 79.19 593 VAL A CA 1
ATOM 4371 C C . VAL A 1 593 ? 43.716 8.575 -15.392 1.00 79.19 593 VAL A C 1
ATOM 4373 O O . VAL A 1 593 ? 42.516 8.687 -15.143 1.00 79.19 593 VAL A O 1
ATOM 4376 N N . THR A 1 594 ? 44.545 7.991 -14.530 1.00 73.69 594 THR A N 1
ATOM 4377 C CA . THR A 1 594 ? 44.125 7.622 -13.173 1.00 73.69 594 THR A CA 1
ATOM 4378 C C . THR A 1 594 ? 44.081 8.855 -12.274 1.00 73.69 594 THR A C 1
ATOM 4380 O O . THR A 1 594 ? 44.836 9.803 -12.485 1.00 73.69 594 THR A O 1
ATOM 4383 N N . ALA A 1 595 ? 43.255 8.821 -11.224 1.00 67.06 595 ALA A N 1
ATOM 4384 C CA . ALA A 1 595 ? 43.117 9.917 -10.259 1.00 67.06 595 ALA A CA 1
ATOM 4385 C C . ALA A 1 595 ? 44.462 10.423 -9.696 1.00 67.06 595 ALA A C 1
ATOM 4387 O O . ALA A 1 595 ? 44.632 11.618 -9.485 1.00 67.06 595 ALA A O 1
ATOM 4388 N N . ARG A 1 596 ? 45.443 9.524 -9.508 1.00 70.12 596 ARG A N 1
ATOM 4389 C CA . ARG A 1 596 ? 46.792 9.869 -9.020 1.00 70.12 596 ARG A CA 1
ATOM 4390 C C . ARG A 1 596 ? 47.590 10.766 -9.968 1.00 70.12 596 ARG A C 1
ATOM 4392 O O . ARG A 1 596 ? 48.502 11.445 -9.521 1.00 70.12 596 ARG A O 1
ATOM 4399 N N . LYS A 1 597 ? 47.307 10.698 -11.270 1.00 76.94 597 LYS A N 1
ATOM 4400 C CA . LYS A 1 597 ? 48.024 11.445 -12.313 1.00 76.94 597 LYS A CA 1
ATOM 4401 C C . LYS A 1 597 ? 47.407 12.820 -12.579 1.00 76.94 597 LYS A C 1
ATOM 4403 O O . LYS A 1 597 ? 47.879 13.523 -13.463 1.00 76.94 597 LYS A O 1
ATOM 4408 N N . LEU A 1 598 ? 46.345 13.182 -11.859 1.00 80.31 598 LEU A N 1
ATOM 4409 C CA . LEU A 1 598 ? 45.757 14.510 -11.942 1.00 80.31 598 LEU A CA 1
ATOM 4410 C C . LEU A 1 598 ? 46.534 15.503 -11.086 1.00 80.31 598 LEU A C 1
ATOM 4412 O O . LEU A 1 598 ? 46.974 15.186 -9.983 1.00 80.31 598 LEU A O 1
ATOM 4416 N N . ASP A 1 599 ? 46.600 16.738 -11.569 1.00 82.44 599 ASP A N 1
ATOM 4417 C CA . ASP A 1 599 ? 47.242 17.854 -10.874 1.00 82.44 599 ASP A CA 1
ATOM 4418 C C . ASP A 1 599 ? 46.511 18.196 -9.560 1.00 82.44 599 ASP A C 1
ATOM 4420 O O . ASP A 1 599 ? 47.105 18.722 -8.618 1.00 82.44 599 ASP A O 1
ATOM 4424 N N . ALA A 1 600 ? 45.211 17.888 -9.479 1.00 78.12 600 ALA A N 1
ATOM 4425 C CA . ALA A 1 600 ? 44.395 18.045 -8.282 1.00 78.12 600 ALA A CA 1
ATOM 4426 C C . ALA A 1 600 ? 43.278 16.994 -8.211 1.00 78.12 600 ALA A C 1
ATOM 4428 O O . ALA A 1 600 ? 42.729 16.573 -9.230 1.00 78.12 600 ALA A O 1
ATOM 4429 N N . GLN A 1 601 ? 42.887 16.635 -6.984 1.00 73.69 601 GLN A N 1
ATOM 4430 C CA . GLN A 1 601 ? 41.730 15.770 -6.737 1.00 73.69 601 GLN A CA 1
ATOM 4431 C C . GLN A 1 601 ? 40.444 16.401 -7.299 1.00 73.69 601 GLN A C 1
ATOM 4433 O O . GLN A 1 601 ? 40.243 17.606 -7.099 1.00 73.69 601 GLN A O 1
ATOM 4438 N N . PRO A 1 602 ? 39.562 15.631 -7.965 1.00 76.19 602 PRO A N 1
ATOM 4439 C CA . PRO A 1 602 ? 38.297 16.145 -8.480 1.00 76.19 602 PRO A CA 1
ATOM 4440 C C . PRO A 1 602 ? 37.442 16.727 -7.362 1.00 76.19 602 PRO A C 1
ATOM 4442 O O . PRO A 1 602 ? 37.250 16.109 -6.317 1.00 76.19 602 PRO A O 1
ATOM 4445 N N . LYS A 1 603 ? 36.885 17.912 -7.601 1.00 75.88 603 LYS A N 1
ATOM 4446 C CA . LYS A 1 603 ? 35.922 18.542 -6.698 1.00 75.88 603 LYS A CA 1
ATOM 4447 C C . LYS A 1 603 ? 34.620 18.776 -7.432 1.00 75.88 603 LYS A C 1
ATOM 4449 O O . LYS A 1 603 ? 34.626 19.287 -8.553 1.00 75.88 603 LYS A O 1
ATOM 4454 N N . LEU A 1 604 ? 33.523 18.402 -6.787 1.00 76.06 604 LEU A N 1
ATOM 4455 C CA . LEU A 1 604 ? 32.180 18.632 -7.293 1.00 76.06 604 LEU A CA 1
ATOM 4456 C C . LEU A 1 604 ? 31.855 20.131 -7.207 1.00 76.06 604 LEU A C 1
ATOM 4458 O O . LEU A 1 604 ? 32.052 20.754 -6.166 1.00 76.06 604 LEU A O 1
ATOM 4462 N N . LYS A 1 605 ? 31.394 20.711 -8.315 1.00 77.56 605 LYS A N 1
ATOM 4463 C CA . LYS A 1 605 ? 31.030 22.127 -8.448 1.00 77.56 605 LYS A CA 1
ATOM 4464 C C . LYS A 1 605 ? 29.522 22.328 -8.340 1.00 77.56 605 LYS A C 1
ATOM 4466 O O . LYS A 1 605 ? 29.081 23.246 -7.657 1.00 77.56 605 LYS A O 1
ATOM 4471 N N . THR A 1 606 ? 28.740 21.484 -9.009 1.00 75.25 606 THR A N 1
ATOM 4472 C CA . THR A 1 606 ? 27.275 21.491 -8.918 1.00 75.25 606 THR A CA 1
ATOM 4473 C C . THR A 1 606 ? 26.768 20.080 -8.685 1.00 75.25 606 THR A C 1
ATOM 4475 O O . THR A 1 606 ? 27.193 19.143 -9.363 1.00 75.25 606 THR A O 1
ATOM 4478 N N . MET A 1 607 ? 25.850 19.951 -7.731 1.00 73.25 607 MET A N 1
ATOM 4479 C CA . MET A 1 607 ? 25.236 18.692 -7.333 1.00 73.25 607 MET A CA 1
ATOM 4480 C C . MET A 1 607 ? 23.722 18.838 -7.410 1.00 73.25 607 MET A C 1
ATOM 4482 O O . MET A 1 607 ? 23.158 19.737 -6.789 1.00 73.25 607 MET A O 1
ATOM 4486 N N . VAL A 1 608 ? 23.077 17.944 -8.152 1.00 69.31 608 VAL A N 1
ATOM 4487 C CA . VAL A 1 608 ? 21.629 17.738 -8.074 1.00 69.31 608 VAL A CA 1
ATOM 4488 C C . VAL A 1 608 ? 21.409 16.572 -7.123 1.00 69.31 608 VAL A C 1
ATOM 4490 O O . VAL A 1 608 ? 22.020 15.518 -7.301 1.00 69.31 608 VAL A O 1
ATOM 4493 N N . MET A 1 609 ? 20.596 16.764 -6.087 1.00 59.06 609 MET A N 1
ATOM 4494 C CA . MET A 1 609 ? 20.292 15.676 -5.158 1.00 59.06 609 MET A CA 1
ATOM 4495 C C . MET A 1 609 ? 19.478 14.604 -5.894 1.00 59.06 609 MET A C 1
ATOM 4497 O O . MET A 1 609 ? 18.508 14.966 -6.564 1.00 59.06 609 MET A O 1
ATOM 4501 N N . PRO A 1 610 ? 19.846 13.314 -5.802 1.00 65.06 610 PRO A N 1
ATOM 4502 C CA . PRO A 1 610 ? 19.021 12.251 -6.358 1.00 65.06 610 PRO A CA 1
ATOM 4503 C C . PRO A 1 610 ? 17.650 12.253 -5.693 1.00 65.06 610 PRO A C 1
ATOM 4505 O O . PRO A 1 610 ? 17.540 12.470 -4.483 1.00 65.06 610 PRO A O 1
ATOM 4508 N N . SER A 1 611 ? 16.605 12.042 -6.494 1.00 61.59 611 SER A N 1
ATOM 4509 C CA . SER A 1 611 ? 15.260 11.914 -5.948 1.00 61.59 611 SER A CA 1
ATOM 4510 C C . SER A 1 611 ? 15.205 10.602 -5.194 1.00 61.59 611 SER A C 1
ATOM 4512 O O . SER A 1 611 ? 15.391 9.539 -5.768 1.00 61.59 611 SER A O 1
ATOM 4514 N N . ASP A 1 612 ? 14.999 10.662 -3.887 1.00 61.62 612 ASP A N 1
ATOM 4515 C CA . ASP A 1 612 ? 14.913 9.447 -3.100 1.00 61.62 612 ASP A CA 1
ATOM 4516 C C . ASP A 1 612 ? 13.556 8.777 -3.363 1.00 61.62 612 ASP A C 1
ATOM 4518 O O . ASP A 1 612 ? 12.522 9.346 -2.993 1.00 61.62 612 ASP A O 1
ATOM 4522 N N . PRO A 1 613 ? 13.508 7.585 -3.986 1.00 55.16 613 PRO A N 1
ATOM 4523 C CA . PRO A 1 613 ? 12.243 6.930 -4.284 1.00 55.16 613 PRO A CA 1
ATOM 4524 C C . PRO A 1 613 ? 11.506 6.555 -2.989 1.00 55.16 613 PRO A C 1
ATOM 4526 O O . PRO A 1 613 ? 10.283 6.420 -2.995 1.00 55.16 613 PRO A O 1
ATOM 4529 N N . ARG A 1 614 ? 12.208 6.497 -1.846 1.00 58.16 614 ARG A N 1
ATOM 4530 C CA . ARG A 1 614 ? 11.622 6.301 -0.513 1.00 58.16 614 ARG A CA 1
ATOM 4531 C C . ARG A 1 614 ? 10.753 7.475 -0.057 1.00 58.16 614 ARG A C 1
ATOM 4533 O O . ARG A 1 614 ? 9.914 7.268 0.808 1.00 58.16 614 ARG A O 1
ATOM 4540 N N . ASN A 1 615 ? 10.886 8.666 -0.651 1.00 45.59 615 ASN A N 1
ATOM 4541 C CA . ASN A 1 615 ? 10.057 9.837 -0.323 1.00 45.59 615 ASN A CA 1
ATOM 4542 C C . ASN A 1 615 ? 8.629 9.758 -0.891 1.00 45.59 615 ASN A C 1
ATOM 4544 O O . ASN A 1 615 ? 7.755 10.505 -0.455 1.00 45.59 615 ASN A O 1
ATOM 4548 N N . TYR A 1 616 ? 8.393 8.890 -1.880 1.00 43.94 616 TYR A N 1
ATOM 4549 C CA . TYR A 1 616 ? 7.105 8.766 -2.575 1.00 43.94 616 TYR A CA 1
ATOM 4550 C C . TYR A 1 616 ? 6.286 7.542 -2.127 1.00 43.94 616 TYR A C 1
ATOM 4552 O O . TYR A 1 616 ? 5.084 7.481 -2.390 1.00 43.94 616 TYR A O 1
ATOM 4560 N N . TRP A 1 617 ? 6.923 6.600 -1.426 1.00 45.59 617 TRP A N 1
ATOM 4561 C CA . TRP A 1 617 ? 6.344 5.368 -0.872 1.00 45.59 617 TRP A CA 1
ATOM 4562 C C . TRP A 1 617 ? 6.551 5.340 0.654 1.00 45.59 617 TRP A C 1
ATOM 4564 O O . TRP A 1 617 ? 7.125 6.269 1.206 1.00 45.59 617 TRP A O 1
ATOM 4574 N N . SER A 1 618 ? 6.081 4.318 1.372 1.00 46.00 618 SER A N 1
ATOM 4575 C CA . SER A 1 618 ? 6.063 4.258 2.852 1.00 46.00 618 SER A CA 1
ATOM 4576 C C . SER A 1 618 ? 7.437 4.224 3.563 1.00 46.00 618 SER A C 1
ATOM 4578 O O . SER A 1 618 ? 7.507 3.843 4.726 1.00 46.00 618 SER A O 1
ATOM 4580 N N . GLY A 1 619 ? 8.539 4.616 2.911 1.00 47.97 619 GLY A N 1
ATOM 4581 C CA . GLY A 1 619 ? 9.860 4.740 3.541 1.00 47.97 619 GLY A CA 1
ATOM 4582 C C . GLY A 1 619 ? 10.539 3.418 3.928 1.00 47.97 619 GLY A C 1
ATOM 4583 O O . GLY A 1 619 ? 11.549 3.437 4.618 1.00 47.97 619 GLY A O 1
ATOM 4584 N N . ALA A 1 620 ? 10.030 2.265 3.484 1.00 44.78 620 ALA A N 1
ATOM 4585 C CA . ALA A 1 620 ? 10.415 0.944 4.002 1.00 44.78 620 ALA A CA 1
ATOM 4586 C C . ALA A 1 620 ? 11.801 0.399 3.569 1.00 44.78 620 ALA A C 1
ATOM 4588 O O . ALA A 1 620 ? 12.135 -0.738 3.905 1.00 44.78 620 ALA A O 1
ATOM 4589 N N . LEU A 1 621 ? 12.611 1.160 2.822 1.00 45.97 621 LEU A N 1
ATOM 4590 C CA . LEU A 1 621 ? 13.939 0.719 2.369 1.00 45.97 621 LEU A CA 1
ATOM 4591 C C . LEU A 1 621 ? 15.047 1.251 3.304 1.00 45.97 621 LEU A C 1
ATOM 4593 O O . LEU A 1 621 ? 15.051 2.444 3.620 1.00 45.97 621 LEU A O 1
ATOM 4597 N N . PRO A 1 622 ? 16.016 0.413 3.726 1.00 49.09 622 PRO A N 1
ATOM 4598 C CA . PRO A 1 622 ? 17.075 0.811 4.655 1.00 49.09 622 PRO A CA 1
ATOM 4599 C C . PRO A 1 622 ? 18.009 1.884 4.064 1.00 49.09 622 PRO A C 1
ATOM 4601 O O . PRO A 1 622 ? 18.020 2.139 2.859 1.00 49.09 622 PRO A O 1
ATOM 4604 N N . ARG A 1 623 ? 18.833 2.525 4.912 1.00 58.59 623 ARG A N 1
ATOM 4605 C CA . ARG A 1 623 ? 19.966 3.350 4.443 1.00 58.59 623 ARG A CA 1
ATOM 4606 C C . ARG A 1 623 ? 20.827 2.523 3.493 1.00 58.59 623 ARG A C 1
ATOM 4608 O O . ARG A 1 623 ? 21.218 1.410 3.837 1.00 58.59 623 ARG A O 1
ATOM 4615 N N . ALA A 1 624 ? 21.148 3.083 2.336 1.00 59.31 624 ALA A N 1
ATOM 4616 C CA . ALA A 1 624 ? 21.881 2.362 1.312 1.00 59.31 624 ALA A CA 1
ATOM 4617 C C . ALA A 1 624 ? 22.800 3.304 0.537 1.00 59.31 624 ALA A C 1
ATOM 4619 O O . ALA A 1 624 ? 22.508 4.483 0.336 1.00 59.31 624 ALA A O 1
ATOM 4620 N N . THR A 1 625 ? 23.935 2.758 0.115 1.00 61.88 625 THR A N 1
ATOM 4621 C CA . THR A 1 625 ? 24.934 3.462 -0.682 1.00 61.88 625 THR A CA 1
ATOM 4622 C C . THR A 1 625 ? 25.032 2.776 -2.032 1.00 61.88 625 THR A C 1
ATOM 4624 O O . THR A 1 625 ? 25.199 1.559 -2.108 1.00 61.88 625 THR A O 1
ATOM 4627 N N . VAL A 1 626 ? 24.935 3.563 -3.095 1.00 65.12 626 VAL A N 1
ATOM 4628 C CA . VAL A 1 626 ? 25.144 3.118 -4.469 1.00 65.12 626 VAL A CA 1
ATOM 4629 C C . VAL A 1 626 ? 26.537 3.559 -4.894 1.00 65.12 626 VAL A C 1
ATOM 4631 O O . VAL A 1 626 ? 26.822 4.752 -4.955 1.00 65.12 626 VAL A O 1
ATOM 4634 N N . THR A 1 627 ? 27.414 2.611 -5.203 1.00 67.62 627 THR A N 1
ATOM 4635 C CA . THR A 1 627 ? 28.741 2.903 -5.752 1.00 67.62 627 THR A CA 1
ATOM 4636 C C . THR A 1 627 ? 28.642 3.013 -7.262 1.00 67.62 627 THR A C 1
ATOM 4638 O O . THR A 1 627 ? 28.271 2.053 -7.939 1.00 67.62 627 THR A O 1
ATOM 4641 N N . VAL A 1 628 ? 29.012 4.173 -7.793 1.00 68.81 628 VAL A N 1
ATOM 4642 C CA . VAL A 1 628 ? 28.952 4.485 -9.218 1.00 68.81 628 VAL A CA 1
ATOM 4643 C C . VAL A 1 628 ? 30.359 4.716 -9.753 1.00 68.81 628 VAL A C 1
ATOM 4645 O O . VAL A 1 628 ? 31.066 5.606 -9.304 1.00 68.81 628 VAL A O 1
ATOM 4648 N N . GLU A 1 629 ? 30.788 3.925 -10.726 1.00 74.81 629 GLU A N 1
ATOM 4649 C CA . GLU A 1 629 ? 31.965 4.240 -11.528 1.00 74.81 629 GLU A CA 1
ATOM 4650 C C . GLU A 1 629 ? 31.632 5.394 -12.471 1.00 74.81 629 GLU A C 1
ATOM 4652 O O . GLU A 1 629 ? 30.664 5.312 -13.223 1.00 74.81 629 GLU A O 1
ATOM 4657 N N . VAL A 1 630 ? 32.423 6.463 -12.430 1.00 78.56 630 VAL A N 1
ATOM 4658 C CA . VAL A 1 630 ? 32.237 7.646 -13.268 1.00 78.56 630 VAL A CA 1
ATOM 4659 C C . VAL A 1 630 ? 33.480 7.950 -14.093 1.00 78.56 630 VAL A C 1
ATOM 4661 O O . VAL A 1 630 ? 34.602 7.907 -13.584 1.00 78.56 630 VAL A O 1
ATOM 4664 N N . VAL A 1 631 ? 33.287 8.308 -15.362 1.00 80.88 631 VAL A N 1
ATOM 4665 C CA . VAL A 1 631 ? 34.321 8.949 -16.188 1.00 80.88 631 VAL A CA 1
ATOM 4666 C C . VAL A 1 631 ? 33.988 10.428 -16.315 1.00 80.88 631 VAL A C 1
ATOM 4668 O O . VAL A 1 631 ? 32.895 10.786 -16.750 1.00 80.88 631 VAL A O 1
ATOM 4671 N N . ILE A 1 632 ? 34.933 11.279 -15.928 1.00 82.12 632 ILE A N 1
ATOM 4672 C CA . ILE A 1 632 ? 34.814 12.736 -15.985 1.00 82.12 632 ILE A CA 1
ATOM 4673 C C . ILE A 1 632 ? 35.752 13.248 -17.078 1.00 82.12 632 ILE A C 1
ATOM 4675 O O . ILE A 1 632 ? 36.915 12.842 -17.127 1.00 82.12 632 ILE A O 1
ATOM 4679 N N . ASP A 1 633 ? 35.262 14.121 -17.957 1.00 81.94 633 ASP A N 1
ATOM 4680 C CA . ASP A 1 633 ? 36.082 14.736 -19.004 1.00 81.94 633 ASP A CA 1
ATOM 4681 C C . ASP A 1 633 ? 36.989 15.866 -18.476 1.00 81.94 633 ASP A C 1
ATOM 4683 O O . ASP A 1 633 ? 36.914 16.284 -17.319 1.00 81.94 633 ASP A O 1
ATOM 4687 N N . GLY A 1 634 ? 37.855 16.395 -19.347 1.00 81.06 634 GLY A N 1
ATOM 4688 C CA . GLY A 1 634 ? 38.748 17.508 -19.004 1.00 81.06 634 GLY A CA 1
ATOM 4689 C C . GLY A 1 634 ? 38.031 18.813 -18.629 1.00 81.06 634 GLY A C 1
ATOM 4690 O O . GLY A 1 634 ? 38.654 19.694 -18.038 1.00 81.06 634 GLY A O 1
ATOM 4691 N N . GLU A 1 635 ? 36.735 18.941 -18.914 1.00 84.25 635 GLU A N 1
ATOM 4692 C CA . GLU A 1 635 ? 35.902 20.093 -18.547 1.00 84.25 635 GLU A CA 1
ATOM 4693 C C . GLU A 1 635 ? 35.071 19.843 -17.277 1.00 84.25 635 GLU A C 1
ATOM 4695 O O . GLU A 1 635 ? 34.328 20.720 -16.836 1.00 84.25 635 GLU A O 1
ATOM 4700 N N . GLY A 1 636 ? 35.219 18.674 -16.644 1.00 80.12 636 GLY A N 1
ATOM 4701 C CA . GLY A 1 636 ? 34.509 18.322 -15.419 1.00 80.12 636 GLY A CA 1
ATOM 4702 C C . GLY A 1 636 ? 33.090 17.791 -15.647 1.00 80.12 636 GLY A C 1
ATOM 4703 O O . GLY A 1 636 ? 32.309 17.695 -14.699 1.00 80.12 636 GLY A O 1
ATOM 4704 N N . ARG A 1 637 ? 32.711 17.442 -16.879 1.00 82.94 637 ARG A N 1
ATOM 4705 C CA . ARG A 1 637 ? 31.414 16.814 -17.168 1.00 82.94 637 ARG A CA 1
ATOM 4706 C C . ARG A 1 637 ? 31.492 15.321 -16.893 1.00 82.94 637 ARG A C 1
ATOM 4708 O O . ARG A 1 637 ? 32.449 14.663 -17.297 1.00 82.94 637 ARG A O 1
ATOM 4715 N N . VAL A 1 638 ? 30.472 14.787 -16.224 1.00 80.06 638 VAL A N 1
ATOM 4716 C CA . VAL A 1 638 ? 30.311 13.338 -16.097 1.00 80.06 638 VAL A CA 1
ATOM 4717 C C . VAL A 1 638 ? 29.857 12.807 -17.448 1.00 80.06 638 VAL A C 1
ATOM 4719 O O . VAL A 1 638 ? 28.775 13.147 -17.913 1.00 80.06 638 VAL A O 1
ATOM 4722 N N . LEU A 1 639 ? 30.706 12.004 -18.078 1.00 72.31 639 LEU A N 1
ATOM 4723 C CA . LEU A 1 639 ? 30.408 11.361 -19.353 1.00 72.31 639 LEU A CA 1
ATOM 4724 C C . LEU A 1 639 ? 29.568 10.114 -19.118 1.00 72.31 639 LEU A C 1
ATOM 4726 O O . LEU A 1 639 ? 28.502 9.934 -19.687 1.00 72.31 639 LEU A O 1
ATOM 4730 N N . PHE A 1 640 ? 30.050 9.259 -18.222 1.00 70.44 640 PHE A N 1
ATOM 4731 C CA . PHE A 1 640 ? 29.484 7.938 -18.040 1.00 70.44 640 PHE A CA 1
ATOM 4732 C C . PHE A 1 640 ? 29.451 7.572 -16.566 1.00 70.44 640 PHE A C 1
ATOM 4734 O O . PHE A 1 640 ? 30.522 7.432 -15.978 1.00 70.44 640 PHE A O 1
ATOM 4741 N N . PRO A 1 641 ? 28.256 7.416 -15.980 1.00 74.19 641 PRO A N 1
ATOM 4742 C CA . PRO A 1 641 ? 28.069 6.790 -14.684 1.00 74.19 641 PRO A CA 1
ATOM 4743 C C . PRO A 1 641 ? 27.557 5.344 -14.823 1.00 74.19 641 PRO A C 1
ATOM 4745 O O . PRO A 1 641 ? 26.569 5.091 -15.514 1.00 74.19 641 PRO A O 1
ATOM 4748 N N . ARG A 1 642 ? 28.191 4.392 -14.128 1.00 70.81 642 ARG A N 1
ATOM 4749 C CA . ARG A 1 642 ? 27.775 2.982 -14.046 1.00 70.81 642 ARG A CA 1
ATOM 4750 C C . ARG A 1 642 ? 27.719 2.509 -12.611 1.00 70.81 642 ARG A C 1
ATOM 4752 O O . ARG A 1 642 ? 28.713 2.574 -11.899 1.00 70.81 642 ARG A O 1
ATOM 4759 N N . VAL A 1 643 ? 26.591 1.950 -12.199 1.00 66.75 643 VAL A N 1
ATOM 4760 C CA . VAL A 1 643 ? 26.489 1.341 -10.871 1.00 66.75 643 VAL A CA 1
ATOM 4761 C C . VAL A 1 643 ? 27.334 0.071 -10.832 1.00 66.75 643 VAL A C 1
ATOM 4763 O O . VAL A 1 643 ? 27.165 -0.828 -11.650 1.00 66.75 643 VAL A O 1
ATOM 4766 N N . GLN A 1 644 ? 28.269 0.024 -9.889 1.00 63.44 644 GLN A N 1
ATOM 4767 C CA . GLN A 1 644 ? 29.106 -1.140 -9.595 1.00 63.44 644 GLN A CA 1
ATOM 4768 C C . GLN A 1 644 ? 28.468 -2.010 -8.509 1.00 63.44 644 GLN A C 1
ATOM 4770 O O . GLN A 1 644 ? 28.551 -3.232 -8.565 1.00 63.44 644 GLN A O 1
ATOM 4775 N N . ALA A 1 645 ? 27.822 -1.377 -7.528 1.00 54.81 645 ALA A N 1
ATOM 4776 C CA . ALA A 1 645 ? 27.155 -2.044 -6.417 1.00 54.81 645 ALA A CA 1
ATOM 4777 C C . ALA A 1 645 ? 26.096 -1.118 -5.802 1.00 54.81 645 ALA A C 1
ATOM 4779 O O . ALA A 1 645 ? 26.286 0.098 -5.775 1.00 54.81 645 ALA A O 1
ATOM 4780 N N . GLY A 1 646 ? 25.002 -1.681 -5.293 1.00 61.19 646 GLY A N 1
ATOM 4781 C CA . GLY A 1 646 ? 23.933 -0.930 -4.632 1.00 61.19 646 GLY A CA 1
ATOM 4782 C C . GLY A 1 646 ? 22.544 -1.497 -4.916 1.00 61.19 646 GLY A C 1
ATOM 4783 O O . GLY A 1 646 ? 22.377 -2.391 -5.745 1.00 61.19 646 GLY A O 1
ATOM 4784 N N . GLU A 1 647 ? 21.540 -0.974 -4.218 1.00 63.69 647 GLU A N 1
ATOM 4785 C CA . GLU A 1 647 ? 20.147 -1.390 -4.377 1.00 63.69 647 GLU A CA 1
ATOM 4786 C C . GLU A 1 647 ? 19.546 -0.865 -5.687 1.00 63.69 647 GLU A C 1
ATOM 4788 O O . GLU A 1 647 ? 19.689 0.313 -6.012 1.00 63.69 647 GLU A O 1
ATOM 4793 N N . ARG A 1 648 ? 18.852 -1.732 -6.441 1.00 62.22 648 ARG A N 1
ATOM 4794 C CA . ARG A 1 648 ? 18.359 -1.433 -7.801 1.00 62.22 648 ARG A CA 1
ATOM 4795 C C . ARG A 1 648 ? 17.450 -0.200 -7.853 1.00 62.22 648 ARG A C 1
ATOM 4797 O O . ARG A 1 648 ? 17.580 0.594 -8.776 1.00 62.22 648 ARG A O 1
ATOM 4804 N N . ALA A 1 649 ? 16.582 -0.018 -6.857 1.00 63.00 649 ALA A N 1
ATOM 4805 C CA . ALA A 1 649 ? 15.675 1.130 -6.787 1.00 63.00 649 ALA A CA 1
ATOM 4806 C C . ALA A 1 649 ? 16.422 2.468 -6.612 1.00 63.00 649 ALA A C 1
ATOM 4808 O O . ALA A 1 649 ? 16.028 3.479 -7.181 1.00 63.00 649 ALA A O 1
ATOM 4809 N N . LEU A 1 650 ? 17.529 2.469 -5.864 1.00 69.25 650 LEU A N 1
ATOM 4810 C CA . LEU A 1 650 ? 18.344 3.662 -5.604 1.00 69.25 650 LEU A CA 1
ATOM 4811 C C . LEU A 1 650 ? 19.392 3.897 -6.695 1.00 69.25 650 LEU A C 1
ATOM 4813 O O . LEU A 1 650 ? 19.772 5.033 -6.968 1.00 69.25 650 LEU A O 1
ATOM 4817 N N . ALA A 1 651 ? 19.849 2.820 -7.335 1.00 67.69 651 ALA A N 1
ATOM 4818 C CA . ALA A 1 651 ? 20.786 2.838 -8.448 1.00 67.69 651 ALA A CA 1
ATOM 4819 C C . ALA A 1 651 ? 20.292 3.729 -9.593 1.00 67.69 651 ALA A C 1
ATOM 4821 O O . ALA A 1 651 ? 21.044 4.561 -10.099 1.00 67.69 651 ALA A O 1
ATOM 4822 N N . THR A 1 652 ? 19.019 3.593 -9.954 1.00 67.50 652 THR A N 1
ATOM 4823 C CA . THR A 1 652 ? 18.380 4.380 -11.011 1.00 67.50 652 THR A CA 1
ATOM 4824 C C . THR A 1 652 ? 18.392 5.880 -10.701 1.00 67.50 652 THR A C 1
ATOM 4826 O O . THR A 1 652 ? 18.810 6.684 -11.536 1.00 67.50 652 THR A O 1
ATOM 4829 N N . GLU A 1 653 ? 18.034 6.259 -9.476 1.00 72.88 653 GLU A N 1
ATOM 4830 C CA . GLU A 1 653 ? 17.991 7.661 -9.043 1.00 72.88 653 GLU A CA 1
ATOM 4831 C C . GLU A 1 653 ? 19.392 8.264 -8.876 1.00 72.88 653 GLU A C 1
ATOM 4833 O O . GLU A 1 653 ? 19.634 9.419 -9.235 1.00 72.88 653 GLU A O 1
ATOM 4838 N N . ALA A 1 654 ? 20.356 7.463 -8.412 1.00 72.50 654 ALA A N 1
ATOM 4839 C CA . ALA A 1 654 ? 21.760 7.856 -8.336 1.00 72.50 654 ALA A CA 1
ATOM 4840 C C . ALA A 1 654 ? 22.324 8.181 -9.724 1.00 72.50 654 ALA A C 1
ATOM 4842 O O . ALA A 1 654 ? 22.975 9.211 -9.907 1.00 72.50 654 ALA A O 1
ATOM 4843 N N . LEU A 1 655 ? 22.059 7.317 -10.710 1.00 73.06 655 LEU A N 1
ATOM 4844 C CA . LEU A 1 655 ? 22.504 7.513 -12.087 1.00 73.06 655 LEU A CA 1
ATOM 4845 C C . LEU A 1 655 ? 21.870 8.756 -12.716 1.00 73.06 655 LEU A C 1
ATOM 4847 O O . LEU A 1 655 ? 22.587 9.538 -13.341 1.00 73.06 655 LEU A O 1
ATOM 4851 N N . ALA A 1 656 ? 20.561 8.957 -12.532 1.00 69.81 656 ALA A N 1
ATOM 4852 C CA . ALA A 1 656 ? 19.853 10.126 -13.049 1.00 69.81 656 ALA A CA 1
ATOM 4853 C C . ALA A 1 656 ? 20.443 11.434 -12.496 1.00 69.81 656 ALA A C 1
ATOM 4855 O O . ALA A 1 656 ? 20.723 12.361 -13.253 1.00 69.81 656 ALA A O 1
ATOM 4856 N N . ALA A 1 657 ? 20.719 11.483 -11.192 1.00 73.38 657 ALA A N 1
ATOM 4857 C CA . ALA A 1 657 ? 21.293 12.660 -10.550 1.00 73.38 657 ALA A CA 1
ATOM 4858 C C . ALA A 1 657 ? 22.740 12.926 -10.971 1.00 73.38 657 ALA A C 1
ATOM 4860 O O . ALA A 1 657 ? 23.083 14.057 -11.311 1.00 73.38 657 ALA A O 1
ATOM 4861 N N . ILE A 1 658 ? 23.588 11.890 -10.979 1.00 79.31 658 ILE A N 1
ATOM 4862 C CA . ILE A 1 658 ? 25.014 12.021 -11.307 1.00 79.31 658 ILE A CA 1
ATOM 4863 C C . ILE A 1 658 ? 25.225 12.546 -12.733 1.00 79.31 658 ILE A C 1
ATOM 4865 O O . ILE A 1 658 ? 26.180 13.283 -12.973 1.00 79.31 658 ILE A O 1
ATOM 4869 N N . ARG A 1 659 ? 24.342 12.223 -13.684 1.00 79.06 659 ARG A N 1
ATOM 4870 C CA . ARG A 1 659 ? 24.419 12.774 -15.052 1.00 79.06 659 ARG A CA 1
ATOM 4871 C C . ARG A 1 659 ? 24.339 14.309 -15.077 1.00 79.06 659 ARG A C 1
ATOM 4873 O O . ARG A 1 659 ? 24.969 14.956 -15.918 1.00 79.06 659 ARG A O 1
ATOM 4880 N N . GLU A 1 660 ? 23.656 14.905 -14.105 1.00 79.12 660 GLU A N 1
ATOM 4881 C CA . GLU A 1 660 ? 23.532 16.359 -13.949 1.00 79.12 660 GLU A CA 1
ATOM 4882 C C . GLU A 1 660 ? 24.662 16.987 -13.117 1.00 79.12 660 GLU A C 1
ATOM 4884 O O . GLU A 1 660 ? 24.793 18.212 -13.035 1.00 79.12 660 GLU A O 1
ATOM 4889 N N . TRP A 1 661 ? 25.527 16.175 -12.509 1.00 84.44 661 TRP A N 1
ATOM 4890 C CA . TRP A 1 661 ? 26.637 16.673 -11.704 1.00 84.44 661 TRP A CA 1
ATOM 4891 C C . TRP A 1 661 ? 27.720 17.299 -12.585 1.00 84.44 661 TRP A C 1
ATOM 4893 O O . TRP A 1 661 ? 27.987 16.864 -13.710 1.00 84.44 661 TRP A O 1
ATOM 4903 N N . ARG A 1 662 ? 28.375 18.343 -12.069 1.00 85.94 662 ARG A N 1
ATOM 4904 C CA . ARG A 1 662 ? 29.534 18.968 -12.724 1.00 85.94 662 ARG A CA 1
ATOM 4905 C C . ARG A 1 662 ? 30.670 19.095 -11.737 1.00 85.94 662 ARG A C 1
ATOM 4907 O O . ARG A 1 662 ? 30.483 19.598 -10.634 1.00 85.94 662 ARG A O 1
ATOM 4914 N N . PHE A 1 663 ? 31.849 18.676 -12.156 1.00 85.69 663 PHE A N 1
ATOM 4915 C CA . PHE A 1 663 ? 33.103 18.787 -11.432 1.00 85.69 663 PHE A CA 1
ATOM 4916 C C . PHE A 1 663 ? 33.902 19.989 -11.935 1.00 85.69 663 PHE A C 1
ATOM 4918 O O . PHE A 1 663 ? 33.588 20.599 -12.958 1.00 85.69 663 PHE A O 1
ATOM 4925 N N . GLN A 1 664 ? 34.937 20.364 -11.193 1.00 85.88 664 GLN A N 1
ATOM 4926 C CA . GLN A 1 664 ? 35.946 21.286 -11.702 1.00 85.88 664 GLN A CA 1
ATOM 4927 C C . GLN A 1 664 ? 36.678 20.675 -12.917 1.00 85.88 664 GLN A C 1
ATOM 4929 O O . GLN A 1 664 ? 36.855 19.453 -12.949 1.00 85.88 664 GLN A O 1
ATOM 4934 N N . PRO A 1 665 ? 37.144 21.497 -13.878 1.00 86.00 665 PRO A N 1
ATOM 4935 C CA . PRO A 1 665 ? 37.949 21.021 -14.996 1.00 86.00 665 PRO A CA 1
ATOM 4936 C C . PRO A 1 665 ? 39.160 20.228 -14.513 1.00 86.00 665 PRO A C 1
ATOM 4938 O O . PRO A 1 665 ? 39.896 20.665 -13.623 1.00 86.00 665 PRO A O 1
ATOM 4941 N N . LEU A 1 666 ? 39.361 19.057 -15.105 1.00 85.44 666 LEU A N 1
ATOM 4942 C CA . LEU A 1 666 ? 40.427 18.144 -14.725 1.00 85.44 666 LEU A CA 1
ATOM 4943 C C . LEU A 1 666 ? 41.673 18.412 -15.569 1.00 85.44 666 LEU A C 1
ATOM 4945 O O . LEU A 1 666 ? 41.594 18.672 -16.776 1.00 85.44 666 LEU A O 1
ATOM 4949 N N . ARG A 1 667 ? 42.838 18.392 -14.919 1.00 85.25 667 ARG A N 1
ATOM 4950 C CA . ARG A 1 667 ? 44.139 18.633 -15.547 1.00 85.25 667 ARG A CA 1
ATOM 4951 C C . ARG A 1 667 ? 45.140 17.563 -15.119 1.00 85.25 667 ARG A C 1
ATOM 4953 O O . ARG A 1 667 ? 45.121 17.147 -13.962 1.00 85.25 667 ARG A O 1
ATOM 4960 N N . ALA A 1 668 ? 45.976 17.123 -16.051 1.00 83.62 668 ALA A N 1
ATOM 4961 C CA . ALA A 1 668 ? 47.150 16.294 -15.800 1.00 83.62 668 ALA A CA 1
ATOM 4962 C C . ALA A 1 668 ? 48.329 16.899 -16.559 1.00 83.62 668 ALA A C 1
ATOM 4964 O O . ALA A 1 668 ? 48.223 17.147 -17.764 1.00 83.62 668 ALA A O 1
ATOM 4965 N N . GLU A 1 669 ? 49.425 17.172 -15.854 1.00 84.75 669 GLU A N 1
ATOM 4966 C CA . GLU A 1 669 ? 50.591 17.870 -16.405 1.00 84.75 669 GLU A CA 1
ATOM 4967 C C . GLU A 1 669 ? 50.200 19.214 -17.061 1.00 84.75 669 GLU A C 1
ATOM 4969 O O . GLU A 1 669 ? 50.713 19.602 -18.113 1.00 84.75 669 GLU A O 1
ATOM 4974 N N . GLY A 1 670 ? 49.227 19.921 -16.473 1.00 78.25 670 GLY A N 1
ATOM 4975 C CA . GLY A 1 670 ? 48.724 21.207 -16.958 1.00 78.25 670 GLY A CA 1
ATOM 4976 C C . GLY A 1 670 ? 47.795 21.141 -18.178 1.00 78.25 670 GLY A C 1
ATOM 4977 O O . GLY A 1 670 ? 47.302 22.183 -18.616 1.00 78.25 670 GLY A O 1
ATOM 4978 N N . LYS A 1 671 ? 47.505 19.953 -18.727 1.00 82.31 671 LYS A N 1
ATOM 4979 C CA . LYS A 1 671 ? 46.622 19.768 -19.896 1.00 82.31 671 LYS A CA 1
ATOM 4980 C C . LYS A 1 671 ? 45.262 19.187 -19.496 1.00 82.31 671 LYS A C 1
ATOM 4982 O O . LYS A 1 671 ? 45.215 18.418 -18.539 1.00 82.31 671 LYS A O 1
ATOM 4987 N N . PRO A 1 672 ? 44.155 19.511 -20.200 1.00 82.75 672 PRO A N 1
ATOM 4988 C CA . PRO A 1 672 ? 42.859 18.869 -19.977 1.00 82.75 672 PRO A CA 1
ATOM 4989 C C . PRO A 1 672 ? 42.980 17.349 -20.058 1.00 82.75 672 PRO A C 1
ATOM 4991 O O . PRO A 1 672 ? 43.478 16.819 -21.051 1.00 82.75 672 PRO A O 1
ATOM 4994 N N . ALA A 1 673 ? 42.537 16.659 -19.013 1.00 83.12 673 ALA A N 1
ATOM 4995 C CA . ALA A 1 673 ? 42.647 15.211 -18.915 1.00 83.12 673 ALA A CA 1
ATOM 4996 C C . ALA A 1 673 ? 41.338 14.625 -18.408 1.00 83.12 673 ALA A C 1
ATOM 4998 O O . ALA A 1 673 ? 40.721 15.177 -17.502 1.00 83.12 673 ALA A O 1
ATOM 4999 N N . ALA A 1 674 ? 40.922 13.506 -18.988 1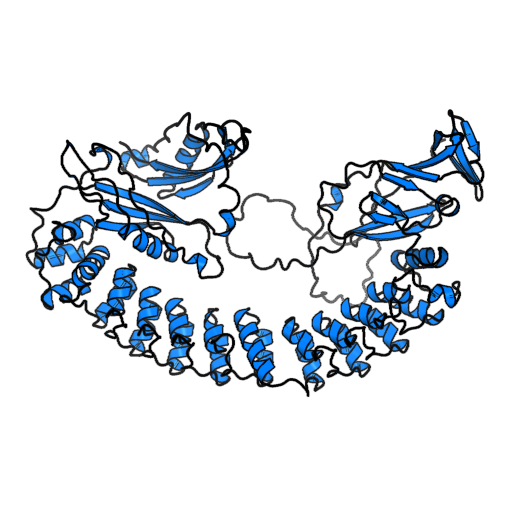.00 84.44 674 ALA A N 1
ATOM 5000 C CA . ALA A 1 674 ? 39.779 12.765 -18.486 1.00 84.44 674 ALA A CA 1
ATOM 5001 C C . ALA A 1 674 ? 40.236 11.782 -17.417 1.00 84.44 674 ALA A C 1
ATOM 5003 O O . ALA A 1 674 ? 41.361 11.286 -17.475 1.00 84.44 674 ALA A O 1
ATOM 5004 N N . ALA A 1 675 ? 39.384 11.464 -16.454 1.00 81.12 675 ALA A N 1
ATOM 5005 C CA . ALA A 1 675 ? 39.745 10.521 -15.409 1.00 81.12 675 ALA A CA 1
ATOM 5006 C C . ALA A 1 675 ? 38.561 9.677 -14.955 1.00 81.12 675 ALA A C 1
ATOM 5008 O O . ALA A 1 675 ? 37.400 10.071 -15.070 1.00 81.12 675 ALA A O 1
ATOM 5009 N N . ARG A 1 676 ? 38.891 8.485 -14.461 1.00 77.81 676 ARG A N 1
ATOM 5010 C CA . ARG A 1 676 ? 37.940 7.469 -14.013 1.00 77.81 676 ARG A CA 1
ATOM 5011 C C . ARG A 1 676 ? 37.983 7.329 -12.495 1.00 77.81 676 ARG A C 1
ATOM 5013 O O . ARG A 1 676 ? 39.073 7.204 -11.933 1.00 77.81 676 ARG A O 1
ATOM 5020 N N . PHE A 1 677 ? 36.811 7.303 -11.864 1.00 72.31 677 PHE A N 1
ATOM 5021 C CA . PHE A 1 677 ? 36.642 7.281 -10.409 1.00 72.31 677 PHE A CA 1
ATOM 5022 C C . PHE A 1 677 ? 35.540 6.321 -9.982 1.00 72.31 677 PHE A C 1
ATOM 5024 O O . PHE A 1 677 ? 34.619 6.051 -10.746 1.00 72.31 677 PHE A O 1
ATOM 5031 N N . LEU A 1 678 ? 35.606 5.864 -8.734 1.00 70.69 678 LEU A N 1
ATOM 5032 C CA . LEU A 1 678 ? 34.470 5.272 -8.039 1.00 70.69 678 LEU A CA 1
ATOM 5033 C C . LEU A 1 678 ? 33.877 6.335 -7.115 1.00 70.69 678 LEU A C 1
ATOM 5035 O O . LEU A 1 678 ? 34.596 6.960 -6.343 1.00 70.69 678 LEU A O 1
ATOM 5039 N N . LEU A 1 679 ? 32.574 6.548 -7.220 1.00 71.19 679 LEU A N 1
ATOM 5040 C CA . LEU A 1 679 ? 31.834 7.584 -6.521 1.00 71.19 679 LEU A CA 1
ATOM 5041 C C . LEU A 1 679 ? 30.720 6.934 -5.685 1.00 71.19 679 LEU A C 1
ATOM 5043 O O . LEU A 1 679 ? 29.766 6.402 -6.255 1.00 71.19 679 LEU A O 1
ATOM 5047 N N . PRO A 1 680 ? 30.809 6.955 -4.348 1.00 67.12 680 PRO A N 1
ATOM 5048 C CA . PRO A 1 680 ? 29.722 6.492 -3.494 1.00 67.12 680 PRO A CA 1
ATOM 5049 C C . PRO A 1 680 ? 28.615 7.557 -3.395 1.00 67.12 680 PRO A C 1
ATOM 5051 O O . PRO A 1 680 ? 28.871 8.692 -2.995 1.00 67.12 680 PRO A O 1
ATOM 5054 N N . VAL A 1 681 ? 27.375 7.185 -3.716 1.00 66.69 681 VAL A N 1
ATOM 5055 C CA . VAL A 1 681 ? 26.163 7.994 -3.502 1.00 66.69 681 VAL A CA 1
ATOM 5056 C C . VAL A 1 681 ? 25.397 7.428 -2.320 1.00 66.69 681 VAL A C 1
ATOM 5058 O O . VAL A 1 681 ? 24.949 6.285 -2.361 1.00 66.69 681 VAL A O 1
ATOM 5061 N N . VAL A 1 682 ? 25.248 8.222 -1.264 1.00 64.44 682 VAL A N 1
ATOM 5062 C CA . VAL A 1 682 ? 24.626 7.786 -0.009 1.00 64.44 682 VAL A CA 1
ATOM 5063 C C . VAL A 1 682 ? 23.179 8.270 0.056 1.00 64.44 682 VAL A C 1
ATOM 5065 O O . VAL A 1 682 ? 22.921 9.468 -0.041 1.00 64.44 682 VAL A O 1
ATOM 5068 N N . PHE A 1 683 ? 22.246 7.340 0.262 1.00 64.56 683 PHE A N 1
ATOM 5069 C CA . PHE A 1 683 ? 20.823 7.609 0.445 1.00 64.56 683 PHE A CA 1
ATOM 5070 C C . PHE A 1 683 ? 20.446 7.437 1.925 1.00 64.56 683 PHE A C 1
ATOM 5072 O O . PHE A 1 683 ? 20.375 6.323 2.459 1.00 64.56 683 PHE A O 1
ATOM 5079 N N . ASN A 1 684 ? 20.144 8.553 2.594 1.00 57.50 684 ASN A N 1
ATOM 5080 C CA . ASN A 1 684 ? 19.801 8.604 4.021 1.00 57.50 684 ASN A CA 1
ATOM 5081 C C . ASN A 1 684 ? 18.288 8.521 4.263 1.00 57.50 684 ASN A C 1
ATOM 5083 O O . ASN A 1 684 ? 17.518 9.047 3.475 1.00 57.50 684 ASN A O 1
ATOM 5087 N N . ASP A 1 685 ? 17.874 7.861 5.344 1.00 52.47 685 ASP A N 1
ATOM 5088 C CA . ASP A 1 685 ? 16.469 7.796 5.774 1.00 52.47 685 ASP A CA 1
ATOM 5089 C C . ASP A 1 685 ? 15.917 9.203 6.089 1.00 52.47 685 ASP A C 1
ATOM 5091 O O . ASP A 1 685 ? 16.600 10.009 6.731 1.00 52.47 685 ASP A O 1
ATOM 5095 N N . VAL A 1 686 ? 14.674 9.476 5.677 1.00 45.22 686 VAL A N 1
ATOM 5096 C CA . VAL A 1 686 ? 13.925 10.711 5.968 1.00 45.22 686 VAL A CA 1
ATOM 5097 C C . VAL A 1 686 ? 13.767 10.912 7.477 1.00 45.22 686 VAL A C 1
ATOM 5099 O O . VAL A 1 686 ? 13.794 12.046 7.952 1.00 45.22 686 VAL A O 1
ATOM 5102 N N . ALA A 1 687 ? 13.689 9.824 8.252 1.00 40.62 687 ALA A N 1
ATOM 5103 C CA . ALA A 1 687 ? 13.552 9.886 9.705 1.00 40.62 687 ALA A CA 1
ATOM 5104 C C . ALA A 1 687 ? 14.841 10.311 10.437 1.00 40.62 687 ALA A C 1
ATOM 5106 O O . ALA A 1 687 ? 14.787 10.676 11.608 1.00 40.62 687 ALA A O 1
ATOM 5107 N N . ALA A 1 688 ? 16.003 10.297 9.774 1.00 36.56 688 ALA A N 1
ATOM 5108 C CA . ALA A 1 688 ? 17.292 10.555 10.421 1.00 36.56 688 ALA A CA 1
ATOM 5109 C C . ALA A 1 688 ? 17.860 11.967 10.199 1.00 36.56 688 ALA A C 1
ATOM 5111 O O . ALA A 1 688 ? 18.929 12.284 10.724 1.00 36.56 688 ALA A O 1
ATOM 5112 N N . ILE A 1 689 ? 17.181 12.823 9.428 1.00 38.91 689 ILE A N 1
ATOM 5113 C CA . ILE A 1 689 ? 17.683 14.170 9.110 1.00 38.91 689 ILE A CA 1
ATOM 5114 C C . ILE A 1 689 ? 17.501 15.148 10.293 1.00 38.91 689 ILE A C 1
ATOM 5116 O O . ILE A 1 689 ? 18.123 16.206 10.305 1.00 38.91 689 ILE A O 1
ATOM 5120 N N . SER A 1 690 ? 16.735 14.807 11.338 1.00 37.81 690 SER A N 1
ATOM 5121 C CA . SER A 1 690 ? 16.385 15.785 12.381 1.00 37.81 690 SER A CA 1
ATOM 5122 C C . SER A 1 690 ? 17.331 15.903 13.585 1.00 37.81 690 SER A C 1
ATOM 5124 O O . SER A 1 690 ? 17.128 16.823 14.368 1.00 37.81 690 SER A O 1
ATOM 5126 N N . GLU A 1 691 ? 18.349 15.050 13.778 1.00 42.31 691 GLU A N 1
ATOM 5127 C CA . GLU A 1 691 ? 19.167 15.119 15.018 1.00 42.31 691 GLU A CA 1
ATOM 5128 C C . GLU A 1 691 ? 20.650 15.503 14.845 1.00 42.31 691 GLU A C 1
ATOM 5130 O O . GLU A 1 691 ? 21.270 15.971 15.804 1.00 42.31 691 GLU A O 1
ATOM 5135 N N . ASN A 1 692 ? 21.222 15.412 13.636 1.00 48.19 692 ASN A N 1
ATOM 5136 C CA . ASN A 1 692 ? 22.674 15.583 13.431 1.00 48.19 692 ASN A CA 1
ATOM 5137 C C . ASN A 1 692 ? 23.101 16.810 12.600 1.00 48.19 692 ASN A C 1
ATOM 5139 O O . ASN A 1 692 ? 24.286 16.941 12.299 1.00 48.19 692 ASN A O 1
ATOM 5143 N N . ALA A 1 693 ? 22.188 17.717 12.233 1.00 47.50 693 ALA A N 1
ATOM 5144 C CA . ALA A 1 693 ? 22.529 18.890 11.414 1.00 47.50 693 ALA A CA 1
ATOM 5145 C C . ALA A 1 693 ? 22.959 20.140 12.218 1.00 47.50 693 ALA A C 1
ATOM 5147 O O . ALA A 1 693 ? 23.720 20.950 11.696 1.00 47.50 693 ALA A O 1
ATOM 5148 N N . ASP A 1 694 ? 22.541 20.287 13.481 1.00 54.09 694 ASP A N 1
ATOM 5149 C CA . ASP A 1 694 ? 22.825 21.490 14.282 1.00 54.09 694 ASP A CA 1
ATOM 5150 C C . ASP A 1 694 ? 24.064 21.306 15.172 1.00 54.09 694 ASP A C 1
ATOM 5152 O O . ASP A 1 694 ? 23.947 20.946 16.341 1.00 54.09 694 ASP A O 1
ATOM 5156 N N . VAL A 1 695 ? 25.271 21.521 14.654 1.00 64.50 695 VAL A N 1
ATOM 5157 C CA . VAL A 1 695 ? 26.472 21.758 15.481 1.00 64.50 695 VAL A CA 1
ATOM 5158 C C . VAL A 1 695 ? 27.188 23.005 14.971 1.00 64.50 695 VAL A C 1
ATOM 5160 O O . VAL A 1 695 ? 27.297 23.201 13.763 1.00 64.50 695 VAL A O 1
ATOM 5163 N N . ASP A 1 696 ? 27.684 23.840 15.881 1.00 73.75 696 ASP A N 1
ATOM 5164 C CA . ASP A 1 696 ? 28.404 25.075 15.542 1.00 73.75 696 ASP A CA 1
ATOM 5165 C C . ASP A 1 696 ? 29.758 24.763 14.896 1.00 73.75 696 ASP A C 1
ATOM 5167 O O . ASP A 1 696 ? 30.217 25.462 13.991 1.00 73.75 696 ASP A O 1
ATOM 5171 N N . VAL A 1 697 ? 30.403 23.682 15.352 1.00 74.50 697 VAL A N 1
ATOM 5172 C CA . VAL A 1 697 ? 31.685 23.209 14.824 1.00 74.50 697 VAL A CA 1
ATOM 5173 C C . VAL A 1 697 ? 31.605 21.710 14.573 1.00 74.50 697 VAL A C 1
ATOM 5175 O O . VAL A 1 697 ? 31.502 20.912 15.501 1.00 74.50 697 VAL A O 1
ATOM 5178 N N . ALA A 1 698 ? 31.681 21.315 13.302 1.00 74.69 698 ALA A N 1
ATOM 5179 C CA . ALA A 1 698 ? 31.722 19.909 12.914 1.00 74.69 698 ALA A CA 1
ATOM 5180 C C . ALA A 1 698 ? 33.099 19.271 13.218 1.00 74.69 698 ALA A C 1
ATOM 5182 O O . ALA A 1 698 ? 34.138 19.920 13.024 1.00 74.69 698 ALA A O 1
ATOM 5183 N N . PRO A 1 699 ? 33.138 17.990 13.628 1.00 78.44 699 PRO A N 1
ATOM 5184 C CA . PRO A 1 699 ? 34.374 17.294 13.976 1.00 78.44 699 PRO A CA 1
ATOM 5185 C C . PRO A 1 699 ? 35.250 17.051 12.735 1.00 78.44 699 PRO A C 1
ATOM 5187 O O . PRO A 1 699 ? 34.791 16.539 11.712 1.00 78.44 699 PRO A O 1
ATOM 5190 N N . LYS A 1 700 ? 36.543 17.390 12.815 1.00 82.06 700 LYS A N 1
ATOM 5191 C CA . LYS A 1 700 ? 37.533 17.222 11.734 1.00 82.06 700 LYS A CA 1
ATOM 5192 C C . LYS A 1 700 ? 38.615 16.221 12.137 1.00 82.06 700 LYS A C 1
ATOM 5194 O O . LYS A 1 700 ? 39.052 16.245 13.281 1.00 82.06 700 LYS A O 1
ATOM 5199 N N . PRO A 1 701 ? 39.110 15.365 11.232 1.00 78.56 701 PRO A N 1
ATOM 5200 C CA . PRO A 1 701 ? 40.147 14.396 11.572 1.00 78.56 701 PRO A CA 1
ATOM 5201 C C . PRO A 1 701 ? 41.475 15.099 11.891 1.00 78.56 701 PRO A C 1
ATOM 5203 O O . PRO A 1 701 ? 42.053 15.767 11.038 1.00 78.56 701 PRO A O 1
ATOM 5206 N N . LEU A 1 702 ? 41.965 14.912 13.115 1.00 83.25 702 LEU A N 1
ATOM 5207 C CA . LEU A 1 702 ? 43.265 15.372 13.613 1.00 83.25 702 LEU A CA 1
ATOM 5208 C C . LEU A 1 702 ? 44.378 14.357 13.338 1.00 83.25 702 LEU A C 1
ATOM 5210 O O . LEU A 1 702 ? 45.529 14.730 13.133 1.00 83.25 702 LEU A O 1
ATOM 5214 N N . LYS A 1 703 ? 44.045 13.061 13.343 1.00 84.75 703 LYS A N 1
ATOM 5215 C CA . LYS A 1 703 ? 44.982 11.977 13.037 1.00 84.75 703 LYS A CA 1
ATOM 5216 C C . LYS A 1 703 ? 44.278 10.916 12.208 1.00 84.75 703 LYS A C 1
ATOM 5218 O O . LYS A 1 703 ? 43.214 10.447 12.602 1.00 84.75 703 LYS A O 1
ATOM 5223 N N . ARG A 1 704 ? 44.909 10.508 11.107 1.00 84.69 704 ARG A N 1
ATOM 5224 C CA . ARG A 1 704 ? 44.495 9.363 10.291 1.00 84.69 704 ARG A CA 1
ATOM 5225 C C . ARG A 1 704 ? 45.587 8.302 10.313 1.00 84.69 704 ARG A C 1
ATOM 5227 O O . ARG A 1 704 ? 46.768 8.624 10.210 1.00 84.69 704 ARG A O 1
ATOM 5234 N N . VAL A 1 705 ? 45.174 7.054 10.462 1.00 82.00 705 VAL A N 1
ATOM 5235 C CA . VAL A 1 705 ? 46.020 5.867 10.316 1.00 82.00 705 VAL A CA 1
ATOM 5236 C C . VAL A 1 705 ? 45.523 5.118 9.088 1.00 82.00 705 VAL A C 1
ATOM 5238 O O . VAL A 1 705 ? 44.320 4.902 8.954 1.00 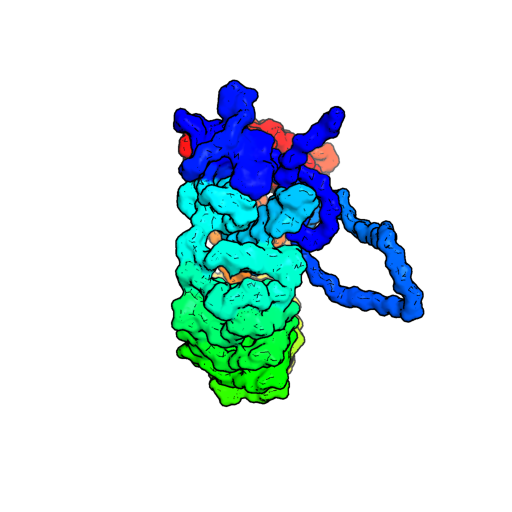82.00 705 VAL A O 1
ATOM 5241 N N . ALA A 1 706 ? 46.422 4.792 8.163 1.00 77.62 706 ALA A N 1
ATOM 5242 C CA . ALA A 1 706 ? 46.059 4.032 6.973 1.00 77.62 706 ALA A CA 1
ATOM 5243 C C . ALA A 1 706 ? 45.698 2.580 7.349 1.00 77.62 706 ALA A C 1
ATOM 5245 O O . ALA A 1 706 ? 46.324 2.030 8.260 1.00 77.62 706 ALA A O 1
ATOM 5246 N N . PRO A 1 707 ? 44.711 1.957 6.680 1.00 79.50 707 PRO A N 1
ATOM 5247 C CA . PRO A 1 707 ? 44.386 0.551 6.891 1.00 79.50 707 PRO A CA 1
ATOM 5248 C C . PRO A 1 707 ? 45.528 -0.359 6.442 1.00 79.50 707 PRO A C 1
ATOM 5250 O O . PRO A 1 707 ? 46.280 -0.048 5.517 1.00 79.50 707 PRO A O 1
ATOM 5253 N N . PHE A 1 708 ? 45.661 -1.497 7.122 1.00 76.56 708 PHE A N 1
ATOM 5254 C CA . PHE A 1 708 ? 46.616 -2.527 6.740 1.00 76.56 708 PHE A CA 1
ATOM 5255 C C . PHE A 1 708 ? 46.109 -3.287 5.510 1.00 76.56 708 PHE A C 1
ATOM 5257 O O . PHE A 1 708 ? 44.954 -3.699 5.452 1.00 76.56 708 PHE A O 1
ATOM 5264 N N . TYR A 1 709 ? 46.977 -3.512 4.530 1.00 76.19 709 TYR A N 1
ATOM 5265 C CA . TYR A 1 709 ? 46.609 -4.233 3.316 1.00 76.19 709 TYR A CA 1
ATOM 5266 C C . TYR A 1 709 ? 46.862 -5.740 3.486 1.00 76.19 709 TYR A C 1
ATOM 5268 O O . TYR A 1 709 ? 48.006 -6.140 3.736 1.00 76.19 709 TYR A O 1
ATOM 5276 N N . PRO A 1 710 ? 45.848 -6.615 3.323 1.00 73.25 710 PRO A N 1
ATOM 5277 C CA . PRO A 1 710 ? 46.068 -8.057 3.335 1.00 73.25 710 PRO A CA 1
ATOM 5278 C C . PRO A 1 710 ? 47.052 -8.468 2.229 1.00 73.25 710 PRO A C 1
ATOM 5280 O O . PRO A 1 710 ? 46.842 -8.157 1.058 1.00 73.25 710 PRO A O 1
ATOM 5283 N N . ARG A 1 711 ? 48.117 -9.210 2.571 1.00 69.56 711 ARG A N 1
ATOM 5284 C CA . ARG A 1 711 ? 49.179 -9.599 1.613 1.00 69.56 711 ARG A CA 1
ATOM 5285 C C . ARG A 1 711 ? 48.655 -10.322 0.366 1.00 69.56 711 ARG A C 1
ATOM 5287 O O . ARG A 1 711 ? 49.189 -10.119 -0.718 1.00 69.56 711 ARG A O 1
ATOM 5294 N N . ALA A 1 712 ? 47.616 -11.144 0.515 1.00 65.94 712 ALA A N 1
ATOM 5295 C CA . ALA A 1 712 ? 46.982 -11.846 -0.602 1.00 65.94 712 ALA A CA 1
ATOM 5296 C C . ALA A 1 712 ? 46.230 -10.891 -1.551 1.00 65.94 712 ALA A C 1
ATOM 5298 O O . ALA A 1 712 ? 46.271 -11.085 -2.761 1.00 65.94 712 ALA A O 1
ATOM 5299 N N . ALA A 1 713 ? 45.602 -9.840 -1.014 1.00 63.62 713 ALA A N 1
ATOM 5300 C CA . ALA A 1 713 ? 44.902 -8.820 -1.796 1.00 63.62 713 ALA A CA 1
ATOM 5301 C C . ALA A 1 713 ? 45.883 -7.885 -2.527 1.00 63.62 713 ALA A C 1
ATOM 5303 O O . ALA A 1 713 ? 45.661 -7.562 -3.691 1.00 63.62 713 ALA A O 1
ATOM 5304 N N . LEU A 1 714 ? 47.005 -7.543 -1.877 1.00 65.12 714 LEU A N 1
ATOM 5305 C CA . LEU A 1 714 ? 48.150 -6.837 -2.474 1.00 65.12 714 LEU A CA 1
ATOM 5306 C C . LEU A 1 714 ? 48.727 -7.597 -3.678 1.00 65.12 714 LEU A C 1
ATOM 5308 O O . LEU A 1 714 ? 48.886 -7.031 -4.752 1.00 65.12 714 LEU A O 1
ATOM 5312 N N . ALA A 1 715 ? 48.988 -8.901 -3.526 1.00 67.31 715 ALA A N 1
ATOM 5313 C CA . ALA A 1 715 ? 49.538 -9.731 -4.603 1.00 67.31 715 ALA A CA 1
ATOM 5314 C C . ALA A 1 715 ? 48.583 -9.899 -5.803 1.00 67.31 715 ALA A C 1
ATOM 5316 O O . ALA A 1 715 ? 49.036 -10.171 -6.912 1.00 67.31 715 ALA A O 1
ATOM 5317 N N . ALA A 1 716 ? 47.274 -9.740 -5.583 1.00 65.50 716 ALA A N 1
ATOM 5318 C CA . ALA A 1 716 ? 46.229 -9.879 -6.595 1.00 65.50 716 ALA A CA 1
ATOM 5319 C C . ALA A 1 716 ? 45.717 -8.534 -7.154 1.00 65.50 716 ALA A C 1
ATOM 5321 O O . ALA A 1 716 ? 44.840 -8.536 -8.016 1.00 65.50 716 ALA A O 1
ATOM 5322 N N . GLY A 1 717 ? 46.242 -7.394 -6.685 1.00 67.94 717 GLY A N 1
ATOM 5323 C CA . GLY A 1 717 ? 45.833 -6.060 -7.145 1.00 67.94 717 GLY A CA 1
ATOM 5324 C C . GLY A 1 717 ? 44.368 -5.715 -6.848 1.00 67.94 717 GLY A C 1
ATOM 5325 O O . GLY A 1 717 ? 43.752 -4.947 -7.588 1.00 67.94 717 GLY A O 1
ATOM 5326 N N . VAL A 1 718 ? 43.785 -6.308 -5.802 1.00 58.72 718 VAL A N 1
ATOM 5327 C CA . VAL A 1 718 ? 42.374 -6.109 -5.446 1.00 58.72 718 VAL A CA 1
ATOM 5328 C C . VAL A 1 718 ? 42.196 -4.706 -4.867 1.00 58.72 718 VAL A C 1
ATOM 5330 O O . VAL A 1 718 ? 42.920 -4.308 -3.957 1.00 58.72 718 VAL A O 1
ATOM 5333 N N . THR A 1 719 ? 41.219 -3.959 -5.383 1.00 67.19 719 THR A N 1
ATOM 5334 C CA . THR A 1 719 ? 40.871 -2.614 -4.895 1.00 67.19 719 THR A CA 1
ATOM 5335 C C . THR A 1 719 ? 39.462 -2.610 -4.336 1.00 67.19 719 THR A C 1
ATOM 5337 O O . THR A 1 719 ? 38.616 -3.374 -4.798 1.00 67.19 719 THR A O 1
ATOM 5340 N N . GLY A 1 720 ? 39.193 -1.743 -3.366 1.00 68.06 720 GLY A N 1
ATOM 5341 C CA . GLY A 1 720 ? 37.861 -1.669 -2.791 1.00 68.06 720 GLY A CA 1
ATOM 5342 C C . GLY A 1 720 ? 37.621 -0.440 -1.935 1.00 68.06 720 GLY A C 1
ATOM 5343 O O . GLY A 1 720 ? 38.517 0.361 -1.693 1.00 68.06 720 GLY A O 1
ATOM 5344 N N . ILE A 1 721 ? 36.384 -0.291 -1.488 1.00 69.12 721 ILE A N 1
ATOM 5345 C CA . ILE A 1 721 ? 35.933 0.761 -0.590 1.00 69.12 721 ILE A CA 1
ATOM 5346 C C . ILE A 1 721 ? 35.156 0.119 0.551 1.00 69.12 721 ILE A C 1
ATOM 5348 O O . ILE A 1 721 ? 34.285 -0.726 0.334 1.00 69.12 721 ILE A O 1
ATOM 5352 N N . VAL A 1 722 ? 35.470 0.540 1.770 1.00 68.62 722 VAL A N 1
ATOM 5353 C CA . VAL A 1 722 ? 34.738 0.155 2.972 1.00 68.62 722 VAL A CA 1
ATOM 5354 C C . VAL A 1 722 ? 34.197 1.420 3.609 1.00 68.62 722 VAL A C 1
ATOM 5356 O O . VAL A 1 722 ? 34.952 2.293 4.023 1.00 68.62 722 VAL A O 1
ATOM 5359 N N . THR A 1 723 ? 32.879 1.547 3.667 1.00 70.44 723 THR A N 1
ATOM 5360 C CA . THR A 1 723 ? 32.217 2.655 4.351 1.00 70.44 723 THR A CA 1
ATOM 5361 C C . THR A 1 723 ? 31.863 2.241 5.766 1.00 70.44 723 THR A C 1
ATOM 5363 O O . THR A 1 723 ? 31.141 1.263 5.974 1.00 70.44 723 THR A O 1
ATOM 5366 N N . VAL A 1 724 ? 32.361 3.010 6.728 1.00 71.25 724 VAL A N 1
ATOM 5367 C CA . VAL A 1 724 ? 32.199 2.736 8.154 1.00 71.25 724 VAL A CA 1
ATOM 5368 C C . VAL A 1 724 ? 31.368 3.843 8.794 1.00 71.25 724 VAL A C 1
ATOM 5370 O O . VAL A 1 724 ? 31.681 5.022 8.624 1.00 71.25 724 VAL A O 1
ATOM 5373 N N . ASP A 1 725 ? 30.326 3.447 9.519 1.00 74.56 725 ASP A N 1
ATOM 5374 C CA . ASP A 1 725 ? 29.535 4.289 10.422 1.00 74.56 725 ASP A CA 1
ATOM 5375 C C . ASP A 1 725 ? 30.175 4.295 11.797 1.00 74.56 725 ASP A C 1
ATOM 5377 O O . ASP A 1 725 ? 30.612 3.239 12.248 1.00 74.56 725 ASP A O 1
ATOM 5381 N N . PHE A 1 726 ? 30.224 5.433 12.478 1.00 74.56 726 PHE A N 1
ATOM 5382 C CA . PHE A 1 726 ? 30.771 5.510 13.829 1.00 74.56 726 PHE A CA 1
ATOM 5383 C C . PHE A 1 726 ? 30.337 6.781 14.559 1.00 74.56 726 PHE A C 1
ATOM 5385 O O . PHE A 1 726 ? 29.918 7.771 13.963 1.00 74.56 726 PHE A O 1
ATOM 5392 N N . ILE A 1 727 ? 30.497 6.777 15.878 1.00 75.12 727 ILE A N 1
ATOM 5393 C CA . ILE A 1 727 ? 30.270 7.939 16.735 1.00 75.12 727 ILE A CA 1
ATOM 5394 C C . ILE A 1 727 ? 31.623 8.513 17.138 1.00 75.12 727 ILE A C 1
ATOM 5396 O O . ILE A 1 727 ? 32.505 7.792 17.584 1.00 75.12 727 ILE A O 1
ATOM 5400 N N . VAL A 1 728 ? 31.798 9.820 17.013 1.00 79.12 728 VAL A N 1
ATOM 5401 C CA . VAL A 1 728 ? 32.891 10.543 17.657 1.00 79.12 728 VAL A CA 1
ATOM 5402 C C . VAL A 1 728 ? 32.403 11.020 19.016 1.00 79.12 728 VAL A C 1
ATOM 5404 O O . VAL A 1 728 ? 31.360 11.664 19.101 1.00 79.12 728 VAL A O 1
ATOM 5407 N N . ASP A 1 729 ? 33.125 10.680 20.079 1.00 77.50 729 ASP A N 1
ATOM 5408 C CA . ASP A 1 729 ? 32.808 11.136 21.430 1.00 77.50 729 ASP A CA 1
ATOM 5409 C C . ASP A 1 729 ? 33.228 12.595 21.677 1.00 77.50 729 ASP A C 1
ATOM 5411 O O . ASP A 1 729 ? 33.896 13.230 20.860 1.00 77.50 729 ASP A O 1
ATOM 5415 N N . GLU A 1 730 ? 32.869 13.127 22.842 1.00 82.56 730 GLU A N 1
ATOM 5416 C CA . GLU A 1 730 ? 33.157 14.502 23.266 1.00 82.56 730 GLU A CA 1
ATOM 5417 C C . GLU A 1 730 ? 34.672 14.808 23.337 1.00 82.56 730 GLU A C 1
ATOM 5419 O O . GLU A 1 730 ? 35.082 15.965 23.411 1.00 82.56 730 GLU A O 1
ATOM 5424 N N . SER A 1 731 ? 35.527 13.778 23.300 1.00 80.25 731 SER A N 1
ATOM 5425 C CA . SER A 1 731 ? 36.990 13.887 23.293 1.00 80.25 731 SER A CA 1
ATOM 5426 C C . SER A 1 731 ? 37.618 13.695 21.907 1.00 80.25 731 SER A C 1
ATOM 5428 O O . SER A 1 731 ? 38.846 13.751 21.775 1.00 80.25 731 SER A O 1
ATOM 5430 N N . GLY A 1 732 ? 36.802 13.463 20.874 1.00 78.19 732 GLY A N 1
ATOM 5431 C CA . GLY A 1 732 ? 37.268 13.236 19.512 1.00 78.19 732 GLY A CA 1
ATOM 5432 C C . GLY A 1 732 ? 37.677 11.790 19.207 1.00 78.19 732 GLY A C 1
ATOM 5433 O O . GLY A 1 732 ? 38.404 11.558 18.235 1.00 78.19 732 GLY A O 1
ATOM 5434 N N . ARG A 1 733 ? 37.279 10.807 20.026 1.00 84.56 733 ARG A N 1
ATOM 5435 C CA . ARG A 1 733 ? 37.584 9.379 19.806 1.00 84.56 733 ARG A CA 1
ATOM 5436 C C . ARG A 1 733 ? 36.447 8.670 19.087 1.00 84.56 733 ARG A C 1
ATOM 5438 O O . ARG A 1 733 ? 35.284 8.987 19.291 1.00 84.56 733 ARG A O 1
ATOM 5445 N N . VAL A 1 734 ? 36.803 7.672 18.286 1.00 80.62 734 VAL A N 1
ATOM 5446 C CA . VAL A 1 734 ? 35.858 6.829 17.547 1.00 80.62 734 VAL A CA 1
ATOM 5447 C C . VAL A 1 734 ? 35.255 5.757 18.467 1.00 80.62 734 VAL A C 1
ATOM 5449 O O . VAL A 1 734 ? 35.987 4.988 19.090 1.00 80.62 734 VAL A O 1
ATOM 5452 N N . LEU A 1 735 ? 33.928 5.689 18.511 1.00 69.31 735 LEU A N 1
ATOM 5453 C CA . LEU A 1 735 ? 33.079 4.722 19.205 1.00 69.31 735 LEU A CA 1
ATOM 5454 C C . LEU A 1 735 ? 32.133 4.044 18.205 1.00 69.31 735 LEU A C 1
ATOM 5456 O O . LEU A 1 735 ? 31.827 4.606 17.157 1.00 69.31 735 LEU A O 1
ATOM 5460 N N . ASP A 1 736 ? 31.663 2.842 18.544 1.00 65.69 736 ASP A N 1
ATOM 5461 C CA . ASP A 1 736 ? 30.600 2.121 17.825 1.00 65.69 736 ASP A CA 1
ATOM 5462 C C . ASP A 1 736 ? 30.782 2.038 16.299 1.00 65.69 736 ASP A C 1
ATOM 5464 O O . ASP A 1 736 ? 29.832 2.148 15.529 1.00 65.69 736 ASP A O 1
ATOM 5468 N N . ALA A 1 737 ? 32.026 1.817 15.859 1.00 73.38 737 ALA A N 1
ATOM 5469 C CA . ALA A 1 737 ? 32.351 1.673 14.447 1.00 73.38 737 ALA A CA 1
ATOM 5470 C C . ALA A 1 737 ? 31.752 0.387 13.850 1.00 73.38 737 ALA A C 1
ATOM 5472 O O . ALA A 1 737 ? 32.062 -0.716 14.311 1.00 73.38 737 ALA A O 1
ATOM 5473 N N . ALA A 1 738 ? 30.940 0.524 12.803 1.00 59.72 738 ALA A N 1
ATOM 5474 C CA . ALA A 1 738 ? 30.267 -0.567 12.113 1.00 59.72 738 ALA A CA 1
ATOM 5475 C C . ALA A 1 738 ? 30.372 -0.420 10.591 1.00 59.72 738 ALA A C 1
ATOM 5477 O O . ALA A 1 738 ? 30.246 0.673 10.043 1.00 59.72 738 ALA A O 1
ATOM 5478 N N . ILE A 1 739 ? 30.559 -1.538 9.890 1.00 62.97 739 ILE A N 1
ATOM 5479 C CA . ILE A 1 739 ? 30.538 -1.546 8.426 1.00 62.97 739 ILE A CA 1
ATOM 5480 C C . ILE A 1 739 ? 29.111 -1.298 7.935 1.00 62.97 739 ILE A C 1
ATOM 5482 O O . ILE A 1 739 ? 28.165 -1.964 8.365 1.00 62.97 739 ILE A O 1
ATOM 5486 N N . VAL A 1 740 ? 28.973 -0.335 7.025 1.00 52.75 740 VAL A N 1
ATOM 5487 C CA . VAL A 1 740 ? 27.719 -0.036 6.316 1.00 52.75 740 VAL A CA 1
ATOM 5488 C C . VAL A 1 740 ? 27.743 -0.635 4.921 1.00 52.75 740 VAL A C 1
ATOM 5490 O O . VAL A 1 740 ? 26.754 -1.201 4.470 1.00 52.75 740 VAL A O 1
ATOM 5493 N N . LEU A 1 741 ? 28.881 -0.511 4.241 1.00 53.41 741 LEU A N 1
ATOM 5494 C CA . LEU A 1 741 ? 29.086 -1.023 2.895 1.00 53.41 741 LEU A CA 1
ATOM 5495 C C . LEU A 1 741 ? 30.531 -1.487 2.764 1.00 53.41 741 LEU A C 1
ATOM 5497 O O . LEU A 1 741 ? 31.443 -0.769 3.168 1.00 53.41 741 LEU A O 1
ATOM 5501 N N . SER A 1 742 ? 30.735 -2.635 2.136 1.00 63.19 742 SER A N 1
ATOM 5502 C CA . SER A 1 742 ? 32.051 -3.090 1.713 1.00 63.19 742 SER A CA 1
ATOM 5503 C C . SER A 1 742 ? 31.969 -3.602 0.286 1.00 63.19 742 SER A C 1
ATOM 5505 O O . SER A 1 742 ? 31.089 -4.399 -0.035 1.00 63.19 742 SER A O 1
ATOM 5507 N N . SER A 1 743 ? 32.865 -3.136 -0.582 1.00 59.12 743 SER A N 1
ATOM 5508 C CA . SER A 1 743 ? 32.993 -3.698 -1.929 1.00 59.12 743 SER A CA 1
ATOM 5509 C C . SER A 1 743 ? 33.783 -5.008 -1.949 1.00 59.12 743 SER A C 1
ATOM 5511 O O . SER A 1 743 ? 33.763 -5.693 -2.962 1.00 59.12 743 SER A O 1
ATOM 5513 N N . GLU A 1 744 ? 34.513 -5.322 -0.874 1.00 72.19 744 GLU A N 1
ATOM 5514 C CA . GLU A 1 744 ? 35.318 -6.536 -0.742 1.00 72.19 744 GLU A CA 1
ATOM 5515 C C . GLU A 1 744 ? 35.444 -6.909 0.750 1.00 72.19 744 GLU A C 1
ATOM 5517 O O . GLU A 1 744 ? 36.083 -6.173 1.512 1.00 72.19 744 GLU A O 1
ATOM 5522 N N . PRO A 1 745 ? 34.867 -8.040 1.201 1.00 74.69 745 PRO A N 1
ATOM 5523 C CA . PRO A 1 745 ? 34.840 -8.418 2.619 1.00 74.69 745 PRO A CA 1
ATOM 5524 C C . PRO A 1 745 ? 36.220 -8.486 3.289 1.00 74.69 745 PRO A C 1
ATOM 5526 O O . PRO A 1 745 ? 36.354 -8.200 4.477 1.00 74.69 745 PRO A O 1
ATOM 5529 N N . LEU A 1 746 ? 37.274 -8.805 2.526 1.00 76.12 746 LEU A N 1
ATOM 5530 C CA . LEU A 1 746 ? 38.659 -8.864 3.017 1.00 76.12 746 LEU A CA 1
ATOM 5531 C C . LEU A 1 746 ? 39.190 -7.517 3.552 1.00 76.12 746 LEU A C 1
ATOM 5533 O O . LEU A 1 746 ? 40.188 -7.507 4.275 1.00 76.12 746 LEU A O 1
ATOM 5537 N N . PHE A 1 747 ? 38.554 -6.393 3.211 1.00 80.00 747 PHE A N 1
ATOM 5538 C CA . PHE A 1 747 ? 38.962 -5.052 3.643 1.00 80.00 747 PHE A CA 1
ATOM 5539 C C . PHE A 1 747 ? 38.209 -4.528 4.869 1.00 80.00 747 PHE A C 1
ATOM 5541 O O . PHE A 1 747 ? 38.622 -3.522 5.447 1.00 80.00 747 PHE A O 1
ATOM 5548 N N . GLU A 1 748 ? 37.146 -5.204 5.309 1.00 80.88 748 GLU A N 1
ATOM 5549 C CA . GLU A 1 748 ? 36.286 -4.735 6.402 1.00 80.88 748 GLU A CA 1
ATOM 5550 C C . GLU A 1 748 ? 37.035 -4.588 7.730 1.00 80.88 748 GLU A C 1
ATOM 5552 O O . GLU A 1 748 ? 37.037 -3.514 8.337 1.00 80.88 748 GLU A O 1
ATOM 5557 N N . GLU A 1 749 ? 37.725 -5.643 8.164 1.00 84.25 749 GLU A N 1
ATOM 5558 C CA . GLU A 1 749 ? 38.435 -5.634 9.446 1.00 84.25 749 GLU A CA 1
ATOM 5559 C C . GLU A 1 749 ? 39.619 -4.646 9.456 1.00 84.25 749 GLU A C 1
ATOM 5561 O O . GLU A 1 749 ? 39.710 -3.844 10.392 1.00 84.25 749 GLU A O 1
ATOM 5566 N N . PRO A 1 750 ? 40.476 -4.580 8.412 1.00 85.75 750 PRO A N 1
ATOM 5567 C CA . PRO A 1 750 ? 41.519 -3.558 8.348 1.00 85.75 750 PRO A CA 1
ATOM 5568 C C . PRO A 1 750 ? 40.995 -2.117 8.346 1.00 85.75 750 PRO A C 1
ATOM 5570 O O . PRO A 1 750 ? 41.660 -1.220 8.870 1.00 85.75 750 PRO A O 1
ATOM 5573 N N . ALA A 1 751 ? 39.810 -1.879 7.771 1.00 83.56 751 ALA A N 1
ATOM 5574 C CA . ALA A 1 751 ? 39.175 -0.563 7.763 1.00 83.56 751 ALA A CA 1
ATOM 5575 C C . ALA A 1 751 ? 38.749 -0.153 9.177 1.00 83.56 751 ALA A C 1
ATOM 5577 O O . ALA A 1 751 ? 39.047 0.959 9.622 1.00 83.56 751 ALA A O 1
ATOM 5578 N N . LEU A 1 752 ? 38.102 -1.071 9.905 1.00 83.44 752 LEU A N 1
ATOM 5579 C CA . LEU A 1 752 ? 37.709 -0.865 11.299 1.00 83.44 752 LEU A CA 1
ATOM 5580 C C . LEU A 1 752 ? 38.927 -0.639 12.199 1.00 83.44 752 LEU A C 1
ATOM 5582 O O . LEU A 1 752 ? 38.911 0.252 13.050 1.00 83.44 752 LEU A O 1
ATOM 5586 N N . GLU A 1 753 ? 39.993 -1.416 12.012 1.00 84.69 753 GLU A N 1
ATOM 5587 C CA . GLU A 1 753 ? 41.210 -1.316 12.818 1.00 84.69 753 GLU A CA 1
ATOM 5588 C C . GLU A 1 753 ? 41.953 0.008 12.604 1.00 84.69 753 GLU A C 1
ATOM 5590 O O . GLU A 1 753 ? 42.406 0.623 13.575 1.00 84.69 753 GLU A O 1
ATOM 5595 N N . ALA A 1 754 ? 42.033 0.495 11.363 1.00 86.06 754 ALA A N 1
ATOM 5596 C CA . ALA A 1 754 ? 42.575 1.821 11.084 1.00 86.06 754 ALA A CA 1
ATOM 5597 C C . ALA A 1 754 ? 41.713 2.926 11.689 1.00 86.06 754 ALA A C 1
ATOM 5599 O O . ALA A 1 754 ? 42.240 3.802 12.376 1.00 86.06 754 ALA A O 1
ATOM 5600 N N . LEU A 1 755 ? 40.397 2.881 11.471 1.00 86.38 755 LEU A N 1
ATOM 5601 C CA . LEU A 1 755 ? 39.488 3.932 11.920 1.00 86.38 755 LEU A CA 1
ATOM 5602 C C . LEU A 1 755 ? 39.469 4.075 13.447 1.00 86.38 755 LEU A C 1
ATOM 5604 O O . LEU A 1 755 ? 39.468 5.194 13.955 1.00 86.38 755 LEU A O 1
ATOM 5608 N N . ARG A 1 756 ? 39.549 2.967 14.195 1.00 85.62 756 ARG A N 1
ATOM 5609 C CA . ARG A 1 756 ? 39.661 2.983 15.669 1.00 85.62 756 ARG A CA 1
ATOM 5610 C C . ARG A 1 756 ? 40.881 3.765 16.174 1.00 85.62 756 ARG A C 1
ATOM 5612 O O . ARG A 1 756 ? 40.895 4.205 17.320 1.00 85.62 756 ARG A O 1
ATOM 5619 N N . GLN A 1 757 ? 41.902 3.949 15.336 1.00 85.75 757 GLN A N 1
ATOM 5620 C CA . GLN A 1 757 ? 43.119 4.696 15.665 1.00 85.75 757 GLN A CA 1
ATOM 5621 C C . GLN A 1 757 ? 43.084 6.156 15.194 1.00 85.75 757 GLN A C 1
ATOM 5623 O O . GLN A 1 757 ? 44.035 6.912 15.441 1.00 85.75 757 GLN A O 1
ATOM 5628 N N . TRP A 1 758 ? 42.016 6.567 14.507 1.00 89.19 758 TRP A N 1
ATOM 5629 C CA . TRP A 1 758 ? 41.825 7.953 14.109 1.00 89.19 758 TRP A CA 1
ATOM 5630 C C . TRP A 1 758 ? 41.451 8.805 15.320 1.00 89.19 758 TRP A C 1
ATOM 5632 O O . TRP A 1 758 ? 40.896 8.335 16.313 1.00 89.19 758 TRP A O 1
ATOM 5642 N N . LYS A 1 759 ? 41.776 10.092 15.232 1.00 86.44 759 LYS A N 1
ATOM 5643 C CA . LYS A 1 759 ? 41.325 11.102 16.191 1.00 86.44 759 LYS A CA 1
ATOM 5644 C C . LYS A 1 759 ? 40.686 12.244 15.439 1.00 86.44 759 LYS A C 1
ATOM 5646 O O . LYS A 1 759 ? 41.207 12.650 14.402 1.00 86.44 759 LYS A O 1
ATOM 5651 N N . PHE A 1 760 ? 39.617 12.782 15.994 1.00 87.44 760 PHE A N 1
ATOM 5652 C CA . PHE A 1 760 ? 38.883 13.926 15.479 1.00 87.44 760 PHE A CA 1
ATOM 5653 C C . PHE A 1 760 ? 38.972 15.093 16.464 1.00 87.44 760 PHE A C 1
ATOM 5655 O O . PHE A 1 760 ? 39.314 14.907 17.630 1.00 87.44 760 PHE A O 1
ATOM 5662 N N . SER A 1 761 ? 38.700 16.308 15.999 1.00 85.50 761 SER A N 1
ATOM 5663 C CA . SER A 1 761 ? 38.338 17.403 16.888 1.00 85.50 761 SER A CA 1
ATOM 5664 C C . SER A 1 761 ? 36.945 17.118 17.457 1.00 85.50 761 SER A C 1
ATOM 5666 O O . SER A 1 761 ? 36.137 16.505 16.752 1.00 85.50 761 SER A O 1
ATOM 5668 N N . PRO A 1 762 ? 36.640 17.547 18.692 1.00 80.88 762 PRO A N 1
ATOM 5669 C CA . PRO A 1 762 ? 35.284 17.470 19.221 1.00 80.88 762 PRO A CA 1
ATOM 5670 C C . PRO A 1 762 ? 34.303 18.204 18.303 1.00 80.88 762 PRO A C 1
ATOM 5672 O O . PRO A 1 762 ? 34.666 19.205 17.680 1.00 80.88 762 PRO A O 1
ATOM 5675 N N . ALA A 1 763 ? 33.078 17.697 18.207 1.00 80.50 763 ALA A N 1
ATOM 5676 C CA . ALA A 1 763 ? 31.978 18.465 17.643 1.00 80.50 763 ALA A CA 1
ATOM 5677 C C . ALA A 1 763 ? 31.472 19.433 18.711 1.00 80.50 763 ALA A C 1
ATOM 5679 O O . ALA A 1 763 ? 31.352 19.017 19.859 1.00 80.50 763 ALA A O 1
ATOM 5680 N N . GLU A 1 764 ? 31.155 20.678 18.372 1.00 81.56 764 GLU A N 1
ATOM 5681 C CA . GLU A 1 764 ? 30.691 21.665 19.355 1.00 81.56 764 GLU A CA 1
ATOM 5682 C C . GLU A 1 764 ? 29.260 22.113 19.071 1.00 81.56 764 GLU A C 1
ATOM 5684 O O . GLU A 1 764 ? 28.920 22.442 17.936 1.00 81.56 764 GLU A O 1
ATOM 5689 N N . ARG A 1 765 ? 28.426 22.160 20.113 1.00 78.12 765 ARG A N 1
ATOM 5690 C CA . ARG A 1 765 ? 27.082 22.749 20.091 1.00 78.12 765 ARG A CA 1
ATOM 5691 C C . ARG A 1 765 ? 26.955 23.701 21.275 1.00 78.12 765 ARG A C 1
ATOM 5693 O O . ARG A 1 765 ? 27.135 23.293 22.421 1.00 78.12 765 ARG A O 1
ATOM 5700 N N . ASN A 1 766 ? 26.671 24.968 21.004 1.00 77.12 766 ASN A N 1
ATOM 5701 C CA . ASN A 1 766 ? 26.722 26.083 21.948 1.00 77.12 766 ASN A CA 1
ATOM 5702 C C . ASN A 1 766 ? 28.062 26.170 22.705 1.00 77.12 766 ASN A C 1
ATOM 5704 O O . ASN A 1 766 ? 28.092 26.403 23.914 1.00 77.12 766 ASN A O 1
ATOM 5708 N N . GLY A 1 767 ? 29.175 25.919 22.004 1.00 74.19 767 GLY A N 1
ATOM 5709 C CA . GLY A 1 767 ? 30.526 25.916 22.580 1.00 74.19 767 GLY A CA 1
ATOM 5710 C C . GLY A 1 767 ? 30.832 24.757 23.540 1.00 74.19 767 GLY A C 1
ATOM 5711 O O . GLY A 1 767 ? 31.841 24.808 24.243 1.00 74.19 767 GLY A O 1
ATOM 5712 N N . GLN A 1 768 ? 29.984 23.721 23.603 1.00 74.69 768 GLN A N 1
ATOM 5713 C CA . GLN A 1 768 ? 30.255 22.502 24.371 1.00 74.69 768 GLN A CA 1
ATOM 5714 C C . GLN A 1 768 ? 30.495 21.294 23.464 1.00 74.69 768 GLN A C 1
ATOM 5716 O O . GLN A 1 768 ? 29.775 21.135 22.475 1.00 74.69 768 GLN A O 1
ATOM 5721 N N . PRO A 1 769 ? 31.462 20.420 23.803 1.00 80.88 769 PRO A N 1
ATOM 5722 C CA . PRO A 1 769 ? 31.733 19.225 23.029 1.00 80.88 769 PRO A CA 1
ATOM 5723 C C . PRO A 1 769 ? 30.574 18.228 23.150 1.00 80.88 769 PRO A C 1
ATOM 5725 O O . PRO A 1 769 ? 30.143 17.889 24.251 1.00 80.88 769 PRO A O 1
ATOM 5728 N N . VAL A 1 770 ? 30.086 17.744 22.014 1.00 75.12 770 VAL A N 1
ATOM 5729 C CA . VAL A 1 770 ? 28.989 16.779 21.909 1.00 75.12 770 VAL A CA 1
ATOM 5730 C C . VAL A 1 770 ? 29.424 15.562 21.107 1.00 75.12 770 VAL A C 1
ATOM 5732 O O . VAL A 1 770 ? 30.341 15.627 20.285 1.00 75.12 770 VAL A O 1
ATOM 5735 N N . ARG A 1 771 ? 28.744 14.437 21.331 1.00 72.06 771 ARG A N 1
ATOM 5736 C CA . ARG A 1 771 ? 28.915 13.262 20.478 1.00 72.06 771 ARG A CA 1
ATOM 5737 C C . ARG A 1 771 ? 28.357 13.542 19.097 1.00 72.06 771 ARG A C 1
ATOM 5739 O O . ARG A 1 771 ? 27.315 14.181 18.969 1.00 72.06 771 ARG A O 1
ATOM 5746 N N . PHE A 1 772 ? 29.032 13.031 18.079 1.00 69.00 772 PHE A N 1
ATOM 5747 C CA . PHE A 1 772 ? 28.650 13.296 16.704 1.00 69.00 772 PHE A CA 1
ATOM 5748 C C . PHE A 1 772 ? 28.825 12.067 15.835 1.00 69.00 772 PHE A C 1
ATOM 5750 O O . PHE A 1 772 ? 29.879 11.435 15.822 1.00 69.00 772 PHE A O 1
ATOM 5757 N N . HIS A 1 773 ? 27.774 11.728 15.107 1.00 71.50 773 HIS A N 1
ATOM 5758 C CA . HIS A 1 773 ? 27.756 10.561 14.250 1.00 71.50 773 HIS A CA 1
ATOM 5759 C C . HIS A 1 773 ? 28.366 10.893 12.885 1.00 71.50 773 HIS A C 1
ATOM 5761 O O . HIS A 1 773 ? 27.982 11.872 12.246 1.00 71.50 773 HIS A O 1
ATOM 5767 N N . LEU A 1 774 ? 29.310 10.075 12.431 1.00 65.44 774 LEU A N 1
ATOM 5768 C CA . LEU A 1 774 ? 30.014 10.243 11.167 1.00 65.44 774 LEU A CA 1
ATOM 5769 C C . LEU A 1 774 ? 29.995 8.946 10.374 1.00 65.44 774 LEU A C 1
ATOM 5771 O O . LEU A 1 774 ? 30.081 7.853 10.924 1.00 65.44 774 LEU A O 1
ATOM 5775 N N . GLN A 1 775 ? 29.987 9.101 9.058 1.00 68.31 775 GLN A N 1
ATOM 5776 C CA . GLN A 1 775 ? 30.181 8.003 8.132 1.00 68.31 775 GLN A CA 1
ATOM 5777 C C . GLN A 1 775 ? 31.333 8.369 7.201 1.00 68.31 775 GLN A C 1
ATOM 5779 O O . GLN A 1 775 ? 31.319 9.435 6.580 1.00 68.31 775 GLN A O 1
ATOM 5784 N N . VAL A 1 776 ? 32.359 7.521 7.136 1.00 72.75 776 VAL A N 1
ATOM 5785 C CA . VAL A 1 776 ? 33.559 7.786 6.330 1.00 72.75 776 VAL A CA 1
ATOM 5786 C C . VAL A 1 776 ? 33.821 6.619 5.379 1.00 72.75 776 VAL A C 1
ATOM 5788 O O . VAL A 1 776 ? 33.914 5.475 5.832 1.00 72.75 776 VAL A O 1
ATOM 5791 N N . PRO A 1 777 ? 33.977 6.885 4.070 1.00 71.75 777 PRO A N 1
ATOM 5792 C CA . PRO A 1 777 ? 34.523 5.908 3.144 1.00 71.75 777 PRO A CA 1
ATOM 5793 C C . PRO A 1 777 ? 36.038 5.772 3.344 1.00 71.75 777 PRO A C 1
ATOM 5795 O O . PRO A 1 777 ? 36.773 6.761 3.332 1.00 71.75 777 PRO A O 1
ATOM 5798 N N . ILE A 1 778 ? 36.507 4.539 3.515 1.00 76.25 778 ILE A N 1
ATOM 5799 C CA . ILE A 1 778 ? 37.922 4.173 3.536 1.00 76.25 778 ILE A CA 1
ATOM 5800 C C . ILE A 1 778 ? 38.224 3.444 2.232 1.00 76.25 778 ILE A C 1
ATOM 5802 O O . ILE A 1 778 ? 37.733 2.342 1.983 1.00 76.25 778 ILE A O 1
ATOM 5806 N N . GLU A 1 779 ? 39.017 4.089 1.386 1.00 72.06 779 GLU A N 1
ATOM 5807 C CA . GLU A 1 779 ? 39.438 3.542 0.102 1.00 72.06 779 GLU A CA 1
ATOM 5808 C C . GLU A 1 779 ? 40.680 2.665 0.281 1.00 72.06 779 GLU A C 1
ATOM 5810 O O . GLU A 1 779 ? 41.697 3.091 0.829 1.00 72.06 779 GLU A O 1
ATOM 5815 N N . PHE A 1 780 ? 40.594 1.435 -0.215 1.00 72.12 780 PHE A N 1
ATOM 5816 C CA . PHE A 1 780 ? 41.696 0.492 -0.332 1.00 72.12 780 PHE A CA 1
ATOM 5817 C C . PHE A 1 780 ? 42.276 0.611 -1.734 1.00 72.12 780 PHE A C 1
ATOM 5819 O O . PHE A 1 780 ? 41.987 -0.171 -2.642 1.00 72.12 780 PHE A O 1
ATOM 5826 N N . GLN A 1 781 ? 43.084 1.656 -1.881 1.00 64.50 781 GLN A N 1
ATOM 5827 C CA . GLN A 1 781 ? 44.102 1.823 -2.906 1.00 64.50 781 GLN A CA 1
ATOM 5828 C C . GLN A 1 781 ? 45.265 2.532 -2.187 1.00 64.50 781 GLN A C 1
ATOM 5830 O O . GLN A 1 781 ? 45.035 3.470 -1.433 1.00 64.50 781 GLN A O 1
ATOM 5835 N N . LEU A 1 782 ? 46.519 2.109 -2.284 1.00 52.00 782 LEU A N 1
ATOM 5836 C CA . LEU A 1 782 ? 47.408 2.509 -3.364 1.00 52.00 782 LEU A CA 1
ATOM 5837 C C . LEU A 1 782 ? 48.793 1.850 -3.142 1.00 52.00 782 LEU A C 1
ATOM 5839 O O . LEU A 1 782 ? 49.557 2.325 -2.306 1.00 52.00 782 LEU A O 1
ATOM 5843 N N . ASP A 1 783 ? 49.062 0.777 -3.891 1.00 47.19 783 ASP A N 1
ATOM 5844 C CA . ASP A 1 783 ? 50.308 0.307 -4.545 1.00 47.19 783 ASP A CA 1
ATOM 5845 C C . ASP A 1 783 ? 50.191 -1.191 -4.834 1.00 47.19 783 ASP A C 1
ATOM 5847 O O . ASP A 1 783 ? 49.870 -1.951 -3.892 1.00 47.19 783 ASP A O 1
#

Foldseek 3Di:
DDDDDPFFFFDQDDDDDDDTDGDDWKFKFWDDPNDTWTWDDDDPQWTWTADPNDTDTDDPPTWIKIKTAGADDVVVVPDDDDDDDDDDDDDDPDDDDDPPDDDDDDDDDDDPDDDDDDDDPPPPPVPQPWFRWGKGWDDDPNHTQFIDIDGHRDDDPPPQRPDIDMEIDDPVVVVPQDFDWDQDPVGTYGPVQFAADSVQVRVLRCCLPVVDQAPLVDALCRLQDGHQQGDGSLLVCLLSLSLSNNLNSVVSVHDLQDDGNPWRDGSLLNNLLNLSLSNNLSSVVSVHDQLGATNQSDGSLLSNLLNLNLSSNVSSVVSVHQQCRATNVRAGSLNSNLVSLNLSSNVVSVVVVRDPDDDLLVLQQSLLVCLLVVSLSSNVVSLVVPNDQADDDPQDGSLLSNLLDLDLPSNVVSVVSVRDLCRAGPQQHGSLLSNLLQLSLSNNLSSLVSVRPQCRAGNQQDGSLLSNLQSLRLSSNVSSVVSPRDLCRATNVRDGSLNNNLLLLSLNSNLNSLVSPRAAPLVDPCNLVSLLSCLLSLVLSRNLVSVVVPRDQQDAPPPRARVLNSSVVSVSVNNNVSSVVVPTDGVDDFAADEQVQWPDHKDWDDFDAFDDVCVVHVLPDAKKKWKWKFKAWQQQQTSDTDTPDIDSSVRSSVRNGNNVIGIHGIDGPRHRHIYIDIDIDIDHGPVPPPPAPAFPADKAWPDFFAFDDDPVCVVVVPWWKWKWKFKQALQQATHDIDTPDIPDPNCHVSVVVRNRPIGIHFTHHPRGGHMHIDIDMRIPDDD